Protein AF-0000000077108511 (afdb_homodimer)

Radius of gyration: 30.38 Å; Cα contacts (8 Å, |Δi|>4): 1370; chains: 2; bounding box: 67×82×74 Å

Sequence (784 aa):
MSDKIRVLFVDDDPALLQGLKRKFHKEFDLTVAESALEGVRCLEKKGPFSVVVSDQNMPQVKGTTFLAKIAKHFPLTVRVLFTGNNDQETAVSAVNDGAVFKFLNKPCTSDEILEVVKQAHAHHLMLKNERLILEETLTGSINLLTDMLSMTHPKAFQRANLVHEWSVKAAKLLDIDDVWELEVASKLWPLSYLLLPDDLIAKRNAGEDLNAEDHKLLAASYLSISQLLNNIPRVSEISRILLLSCDGACQAVEPEARPKSALLLQLLINASFYADLRTGSVELKYLDKLSEGLAPVSQSLFALICGIFSDQTKASNTVLKEVEAVYLLEDDVLVEDLHDSNGRLLLAAGQNVTKSVISKLGQINRHQKITNKVKIVRGMGNNVSREPATAAMSDKIRVLFVDDDPALLQGLKRKFHKEFDLTVAESALEGVRCLEKKGPFSVVVSDQNMPQVKGTTFLAKIAKHFPLTVRVLFTGNNDQETAVSAVNDGAVFKFLNKPCTSDEILEVVKQAHAHHLMLKNERLILEETLTGSINLLTDMLSMTHPKAFQRANLVHEWSVKAAKLLDIDDVWELEVASKLWPLSYLLLPDDLIAKRNAGEDLNAEDHKLLAASYLSISQLLNNIPRVSEISRILLLSCDGACQAVEPEARPKSALLLQLLINASFYADLRTGSVELKYLDKLSEGLAPVSQSLFALICGIFSDQTKASNTVLKEVEAVYLLEDDVLVEDLHDSNGRLLLAAGQNVTKSVISKLGQINRHQKITNKVKIVRGMGNNVSREPATAA

Organism: Hirschia baltica (strain ATCC 49814 / DSM 5838 / IFAM 1418) (NCBI:txid582402)

Foldseek 3Di:
DPDAQEEEEEALDVVVLVVLCVVCVPRHPYHYHNHLVRSVVCVVPVDDGLEYEYEQDDPPDGLLQSLLVCCVPPVLYAYEYEYQDPDPVSVCSNVVRNVHPYYHHPPDDPVSVSVVSVVSSVVSVVVVVVVVVVLVVVLVVLVLVLVVVCQVPVLLCLLLVLLLVLLQVLCVLVVDDPSSLLNSLSSCLSQLVVQDDPVLSVCLLQVHDDDPVSLVSSLVSLLVVLVVQCVDPPNNSSSQLSNLLRPSNNPPPDPVRGDPSSLSSNLSVNQSSQADLAQQAHDPVVLVVSLPPDDPVSNVSSVSSVCVRHDRVSVVQKDKDKDFPQQDDFQKFFQAFDAAPVRHTRHHHSDTDHPSSLLVLLVVCVVPNRGDITIIIGGNPPPPPDDGSPPD/DPDAQEEEEEALDVVVLVVLCVVCVPRHPYHYHNHLVRSVVCVVPVDDGQEYEYEQDHPPDGLLRSLLVCCVPPVLYAYEYEYQDPDPVSVVSNVPRNVHPYYHHPPDDPVSVSVVSVVSSVVSVVVVVVVVVVLVVVLVVLVLVLVVVCQVPVLLCLLLVLLLVLLQVLCVLVVDDPSSLLNSLSSCLSQLVVQDDPVLSVCLLQVHDDDPVSLVSSLVSLLVVLVVQCVDPPNNSSSQLSNCLRPSSNPVPDPVRGDPSSLSSNLSVNQSSQADLAQQAHDPVVLVVSLPPDDPVSNVSSVSSVCVRHDRVSVVQKDKDKDFPQPDDFQKFFQAFDAAPVRHTRHGHSDTDHPSSLLVLLVVCVVPNRGDITIIIGGNPPPPPDDGSPPD

Secondary structure (DSSP, 8-state):
----EEEEEE-S-HHHHHHHHHHTTTTEEEEEESSHHHHHHHHHHH---SEEEEES--SSS-HHHHHHHHHHH-TTSEEEEEES---HHHHHHHHHTT--SEEEESS--HHHHHHHHHHHHHHHHHHHHHHHHHHHHHHHHHHHHHHHHHHH-TTTTTTHHHHHHHHHHHHHHHT-TTHHHHHHHHHHGGGGGGGS-HHHHHHHHTTPPP-HHHHHHHHHHHHHHHHHHHTSTT-HHHHHHHHHTSTTTTTTS-GGGS-HHHHHHHHHHHHHTTEETTTTEE-HHHHHHHHTT--HHHHHHHHHHHHHHT--HHHHTEEEEEEEGGG--TT-EESS-EE-TTS-EEE-TTPBP-HHHHHHHHHHHHHS----EEEEEEETT-------TT--/----EEEEEE-S-HHHHHHHHHHTTTTEEEEEESSHHHHHHHHHHHPPPSEEEEES--SSS-HHHHHHHHHHH-TTSEEEEEES---HHHHHHHHHTT--SEEEESS--HHHHHHHHHHHHHHHHHHHHHHHHHHHHHHHHHHHHHHHHHHH-TTTTTTHHHHHHHHHHHHHHHT-S-HHHHHHHHHHGGGGGGGS-HHHHHHHHTTPPP-HHHHHHHHHHHHHHHHHHHTSTT-HHHHHHHHHTSTTGGGGS-GGGS-HHHHHHHHHHHHHTTEETTTTEE-HHHHHHHHTT--HHHHHHHHHHHHHHT--HHHHTEEEEEEEGGG--TT-EESS-EE-TTS-EEE-TTPBP-HHHHHHHHHHHHHS----EEEEEEETT-------TT--

InterPro domains:
  IPR001789 Signal transduction response regulator, receiver domain [PF00072] (7-117)
  IPR001789 Signal transduction response regulator, receiver domain [PS50110] (6-121)
  IPR001789 Signal transduction response regulator, receiver domain [SM00448] (5-117)
  IPR011006 CheY-like superfamily [SSF52172] (3-137)
  IPR037522 HD-GYP domain [PF13487] (144-243)
  IPR050595 Bacterial response regulator [PTHR44591] (1-126)

Solvent-accessible surface area (backbone atoms only — not comparable to full-atom values): 40473 Å² total; per-residue (Å²): 132,82,80,49,50,34,32,36,39,28,40,66,46,64,68,58,51,53,50,49,48,65,72,37,54,83,61,32,48,69,45,76,21,61,36,61,69,50,37,52,49,44,52,73,73,64,44,87,42,33,25,36,37,26,29,37,85,36,86,98,47,41,21,37,59,47,36,26,50,39,46,71,76,38,67,63,35,28,36,30,42,38,32,66,70,61,46,46,67,54,45,42,40,26,24,59,54,12,62,33,49,33,69,42,54,53,88,66,52,72,66,54,54,51,51,52,52,51,51,34,36,49,48,20,48,49,58,49,40,54,53,47,47,49,51,45,26,44,50,37,51,50,50,52,48,46,49,52,41,31,46,70,37,22,78,51,34,30,57,35,61,59,33,30,55,50,43,54,53,44,35,67,72,67,65,55,88,59,45,65,44,42,46,51,30,35,61,50,54,40,61,27,44,68,38,48,56,69,66,57,52,52,38,45,69,69,53,49,86,71,52,75,66,52,40,51,52,52,18,50,25,31,48,50,48,23,54,60,37,49,73,19,61,93,29,48,67,30,20,49,30,46,28,50,26,33,79,62,48,25,73,86,53,55,74,86,75,47,54,68,57,11,54,48,48,25,52,41,54,60,49,53,49,60,31,41,55,70,49,53,28,37,54,70,78,54,51,57,60,66,55,54,89,50,54,68,69,54,39,56,52,44,65,72,44,49,62,64,36,56,40,51,63,55,47,71,41,37,42,82,43,74,40,44,60,45,61,63,47,76,67,27,22,24,64,43,66,39,56,47,98,85,65,46,73,49,39,35,43,26,30,65,33,40,72,66,51,41,48,35,50,15,42,39,33,72,74,45,76,60,77,51,70,42,44,27,35,32,48,70,82,67,66,75,80,61,75,47,39,64,76,116,130,82,82,49,51,34,31,36,39,27,38,65,46,65,68,59,52,52,50,49,48,65,72,38,55,82,60,33,48,69,44,75,23,59,36,60,67,49,35,52,50,42,52,73,73,65,44,88,39,34,27,35,37,25,31,38,85,37,85,100,46,42,21,37,59,48,36,25,51,38,46,71,76,37,65,63,34,28,35,30,40,38,31,66,70,61,46,45,68,53,45,42,38,26,24,58,54,12,61,32,51,34,70,41,56,53,86,67,52,72,66,54,53,50,51,52,51,51,51,33,35,50,48,21,47,48,57,48,40,54,54,48,47,49,50,44,26,46,50,38,52,50,49,52,49,48,50,53,41,31,45,68,39,23,79,52,32,29,56,37,62,60,34,30,54,49,43,53,52,44,33,66,73,66,65,54,88,58,46,68,45,42,45,52,31,34,61,48,54,38,61,27,46,68,38,47,56,69,66,58,53,52,39,46,69,69,53,48,86,71,51,74,67,52,39,51,53,51,20,50,25,30,47,49,48,24,54,61,38,50,73,19,61,93,29,47,66,30,19,49,31,46,29,50,26,34,77,60,49,23,72,84,51,55,74,87,77,46,55,68,58,11,54,49,50,26,52,41,54,60,50,53,50,59,31,41,56,73,48,54,29,37,54,71,79,53,51,57,58,66,55,53,89,48,52,68,70,55,39,54,51,43,67,71,44,48,62,63,36,57,40,52,63,54,47,70,42,36,42,82,43,75,39,45,60,45,62,61,48,75,65,26,24,23,64,44,66,40,56,47,98,84,63,46,74,49,40,35,42,27,29,65,34,41,71,66,51,41,48,35,50,16,43,41,31,72,75,45,76,59,76,52,69,43,43,27,36,34,50,71,81,67,67,76,82,62,75,46,37,65,77,114

Structure (mmCIF, N/CA/C/O backbone):
data_AF-0000000077108511-model_v1
#
loop_
_entity.id
_entity.type
_entity.pdbx_description
1 polymer 'Response regulator receiver protein'
#
loop_
_atom_site.group_PDB
_atom_site.id
_atom_site.type_symbol
_atom_site.label_atom_id
_atom_site.label_alt_id
_atom_site.label_comp_id
_atom_site.label_asym_id
_atom_site.label_entity_id
_atom_site.label_seq_id
_atom_site.pdbx_PDB_ins_code
_atom_site.Cartn_x
_atom_site.Cartn_y
_atom_site.Cartn_z
_atom_site.occupancy
_atom_site.B_iso_or_equiv
_atom_site.auth_seq_id
_atom_site.auth_comp_id
_atom_site.auth_asym_id
_atom_site.auth_atom_id
_atom_site.pdbx_PDB_model_num
ATOM 1 N N . MET A 1 1 ? -4.391 -25.609 19.578 1 32.97 1 MET A N 1
ATOM 2 C CA . MET A 1 1 ? -4.883 -26.688 18.719 1 32.97 1 MET A CA 1
ATOM 3 C C . MET A 1 1 ? -4.332 -26.547 17.297 1 32.97 1 MET A C 1
ATOM 5 O O . MET A 1 1 ? -4.398 -25.469 16.703 1 32.97 1 MET A O 1
ATOM 9 N N . SER A 1 2 ? -3.346 -27.203 16.781 1 48.22 2 SER A N 1
ATOM 10 C CA . SER A 1 2 ? -2.49 -27.141 15.594 1 48.22 2 SER A CA 1
ATOM 11 C C . SER A 1 2 ? -3.314 -27.203 14.312 1 48.22 2 SER A C 1
ATOM 13 O O . SER A 1 2 ? -4.129 -28.109 14.133 1 48.22 2 SER A O 1
ATOM 15 N N . ASP A 1 3 ? -3.727 -26.203 13.633 1 68.94 3 ASP A N 1
ATOM 16 C CA . ASP A 1 3 ? -4.832 -26.062 12.688 1 68.94 3 ASP A CA 1
ATOM 17 C C . ASP A 1 3 ? -4.684 -27.047 11.523 1 68.94 3 ASP A C 1
ATOM 19 O O . ASP A 1 3 ? -3.619 -27.125 10.906 1 68.94 3 ASP A O 1
ATOM 23 N N . LYS A 1 4 ? -5.383 -28.25 11.625 1 87.44 4 LYS A N 1
ATOM 24 C CA . LYS A 1 4 ? -5.445 -29.281 10.586 1 87.44 4 LYS A CA 1
ATOM 25 C C . LYS A 1 4 ? -5.59 -28.656 9.203 1 87.44 4 LYS A C 1
ATOM 27 O O . LYS A 1 4 ? -6.199 -27.594 9.062 1 87.44 4 LYS A O 1
ATOM 32 N N . ILE A 1 5 ? -4.867 -29.297 8.297 1 92.56 5 ILE A N 1
ATOM 33 C CA . ILE A 1 5 ? -4.98 -28.844 6.918 1 92.56 5 ILE A CA 1
ATOM 34 C C . ILE A 1 5 ? -6.379 -29.141 6.387 1 92.56 5 ILE A C 1
ATOM 36 O O . ILE A 1 5 ? -6.848 -30.281 6.465 1 92.56 5 ILE A O 1
ATOM 40 N N . ARG A 1 6 ? -7.031 -28.203 5.984 1 93.31 6 ARG A N 1
ATOM 41 C CA . ARG A 1 6 ? -8.359 -28.422 5.418 1 93.31 6 ARG A CA 1
ATOM 42 C C . ARG A 1 6 ? -8.273 -28.891 3.975 1 93.31 6 ARG A C 1
ATOM 44 O O . ARG A 1 6 ? -7.844 -28.141 3.092 1 93.31 6 ARG A O 1
ATOM 51 N N . VAL A 1 7 ? -8.68 -30.141 3.787 1 96.44 7 VAL A N 1
ATOM 52 C CA . VAL A 1 7 ? -8.516 -30.797 2.492 1 96.44 7 VAL A CA 1
ATOM 53 C C . VAL A 1 7 ? -9.875 -31.266 1.979 1 96.44 7 VAL A C 1
ATOM 55 O O . VAL A 1 7 ? -10.695 -31.781 2.75 1 96.44 7 VAL A O 1
ATOM 58 N N . LEU A 1 8 ? -10.125 -31.016 0.759 1 97.12 8 LEU A N 1
ATOM 59 C CA . LEU A 1 8 ? -11.266 -31.609 0.065 1 97.12 8 LEU A CA 1
ATOM 60 C C . LEU A 1 8 ? -10.812 -32.75 -0.854 1 97.12 8 LEU A C 1
ATOM 62 O O . LEU A 1 8 ? -9.977 -32.531 -1.736 1 97.12 8 LEU A O 1
ATOM 66 N N . PHE A 1 9 ? -11.266 -33.906 -0.596 1 97.25 9 PHE A N 1
ATOM 67 C CA . PHE A 1 9 ? -10.969 -35.062 -1.446 1 97.25 9 PHE A CA 1
ATOM 68 C C . PHE A 1 9 ? -12.18 -35.438 -2.287 1 97.25 9 PHE A C 1
ATOM 70 O O . PHE A 1 9 ? -13.258 -35.688 -1.749 1 97.25 9 PHE A O 1
ATOM 77 N N . VAL A 1 10 ? -12.016 -35.5 -3.578 1 96.25 10 VAL A N 1
ATOM 78 C CA . VAL A 1 10 ? -13.102 -35.812 -4.504 1 96.25 10 VAL A CA 1
ATOM 79 C C . VAL A 1 10 ? -12.797 -37.125 -5.234 1 96.25 10 VAL A C 1
ATOM 81 O O . VAL A 1 10 ? -11.797 -37.219 -5.953 1 96.25 10 VAL A O 1
ATOM 84 N N . ASP A 1 11 ? -13.578 -38.094 -5.008 1 95.31 11 ASP A N 1
ATOM 85 C CA . ASP A 1 11 ? -13.43 -39.438 -5.59 1 95.31 11 ASP A CA 1
ATOM 86 C C . ASP A 1 11 ? -14.766 -40.156 -5.625 1 95.31 11 ASP A C 1
ATOM 88 O O . ASP A 1 11 ? -15.562 -40.062 -4.691 1 95.31 11 ASP A O 1
ATOM 92 N N . ASP A 1 12 ? -14.945 -40.938 -6.676 1 93.94 12 ASP A N 1
ATOM 9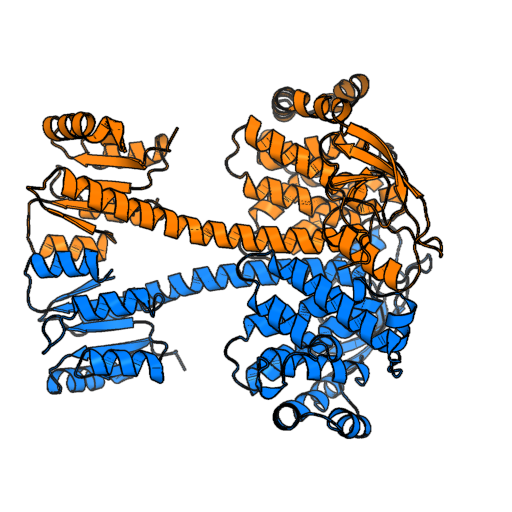3 C CA . ASP A 1 12 ? -16.25 -41.594 -6.789 1 93.94 12 ASP A CA 1
ATOM 94 C C . ASP A 1 12 ? -16.266 -42.906 -6.047 1 93.94 12 ASP A C 1
ATOM 96 O O . ASP A 1 12 ? -17.219 -43.688 -6.141 1 93.94 12 ASP A O 1
ATOM 100 N N . ASP A 1 13 ? -15.234 -43.281 -5.301 1 93.75 13 ASP A N 1
ATOM 101 C CA . ASP A 1 13 ? -15.156 -44.5 -4.496 1 93.75 13 ASP A CA 1
ATOM 102 C C . ASP A 1 13 ? -15.375 -44.219 -3.018 1 93.75 13 ASP A C 1
ATOM 104 O O . ASP A 1 13 ? -14.43 -43.875 -2.297 1 93.75 13 ASP A O 1
ATOM 108 N N . PRO A 1 14 ? -16.594 -44.438 -2.549 1 93.81 14 PRO A N 1
ATOM 109 C CA . PRO A 1 14 ? -16.891 -44.094 -1.153 1 93.81 14 PRO A CA 1
ATOM 110 C C . PRO A 1 14 ? -16.016 -44.875 -0.163 1 93.81 14 PRO A C 1
ATOM 112 O O . PRO A 1 14 ? -15.695 -44.344 0.907 1 93.81 14 PRO A O 1
ATOM 115 N N . ALA A 1 15 ? -15.727 -46.094 -0.53 1 93.5 15 ALA A N 1
ATOM 116 C CA . ALA A 1 15 ? -14.891 -46.906 0.365 1 93.5 15 ALA A CA 1
ATOM 117 C C . ALA A 1 15 ? -13.516 -46.281 0.539 1 93.5 15 ALA A C 1
ATOM 119 O O . ALA A 1 15 ? -13 -46.188 1.656 1 93.5 15 ALA A O 1
ATOM 120 N N . LEU A 1 16 ? -13 -45.844 -0.58 1 93 16 LEU A N 1
ATOM 121 C CA . LEU A 1 16 ? -11.703 -45.156 -0.538 1 93 16 LEU A CA 1
ATOM 122 C C . LEU A 1 16 ? -11.789 -43.906 0.295 1 93 16 LEU A C 1
ATOM 124 O O . LEU A 1 16 ? -10.914 -43.625 1.126 1 93 16 LEU A O 1
ATOM 128 N N . LEU A 1 17 ? -12.797 -43.156 0.115 1 94.94 17 LEU A N 1
ATOM 129 C CA . LEU A 1 17 ? -12.984 -41.875 0.795 1 94.94 17 LEU A CA 1
ATOM 130 C C . LEU A 1 17 ? -13.109 -42.062 2.303 1 94.94 17 LEU A C 1
ATOM 132 O O . LEU A 1 17 ? -12.5 -41.344 3.082 1 94.94 17 LEU A O 1
ATOM 136 N N . GLN A 1 18 ? -13.82 -43.062 2.695 1 93.44 18 GLN A N 1
ATOM 137 C CA . GLN A 1 18 ? -13.969 -43.344 4.117 1 93.44 18 GLN A CA 1
ATOM 138 C C . GLN A 1 18 ? -12.656 -43.812 4.719 1 93.44 18 GLN A C 1
ATOM 140 O O . GLN A 1 18 ? -12.328 -43.5 5.859 1 93.44 18 GLN A O 1
ATOM 145 N N . GLY A 1 19 ? -12.016 -44.656 3.926 1 93.81 19 GLY A N 1
ATOM 146 C CA . GLY A 1 19 ? -10.703 -45.094 4.367 1 93.81 19 GLY A CA 1
ATOM 147 C C . GLY A 1 19 ? -9.734 -43.938 4.602 1 93.81 19 GLY A C 1
ATOM 148 O O . GLY A 1 19 ? -9 -43.938 5.59 1 93.81 19 GLY A O 1
ATOM 149 N N . LEU A 1 20 ? -9.742 -43 3.713 1 94.19 20 LEU A N 1
ATOM 150 C CA . LEU A 1 20 ? -8.867 -41.844 3.828 1 94.19 20 LEU A CA 1
ATOM 151 C C . LEU A 1 20 ? -9.234 -41.031 5.055 1 94.19 20 LEU A C 1
ATOM 153 O O . LEU A 1 20 ? -8.352 -40.531 5.762 1 94.19 20 LEU A O 1
ATOM 157 N N . LYS A 1 21 ? -10.492 -40.812 5.336 1 93.69 21 LYS A N 1
ATOM 158 C CA . LYS A 1 21 ? -10.961 -40.062 6.496 1 93.69 21 LYS A CA 1
ATOM 159 C C . LYS A 1 21 ? -10.453 -40.688 7.793 1 93.69 21 LYS A C 1
ATOM 161 O O . LYS A 1 21 ? -10.008 -39.969 8.695 1 93.69 21 LYS A O 1
ATOM 166 N N . ARG A 1 22 ? -10.539 -41.938 7.832 1 92.81 22 ARG A N 1
ATOM 167 C CA . ARG A 1 22 ? -10.078 -42.656 9.023 1 92.81 22 ARG A CA 1
ATOM 168 C C . ARG A 1 22 ? -8.562 -42.562 9.172 1 92.81 22 ARG A C 1
ATOM 170 O O . ARG A 1 22 ? -8.047 -42.312 10.266 1 92.81 22 ARG A O 1
ATOM 177 N N . LYS A 1 23 ? -7.957 -42.719 8.125 1 93.44 23 LYS A N 1
ATOM 178 C CA . LYS A 1 23 ? -6.5 -42.781 8.125 1 93.44 23 LYS A CA 1
ATOM 179 C C . LYS A 1 23 ? -5.883 -41.438 8.484 1 93.44 23 LYS A C 1
ATOM 181 O O . LYS A 1 23 ? -4.867 -41.375 9.18 1 93.44 23 LYS A O 1
ATOM 186 N N . PHE A 1 24 ? -6.465 -40.406 7.98 1 94.81 24 PHE A N 1
ATOM 187 C CA . PHE A 1 24 ? -5.805 -39.125 8.102 1 94.81 24 PHE A CA 1
ATOM 188 C C . PHE A 1 24 ? -6.566 -38.219 9.062 1 94.81 24 PHE A C 1
ATOM 190 O O . PHE A 1 24 ? -6.414 -37 9.016 1 94.81 24 PHE A O 1
ATOM 197 N N . HIS A 1 25 ? -7.352 -38.688 9.984 1 91.81 25 HIS A N 1
ATOM 198 C CA . HIS A 1 25 ? -8.211 -37.938 10.883 1 91.81 25 HIS A CA 1
ATOM 199 C C . HIS A 1 25 ? -7.383 -37.062 11.828 1 91.81 25 HIS A C 1
ATOM 201 O O . HIS A 1 25 ? -7.863 -36.031 12.312 1 91.81 25 HIS A O 1
ATOM 207 N N . LYS A 1 26 ? -6.168 -37.375 11.992 1 90.38 26 LYS A N 1
ATOM 208 C CA . LYS A 1 26 ? -5.328 -36.594 12.898 1 90.38 26 LYS A CA 1
ATOM 209 C C . LYS A 1 26 ? -4.641 -35.438 12.164 1 90.38 26 LYS A C 1
ATOM 211 O O . LYS A 1 26 ? -4.414 -34.375 12.734 1 90.38 26 LYS A O 1
ATOM 216 N N . GLU A 1 27 ? -4.34 -35.688 10.945 1 91.38 27 GLU A N 1
ATOM 217 C CA . GLU A 1 27 ? -3.529 -34.719 10.203 1 91.38 27 GLU A CA 1
ATOM 218 C C . GLU A 1 27 ? -4.406 -33.719 9.445 1 91.38 27 GLU A C 1
ATOM 220 O O . GLU A 1 27 ? -4.039 -32.562 9.289 1 91.38 27 GLU A O 1
ATOM 225 N N . PHE A 1 28 ? -5.562 -34.219 9.008 1 93.56 28 PHE A N 1
ATOM 226 C CA . PHE A 1 28 ? -6.379 -33.406 8.109 1 93.56 28 PHE A CA 1
ATOM 227 C C . PHE A 1 28 ? -7.754 -33.125 8.711 1 93.56 28 PHE A C 1
ATOM 229 O O . PHE A 1 28 ? -8.266 -33.969 9.477 1 93.56 28 PHE A O 1
ATOM 236 N N . ASP A 1 29 ? -8.289 -31.938 8.492 1 94.81 29 ASP A N 1
ATOM 237 C CA . ASP A 1 29 ? -9.727 -31.719 8.453 1 94.81 29 ASP A CA 1
ATOM 238 C C . ASP A 1 29 ? -10.297 -32.031 7.074 1 94.81 29 ASP A C 1
ATOM 240 O O . ASP A 1 29 ? -10.398 -31.156 6.223 1 94.81 29 ASP A O 1
ATOM 244 N N . LEU A 1 30 ? -10.633 -33.281 6.891 1 95.31 30 LEU A N 1
ATOM 245 C CA . LEU A 1 30 ? -10.883 -33.844 5.566 1 95.31 30 LEU A CA 1
ATOM 246 C C . LEU A 1 30 ? -12.367 -33.812 5.242 1 95.31 30 LEU A C 1
ATOM 248 O O . LEU A 1 30 ? -13.18 -34.375 5.992 1 95.31 30 LEU A O 1
ATOM 252 N N . THR A 1 31 ? -12.742 -33.094 4.27 1 96 31 THR A N 1
ATOM 253 C CA . THR A 1 31 ? -14.062 -33.188 3.648 1 96 31 THR A CA 1
ATOM 254 C C . THR A 1 31 ? -14.008 -34.031 2.373 1 96 31 THR A C 1
ATOM 256 O O . THR A 1 31 ? -13.031 -33.969 1.626 1 96 31 THR A O 1
ATOM 259 N N . VAL A 1 32 ? -15 -34.844 2.184 1 96.62 32 VAL A N 1
ATOM 260 C CA . VAL A 1 32 ? -14.977 -35.75 1.023 1 96.62 32 VAL A CA 1
ATOM 261 C C . VAL A 1 32 ? -16.188 -35.469 0.143 1 96.62 32 VAL A C 1
ATOM 263 O O . VAL A 1 32 ? -17.234 -35.031 0.634 1 96.62 32 VAL A O 1
ATOM 266 N N . ALA A 1 33 ? -16.062 -35.625 -1.123 1 96.25 33 ALA A N 1
ATOM 267 C CA . ALA A 1 33 ? -17.125 -35.531 -2.123 1 96.25 33 ALA A CA 1
ATOM 268 C C . ALA A 1 33 ? -17.062 -36.688 -3.107 1 96.25 33 ALA A C 1
ATOM 270 O O . ALA A 1 33 ? -15.977 -37.062 -3.547 1 96.25 33 ALA A O 1
ATOM 271 N N . GLU A 1 34 ? -18.156 -37.188 -3.463 1 95.81 34 GLU A N 1
ATOM 272 C CA . GLU A 1 34 ? -18.203 -38.375 -4.281 1 95.81 34 GLU A CA 1
ATOM 273 C C . GLU A 1 34 ? -18.344 -38.031 -5.762 1 95.81 34 GLU A C 1
ATOM 275 O O . GLU A 1 34 ? -18.453 -38.938 -6.602 1 95.81 34 GLU A O 1
ATOM 280 N N . SER A 1 35 ? -18.422 -36.781 -6.066 1 93.94 35 SER A N 1
ATOM 281 C CA . SER A 1 35 ? -18.5 -36.312 -7.445 1 93.94 35 SER A CA 1
ATOM 282 C C . SER A 1 35 ? -17.953 -34.906 -7.57 1 93.94 35 SER A C 1
ATOM 284 O O . SER A 1 35 ? -17.812 -34.188 -6.574 1 93.94 35 SER A O 1
ATOM 286 N N . ALA A 1 36 ? -17.625 -34.531 -8.836 1 93.12 36 ALA A N 1
ATOM 287 C CA . ALA A 1 36 ? -17.141 -33.188 -9.102 1 93.12 36 ALA A CA 1
ATOM 288 C C . ALA A 1 36 ? -18.172 -32.156 -8.68 1 93.12 36 ALA A C 1
ATOM 290 O O . ALA A 1 36 ? -17.812 -31.109 -8.117 1 93.12 36 ALA A O 1
ATOM 291 N N . LEU A 1 37 ? -19.391 -32.406 -8.977 1 90.56 37 LEU A N 1
ATOM 292 C CA . LEU A 1 37 ? -20.469 -31.484 -8.617 1 90.56 37 LEU A CA 1
ATOM 293 C C . LEU A 1 37 ? -20.547 -31.297 -7.105 1 90.56 37 LEU A C 1
ATOM 295 O O . LEU A 1 37 ? -20.688 -30.172 -6.613 1 90.56 37 LEU A O 1
ATOM 299 N N . GLU A 1 38 ? -20.484 -32.406 -6.445 1 93.06 38 GLU A N 1
ATOM 300 C CA . GLU A 1 38 ? -20.469 -32.312 -4.988 1 93.06 38 GLU A CA 1
ATOM 301 C C . GLU A 1 38 ? -19.234 -31.562 -4.488 1 93.06 38 GLU A C 1
ATOM 303 O O . GLU A 1 38 ? -19.297 -30.844 -3.492 1 93.06 38 GLU A O 1
ATOM 308 N N . GLY A 1 39 ? -18.156 -31.781 -5.203 1 94.88 39 GLY A N 1
ATOM 309 C CA . GLY A 1 39 ? -16.938 -31.062 -4.867 1 94.88 39 GLY A CA 1
ATOM 310 C C . GLY A 1 39 ? -17.094 -29.562 -4.941 1 94.88 39 GLY A C 1
ATOM 311 O O . GLY A 1 39 ? -16.688 -28.844 -4.023 1 94.88 39 GLY A O 1
ATOM 312 N N . VAL A 1 40 ? -17.75 -29.078 -5.992 1 91.06 40 VAL A N 1
ATOM 313 C CA . VAL A 1 40 ? -17.984 -27.656 -6.18 1 91.06 40 VAL A CA 1
ATOM 314 C C . VAL A 1 40 ? -18.875 -27.125 -5.07 1 91.06 40 VAL A C 1
ATOM 316 O O . VAL A 1 40 ? -18.625 -26.047 -4.512 1 91.06 40 VAL A O 1
ATOM 319 N N . ARG A 1 41 ? -19.844 -27.859 -4.73 1 88.38 41 ARG A N 1
ATOM 320 C CA . ARG A 1 41 ? -20.766 -27.469 -3.672 1 88.38 41 ARG A CA 1
ATOM 321 C C . ARG A 1 41 ? -20.047 -27.328 -2.336 1 88.38 41 ARG A C 1
ATOM 323 O O . ARG A 1 41 ? -20.297 -26.406 -1.574 1 88.38 41 ARG A O 1
ATOM 330 N N . CYS A 1 42 ? -19.188 -28.297 -2.119 1 93 42 CYS A N 1
ATOM 331 C CA . CYS A 1 42 ? -18.406 -28.25 -0.882 1 93 42 CYS A CA 1
ATOM 332 C C . CYS A 1 42 ? -17.531 -27.016 -0.826 1 93 42 CYS A C 1
ATOM 334 O O . CYS A 1 42 ? -17.438 -26.359 0.215 1 93 42 CYS A O 1
ATOM 336 N N . LEU A 1 43 ? -16.938 -26.672 -1.918 1 91.56 43 LEU A N 1
ATOM 337 C CA . LEU A 1 43 ? -16.062 -25.516 -1.982 1 91.56 43 LEU A CA 1
ATOM 338 C C . LEU A 1 43 ? -16.844 -24.219 -1.736 1 91.56 43 LEU A C 1
ATOM 340 O O . LEU A 1 43 ? -16.359 -23.328 -1.049 1 91.56 43 LEU A O 1
ATOM 344 N N . GLU A 1 44 ? -18.031 -24.156 -2.262 1 82.5 44 GLU A N 1
ATOM 345 C CA . GLU A 1 44 ? -18.875 -22.969 -2.139 1 82.5 44 GLU A CA 1
ATOM 346 C C . GLU A 1 44 ? -19.438 -22.828 -0.728 1 82.5 44 GLU A C 1
ATOM 348 O O . GLU A 1 44 ? -19.5 -21.734 -0.183 1 82.5 44 GLU A O 1
ATOM 353 N N . LYS A 1 45 ? -19.75 -23.922 -0.141 1 82.75 45 LYS A N 1
ATOM 354 C CA . LYS A 1 45 ? -20.516 -23.875 1.099 1 82.75 45 LYS A CA 1
ATOM 355 C C . LYS A 1 45 ? -19.609 -24.062 2.314 1 82.75 45 LYS A C 1
ATOM 357 O O . LYS A 1 45 ? -19.875 -23.5 3.381 1 82.75 45 LYS A O 1
ATOM 362 N N . LYS A 1 46 ? -18.594 -24.875 2.129 1 85.81 46 LYS A N 1
ATOM 363 C CA . LYS A 1 46 ? -17.812 -25.281 3.293 1 85.81 46 LYS A CA 1
ATOM 364 C C . LYS A 1 46 ? -16.391 -24.734 3.215 1 85.81 46 LYS A C 1
ATOM 366 O O . LYS A 1 46 ? -15.609 -24.891 4.156 1 85.81 46 LYS A O 1
ATOM 371 N N . GLY A 1 47 ? -16.062 -24.094 2.201 1 84.75 47 GLY A N 1
ATOM 372 C CA . GLY A 1 47 ? -14.719 -23.562 2.082 1 84.75 47 GLY A CA 1
ATOM 373 C C . GLY A 1 47 ? -14.422 -22.469 3.082 1 84.75 47 GLY A C 1
ATOM 374 O O . GLY A 1 47 ? -15.258 -22.141 3.93 1 84.75 47 GLY A O 1
ATOM 375 N N . PRO A 1 48 ? -13.148 -22.047 3.057 1 84.38 48 PRO A N 1
ATOM 376 C CA . PRO A 1 48 ? -12.086 -22.328 2.084 1 84.38 48 PRO A CA 1
ATOM 377 C C . PRO A 1 48 ? -11.305 -23.609 2.414 1 84.38 48 PRO A C 1
ATOM 379 O O . PRO A 1 48 ? -11.156 -23.953 3.588 1 84.38 48 PRO A O 1
ATOM 382 N N . PHE A 1 49 ? -10.875 -24.406 1.397 1 93.25 49 PHE A N 1
ATOM 383 C CA . PHE A 1 49 ? -9.93 -25.516 1.512 1 93.25 49 PHE A CA 1
ATOM 384 C C . PHE A 1 49 ? -8.555 -25.109 1 1 93.25 49 PHE A C 1
ATOM 386 O O . PHE A 1 49 ? -8.445 -24.406 -0.007 1 93.25 49 PHE A O 1
ATOM 393 N N . SER A 1 50 ? -7.551 -25.484 1.707 1 92.25 50 SER A N 1
ATOM 394 C CA . SER A 1 50 ? -6.203 -25.203 1.229 1 92.25 50 SER A CA 1
ATOM 395 C C . SER A 1 50 ? -5.836 -26.078 0.044 1 92.25 50 SER A C 1
ATOM 397 O O . SER A 1 50 ? -5.133 -25.656 -0.869 1 92.25 50 SER A O 1
ATOM 399 N N . VAL A 1 51 ? -6.379 -27.312 0.136 1 95.44 51 VAL A N 1
ATOM 400 C CA . VAL A 1 51 ? -6 -28.281 -0.877 1 95.44 51 VAL A CA 1
ATOM 401 C C . VAL A 1 51 ? -7.238 -29.031 -1.359 1 95.44 51 VAL A C 1
ATOM 403 O O . VAL A 1 51 ? -8.109 -29.391 -0.56 1 95.44 51 VAL A O 1
ATOM 406 N N . VAL A 1 52 ? -7.281 -29.25 -2.623 1 96.56 52 VAL A N 1
ATOM 407 C CA . VAL A 1 52 ? -8.258 -30.156 -3.205 1 96.56 52 VAL A CA 1
ATOM 408 C C . VAL A 1 52 ? -7.547 -31.281 -3.947 1 96.56 52 VAL A C 1
ATOM 410 O O . VAL A 1 52 ? -6.609 -31.031 -4.715 1 96.56 52 VAL A O 1
ATOM 413 N N . VAL A 1 53 ? -7.848 -32.5 -3.602 1 96.06 53 VAL A N 1
ATOM 414 C CA . VAL A 1 53 ? -7.344 -33.688 -4.297 1 96.06 53 VAL A CA 1
ATOM 415 C C . VAL A 1 53 ? -8.477 -34.344 -5.078 1 96.06 53 VAL A C 1
ATOM 417 O O . VAL A 1 53 ? -9.516 -34.688 -4.508 1 96.06 53 VAL A O 1
ATOM 420 N N . SER A 1 54 ? -8.25 -34.5 -6.312 1 94.94 54 SER A N 1
ATOM 421 C CA . SER A 1 54 ? -9.328 -35.031 -7.133 1 94.94 54 SER A CA 1
ATOM 422 C C . SER A 1 54 ? -8.867 -36.281 -7.898 1 94.94 54 SER A C 1
ATOM 424 O O . SER A 1 54 ? -7.758 -36.312 -8.43 1 94.94 54 SER A O 1
ATOM 426 N N . ASP A 1 55 ? -9.734 -37.25 -7.902 1 92.81 55 ASP A N 1
ATOM 427 C CA . ASP A 1 55 ? -9.547 -38.375 -8.812 1 92.81 55 ASP A CA 1
ATOM 428 C C . ASP A 1 55 ? -9.719 -37.938 -10.266 1 92.81 55 ASP A C 1
ATOM 430 O O . ASP A 1 55 ? -10.469 -37 -10.555 1 92.81 55 ASP A O 1
ATOM 434 N N . GLN A 1 56 ? -9.023 -38.594 -11.148 1 88.56 56 GLN A N 1
ATOM 435 C CA . GLN A 1 56 ? -9.078 -38.281 -12.57 1 88.56 56 GLN A CA 1
ATOM 436 C C . GLN A 1 56 ? -10.336 -38.875 -13.219 1 88.56 56 GLN A C 1
ATOM 438 O O . GLN A 1 56 ? -11 -38.188 -14.016 1 88.56 56 GLN A O 1
ATOM 443 N N . ASN A 1 57 ? -10.492 -40.094 -12.875 1 88.19 57 ASN A N 1
ATOM 444 C CA . ASN A 1 57 ? -11.578 -40.781 -13.555 1 88.19 57 ASN A CA 1
ATOM 445 C C . ASN A 1 57 ? -12.82 -40.875 -12.688 1 88.19 57 ASN A C 1
ATOM 447 O O . ASN A 1 57 ? -12.891 -41.719 -11.773 1 88.19 57 ASN A O 1
ATOM 451 N N . MET A 1 58 ? -13.734 -39.969 -12.82 1 88.44 58 MET A N 1
ATOM 452 C CA . MET A 1 58 ? -15.047 -39.938 -12.195 1 88.44 58 MET A CA 1
ATOM 453 C C . MET A 1 58 ? -16.156 -39.906 -13.242 1 88.44 58 MET A C 1
ATOM 455 O O . MET A 1 58 ? -15.922 -39.469 -14.375 1 88.44 58 MET A O 1
ATOM 459 N N . PRO A 1 59 ? -17.281 -40.406 -12.781 1 85.19 59 PRO A N 1
ATOM 460 C CA . PRO A 1 59 ? -18.391 -40.344 -13.734 1 85.19 59 PRO A CA 1
ATOM 461 C C . PRO A 1 59 ? -18.734 -38.906 -14.148 1 85.19 59 PRO A C 1
ATOM 463 O O . PRO A 1 59 ? -18.672 -38 -13.328 1 85.19 59 PRO A O 1
ATOM 466 N N . GLN A 1 60 ? -18.969 -38.625 -15.391 1 84.25 60 GLN A N 1
ATOM 467 C CA . GLN A 1 60 ? -19.531 -37.406 -15.953 1 84.25 60 GLN A CA 1
ATOM 468 C C . GLN A 1 60 ? -18.438 -36.375 -16.188 1 84.25 60 GLN A C 1
ATOM 470 O O . GLN A 1 60 ? -18.375 -35.75 -17.25 1 84.25 60 GLN A O 1
ATOM 475 N N . VAL A 1 61 ? -17.609 -36.094 -15.086 1 88.31 61 VAL A N 1
ATOM 476 C CA . VAL A 1 61 ? -16.625 -35.031 -15.195 1 88.31 61 VAL A CA 1
ATOM 477 C C . VAL A 1 61 ? -15.25 -35.562 -14.828 1 88.31 61 VAL A C 1
ATOM 479 O O . VAL A 1 61 ? -15.062 -36.156 -13.766 1 88.31 61 VAL A O 1
ATOM 482 N N . LYS A 1 62 ? -14.266 -35.312 -15.664 1 88.06 62 LYS A N 1
ATOM 483 C CA . LYS A 1 62 ? -12.891 -35.719 -15.391 1 88.06 62 LYS A CA 1
ATOM 484 C C . LYS A 1 62 ? -12.258 -34.844 -14.32 1 88.06 62 LYS A C 1
ATOM 486 O O . LYS A 1 62 ? -12.602 -33.656 -14.195 1 88.06 62 LYS A O 1
ATOM 491 N N . GLY A 1 63 ? -11.406 -35.438 -13.57 1 89.5 63 GLY A N 1
ATOM 492 C CA . GLY A 1 63 ? -10.719 -34.719 -12.523 1 89.5 63 GLY A CA 1
ATOM 493 C C . GLY A 1 63 ? -10.039 -33.469 -13.016 1 89.5 63 GLY A C 1
ATOM 494 O O . GLY A 1 63 ? -10.102 -32.406 -12.375 1 89.5 63 GLY A O 1
ATOM 495 N N . THR A 1 64 ? -9.43 -33.562 -14.172 1 86.12 64 THR A N 1
ATOM 496 C CA . THR A 1 64 ? -8.734 -32.406 -14.742 1 86.12 64 THR A CA 1
ATOM 497 C C . THR A 1 64 ? -9.711 -31.281 -15.055 1 86.12 64 THR A C 1
ATOM 499 O O . THR A 1 64 ? -9.398 -30.094 -14.859 1 86.12 64 THR A O 1
ATOM 502 N N . THR A 1 65 ? -10.836 -31.562 -15.547 1 85.06 65 THR A N 1
ATOM 503 C CA . THR A 1 65 ? -11.867 -30.578 -15.844 1 85.06 65 THR A CA 1
ATOM 504 C C . THR A 1 65 ? -12.359 -29.922 -14.562 1 85.06 65 THR A C 1
ATOM 506 O O . THR A 1 65 ? -12.523 -28.703 -14.508 1 85.06 65 THR A O 1
ATOM 509 N N . PHE A 1 66 ? -12.625 -30.75 -13.594 1 91.56 66 PHE A N 1
ATOM 510 C CA . PHE A 1 66 ? -13.023 -30.25 -12.289 1 91.56 66 PHE A CA 1
ATOM 511 C C . PHE A 1 66 ? -11.984 -29.297 -11.719 1 91.56 66 PHE A C 1
ATOM 513 O O . PHE A 1 66 ? -12.305 -28.188 -11.312 1 91.56 66 PHE A O 1
ATOM 520 N N . LEU A 1 67 ? -10.695 -29.672 -11.781 1 90 67 LEU A N 1
ATOM 521 C CA . LEU A 1 67 ? -9.609 -28.891 -11.203 1 90 67 LEU A CA 1
ATOM 522 C C . LEU A 1 67 ? -9.406 -27.594 -11.984 1 90 67 LEU A C 1
ATOM 524 O O . LEU A 1 67 ? -9.023 -26.578 -11.406 1 90 67 LEU A O 1
ATOM 528 N N . ALA A 1 68 ? -9.641 -27.641 -13.234 1 81.31 68 ALA A N 1
ATOM 529 C CA . ALA A 1 68 ? -9.57 -26.422 -14.039 1 81.31 68 ALA A CA 1
ATOM 530 C C . ALA A 1 68 ? -10.594 -25.375 -13.555 1 81.31 68 ALA A C 1
ATOM 532 O O . ALA A 1 68 ? -10.289 -24.188 -13.492 1 81.31 68 ALA A O 1
ATOM 533 N N . LYS A 1 69 ? -11.734 -25.844 -13.25 1 80.94 69 LYS A N 1
ATOM 534 C CA . LYS A 1 69 ? -12.758 -24.969 -12.711 1 80.94 69 LYS A CA 1
ATOM 535 C C . LYS A 1 69 ? -12.336 -24.391 -11.367 1 80.94 69 LYS A C 1
ATOM 537 O O . LYS A 1 69 ? -12.57 -23.203 -11.086 1 80.94 69 LYS A O 1
ATOM 542 N N . ILE A 1 70 ? -11.75 -25.156 -10.578 1 87.38 70 ILE A N 1
ATOM 543 C CA . ILE A 1 70 ? -11.305 -24.719 -9.258 1 87.38 70 ILE A CA 1
ATOM 544 C C . ILE A 1 70 ? -10.211 -23.656 -9.406 1 87.38 70 ILE A C 1
ATOM 546 O O . ILE A 1 70 ? -10.188 -22.672 -8.664 1 87.38 70 ILE A O 1
ATOM 550 N N . ALA A 1 71 ? -9.367 -23.844 -10.383 1 80.06 71 ALA A N 1
ATOM 551 C CA . ALA A 1 71 ? -8.289 -22.891 -10.633 1 80.06 71 ALA A CA 1
ATOM 552 C C . ALA A 1 71 ? -8.836 -21.5 -10.922 1 80.06 71 ALA A C 1
ATOM 554 O O . ALA A 1 71 ? -8.273 -20.5 -10.484 1 80.06 71 ALA A O 1
ATOM 555 N N . LYS A 1 72 ? -9.922 -21.5 -11.523 1 70.25 72 LYS A N 1
ATOM 556 C CA . LYS A 1 72 ? -10.523 -20.234 -11.953 1 70.25 72 LYS A CA 1
ATOM 557 C C . LYS A 1 72 ? -11.305 -19.594 -10.812 1 70.25 72 LYS A C 1
ATOM 559 O O . LYS A 1 72 ? -11.227 -18.375 -10.609 1 70.25 72 LYS A O 1
ATOM 564 N N . HIS A 1 73 ? -11.984 -20.375 -10.078 1 73.81 73 HIS A N 1
ATOM 565 C CA . HIS A 1 73 ? -12.953 -19.812 -9.148 1 73.81 73 HIS A CA 1
ATOM 566 C C . HIS A 1 73 ? -12.406 -19.812 -7.719 1 73.81 73 HIS A C 1
ATOM 568 O O . HIS A 1 73 ? -12.875 -19.047 -6.875 1 73.81 73 HIS A O 1
ATOM 574 N N . PHE A 1 74 ? -11.492 -20.688 -7.461 1 80.44 74 PHE A N 1
ATOM 575 C CA . PHE A 1 74 ? -10.875 -20.797 -6.145 1 80.44 74 PHE A CA 1
ATOM 576 C C . PHE A 1 74 ? -9.359 -20.844 -6.266 1 80.44 74 PHE A C 1
ATOM 578 O O . PHE A 1 74 ? -8.727 -21.828 -5.875 1 80.44 74 PHE A O 1
ATOM 585 N N . PRO A 1 75 ? -8.781 -19.719 -6.668 1 73.31 75 PRO A N 1
ATOM 586 C CA . PRO A 1 75 ? -7.375 -19.719 -7.07 1 73.31 75 PRO A CA 1
ATOM 587 C C . PRO A 1 75 ? -6.43 -19.984 -5.898 1 73.31 75 PRO A C 1
ATOM 589 O O . PRO A 1 75 ? -5.281 -20.391 -6.102 1 73.31 75 PRO A O 1
ATOM 592 N N . LEU A 1 76 ? -6.918 -19.812 -4.711 1 77.88 76 LEU A N 1
ATOM 593 C CA . LEU A 1 76 ? -6.031 -20.016 -3.568 1 77.88 76 LEU A CA 1
ATOM 594 C C . LEU A 1 76 ? -6.059 -21.469 -3.107 1 77.88 76 LEU A C 1
ATOM 596 O O . LEU A 1 76 ? -5.227 -21.875 -2.297 1 77.88 76 LEU A O 1
ATOM 600 N N . THR A 1 77 ? -7.004 -22.203 -3.643 1 89.56 77 THR A N 1
ATOM 601 C CA . THR A 1 77 ? -7.043 -23.625 -3.344 1 89.56 77 THR A CA 1
ATOM 602 C C . THR A 1 77 ? -6.078 -24.391 -4.246 1 89.56 77 THR A C 1
ATOM 604 O O . THR A 1 77 ? -6.199 -24.359 -5.469 1 89.56 77 THR A O 1
ATOM 607 N N . VAL A 1 78 ? -5.109 -25 -3.584 1 89.94 78 VAL A N 1
ATOM 608 C CA . VAL A 1 78 ? -4.098 -25.719 -4.355 1 89.94 78 VAL A CA 1
ATOM 609 C C . VAL A 1 78 ? -4.66 -27.047 -4.836 1 89.94 78 VAL A C 1
ATOM 611 O O . VAL A 1 78 ? -5.34 -27.75 -4.082 1 89.94 78 VAL A O 1
ATOM 614 N N . ARG A 1 79 ? -4.359 -27.438 -6.047 1 92.75 79 ARG A N 1
ATOM 615 C CA . ARG A 1 79 ? -5.016 -28.547 -6.742 1 92.75 79 ARG A CA 1
ATOM 616 C C . ARG A 1 79 ? -4.059 -29.719 -6.934 1 92.75 79 ARG A C 1
ATOM 618 O O . ARG A 1 79 ? -2.955 -29.547 -7.457 1 92.75 79 ARG A O 1
ATOM 625 N N . VAL A 1 80 ? -4.488 -30.891 -6.512 1 92.12 80 VAL A N 1
ATOM 626 C CA . VAL A 1 80 ? -3.73 -32.125 -6.66 1 92.12 80 VAL A CA 1
ATOM 627 C C . VAL A 1 80 ? -4.559 -33.156 -7.426 1 92.12 80 VAL A C 1
ATOM 629 O O . VAL A 1 80 ? -5.746 -33.344 -7.145 1 92.12 80 VAL A O 1
ATOM 632 N N . LEU A 1 81 ? -3.969 -33.812 -8.375 1 90.5 81 LEU A N 1
ATOM 633 C CA . LEU A 1 81 ? -4.652 -34.844 -9.141 1 90.5 81 LEU A CA 1
ATOM 634 C C . LEU A 1 81 ? -4.246 -36.219 -8.648 1 90.5 81 LEU A C 1
ATOM 636 O O . LEU A 1 81 ? -3.053 -36.531 -8.57 1 90.5 81 LEU A O 1
ATOM 640 N N . PHE A 1 82 ? -5.191 -37.031 -8.219 1 89.56 82 PHE A N 1
ATOM 641 C CA . PHE A 1 82 ? -5.023 -38.375 -7.75 1 89.56 82 PHE A CA 1
ATOM 642 C C . PHE A 1 82 ? -5.402 -39.375 -8.844 1 89.56 82 PHE A C 1
ATOM 644 O O . PHE A 1 82 ? -6.582 -39.562 -9.156 1 89.56 82 PHE A O 1
ATOM 651 N N . THR A 1 83 ? -4.473 -40.031 -9.469 1 82.44 83 THR A N 1
ATOM 652 C CA . THR A 1 83 ? -4.824 -40.781 -10.664 1 82.44 83 THR A CA 1
ATOM 653 C C . THR A 1 83 ? -4.039 -42.094 -10.734 1 82.44 83 THR A C 1
ATOM 655 O O . THR A 1 83 ? -2.92 -42.156 -10.219 1 82.44 83 THR A O 1
ATOM 658 N N . GLY A 1 84 ? -4.73 -43.125 -11.125 1 76.12 84 GLY A N 1
ATOM 659 C CA . GLY A 1 84 ? -4.094 -44.406 -11.445 1 76.12 84 GLY A CA 1
ATOM 660 C C . GLY A 1 84 ? -3.604 -44.469 -12.883 1 76.12 84 GLY A C 1
ATOM 661 O O . GLY A 1 84 ? -2.818 -45.375 -13.227 1 76.12 84 GLY A O 1
ATOM 662 N N . ASN A 1 85 ? -4.273 -43.719 -13.664 1 63.94 85 ASN A N 1
ATOM 663 C CA . ASN A 1 85 ? -4.016 -43.781 -15.102 1 63.94 85 ASN A CA 1
ATOM 664 C C . ASN A 1 85 ? -2.865 -42.875 -15.508 1 63.94 85 ASN A C 1
ATOM 666 O O . ASN A 1 85 ? -2.822 -41.688 -15.109 1 63.94 85 ASN A O 1
ATOM 670 N N . ASN A 1 86 ? -1.919 -43.438 -15.938 1 59.84 86 ASN A N 1
ATOM 671 C CA . ASN A 1 86 ? -0.644 -42.812 -16.266 1 59.84 86 ASN A CA 1
ATOM 672 C C . ASN A 1 86 ? -0.582 -42.406 -17.719 1 59.84 86 ASN A C 1
ATOM 674 O O . ASN A 1 86 ? 0.479 -42.469 -18.344 1 59.84 86 ASN A O 1
ATOM 678 N N . ASP A 1 87 ? -1.803 -42.031 -18.25 1 66.94 87 ASP A N 1
ATOM 679 C CA . ASP A 1 87 ? -1.6 -41.75 -19.672 1 66.94 87 ASP A CA 1
ATOM 680 C C . ASP A 1 87 ? -1.186 -40.281 -19.891 1 66.94 87 ASP A C 1
ATOM 682 O O . ASP A 1 87 ? -1.399 -39.438 -19.031 1 66.94 87 ASP A O 1
ATOM 686 N N . GLN A 1 88 ? -0.451 -40.156 -20.844 1 63.47 88 GLN A N 1
ATOM 687 C CA . GLN A 1 88 ? 0.115 -38.875 -21.25 1 63.47 88 GLN A CA 1
ATOM 688 C C . GLN A 1 88 ? -0.967 -37.812 -21.359 1 63.47 88 GLN A C 1
ATOM 690 O O . GLN A 1 88 ? -0.742 -36.656 -20.984 1 63.47 88 GLN A O 1
ATOM 695 N N . GLU A 1 89 ? -2.041 -38.25 -21.891 1 68.06 89 GLU A N 1
ATOM 696 C CA . GLU A 1 89 ? -3.131 -37.312 -22.094 1 68.06 89 GLU A CA 1
ATOM 697 C C . GLU A 1 89 ? -3.588 -36.688 -20.781 1 68.06 89 GLU A C 1
ATOM 699 O O . GLU A 1 89 ? -3.854 -35.5 -20.703 1 68.06 89 GLU A O 1
ATOM 704 N N . THR A 1 90 ? -3.564 -37.531 -19.797 1 70.94 90 THR A N 1
ATOM 705 C CA . THR A 1 90 ? -3.986 -37.062 -18.484 1 70.94 90 THR A CA 1
ATOM 706 C C . THR A 1 90 ? -2.973 -36.062 -17.906 1 70.94 90 THR A C 1
ATOM 708 O O . THR A 1 90 ? -3.354 -35.062 -17.344 1 70.94 90 THR A O 1
ATOM 711 N N . ALA A 1 91 ? -1.806 -36.406 -18.094 1 70.25 91 ALA A N 1
ATOM 712 C CA . ALA A 1 91 ? -0.738 -35.562 -17.562 1 70.25 91 ALA A CA 1
ATOM 713 C C . ALA A 1 91 ? -0.758 -34.188 -18.203 1 70.25 91 ALA A C 1
ATOM 715 O O . ALA A 1 91 ? -0.649 -33.156 -17.516 1 70.25 91 ALA A O 1
ATOM 716 N N . VAL A 1 92 ? -0.867 -34.188 -19.5 1 68.94 92 VAL A N 1
ATOM 717 C CA . VAL A 1 92 ? -0.89 -32.938 -20.25 1 68.94 92 VAL A CA 1
ATOM 718 C C . VAL A 1 92 ? -2.1 -32.125 -19.844 1 68.94 92 VAL A C 1
ATOM 720 O O . VAL A 1 92 ? -1.982 -30.906 -19.609 1 68.94 92 VAL A O 1
ATOM 723 N N . SER A 1 93 ? -3.205 -32.75 -19.734 1 71.44 93 SER A N 1
ATOM 724 C CA . SER A 1 93 ? -4.426 -32.031 -19.344 1 71.44 93 SER A CA 1
ATOM 725 C C . SER A 1 93 ? -4.32 -31.5 -17.922 1 71.44 93 SER A C 1
ATOM 727 O O . SER A 1 93 ? -4.82 -30.406 -17.641 1 71.44 93 SER A O 1
ATOM 729 N N . ALA A 1 94 ? -3.674 -32.25 -17.125 1 74.94 94 ALA A N 1
ATOM 730 C CA . ALA A 1 94 ? -3.537 -31.859 -15.727 1 74.94 94 ALA A CA 1
ATOM 731 C C . ALA A 1 94 ? -2.732 -30.562 -15.586 1 74.94 94 ALA A C 1
ATOM 733 O O . ALA A 1 94 ? -3.059 -29.703 -14.766 1 74.94 94 ALA A O 1
ATOM 734 N N . VAL A 1 95 ? -1.784 -30.5 -16.359 1 72.06 95 VAL A N 1
ATOM 735 C CA . VAL A 1 95 ? -0.906 -29.328 -16.297 1 72.06 95 VAL A CA 1
ATOM 736 C C . VAL A 1 95 ? -1.539 -28.172 -17.047 1 72.06 95 VAL A C 1
ATOM 738 O O . VAL A 1 95 ? -1.694 -27.078 -16.5 1 72.06 95 VAL A O 1
ATOM 741 N N . ASN A 1 96 ? -1.972 -28.391 -18.297 1 65.94 96 ASN A N 1
ATOM 742 C CA . ASN A 1 96 ? -2.412 -27.312 -19.188 1 65.94 96 ASN A CA 1
ATOM 743 C C . ASN A 1 96 ? -3.775 -26.766 -18.781 1 65.94 96 ASN A C 1
ATOM 745 O O . ASN A 1 96 ? -4.02 -25.562 -18.859 1 65.94 96 ASN A O 1
ATOM 749 N N . ASP A 1 97 ? -4.582 -27.672 -18.375 1 63.25 97 ASP A N 1
ATOM 750 C CA . ASP A 1 97 ? -5.953 -27.266 -18.078 1 63.25 97 ASP A CA 1
ATOM 751 C C . ASP A 1 97 ? -6.164 -27.094 -16.578 1 63.25 97 ASP A C 1
ATOM 753 O O . ASP A 1 97 ? -6.766 -26.109 -16.125 1 63.25 97 ASP A O 1
ATOM 757 N N . GLY A 1 98 ? -5.68 -27.953 -15.852 1 66.75 98 GLY A N 1
ATOM 758 C CA . GLY A 1 98 ? -6.02 -28.047 -14.445 1 66.75 98 GLY A CA 1
ATOM 759 C C . GLY A 1 98 ? -5.125 -27.188 -13.562 1 66.75 98 GLY A C 1
ATOM 760 O O . GLY A 1 98 ? -5.477 -26.891 -12.422 1 66.75 98 GLY A O 1
ATOM 761 N N . ALA A 1 99 ? -4.016 -26.688 -14.164 1 65.5 99 ALA A N 1
ATOM 762 C CA . ALA A 1 99 ? -3.008 -26 -13.359 1 65.5 99 ALA A CA 1
ATOM 763 C C . ALA A 1 99 ? -2.705 -26.766 -12.078 1 65.5 99 ALA A C 1
ATOM 765 O O . ALA A 1 99 ? -2.715 -26.188 -10.984 1 65.5 99 ALA A O 1
ATOM 766 N N . VAL A 1 100 ? -2.514 -27.969 -12.242 1 80.69 100 VAL A N 1
ATOM 767 C CA . VAL A 1 100 ? -2.336 -28.891 -11.133 1 80.69 100 VAL A CA 1
ATOM 768 C C . VAL A 1 100 ? -0.969 -28.672 -10.492 1 80.69 100 VAL A C 1
ATOM 770 O O . VAL A 1 100 ? 0.032 -28.5 -11.188 1 80.69 100 VAL A O 1
ATOM 773 N N . PHE A 1 101 ? -1.04 -28.688 -9.18 1 81.94 101 PHE A N 1
ATOM 774 C CA . PHE A 1 101 ? 0.175 -28.453 -8.406 1 81.94 101 PHE A CA 1
ATOM 775 C C . PHE A 1 101 ? 1.023 -29.719 -8.352 1 81.94 101 PHE A C 1
ATOM 777 O O . PHE A 1 101 ? 2.238 -29.672 -8.547 1 81.94 101 PHE A O 1
ATOM 784 N N . LYS A 1 102 ? 0.367 -30.781 -8.109 1 82.06 102 LYS A N 1
ATOM 785 C CA . LYS A 1 102 ? 1.086 -32.062 -8.047 1 82.06 102 LYS A CA 1
ATOM 786 C C . LYS A 1 102 ? 0.186 -33.219 -8.461 1 82.06 102 LYS A C 1
ATOM 788 O O . LYS A 1 102 ? -1.038 -33.125 -8.336 1 82.06 102 LYS A O 1
ATOM 793 N N . PHE A 1 103 ? 0.909 -34.344 -8.867 1 82.31 103 PHE A N 1
ATOM 794 C CA . PHE A 1 103 ? 0.269 -35.625 -9.133 1 82.31 103 PHE A CA 1
ATOM 795 C C . PHE A 1 103 ? 0.485 -36.594 -7.973 1 82.31 103 PHE A C 1
ATOM 797 O O . PHE A 1 103 ? 1.578 -36.656 -7.406 1 82.31 103 PHE A O 1
ATOM 804 N N . LEU A 1 104 ? -0.594 -37.219 -7.641 1 84.06 104 LEU A N 1
ATOM 805 C CA . LEU A 1 104 ? -0.53 -38.344 -6.742 1 84.06 104 LEU A CA 1
ATOM 806 C C . LEU A 1 104 ? -0.938 -39.625 -7.469 1 84.06 104 LEU A C 1
ATOM 808 O O . LEU A 1 104 ? -2.09 -39.781 -7.883 1 84.06 104 LEU A O 1
ATOM 812 N N . ASN A 1 105 ? -0.07 -40.562 -7.594 1 82.56 105 ASN A N 1
ATOM 813 C CA . ASN A 1 105 ? -0.32 -41.75 -8.406 1 82.56 105 ASN A CA 1
ATOM 814 C C . ASN A 1 105 ? -0.885 -42.906 -7.566 1 82.56 105 ASN A C 1
ATOM 816 O O . ASN A 1 105 ? -0.44 -43.125 -6.438 1 82.56 105 ASN A O 1
ATOM 820 N N . LYS A 1 106 ? -1.897 -43.531 -8.156 1 84.19 106 LYS A N 1
ATOM 821 C CA . LYS A 1 106 ? -2.416 -44.75 -7.559 1 84.19 106 LYS A CA 1
ATOM 822 C C . LYS A 1 106 ? -1.63 -45.969 -8.031 1 84.19 106 LYS A C 1
ATOM 824 O O . LYS A 1 106 ? -1.291 -46.094 -9.211 1 84.19 106 LYS A O 1
ATOM 829 N N . PRO A 1 107 ? -1.237 -46.938 -7.148 1 83.56 107 PRO A N 1
ATOM 830 C CA . PRO A 1 107 ? -1.412 -46.969 -5.691 1 83.56 107 PRO A CA 1
ATOM 831 C C . PRO A 1 107 ? -0.396 -46.062 -4.973 1 83.56 107 PRO A C 1
ATOM 833 O O . PRO A 1 107 ? 0.667 -45.781 -5.52 1 83.56 107 PRO A O 1
ATOM 836 N N . CYS A 1 108 ? -0.737 -45.438 -3.939 1 86.62 108 CYS A N 1
ATOM 837 C CA . CYS A 1 108 ? 0.177 -44.625 -3.146 1 86.62 108 CYS A CA 1
ATOM 838 C C . CYS A 1 108 ? 0.049 -44.969 -1.663 1 86.62 108 CYS A C 1
ATOM 840 O O . CYS A 1 108 ? -0.97 -45.5 -1.226 1 86.62 108 CYS A O 1
ATOM 842 N N . THR A 1 109 ? 1.197 -44.781 -1.027 1 89.56 109 THR A N 1
ATOM 843 C CA . THR A 1 109 ? 1.212 -45 0.414 1 89.56 109 THR A CA 1
ATOM 844 C C . THR A 1 109 ? 0.594 -43.812 1.152 1 89.56 109 THR A C 1
ATOM 846 O O . THR A 1 109 ? 0.458 -42.719 0.589 1 89.56 109 THR A O 1
ATOM 849 N N . SER A 1 110 ? 0.231 -44.062 2.371 1 91.62 110 SER A N 1
ATOM 850 C CA . SER A 1 110 ? -0.283 -43 3.223 1 91.62 110 SER A CA 1
ATOM 851 C C . SER A 1 110 ? 0.746 -41.906 3.398 1 91.62 110 SER A C 1
ATOM 853 O O . SER A 1 110 ? 0.392 -40.719 3.443 1 91.62 110 SER A O 1
ATOM 855 N N . ASP A 1 111 ? 1.959 -42.281 3.438 1 91.12 111 ASP A N 1
ATOM 856 C CA . ASP A 1 111 ? 3.031 -41.281 3.607 1 91.12 111 ASP A CA 1
ATOM 857 C C . ASP A 1 111 ? 3.15 -40.375 2.383 1 91.12 111 ASP A C 1
ATOM 859 O O . ASP A 1 111 ? 3.404 -39.188 2.512 1 91.12 111 ASP A O 1
ATOM 863 N N . GLU A 1 112 ? 2.934 -40.969 1.237 1 90.12 112 GLU A N 1
ATOM 864 C CA . GLU A 1 112 ? 2.986 -40.188 0.004 1 90.12 112 GLU A CA 1
ATOM 865 C C . GLU A 1 112 ? 1.851 -39.156 -0.057 1 90.12 112 GLU A C 1
ATOM 867 O O . GLU A 1 112 ? 2.061 -38 -0.439 1 90.12 112 GLU A O 1
ATOM 872 N N . ILE A 1 113 ? 0.711 -39.625 0.315 1 92.62 113 ILE A N 1
ATOM 873 C CA . ILE A 1 113 ? -0.446 -38.75 0.326 1 92.62 113 ILE A CA 1
ATOM 874 C C . ILE A 1 113 ? -0.206 -37.594 1.302 1 92.62 113 ILE A C 1
ATOM 876 O O . ILE A 1 113 ? -0.418 -36.438 0.961 1 92.62 113 ILE A O 1
ATOM 880 N N . LEU A 1 114 ? 0.286 -37.906 2.428 1 92.31 114 LEU A N 1
ATOM 881 C CA . LEU A 1 114 ? 0.555 -36.906 3.457 1 92.31 114 LEU A CA 1
ATOM 882 C C . LEU A 1 114 ? 1.575 -35.875 2.969 1 92.31 114 LEU A C 1
ATOM 884 O O . LEU A 1 114 ? 1.381 -34.688 3.137 1 92.31 114 LEU A O 1
ATOM 888 N N . GLU A 1 115 ? 2.562 -36.375 2.361 1 88.75 115 GLU A N 1
ATOM 889 C CA . GLU A 1 115 ? 3.629 -35.469 1.893 1 88.75 115 GLU A CA 1
ATOM 890 C C . GLU A 1 115 ? 3.121 -34.531 0.821 1 88.75 115 GLU A C 1
ATOM 892 O O . GLU A 1 115 ? 3.4 -33.312 0.873 1 88.75 115 GLU A O 1
ATOM 897 N N . VAL A 1 116 ? 2.391 -35 -0.117 1 89.38 116 VAL A N 1
ATOM 898 C CA . VAL A 1 116 ? 1.897 -34.188 -1.22 1 89.38 116 VAL A CA 1
ATOM 899 C C . VAL A 1 116 ? 0.913 -33.125 -0.689 1 89.38 116 VAL A C 1
ATOM 901 O O . VAL A 1 116 ? 0.956 -31.969 -1.091 1 89.38 116 VAL A O 1
ATOM 904 N N . VAL A 1 117 ? 0.087 -33.531 0.221 1 93 117 VAL A N 1
ATOM 905 C CA . VAL A 1 117 ? -0.894 -32.594 0.785 1 93 117 VAL A CA 1
ATOM 906 C C . VAL A 1 117 ? -0.183 -31.531 1.603 1 93 117 VAL A C 1
ATOM 908 O O . VAL A 1 117 ? -0.547 -30.359 1.542 1 93 117 VAL A O 1
ATOM 911 N N . LYS A 1 118 ? 0.812 -31.891 2.273 1 89.12 118 LYS A N 1
ATOM 912 C CA . LYS A 1 118 ? 1.58 -30.922 3.043 1 89.12 118 LYS A CA 1
ATOM 913 C C . LYS A 1 118 ? 2.266 -29.922 2.127 1 89.12 118 LYS A C 1
ATOM 915 O O . LYS A 1 118 ? 2.277 -28.719 2.414 1 89.12 118 LYS A O 1
ATOM 920 N N . GLN A 1 119 ? 2.814 -30.422 1.05 1 84 119 GLN A N 1
ATOM 921 C CA . GLN A 1 119 ? 3.441 -29.516 0.079 1 84 119 GLN A CA 1
ATOM 922 C C . GLN A 1 119 ? 2.414 -28.578 -0.544 1 84 119 GLN A C 1
ATOM 924 O O . GLN A 1 119 ? 2.684 -27.391 -0.721 1 84 119 GLN A O 1
ATOM 929 N N . ALA A 1 120 ? 1.314 -29.141 -0.871 1 88.56 120 ALA A N 1
ATOM 930 C CA . ALA A 1 120 ? 0.24 -28.344 -1.442 1 88.56 120 ALA A CA 1
ATOM 931 C C . ALA A 1 120 ? -0.235 -27.281 -0.453 1 88.56 120 ALA A C 1
ATOM 933 O O . ALA A 1 120 ? -0.49 -26.125 -0.835 1 88.56 120 ALA A O 1
ATOM 934 N N . HIS A 1 121 ? -0.315 -27.703 0.745 1 89.5 121 HIS A N 1
ATOM 935 C CA . HIS A 1 121 ? -0.703 -26.75 1.786 1 89.5 121 HIS A CA 1
ATOM 936 C C . HIS A 1 121 ? 0.335 -25.641 1.939 1 89.5 121 HIS A C 1
ATOM 938 O O . HIS A 1 121 ? -0.019 -24.469 2.098 1 89.5 121 HIS A O 1
ATOM 944 N N . ALA A 1 122 ? 1.535 -26 1.835 1 79.5 122 ALA A N 1
ATOM 945 C CA . ALA A 1 122 ? 2.6 -25 1.898 1 79.5 122 ALA A CA 1
ATOM 946 C C . ALA A 1 122 ? 2.484 -24 0.75 1 79.5 122 ALA A C 1
ATOM 948 O O . ALA A 1 122 ? 2.693 -22.797 0.938 1 79.5 122 ALA A O 1
ATOM 949 N N . HIS A 1 123 ? 2.197 -24.547 -0.342 1 77.5 123 HIS A N 1
ATOM 950 C CA . HIS A 1 123 ? 1.997 -23.672 -1.498 1 77.5 123 HIS A CA 1
ATOM 951 C C . HIS A 1 123 ? 0.81 -22.75 -1.287 1 77.5 123 HIS A C 1
ATOM 953 O O . HIS A 1 123 ? 0.874 -21.562 -1.639 1 77.5 123 HIS A O 1
ATOM 959 N N . HIS A 1 124 ? -0.243 -23.266 -0.759 1 82.56 124 HIS A N 1
ATOM 960 C CA . HIS A 1 124 ? -1.405 -22.469 -0.397 1 82.56 124 HIS A CA 1
ATOM 961 C C . HIS A 1 124 ? -1.016 -21.328 0.53 1 82.56 124 HIS A C 1
ATOM 963 O O . HIS A 1 124 ? -1.43 -20.188 0.32 1 82.56 124 HIS A O 1
ATOM 969 N N . LEU A 1 125 ? -0.26 -21.656 1.438 1 74.94 125 LEU A N 1
ATOM 970 C CA . LEU A 1 125 ? 0.178 -20.641 2.4 1 74.94 125 LEU A CA 1
ATOM 971 C C . LEU A 1 125 ? 1.038 -19.578 1.722 1 74.94 125 LEU A C 1
ATOM 973 O O . LEU A 1 125 ? 0.938 -18.391 2.047 1 74.94 125 LEU A O 1
ATOM 977 N N . MET A 1 126 ? 1.811 -20.062 0.788 1 69.31 126 MET A N 1
ATOM 978 C CA . MET A 1 126 ? 2.635 -19.125 0.033 1 69.31 126 MET A CA 1
ATOM 979 C C . MET A 1 126 ? 1.765 -18.156 -0.755 1 69.31 126 MET A C 1
ATOM 981 O O . MET A 1 126 ? 2.02 -16.953 -0.757 1 69.31 126 MET A O 1
ATOM 985 N N . LEU A 1 127 ? 0.819 -18.688 -1.423 1 68.94 127 LEU A N 1
ATOM 986 C CA . LEU A 1 127 ? -0.107 -17.844 -2.166 1 68.94 127 LEU A CA 1
ATOM 987 C C . LEU A 1 127 ? -0.81 -16.859 -1.237 1 68.94 127 LEU A C 1
ATOM 989 O O . LEU A 1 127 ? -0.944 -15.672 -1.563 1 68.94 127 LEU A O 1
ATOM 993 N N . LYS A 1 128 ? -1.191 -17.375 -0.166 1 70.56 128 LYS A N 1
ATOM 994 C CA . LYS A 1 128 ? -1.859 -16.562 0.844 1 70.56 128 LYS A CA 1
ATOM 995 C C . LYS A 1 128 ? -0.904 -15.523 1.436 1 70.56 128 LYS A C 1
ATOM 997 O O . LYS A 1 128 ? -1.298 -14.391 1.697 1 70.56 128 LYS A O 1
ATOM 1002 N N . ASN A 1 129 ? 0.304 -15.977 1.562 1 67.88 129 ASN A N 1
ATOM 1003 C CA . ASN A 1 129 ? 1.3 -15.102 2.176 1 67.88 129 ASN A CA 1
ATOM 1004 C C . ASN A 1 129 ? 1.583 -13.875 1.309 1 67.88 129 ASN A C 1
ATOM 1006 O O . ASN A 1 129 ? 1.73 -12.766 1.822 1 67.88 129 ASN A O 1
ATOM 1010 N N . GLU A 1 130 ? 1.62 -14.172 0.006 1 64.5 130 GLU A N 1
ATOM 1011 C CA . GLU A 1 130 ? 1.857 -13.016 -0.85 1 64.5 130 GLU A CA 1
ATOM 1012 C C . GLU A 1 130 ? 0.756 -11.969 -0.684 1 64.5 130 GLU A C 1
ATOM 1014 O O . GLU A 1 130 ? 1.036 -10.773 -0.607 1 64.5 130 GLU A O 1
ATOM 1019 N N . ARG A 1 131 ? -0.412 -12.469 -0.656 1 65 131 ARG A N 1
ATOM 1020 C CA . ARG A 1 131 ? -1.542 -11.57 -0.417 1 65 131 ARG A CA 1
ATOM 1021 C C . ARG A 1 131 ? -1.429 -10.898 0.947 1 65 131 ARG A C 1
ATOM 1023 O O . ARG A 1 131 ? -1.679 -9.703 1.075 1 65 131 ARG A O 1
ATOM 1030 N N . LEU A 1 132 ? -1.089 -11.688 1.863 1 70.06 132 LEU A N 1
ATOM 1031 C CA . LEU A 1 132 ? -0.956 -11.188 3.227 1 70.06 132 LEU A CA 1
ATOM 1032 C C . LEU A 1 132 ? 0.147 -10.133 3.312 1 70.06 132 LEU A C 1
ATOM 1034 O O . LEU A 1 132 ? -0.015 -9.109 3.98 1 70.06 132 LEU A O 1
ATOM 1038 N N . ILE A 1 133 ? 1.173 -10.438 2.568 1 71.06 133 ILE A N 1
ATOM 1039 C CA . ILE A 1 133 ? 2.287 -9.5 2.594 1 71.06 133 ILE A CA 1
ATOM 1040 C C . ILE A 1 133 ? 1.855 -8.172 1.972 1 71.06 133 ILE A C 1
ATOM 1042 O O . ILE A 1 133 ? 2.182 -7.102 2.488 1 71.06 133 ILE A O 1
ATOM 1046 N N . LEU A 1 134 ? 1.092 -8.266 0.972 1 70.5 134 LEU A N 1
ATOM 1047 C CA . LEU A 1 134 ? 0.605 -7.047 0.335 1 70.5 134 LEU A CA 1
ATOM 1048 C C . LEU A 1 134 ? -0.31 -6.27 1.275 1 70.5 134 LEU A C 1
ATOM 1050 O O . LEU A 1 134 ? -0.207 -5.043 1.378 1 70.5 134 LEU A O 1
ATOM 1054 N N . GLU A 1 135 ? -1.142 -6.941 1.877 1 75.38 135 GLU A N 1
ATOM 1055 C CA . GLU A 1 135 ? -2.055 -6.316 2.828 1 75.38 135 GLU A CA 1
ATOM 1056 C C . GLU A 1 135 ? -1.292 -5.688 3.992 1 75.38 135 GLU A C 1
ATOM 1058 O O . GLU A 1 135 ? -1.63 -4.594 4.445 1 75.38 135 GLU A O 1
ATOM 1063 N N . GLU A 1 136 ? -0.302 -6.359 4.355 1 80.94 136 GLU A N 1
ATOM 1064 C CA . GLU A 1 136 ? 0.497 -5.848 5.465 1 80.94 136 GLU A CA 1
ATOM 1065 C C . GLU A 1 136 ? 1.288 -4.613 5.051 1 80.94 136 GLU A C 1
ATOM 1067 O O . GLU A 1 136 ? 1.433 -3.67 5.832 1 80.94 136 GLU A O 1
ATOM 1072 N N . THR A 1 137 ? 1.804 -4.699 3.859 1 80.19 137 THR A N 1
ATOM 1073 C CA . THR A 1 137 ? 2.543 -3.553 3.342 1 80.19 137 THR A CA 1
ATOM 1074 C C . THR A 1 137 ? 1.631 -2.336 3.213 1 80.19 137 THR A C 1
ATOM 1076 O O . THR A 1 137 ? 1.998 -1.232 3.623 1 80.19 137 THR A O 1
ATOM 1079 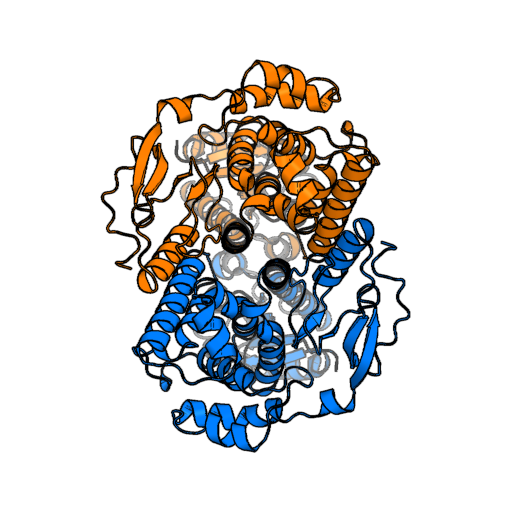N N . LEU A 1 138 ? 0.521 -2.576 2.668 1 82.69 138 LEU A N 1
ATOM 1080 C CA . LEU A 1 138 ? -0.448 -1.5 2.5 1 82.69 138 LEU A CA 1
ATOM 1081 C C . LEU A 1 138 ? -0.883 -0.943 3.852 1 82.69 138 LEU A C 1
ATOM 1083 O O . LEU A 1 138 ? -0.868 0.272 4.062 1 82.69 138 LEU A O 1
ATOM 1087 N N . THR A 1 139 ? -1.242 -1.8 4.738 1 85.69 139 THR A N 1
ATOM 1088 C CA . THR A 1 139 ? -1.689 -1.4 6.07 1 85.69 139 THR A CA 1
ATOM 1089 C C . THR A 1 139 ? -0.59 -0.64 6.805 1 85.69 139 THR A C 1
ATOM 1091 O O . THR A 1 139 ? -0.857 0.374 7.453 1 85.69 139 THR A O 1
ATOM 1094 N N . GLY A 1 140 ? 0.584 -1.142 6.68 1 85.75 140 GLY A N 1
ATOM 1095 C CA . GLY A 1 140 ? 1.704 -0.467 7.316 1 85.75 140 GLY A CA 1
ATOM 1096 C C . GLY A 1 140 ? 1.929 0.939 6.793 1 85.75 140 GLY A C 1
ATOM 1097 O O . GLY A 1 140 ? 2.188 1.861 7.57 1 85.75 140 GLY A O 1
ATOM 1098 N N . SER A 1 141 ? 1.866 1.137 5.539 1 86.5 141 SER A N 1
ATOM 1099 C CA . SER A 1 141 ? 2.045 2.445 4.918 1 86.5 141 SER A CA 1
ATOM 1100 C C . SER A 1 141 ? 0.926 3.402 5.316 1 86.5 141 SER A C 1
ATOM 1102 O O . SER A 1 141 ? 1.182 4.566 5.637 1 86.5 141 SER A O 1
ATOM 1104 N N . ILE A 1 142 ? -0.229 2.885 5.309 1 88.12 142 ILE A N 1
ATOM 1105 C CA . ILE A 1 142 ? -1.388 3.684 5.695 1 88.12 142 ILE A CA 1
ATOM 1106 C C . ILE A 1 142 ? -1.259 4.109 7.156 1 88.12 142 ILE A C 1
ATOM 1108 O O . ILE A 1 142 ? -1.469 5.277 7.488 1 88.12 142 ILE A O 1
ATOM 1112 N N . ASN A 1 143 ? -0.829 3.186 7.977 1 88.06 143 ASN A N 1
ATOM 1113 C CA . ASN A 1 143 ? -0.654 3.488 9.391 1 88.06 143 ASN A CA 1
ATOM 1114 C C . ASN A 1 143 ? 0.369 4.602 9.602 1 88.06 143 ASN A C 1
ATOM 1116 O O . ASN A 1 143 ? 0.127 5.535 10.375 1 88.06 143 ASN A O 1
ATOM 1120 N N . LEU A 1 144 ? 1.407 4.477 8.969 1 86.06 144 LEU A N 1
ATOM 1121 C CA . LEU A 1 144 ? 2.469 5.465 9.117 1 86.06 144 LEU A CA 1
ATOM 1122 C C . LEU A 1 144 ? 1.994 6.84 8.656 1 86.06 144 LEU A C 1
ATOM 1124 O O . LEU A 1 144 ? 2.156 7.828 9.375 1 86.06 144 LEU A O 1
ATOM 1128 N N . LEU A 1 145 ? 1.429 6.887 7.531 1 88.06 145 LEU A N 1
ATOM 1129 C CA . LEU A 1 145 ? 1.059 8.172 6.941 1 88.06 145 LEU A CA 1
ATOM 1130 C C . LEU A 1 145 ? -0.125 8.789 7.676 1 88.06 145 LEU A C 1
ATOM 1132 O O . LEU A 1 145 ? -0.196 10.008 7.832 1 88.06 145 LEU A O 1
ATOM 1136 N N . THR A 1 146 ? -1.002 7.953 8.133 1 89.75 146 THR A N 1
ATOM 1137 C CA . THR A 1 146 ? -2.092 8.484 8.945 1 89.75 146 THR A CA 1
ATOM 1138 C C . THR A 1 146 ? -1.576 8.961 10.297 1 89.75 146 THR A C 1
ATOM 1140 O O . THR A 1 146 ? -2.098 9.922 10.859 1 89.75 146 THR A O 1
ATOM 1143 N N . ASP A 1 147 ? -0.57 8.312 10.805 1 86.25 147 ASP A N 1
ATOM 1144 C CA . ASP A 1 147 ? 0.078 8.789 12.023 1 86.25 147 ASP A CA 1
ATOM 1145 C C . ASP A 1 147 ? 0.683 10.18 11.812 1 86.25 147 ASP A C 1
ATOM 1147 O O . ASP A 1 147 ? 0.576 11.047 12.68 1 86.25 147 ASP A O 1
ATOM 1151 N N . MET A 1 148 ? 1.275 10.305 10.734 1 86.94 148 MET A N 1
ATOM 1152 C CA . MET A 1 148 ? 1.859 11.602 10.406 1 86.94 148 MET A CA 1
ATOM 1153 C C . MET A 1 148 ? 0.777 12.664 10.281 1 86.94 148 MET A C 1
ATOM 1155 O O . MET A 1 148 ? 0.949 13.789 10.75 1 86.94 148 MET A O 1
ATOM 1159 N N . LEU A 1 149 ? -0.27 12.312 9.648 1 88.44 149 LEU A N 1
ATOM 1160 C CA . LEU A 1 149 ? -1.389 13.234 9.5 1 88.44 149 LEU A CA 1
ATOM 1161 C C . LEU A 1 149 ? -1.98 13.602 10.859 1 88.44 149 LEU A C 1
ATOM 1163 O O . LEU A 1 149 ? -2.369 14.75 11.086 1 88.44 149 LEU A O 1
ATOM 1167 N N . SER A 1 150 ? -2.062 12.609 11.75 1 86.94 150 SER A N 1
ATOM 1168 C CA . SER A 1 150 ? -2.611 12.852 13.078 1 86.94 150 SER A CA 1
ATOM 1169 C C . SER A 1 150 ? -1.768 13.852 13.852 1 86.94 150 SER A C 1
ATOM 1171 O O . SER A 1 150 ? -2.289 14.602 14.688 1 86.94 150 SER A O 1
ATOM 1173 N N . MET A 1 151 ? -0.554 13.891 13.57 1 80.25 151 MET A N 1
ATOM 1174 C CA . MET A 1 151 ? 0.345 14.82 14.242 1 80.25 151 MET A CA 1
ATOM 1175 C C . MET A 1 151 ? 0.224 16.219 13.656 1 80.25 151 MET A C 1
ATOM 1177 O O . MET A 1 151 ? 0.443 17.219 14.352 1 80.25 151 MET A O 1
ATOM 1181 N N . THR A 1 152 ? -0.103 16.266 12.406 1 82.12 152 THR A N 1
ATOM 1182 C CA . THR A 1 152 ? -0.192 17.562 11.734 1 82.12 152 THR A CA 1
ATOM 1183 C C . THR A 1 152 ? -1.593 18.156 11.875 1 82.12 152 THR A C 1
ATOM 1185 O O . THR A 1 152 ? -1.768 19.375 11.836 1 82.12 152 THR A O 1
ATOM 1188 N N . HIS A 1 153 ? -2.535 17.266 11.992 1 84.62 153 HIS A N 1
ATOM 1189 C CA . HIS A 1 153 ? -3.914 17.703 12.188 1 84.62 153 HIS A CA 1
ATOM 1190 C C . HIS A 1 153 ? -4.578 16.922 13.328 1 84.62 153 HIS A C 1
ATOM 1192 O O . HIS A 1 153 ? -5.531 16.172 13.102 1 84.62 153 HIS A O 1
ATOM 1198 N N . PRO A 1 154 ? -4.172 17.25 14.516 1 84.62 154 PRO A N 1
ATOM 1199 C CA . PRO A 1 154 ? -4.609 16.453 15.664 1 84.62 154 PRO A CA 1
ATOM 1200 C C . PRO A 1 154 ? -6.125 16.484 15.852 1 84.62 154 PRO A C 1
ATOM 1202 O O . PRO A 1 154 ? -6.719 15.461 16.234 1 84.62 154 PRO A O 1
ATOM 1205 N N . LYS A 1 155 ? -6.793 17.578 15.586 1 85.94 155 LYS A N 1
ATOM 1206 C CA . LYS A 1 155 ? -8.234 17.688 15.828 1 85.94 155 LYS A CA 1
ATOM 1207 C C . LYS A 1 155 ? -9.016 16.797 14.875 1 85.94 155 LYS A C 1
ATOM 1209 O O . LYS A 1 155 ? -10.008 16.188 15.266 1 85.94 155 LYS A O 1
ATOM 1214 N N . ALA A 1 156 ? -8.594 16.703 13.625 1 88.25 156 ALA A N 1
ATOM 1215 C CA . ALA A 1 156 ? -9.266 15.867 12.633 1 88.25 156 ALA A CA 1
ATOM 1216 C C . ALA A 1 156 ? -9.109 14.383 12.969 1 88.25 156 ALA A C 1
ATOM 1218 O O . ALA A 1 156 ? -9.977 13.578 12.625 1 88.25 156 ALA A O 1
ATOM 1219 N N . PHE A 1 157 ? -8.047 14.055 13.664 1 89.44 157 PHE A N 1
ATOM 1220 C CA . PHE A 1 157 ? -7.734 12.648 13.898 1 89.44 157 PHE A CA 1
ATOM 1221 C C . PHE A 1 157 ? -7.941 12.281 15.359 1 89.44 157 PHE A C 1
ATOM 1223 O O . PHE A 1 157 ? -7.488 11.227 15.812 1 89.44 157 PHE A O 1
ATOM 1230 N N . GLN A 1 158 ? -8.586 13.125 16.047 1 86.06 158 GLN A N 1
ATOM 1231 C CA . GLN A 1 158 ? -8.727 12.992 17.5 1 86.06 158 GLN A CA 1
ATOM 1232 C C . GLN A 1 158 ? -9.336 11.641 17.875 1 86.06 158 GLN A C 1
ATOM 1234 O O . GLN A 1 158 ? -8.969 11.055 18.891 1 86.06 158 GLN A O 1
ATOM 1239 N N . ARG A 1 159 ? -10.203 11.125 17.078 1 90.69 159 ARG A N 1
ATOM 1240 C CA . ARG A 1 159 ? -10.969 9.938 17.438 1 90.69 159 ARG A CA 1
ATOM 1241 C C . ARG A 1 159 ? -10.578 8.75 16.562 1 90.69 159 ARG A C 1
ATOM 1243 O O . ARG A 1 159 ? -11.203 7.688 16.625 1 90.69 159 ARG A O 1
ATOM 1250 N N . ALA A 1 160 ? -9.633 8.945 15.75 1 90.06 160 ALA A N 1
ATOM 1251 C CA . ALA A 1 160 ? -9.25 7.938 14.766 1 90.06 160 ALA A CA 1
ATOM 1252 C C . ALA A 1 160 ? -8.844 6.633 15.445 1 90.06 160 ALA A C 1
ATOM 1254 O O . ALA A 1 160 ? -9.305 5.555 15.055 1 90.06 160 ALA A O 1
ATOM 1255 N N . ASN A 1 161 ? -8.078 6.68 16.453 1 87.88 161 ASN A N 1
ATOM 1256 C CA . ASN A 1 161 ? -7.578 5.488 17.125 1 87.88 161 ASN A CA 1
ATOM 1257 C C . ASN A 1 161 ? -8.703 4.723 17.812 1 87.88 161 ASN A C 1
ATOM 1259 O O . ASN A 1 161 ? -8.727 3.492 17.797 1 87.88 161 ASN A O 1
ATOM 1263 N N . LEU A 1 162 ? -9.555 5.465 18.469 1 90.5 162 LEU A N 1
ATOM 1264 C CA . LEU A 1 162 ? -10.672 4.84 19.156 1 90.5 162 LEU A CA 1
ATOM 1265 C C . LEU A 1 162 ? -11.555 4.066 18.172 1 90.5 162 LEU A C 1
ATOM 1267 O O . LEU A 1 162 ? -11.898 2.912 18.438 1 90.5 162 LEU A O 1
ATOM 1271 N N . VAL A 1 163 ? -11.906 4.66 17.062 1 94.38 163 VAL A N 1
ATOM 1272 C CA . VAL A 1 163 ? -12.75 4.027 16.047 1 94.38 163 VAL A CA 1
ATOM 1273 C C . VAL A 1 163 ? -12.047 2.789 15.5 1 94.38 163 VAL A C 1
ATOM 1275 O O . VAL A 1 163 ? -12.68 1.754 15.281 1 94.38 163 VAL A O 1
ATOM 1278 N N . HIS A 1 164 ? -10.781 2.898 15.289 1 92.38 164 HIS A N 1
ATOM 1279 C CA . HIS A 1 164 ? -10.023 1.752 14.805 1 92.38 164 HIS A CA 1
ATOM 1280 C C . HIS A 1 164 ? -10.047 0.608 15.812 1 92.38 164 HIS A C 1
ATOM 1282 O O . HIS A 1 164 ? -10.273 -0.547 15.438 1 92.38 164 HIS A O 1
ATOM 1288 N N . GLU A 1 165 ? -9.789 0.886 17.031 1 89.62 165 GLU A N 1
ATOM 1289 C CA . GLU A 1 165 ? -9.82 -0.132 18.078 1 89.62 165 GLU A CA 1
ATOM 1290 C C . GLU A 1 165 ? -11.172 -0.835 18.125 1 89.62 165 GLU A C 1
ATOM 1292 O O . GLU A 1 165 ? -11.234 -2.062 18.234 1 89.62 165 GLU A O 1
ATOM 1297 N N . TRP A 1 166 ? -12.203 -0.031 18.125 1 94.06 166 TRP A N 1
ATOM 1298 C CA . TRP A 1 166 ? -13.547 -0.583 18.141 1 94.06 166 TRP A CA 1
ATOM 1299 C C . TRP A 1 166 ? -13.797 -1.459 16.922 1 94.06 166 TRP A C 1
ATOM 1301 O O . TRP A 1 166 ? -14.461 -2.492 17.016 1 94.06 166 TRP A O 1
ATOM 1311 N N . SER A 1 167 ? -13.32 -1.034 15.75 1 94.94 167 SER A N 1
ATOM 1312 C CA . SER A 1 167 ? -13.531 -1.772 14.508 1 94.94 167 SER A CA 1
ATOM 1313 C C . SER A 1 167 ? -12.906 -3.16 14.578 1 94.94 167 SER A C 1
ATOM 1315 O O . SER A 1 167 ? -13.484 -4.137 14.109 1 94.94 167 SER A O 1
ATOM 1317 N N . VAL A 1 168 ? -11.719 -3.256 15.164 1 90.25 168 VAL A N 1
ATOM 1318 C CA . VAL A 1 168 ? -11.031 -4.535 15.312 1 90.25 168 VAL A CA 1
ATOM 1319 C C . VAL A 1 168 ? -11.844 -5.457 16.219 1 90.25 168 VAL A C 1
ATOM 1321 O O . VAL A 1 168 ? -12.047 -6.633 15.898 1 90.25 168 VAL A O 1
ATOM 1324 N N . LYS A 1 169 ? -12.305 -4.922 17.312 1 90.75 169 LYS A N 1
ATOM 1325 C CA . LYS A 1 169 ? -13.117 -5.699 18.25 1 90.75 169 LYS A CA 1
ATOM 1326 C C . LYS A 1 169 ? -14.422 -6.141 17.594 1 90.75 169 LYS A C 1
ATOM 1328 O O . LYS A 1 169 ? -14.836 -7.293 17.75 1 90.75 169 LYS A O 1
ATOM 1333 N N . ALA A 1 170 ? -15.062 -5.223 16.922 1 93.5 170 ALA A N 1
ATOM 1334 C CA . ALA A 1 170 ? -16.344 -5.5 16.281 1 93.5 170 ALA A CA 1
ATOM 1335 C C . ALA A 1 170 ? -16.188 -6.566 15.203 1 93.5 170 ALA A C 1
ATOM 1337 O O . ALA A 1 170 ? -17.047 -7.438 15.055 1 93.5 170 ALA A O 1
ATOM 1338 N N . ALA A 1 171 ? -15.125 -6.445 14.391 1 88.81 171 ALA A N 1
ATOM 1339 C CA . ALA A 1 171 ? -14.875 -7.422 13.328 1 88.81 171 ALA A CA 1
ATOM 1340 C C . ALA A 1 171 ? -14.727 -8.828 13.898 1 88.81 171 ALA A C 1
ATOM 1342 O O . ALA A 1 171 ? -15.227 -9.797 13.32 1 88.81 171 ALA A O 1
ATOM 1343 N N . LYS A 1 172 ? -14 -8.953 14.945 1 85.19 172 LYS A N 1
ATOM 1344 C CA . LYS A 1 172 ? -13.805 -10.242 15.602 1 85.19 172 LYS A CA 1
ATOM 1345 C C . LYS A 1 172 ? -15.125 -10.805 16.125 1 85.19 172 LYS A C 1
ATOM 1347 O O . LYS A 1 172 ? -15.391 -12 16.016 1 85.19 172 LYS A O 1
ATOM 1352 N N . LEU A 1 173 ? -15.891 -9.906 16.703 1 87.94 173 LEU A N 1
ATOM 1353 C CA . LEU A 1 173 ? -17.172 -10.297 17.312 1 87.94 173 LEU A CA 1
ATOM 1354 C C . LEU A 1 173 ? -18.141 -10.773 16.234 1 87.94 173 LEU A C 1
ATOM 1356 O O . LEU A 1 173 ? -18.891 -11.727 16.453 1 87.94 173 LEU A O 1
ATOM 1360 N N . LEU A 1 174 ? -18.266 -10.102 15.094 1 88.88 174 LEU A N 1
ATOM 1361 C CA . LEU A 1 174 ? -19.297 -10.344 14.086 1 88.88 174 LEU A CA 1
ATOM 1362 C C . LEU A 1 174 ? -18.781 -11.266 12.992 1 88.88 174 LEU A C 1
ATOM 1364 O O . LEU A 1 174 ? -19.562 -11.742 12.156 1 88.88 174 LEU A O 1
ATOM 1368 N N . ASP A 1 175 ? -17.578 -11.727 13.023 1 76.31 175 ASP A N 1
ATOM 1369 C CA . ASP A 1 175 ? -16.969 -12.594 12.023 1 76.31 175 ASP A CA 1
ATOM 1370 C C . ASP A 1 175 ? -17.219 -12.078 10.609 1 76.31 175 ASP A C 1
ATOM 1372 O O . ASP A 1 175 ? -17.734 -12.797 9.758 1 76.31 175 ASP A O 1
ATOM 1376 N N . ILE A 1 176 ? -16.922 -10.906 10.273 1 76.88 176 ILE A N 1
ATOM 1377 C CA . ILE A 1 176 ? -17.172 -10.289 8.977 1 76.88 176 ILE A CA 1
ATOM 1378 C C . ILE A 1 176 ? -16.109 -10.758 7.977 1 76.88 176 ILE A C 1
ATOM 1380 O O . ILE A 1 176 ? -14.992 -11.094 8.359 1 76.88 176 ILE A O 1
ATOM 1384 N N . ASP A 1 177 ? -16.438 -10.766 6.672 1 69.06 177 ASP A N 1
ATOM 1385 C CA . ASP A 1 177 ? -15.586 -11.281 5.609 1 69.06 177 ASP A CA 1
ATOM 1386 C C . ASP A 1 177 ? -14.516 -10.258 5.219 1 69.06 177 ASP A C 1
ATOM 1388 O O . ASP A 1 177 ? -13.391 -10.633 4.887 1 69.06 177 ASP A O 1
ATOM 1392 N N . ASP A 1 178 ? -14.898 -9.055 5.277 1 81 178 ASP A N 1
ATOM 1393 C CA . ASP A 1 178 ? -13.992 -8.008 4.797 1 81 178 ASP A CA 1
ATOM 1394 C C . ASP A 1 178 ? -13.344 -7.27 5.965 1 81 178 ASP A C 1
ATOM 1396 O O . ASP A 1 178 ? -13.367 -6.039 6.016 1 81 178 ASP A O 1
ATOM 1400 N N . VAL A 1 179 ? -12.695 -8.062 6.828 1 84.44 179 VAL A N 1
ATOM 1401 C CA . VAL A 1 179 ? -12.102 -7.543 8.055 1 84.44 179 VAL A CA 1
ATOM 1402 C C . VAL A 1 179 ? -11.023 -6.52 7.719 1 84.44 179 VAL A C 1
ATOM 1404 O O . VAL A 1 179 ? -10.992 -5.426 8.289 1 84.44 179 VAL A O 1
ATOM 1407 N N . TRP A 1 180 ? -10.242 -6.828 6.762 1 86.06 180 TRP A N 1
ATOM 1408 C CA . TRP A 1 180 ? -9.141 -5.945 6.41 1 86.06 180 TRP A CA 1
ATOM 1409 C C . TRP A 1 180 ? -9.656 -4.613 5.867 1 86.06 180 TRP A C 1
ATOM 1411 O O . TRP A 1 180 ? -9.156 -3.551 6.242 1 86.06 180 TRP A O 1
ATOM 1421 N N . GLU A 1 181 ? -10.641 -4.676 5.008 1 88.5 181 GLU A N 1
ATOM 1422 C CA . GLU A 1 181 ? -11.195 -3.461 4.41 1 88.5 181 GLU A CA 1
ATOM 1423 C C . GLU A 1 181 ? -11.805 -2.551 5.473 1 88.5 181 GLU A C 1
ATOM 1425 O O . GLU A 1 181 ? -11.633 -1.331 5.426 1 88.5 181 GLU A O 1
ATOM 1430 N N . LEU A 1 182 ? -12.477 -3.15 6.445 1 93.06 182 LEU A N 1
ATOM 1431 C CA . LEU A 1 182 ? -13.07 -2.385 7.539 1 93.06 182 LEU A CA 1
ATOM 1432 C C . LEU A 1 182 ? -11.984 -1.729 8.391 1 93.06 182 LEU A C 1
ATOM 1434 O O . LEU A 1 182 ? -12.102 -0.556 8.75 1 93.06 182 LEU A O 1
ATOM 1438 N N . GLU A 1 183 ? -10.992 -2.453 8.648 1 91.31 183 GLU A N 1
ATOM 1439 C CA . GLU A 1 183 ? -9.914 -1.939 9.484 1 91.31 183 GLU A CA 1
ATOM 1440 C C . GLU A 1 183 ? -9.195 -0.772 8.812 1 91.31 183 GLU A C 1
ATOM 1442 O O . GLU A 1 183 ? -8.883 0.229 9.461 1 91.31 183 GLU A O 1
ATOM 1447 N N . VAL A 1 184 ? -8.945 -0.918 7.543 1 92.25 184 VAL A N 1
ATOM 1448 C CA . VAL A 1 184 ? -8.273 0.152 6.809 1 92.25 184 VAL A CA 1
ATOM 1449 C C . VAL A 1 184 ? -9.188 1.371 6.727 1 92.25 184 VAL A C 1
ATOM 1451 O O . VAL A 1 184 ? -8.75 2.502 6.941 1 92.25 184 VAL A O 1
ATOM 1454 N N . ALA A 1 185 ? -10.445 1.144 6.445 1 94.56 185 ALA A N 1
ATOM 1455 C CA . ALA A 1 185 ? -11.414 2.238 6.371 1 94.56 185 ALA A CA 1
ATOM 1456 C C . ALA A 1 185 ? -11.492 2.988 7.695 1 94.56 185 ALA A C 1
ATOM 1458 O O . ALA A 1 185 ? -11.648 4.211 7.715 1 94.56 185 ALA A O 1
ATOM 1459 N N . SER A 1 186 ? -11.367 2.266 8.797 1 95.56 186 SER A N 1
ATOM 1460 C CA . SER A 1 186 ? -11.453 2.859 10.125 1 95.56 186 SER A CA 1
ATOM 1461 C C . SER A 1 186 ? -10.25 3.758 10.406 1 95.56 186 SER A C 1
ATOM 1463 O O . SER A 1 186 ? -10.312 4.629 11.281 1 95.56 186 SER A O 1
ATOM 1465 N N . LYS A 1 187 ? -9.211 3.602 9.688 1 92 187 LYS A N 1
ATOM 1466 C CA . LYS A 1 187 ? -8.031 4.457 9.82 1 92 187 LYS A CA 1
ATOM 1467 C C . LYS A 1 187 ? -8.117 5.656 8.883 1 92 187 LYS A C 1
ATOM 1469 O O . LYS A 1 187 ? -7.562 6.719 9.172 1 92 187 LYS A O 1
ATOM 1474 N N . LEU A 1 188 ? -8.844 5.508 7.793 1 94.5 188 LEU A N 1
ATOM 1475 C CA . LEU A 1 188 ? -8.789 6.496 6.719 1 94.5 188 LEU A CA 1
ATOM 1476 C C . LEU A 1 188 ? -9.961 7.473 6.828 1 94.5 188 LEU A C 1
ATOM 1478 O O . LEU A 1 188 ? -9.938 8.539 6.199 1 94.5 188 LEU A O 1
ATOM 1482 N N . TRP A 1 189 ? -10.945 7.207 7.66 1 94.12 189 TRP A N 1
ATOM 1483 C CA . TRP A 1 189 ? -12.156 8.023 7.652 1 94.12 189 TRP A CA 1
ATOM 1484 C C . TRP A 1 189 ? -11.844 9.469 8.023 1 94.12 189 TRP A C 1
ATOM 1486 O O . TRP A 1 189 ? -12.469 10.398 7.508 1 94.12 189 TRP A O 1
ATOM 1496 N N . PRO A 1 190 ? -10.789 9.727 8.836 1 93.88 190 PRO A N 1
ATOM 1497 C CA . PRO A 1 190 ? -10.523 11.125 9.188 1 93.88 190 PRO A CA 1
ATOM 1498 C C . PRO A 1 190 ? -10.047 11.953 7.996 1 93.88 190 PRO A C 1
ATOM 1500 O O . PRO A 1 190 ? -10.008 13.18 8.07 1 93.88 190 PRO A O 1
ATOM 1503 N N . LEU A 1 191 ? -9.617 11.297 6.938 1 92.12 191 LEU A N 1
ATOM 1504 C CA . LEU A 1 191 ? -9.227 12.039 5.746 1 92.12 191 LEU A CA 1
ATOM 1505 C C . LEU A 1 191 ? -10.367 12.945 5.277 1 92.12 191 LEU A C 1
ATOM 1507 O O . LEU A 1 191 ? -10.125 14.039 4.762 1 92.12 191 LEU A O 1
ATOM 1511 N N . SER A 1 192 ? -11.578 12.516 5.453 1 91.12 192 SER A N 1
ATOM 1512 C CA . SER A 1 192 ? -12.742 13.328 5.094 1 91.12 192 SER A CA 1
ATOM 1513 C C . SER A 1 192 ? -12.805 14.594 5.934 1 91.12 192 SER A C 1
ATOM 1515 O O . SER A 1 192 ? -13.266 15.641 5.461 1 91.12 192 SER A O 1
ATOM 1517 N N . TYR A 1 193 ? -12.32 14.531 7.141 1 89.69 193 TYR A N 1
ATOM 1518 C CA . TYR A 1 193 ? -12.359 15.672 8.055 1 89.69 193 TYR A CA 1
ATOM 1519 C C . TYR A 1 193 ? -11.297 16.703 7.688 1 89.69 193 TYR A C 1
ATOM 1521 O O . TYR A 1 193 ? -11.43 17.875 8.008 1 89.69 193 TYR A O 1
ATOM 1529 N N . LEU A 1 194 ? -10.273 16.234 7.016 1 87.06 194 LEU A N 1
ATOM 1530 C CA . LEU A 1 194 ? -9.219 17.141 6.59 1 87.06 194 LEU A CA 1
ATOM 1531 C C . LEU A 1 194 ? -9.75 18.156 5.574 1 87.06 194 LEU A C 1
ATOM 1533 O O . LEU A 1 194 ? -9.164 19.219 5.391 1 87.06 194 LEU A O 1
ATOM 1537 N N . LEU A 1 195 ? -10.812 17.812 4.973 1 84.62 195 LEU A N 1
ATOM 1538 C CA . LEU A 1 195 ? -11.367 18.672 3.936 1 84.62 195 LEU A CA 1
ATOM 1539 C C . LEU A 1 195 ? -12.438 19.594 4.508 1 84.62 195 LEU A C 1
ATOM 1541 O O . LEU A 1 195 ? -12.969 20.453 3.801 1 84.62 195 LEU A O 1
ATOM 1545 N N . LEU A 1 196 ? -12.695 19.484 5.801 1 86.88 196 LEU A N 1
ATOM 1546 C CA . LEU A 1 196 ? -13.75 20.266 6.438 1 86.88 196 LEU A CA 1
ATOM 1547 C C . LEU A 1 196 ? -13.18 21.547 7.043 1 86.88 196 LEU A C 1
ATOM 1549 O O . LEU A 1 196 ? -12 21.594 7.41 1 86.88 196 LEU A O 1
ATOM 1553 N N . PRO A 1 197 ? -14.039 22.562 7.109 1 83.44 197 PRO A N 1
ATOM 1554 C CA . PRO A 1 197 ? -13.625 23.75 7.863 1 83.44 197 PRO A CA 1
ATOM 1555 C C . PRO A 1 197 ? -13.391 23.453 9.344 1 83.44 197 PRO A C 1
ATOM 1557 O O . PRO A 1 197 ? -14.102 22.641 9.938 1 83.44 197 PRO A O 1
ATOM 1560 N N . ASP A 1 198 ? -12.469 24.219 9.93 1 83.81 198 ASP A N 1
ATOM 1561 C CA . ASP A 1 198 ? -12.078 24 11.32 1 83.81 198 ASP A CA 1
ATOM 1562 C C . ASP A 1 198 ? -13.273 24.125 12.258 1 83.81 198 ASP A C 1
ATOM 1564 O O . ASP A 1 198 ? -13.367 23.406 13.25 1 83.81 198 ASP A O 1
ATOM 1568 N N . ASP A 1 199 ? -14.109 24.984 11.922 1 86.5 199 ASP A N 1
ATOM 1569 C CA . ASP A 1 199 ? -15.266 25.219 12.781 1 86.5 199 ASP A CA 1
ATOM 1570 C C . ASP A 1 199 ? -16.188 24 12.797 1 86.5 199 ASP A C 1
ATOM 1572 O O . ASP A 1 199 ? -16.766 23.672 13.836 1 86.5 199 ASP A O 1
ATOM 1576 N N . LEU A 1 200 ? -16.344 23.422 11.641 1 89.38 200 LEU A N 1
ATOM 1577 C CA . LEU A 1 200 ? -17.188 22.234 11.57 1 89.38 200 LEU A CA 1
ATOM 1578 C C . LEU A 1 200 ? -16.562 21.062 12.312 1 89.38 200 LEU A C 1
ATOM 1580 O O . LEU A 1 200 ? -17.25 20.297 12.977 1 89.38 200 LEU A O 1
ATOM 1584 N N . ILE A 1 201 ? -15.281 20.922 12.242 1 89.62 201 ILE A N 1
ATOM 1585 C CA . ILE A 1 201 ? -14.57 19.891 12.977 1 89.62 201 ILE A CA 1
ATOM 1586 C C . ILE A 1 201 ? -14.766 20.094 14.484 1 89.62 201 ILE A C 1
ATOM 1588 O O . ILE A 1 201 ? -15.047 19.141 15.211 1 89.62 201 ILE A O 1
ATOM 1592 N N . ALA A 1 202 ? -14.625 21.328 14.859 1 89.5 202 ALA A N 1
ATOM 1593 C CA . ALA A 1 202 ? -14.781 21.672 16.266 1 89.5 202 ALA A CA 1
ATOM 1594 C C . ALA A 1 202 ? -16.203 21.359 16.75 1 89.5 202 ALA A C 1
ATOM 1596 O O . ALA A 1 202 ? -16.391 20.828 17.844 1 89.5 202 ALA A O 1
ATOM 1597 N N . LYS A 1 203 ? -17.109 21.703 15.945 1 90.5 203 LYS A N 1
ATOM 1598 C CA . LYS A 1 203 ? -18.516 21.438 16.266 1 90.5 203 LYS A CA 1
ATOM 1599 C C . LYS A 1 203 ? -18.766 19.953 16.438 1 90.5 203 LYS A C 1
ATOM 1601 O O . LYS A 1 203 ? -19.438 19.531 17.391 1 90.5 203 LYS A O 1
ATOM 1606 N N . ARG A 1 204 ? -18.281 19.188 15.57 1 88.88 204 ARG A N 1
ATOM 1607 C CA . ARG A 1 204 ? -18.438 17.734 15.625 1 88.88 204 ARG A CA 1
ATOM 1608 C C . ARG A 1 204 ? -17.75 17.156 16.859 1 88.88 204 ARG A C 1
ATOM 1610 O O . ARG A 1 204 ? -18.312 16.297 17.531 1 88.88 204 ARG A O 1
ATOM 1617 N N . ASN A 1 205 ? -16.562 17.578 17.109 1 88.31 205 ASN A N 1
ATOM 1618 C CA . ASN A 1 205 ? -15.797 17.078 18.25 1 88.31 205 ASN A CA 1
ATOM 1619 C C . ASN A 1 205 ? -16.469 17.406 19.578 1 88.31 205 ASN A C 1
ATOM 1621 O O . ASN A 1 205 ? -16.297 16.688 20.562 1 88.31 205 ASN A O 1
ATOM 1625 N N . ALA A 1 206 ? -17.188 18.469 19.547 1 87.56 206 ALA A N 1
ATOM 1626 C CA . ALA A 1 206 ? -17.891 18.891 20.75 1 87.56 206 ALA A CA 1
ATOM 1627 C C . ALA A 1 206 ? -19.203 18.125 20.906 1 87.56 206 ALA A C 1
ATOM 1629 O O . ALA A 1 206 ? -19.875 18.266 21.922 1 87.56 206 ALA A O 1
ATOM 1630 N N . GLY A 1 207 ? -19.5 17.297 19.938 1 82.06 207 GLY A N 1
ATOM 1631 C CA . GLY A 1 207 ? -20.734 16.516 20 1 82.06 207 GLY A CA 1
ATOM 1632 C C . GLY A 1 207 ? -21.984 17.328 19.734 1 82.06 207 GLY A C 1
ATOM 1633 O O . GLY A 1 207 ? -23.078 16.969 20.172 1 82.06 207 GLY A O 1
ATOM 1634 N N . GLU A 1 208 ? -21.75 18.406 19.016 1 86.38 208 GLU A N 1
ATOM 1635 C CA . GLU A 1 208 ? -22.8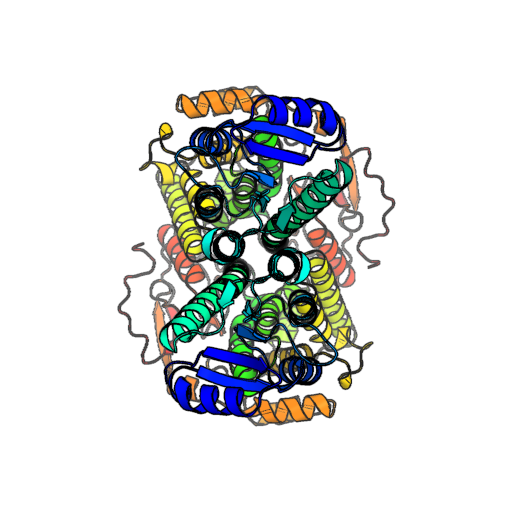75 19.281 18.719 1 86.38 208 GLU A CA 1
ATOM 1636 C C . GLU A 1 208 ? -23.672 18.766 17.516 1 86.38 208 GLU A C 1
ATOM 1638 O O . GLU A 1 208 ? -23.109 18.078 16.641 1 86.38 208 GLU A O 1
ATOM 1643 N N . ASP A 1 209 ? -24.969 19.078 17.531 1 85.94 209 ASP A N 1
ATOM 1644 C CA . ASP A 1 209 ? -25.797 18.703 16.391 1 85.94 209 ASP A CA 1
ATOM 1645 C C . ASP A 1 209 ? -25.438 19.5 15.148 1 85.94 209 ASP A C 1
ATOM 1647 O O . ASP A 1 209 ? -25.156 20.703 15.234 1 85.94 209 ASP A O 1
ATOM 1651 N N . LEU A 1 210 ? -25.406 18.781 14.078 1 87.5 210 LEU A N 1
ATOM 1652 C CA . LEU A 1 210 ? -25.094 19.422 12.805 1 87.5 210 LEU A CA 1
ATOM 1653 C C . LEU A 1 210 ? -26.359 19.891 12.102 1 87.5 210 LEU A C 1
ATOM 1655 O O . LEU A 1 210 ? -27.391 19.234 12.156 1 87.5 210 LEU A O 1
ATOM 1659 N N . ASN A 1 211 ? -26.281 21.109 11.57 1 89 211 ASN A N 1
ATOM 1660 C CA . ASN A 1 211 ? -27.391 21.578 10.75 1 89 211 ASN A CA 1
ATOM 1661 C C . ASN A 1 211 ? -27.359 20.984 9.352 1 89 211 ASN A C 1
ATOM 1663 O O . ASN A 1 211 ? -26.484 20.172 9.039 1 89 211 ASN A O 1
ATOM 1667 N N . ALA A 1 212 ? -28.359 21.297 8.57 1 88.44 212 ALA A N 1
ATOM 1668 C CA . ALA A 1 212 ? -28.5 20.719 7.238 1 88.44 212 ALA A CA 1
ATOM 1669 C C . ALA A 1 212 ? -27.281 21.047 6.371 1 88.44 212 ALA A C 1
ATOM 1671 O O . ALA A 1 212 ? -26.812 20.203 5.609 1 88.44 212 ALA A O 1
ATOM 1672 N N . GLU A 1 213 ? -26.844 22.219 6.5 1 87.62 213 GLU A N 1
ATOM 1673 C CA . GLU A 1 213 ? -25.672 22.641 5.727 1 87.62 213 GLU A CA 1
ATOM 1674 C C . GLU A 1 213 ? -24.422 21.891 6.164 1 87.62 213 GLU A C 1
ATOM 1676 O O . GLU A 1 213 ? -23.594 21.516 5.332 1 87.62 213 GLU A O 1
ATOM 1681 N N . ASP A 1 214 ? -24.266 21.688 7.449 1 89.19 214 ASP A N 1
ATOM 1682 C CA . ASP A 1 214 ? -23.141 20.922 7.992 1 89.19 214 ASP A CA 1
ATOM 1683 C C . ASP A 1 214 ? -23.125 19.5 7.445 1 89.19 214 ASP A C 1
ATOM 1685 O O . ASP A 1 214 ? -22.062 18.984 7.062 1 89.19 214 ASP A O 1
ATOM 1689 N N . HIS A 1 215 ? -24.297 18.938 7.355 1 89.56 215 HIS A N 1
ATOM 1690 C CA . HIS A 1 215 ? -24.406 17.578 6.859 1 89.56 215 HIS A CA 1
ATOM 1691 C C . HIS A 1 215 ? -24.031 17.5 5.383 1 89.56 215 HIS A C 1
ATOM 1693 O O . HIS A 1 215 ? -23.422 16.516 4.953 1 89.56 215 HIS A O 1
ATOM 1699 N N . LYS A 1 216 ? -24.406 18.438 4.688 1 88.31 216 LYS A N 1
ATOM 1700 C CA . LYS A 1 216 ? -24.078 18.469 3.268 1 88.31 216 LYS A CA 1
ATOM 1701 C C . LYS A 1 216 ? -22.562 18.562 3.061 1 88.31 216 LYS A C 1
ATOM 1703 O O . LYS A 1 216 ? -22.016 17.891 2.189 1 88.31 216 LYS A O 1
ATOM 1708 N N . LEU A 1 217 ? -21.938 19.422 3.873 1 87.94 217 LEU A N 1
ATOM 1709 C CA . LEU A 1 217 ? -20.5 19.594 3.777 1 87.94 217 LEU A CA 1
ATOM 1710 C C . LEU A 1 217 ? -19.781 18.297 4.156 1 87.94 217 LEU A C 1
ATOM 1712 O O . LEU A 1 217 ? -18.781 17.922 3.525 1 87.94 217 LEU A O 1
ATOM 1716 N N . LEU A 1 218 ? -20.297 17.703 5.145 1 90.38 218 LEU A N 1
ATOM 1717 C CA . LEU A 1 218 ? -19.734 16.438 5.594 1 90.38 218 LEU A CA 1
ATOM 1718 C C . LEU A 1 218 ? -19.859 15.375 4.508 1 90.38 218 LEU A C 1
ATOM 1720 O O . LEU A 1 218 ? -18.875 14.695 4.191 1 90.38 218 LEU A O 1
ATOM 1724 N N . ALA A 1 219 ? -21.016 15.273 3.943 1 90.19 219 ALA A N 1
ATOM 1725 C CA . ALA A 1 219 ? -21.266 14.297 2.887 1 90.19 219 ALA A CA 1
ATOM 1726 C C . ALA A 1 219 ? -20.359 14.555 1.68 1 90.19 219 ALA A C 1
ATOM 1728 O O . ALA A 1 219 ? -19.844 13.617 1.073 1 90.19 219 ALA A O 1
ATOM 1729 N N . ALA A 1 220 ? -20.234 15.797 1.372 1 88.5 220 ALA A N 1
ATOM 1730 C CA . ALA A 1 220 ? -19.391 16.172 0.232 1 88.5 220 ALA A CA 1
ATOM 1731 C C . ALA A 1 220 ? -17.938 15.789 0.466 1 88.5 220 ALA A C 1
ATOM 1733 O O . ALA A 1 220 ? -17.234 15.406 -0.47 1 88.5 220 ALA A O 1
ATOM 1734 N N . SER A 1 221 ? -17.469 15.977 1.648 1 90.12 221 SER A N 1
ATOM 1735 C CA . SER A 1 221 ? -16.094 15.625 1.97 1 90.12 221 SER A CA 1
ATOM 1736 C C . SER A 1 221 ? -15.852 14.125 1.845 1 90.12 221 SER A C 1
ATOM 1738 O O . SER A 1 221 ? -14.828 13.688 1.313 1 90.12 221 SER A O 1
ATOM 1740 N N . TYR A 1 222 ? -16.828 13.289 2.322 1 91.69 222 TYR A N 1
ATOM 1741 C CA . TYR A 1 222 ? -16.719 11.844 2.189 1 91.69 222 TYR A CA 1
ATOM 1742 C C . TYR A 1 222 ? -16.719 11.43 0.724 1 91.69 222 TYR A C 1
ATOM 1744 O O . TYR A 1 222 ? -15.977 10.523 0.332 1 91.69 222 TYR A O 1
ATOM 1752 N N . LEU A 1 223 ? -17.547 12.07 -0.006 1 88.88 223 LEU A N 1
ATOM 1753 C CA . LEU A 1 223 ? -17.594 11.773 -1.434 1 88.88 223 LEU A CA 1
ATOM 1754 C C . LEU A 1 223 ? -16.266 12.086 -2.105 1 88.88 223 LEU A C 1
ATOM 1756 O O . LEU A 1 223 ? -15.773 11.297 -2.918 1 88.88 223 LEU A O 1
ATOM 1760 N N . SER A 1 224 ? -15.727 13.211 -1.815 1 88.12 224 SER A N 1
ATOM 1761 C CA . SER A 1 224 ? -14.461 13.617 -2.412 1 88.12 224 SER A CA 1
ATOM 1762 C C . SER A 1 224 ? -13.352 12.625 -2.094 1 88.12 224 SER A C 1
ATOM 1764 O O . SER A 1 224 ? -12.594 12.227 -2.98 1 88.12 224 SER A O 1
ATOM 1766 N N . ILE A 1 225 ? -13.219 12.25 -0.821 1 89.88 225 ILE A N 1
ATOM 1767 C CA . ILE A 1 225 ? -12.172 11.32 -0.415 1 89.88 225 ILE A CA 1
ATOM 1768 C C . ILE A 1 225 ? -12.406 9.961 -1.065 1 89.88 225 ILE A C 1
ATOM 1770 O O . ILE A 1 225 ? -11.461 9.297 -1.504 1 89.88 225 ILE A O 1
ATOM 1774 N N . SER A 1 226 ? -13.633 9.539 -1.132 1 89.25 226 SER A N 1
ATOM 1775 C CA . SER A 1 226 ? -13.961 8.266 -1.769 1 89.25 226 SER A CA 1
ATOM 1776 C C . SER A 1 226 ? -13.547 8.266 -3.236 1 89.25 226 SER A C 1
ATOM 1778 O O . SER A 1 226 ? -13.062 7.254 -3.748 1 89.25 226 SER A O 1
ATOM 1780 N N . GLN A 1 227 ? -13.742 9.328 -3.869 1 85.44 227 GLN A N 1
ATOM 1781 C CA . GLN A 1 227 ? -13.367 9.445 -5.273 1 85.44 227 GLN A CA 1
ATOM 1782 C C . GLN A 1 227 ? -11.852 9.359 -5.441 1 85.44 227 GLN A C 1
ATOM 1784 O O . GLN A 1 227 ? -11.359 8.734 -6.383 1 85.44 227 GLN A O 1
ATOM 1789 N N . LEU A 1 228 ? -11.156 10.016 -4.562 1 85.5 228 LEU A N 1
ATOM 1790 C CA . LEU A 1 228 ? -9.695 9.953 -4.598 1 85.5 228 LEU A CA 1
ATOM 1791 C C . LEU A 1 228 ? -9.211 8.531 -4.348 1 85.5 228 LEU A C 1
ATOM 1793 O O . LEU A 1 228 ? -8.281 8.062 -5.012 1 85.5 228 LEU A O 1
ATOM 1797 N N . LEU A 1 229 ? -9.852 7.832 -3.408 1 87.56 229 LEU A N 1
ATOM 1798 C CA . LEU A 1 229 ? -9.492 6.457 -3.08 1 87.56 229 LEU A CA 1
ATOM 1799 C C . LEU A 1 229 ? -9.812 5.52 -4.242 1 87.56 229 LEU A C 1
ATOM 1801 O O . LEU A 1 229 ? -9.062 4.574 -4.504 1 87.56 229 LEU A O 1
ATOM 1805 N N . ASN A 1 230 ? -10.875 5.785 -4.91 1 82.62 230 ASN A N 1
ATOM 1806 C CA . ASN A 1 230 ? -11.336 4.922 -5.992 1 82.62 230 ASN A CA 1
ATOM 1807 C C . ASN A 1 230 ? -10.344 4.898 -7.152 1 82.62 230 ASN A C 1
ATOM 1809 O O . ASN A 1 230 ? -10.391 3.998 -7.992 1 82.62 230 ASN A O 1
ATOM 1813 N N . ASN A 1 231 ? -9.477 5.844 -7.195 1 78.69 231 ASN A N 1
ATOM 1814 C CA . ASN A 1 231 ? -8.469 5.887 -8.242 1 78.69 231 ASN A CA 1
ATOM 1815 C C . ASN A 1 231 ? -7.297 4.957 -7.93 1 78.69 231 ASN A C 1
ATOM 1817 O O . ASN A 1 231 ? -6.422 4.75 -8.773 1 78.69 231 ASN A O 1
ATOM 1821 N N . ILE A 1 232 ? -7.305 4.34 -6.762 1 82 232 ILE A N 1
ATOM 1822 C CA . ILE A 1 232 ? -6.25 3.412 -6.359 1 82 232 ILE A CA 1
ATOM 1823 C C . ILE A 1 232 ? -6.703 1.976 -6.609 1 82 232 ILE A C 1
ATOM 1825 O O . ILE A 1 232 ? -7.758 1.558 -6.121 1 82 232 ILE A O 1
ATOM 1829 N N . PRO A 1 233 ? -5.992 1.264 -7.344 1 76.81 233 PRO A N 1
ATOM 1830 C CA . PRO A 1 233 ? -6.391 -0.118 -7.625 1 76.81 233 PRO A CA 1
ATOM 1831 C C . PRO A 1 233 ? -6.621 -0.936 -6.355 1 76.81 233 PRO A C 1
ATOM 1833 O O . PRO A 1 233 ? -5.887 -0.782 -5.375 1 76.81 233 PRO A O 1
ATOM 1836 N N . ARG A 1 234 ? -7.633 -1.772 -6.324 1 74.38 234 ARG A N 1
ATOM 1837 C CA . ARG A 1 234 ? -7.957 -2.756 -5.297 1 74.38 234 ARG A CA 1
ATOM 1838 C C . ARG A 1 234 ? -8.438 -2.076 -4.02 1 74.38 234 ARG A C 1
ATOM 1840 O O . ARG A 1 234 ? -8.469 -2.693 -2.953 1 74.38 234 ARG A O 1
ATOM 1847 N N . VAL A 1 235 ? -8.711 -0.765 -4.105 1 83.5 235 VAL A N 1
ATOM 1848 C CA . VAL A 1 235 ? -9.148 -0.068 -2.9 1 83.5 235 VAL A CA 1
ATOM 1849 C C . VAL A 1 235 ? -10.625 0.301 -3.018 1 83.5 235 VAL A C 1
ATOM 1851 O O . VAL A 1 235 ? -11.148 1.048 -2.189 1 83.5 235 VAL A O 1
ATOM 1854 N N . SER A 1 236 ? -11.219 -0.188 -3.977 1 84.25 236 SER A N 1
ATOM 1855 C CA . SER A 1 236 ? -12.602 0.177 -4.277 1 84.25 236 SER A CA 1
ATOM 1856 C C . SER A 1 236 ? -13.531 -0.178 -3.119 1 84.25 236 SER A C 1
ATOM 1858 O O . SER A 1 236 ? -14.445 0.578 -2.801 1 84.25 236 SER A O 1
ATOM 1860 N N . GLU A 1 237 ? -13.273 -1.354 -2.561 1 85.69 237 GLU A N 1
ATOM 1861 C CA . GLU A 1 237 ? -14.133 -1.765 -1.453 1 85.69 237 GLU A CA 1
ATOM 1862 C C . GLU A 1 237 ? -13.961 -0.845 -0.248 1 85.69 237 GLU A C 1
ATOM 1864 O O . GLU A 1 237 ? -14.922 -0.547 0.459 1 85.69 237 GLU A O 1
ATOM 1869 N N . ILE A 1 238 ? -12.797 -0.398 0.047 1 91 238 ILE A N 1
ATOM 1870 C CA . ILE A 1 238 ? -12.523 0.541 1.13 1 91 238 ILE A CA 1
ATOM 1871 C C . ILE A 1 238 ? -13.227 1.867 0.854 1 91 238 ILE A C 1
ATOM 1873 O O . ILE A 1 238 ? -13.844 2.445 1.75 1 91 238 ILE A O 1
ATOM 1877 N N . SER A 1 239 ? -13.086 2.281 -0.445 1 91.25 239 SER A N 1
ATOM 1878 C CA . SER A 1 239 ? -13.75 3.504 -0.886 1 91.25 239 SER A CA 1
ATOM 1879 C C . SER A 1 239 ? -15.258 3.428 -0.669 1 91.25 239 SER A C 1
ATOM 1881 O O . SER A 1 239 ? -15.867 4.383 -0.187 1 91.25 239 SER A O 1
ATOM 1883 N N . ARG A 1 240 ? -15.781 2.301 -0.97 1 90.19 240 ARG A N 1
ATOM 1884 C CA . ARG A 1 240 ? -17.219 2.084 -0.829 1 90.19 240 ARG A CA 1
ATOM 1885 C C . ARG A 1 240 ? -17.625 2.104 0.639 1 90.19 240 ARG A C 1
ATOM 1887 O O . ARG A 1 240 ? -18.625 2.725 0.998 1 90.19 240 ARG A O 1
ATOM 1894 N N . ILE A 1 241 ? -16.953 1.436 1.48 1 93.5 241 ILE A N 1
ATOM 1895 C CA . ILE A 1 241 ? -17.219 1.396 2.914 1 93.5 241 ILE A CA 1
ATOM 1896 C C . ILE A 1 241 ? -17.188 2.812 3.482 1 93.5 241 ILE A C 1
ATOM 1898 O O . ILE A 1 241 ? -18.094 3.215 4.215 1 93.5 241 ILE A O 1
ATOM 1902 N N . LEU A 1 242 ? -16.172 3.605 3.135 1 93.44 242 LEU A N 1
ATOM 1903 C CA . LEU A 1 242 ? -16.016 4.961 3.648 1 93.44 242 LEU A CA 1
ATOM 1904 C C . LEU A 1 242 ? -17.172 5.852 3.213 1 93.44 242 LEU A C 1
ATOM 1906 O O . LEU A 1 242 ? -17.766 6.555 4.035 1 93.44 242 LEU A O 1
ATOM 1910 N N . LEU A 1 243 ? -17.484 5.754 1.948 1 92 243 LEU A N 1
ATOM 1911 C CA . LEU A 1 243 ? -18.547 6.594 1.402 1 92 243 LEU A CA 1
ATOM 1912 C C . LEU A 1 243 ? -19.875 6.316 2.098 1 92 243 LEU A C 1
ATOM 1914 O O . LEU A 1 243 ? -20.609 7.246 2.459 1 92 243 LEU A O 1
ATOM 1918 N N . LEU A 1 244 ? -20.141 5.102 2.352 1 92 244 LEU A N 1
ATOM 1919 C CA . LEU A 1 244 ? -21.453 4.695 2.846 1 92 244 LEU A CA 1
ATOM 1920 C C . LEU A 1 244 ? -21.484 4.73 4.367 1 92 244 LEU A C 1
ATOM 1922 O O . LEU A 1 244 ? -22.531 4.457 4.973 1 92 244 LEU A O 1
ATOM 1926 N N . SER A 1 245 ? -20.375 5.09 4.988 1 92 245 SER A N 1
ATOM 1927 C CA . SER A 1 245 ? -20.344 5.219 6.441 1 92 245 SER A CA 1
ATOM 1928 C C . SER A 1 245 ? -20.797 6.605 6.883 1 92 245 SER A C 1
ATOM 1930 O O . SER A 1 245 ? -21.016 6.844 8.07 1 92 245 SER A O 1
ATOM 1932 N N . CYS A 1 246 ? -20.891 7.48 5.945 1 86.69 246 CYS A N 1
ATOM 1933 C CA . CYS A 1 246 ? -21.344 8.828 6.266 1 86.69 246 CYS A CA 1
ATOM 1934 C C . CYS A 1 246 ? -22.844 8.969 6.098 1 86.69 246 CYS A C 1
ATOM 1936 O O . CYS A 1 246 ? -23.391 8.617 5.051 1 86.69 246 CYS A O 1
ATOM 1938 N N . ASP A 1 247 ? -23.5 9.344 7.109 1 72.88 247 ASP A N 1
ATOM 1939 C CA . ASP A 1 247 ? -24.953 9.469 7.113 1 72.88 247 ASP A CA 1
ATOM 1940 C C . ASP A 1 247 ? -25.438 10.312 5.934 1 72.88 247 ASP A C 1
ATOM 1942 O O . ASP A 1 247 ? -26.391 9.938 5.238 1 72.88 247 ASP A O 1
ATOM 1946 N N . GLY A 1 248 ? -24.969 11.344 5.625 1 63.56 248 GLY A N 1
ATOM 1947 C CA . GLY A 1 248 ? -25.469 12.227 4.582 1 63.56 248 GLY A CA 1
ATOM 1948 C C . GLY A 1 248 ? -25.016 11.82 3.191 1 63.56 248 GLY A C 1
ATOM 1949 O O . GLY A 1 248 ? -25.688 12.141 2.201 1 63.56 248 GLY A O 1
ATOM 1950 N N . ALA A 1 249 ? -24 11.094 3.07 1 59.84 249 ALA A N 1
ATOM 1951 C CA . ALA A 1 249 ? -23.453 10.75 1.762 1 59.84 249 ALA A CA 1
ATOM 1952 C C . ALA A 1 249 ? -24.219 9.586 1.136 1 59.84 249 ALA A C 1
ATOM 1954 O O . ALA A 1 249 ? -24.203 9.414 -0.085 1 59.84 249 ALA A O 1
ATOM 1955 N N . CYS A 1 250 ? -24.938 8.852 1.982 1 62.78 250 CYS A N 1
ATOM 1956 C CA . CYS A 1 250 ? -25.469 7.562 1.559 1 62.78 250 CYS A CA 1
ATOM 1957 C C . CYS A 1 250 ? -26.984 7.633 1.354 1 62.78 250 CYS A C 1
ATOM 1959 O O . CYS A 1 250 ? -27.672 6.621 1.468 1 62.78 250 CYS A O 1
ATOM 1961 N N . GLN A 1 251 ? -27.375 8.805 1.171 1 65.5 251 GLN A N 1
ATOM 1962 C CA . GLN A 1 251 ? -28.828 8.859 1.172 1 65.5 251 GLN A CA 1
ATOM 1963 C C . GLN A 1 251 ? -29.422 8.062 0.008 1 65.5 251 GLN A C 1
ATOM 1965 O O . GLN A 1 251 ? -30.547 7.59 0.078 1 65.5 251 GLN A O 1
ATOM 1970 N N . ALA A 1 252 ? -28.516 7.812 -0.864 1 68 252 ALA A N 1
ATOM 1971 C CA . ALA A 1 252 ? -29.016 7.16 -2.07 1 68 252 ALA A CA 1
ATOM 1972 C C . ALA A 1 252 ? -29.062 5.645 -1.9 1 68 252 ALA A C 1
ATOM 1974 O O . ALA A 1 252 ? -29.734 4.945 -2.66 1 68 252 ALA A O 1
ATOM 1975 N N . VAL A 1 253 ? -28.453 5.117 -0.923 1 78.44 253 VAL A N 1
ATOM 1976 C CA . VAL A 1 253 ? -28.391 3.668 -0.763 1 78.44 253 VAL A CA 1
ATOM 1977 C C . VAL A 1 253 ? -29.078 3.262 0.542 1 78.44 253 VAL A C 1
ATOM 1979 O O . VAL A 1 253 ? -28.672 3.697 1.623 1 78.44 253 VAL A O 1
ATOM 1982 N N . GLU A 1 254 ? -30.078 2.457 0.393 1 81.81 254 GLU A N 1
ATOM 1983 C CA . GLU A 1 254 ? -30.797 1.982 1.57 1 81.81 254 GLU A CA 1
ATOM 1984 C C . GLU A 1 254 ? -29.875 1.213 2.51 1 81.81 254 GLU A C 1
ATOM 1986 O O . GLU A 1 254 ? -29 0.485 2.057 1 81.81 254 GLU A O 1
ATOM 1991 N N . PRO A 1 255 ? -30.078 1.369 3.764 1 82.5 255 PRO A N 1
ATOM 1992 C CA . PRO A 1 255 ? -29.219 0.722 4.754 1 82.5 255 PRO A CA 1
ATOM 1993 C C . PRO A 1 255 ? -29.094 -0.785 4.539 1 82.5 255 PRO A C 1
ATOM 1995 O O . PRO A 1 255 ? -28.016 -1.355 4.734 1 82.5 255 PRO A O 1
ATOM 1998 N N . GLU A 1 256 ? -30.141 -1.408 4.059 1 83.25 256 GLU A N 1
ATOM 1999 C CA . GLU A 1 256 ? -30.125 -2.857 3.883 1 83.25 256 GLU A CA 1
ATOM 2000 C C . GLU A 1 256 ? -29.219 -3.271 2.727 1 83.25 256 GLU A C 1
ATOM 2002 O O . GLU A 1 256 ? -28.734 -4.402 2.686 1 83.25 256 GLU A O 1
ATOM 2007 N N . ALA A 1 257 ? -29.016 -2.275 1.912 1 83.81 257 ALA A N 1
ATOM 2008 C CA . ALA A 1 257 ? -28.219 -2.564 0.72 1 83.81 257 ALA A CA 1
ATOM 2009 C C . ALA A 1 257 ? -26.75 -2.207 0.938 1 83.81 257 ALA A C 1
ATOM 2011 O O . ALA A 1 257 ? -25.891 -2.539 0.114 1 83.81 257 ALA A O 1
ATOM 2012 N N . ARG A 1 258 ? -26.453 -1.617 2.039 1 87.38 258 ARG A N 1
ATOM 2013 C CA . ARG A 1 258 ? -25.094 -1.219 2.344 1 87.38 258 ARG A CA 1
ATOM 2014 C C . ARG A 1 258 ? -24.281 -2.393 2.896 1 87.38 258 ARG A C 1
ATOM 2016 O O . ARG A 1 258 ? -24.844 -3.264 3.572 1 87.38 258 ARG A O 1
ATOM 2023 N N . PRO A 1 259 ? -23 -2.445 2.559 1 86.81 259 PRO A N 1
ATOM 2024 C CA . PRO A 1 259 ? -22.172 -3.467 3.193 1 86.81 259 PRO A CA 1
ATOM 2025 C C . PRO A 1 259 ? -22.188 -3.383 4.719 1 86.81 259 PRO A C 1
ATOM 2027 O O . PRO A 1 259 ? -22.203 -2.283 5.277 1 86.81 259 PRO A O 1
ATOM 2030 N N . LYS A 1 260 ? -22.203 -4.527 5.344 1 89.88 260 LYS A N 1
ATOM 2031 C CA . LYS A 1 260 ? -22.219 -4.594 6.801 1 89.88 260 LYS A CA 1
ATOM 2032 C C . LYS A 1 260 ? -21.078 -3.77 7.395 1 89.88 260 LYS A C 1
ATOM 2034 O O . LYS A 1 260 ? -21.25 -3.115 8.43 1 89.88 260 LYS A O 1
ATOM 2039 N N . SER A 1 261 ? -19.953 -3.812 6.727 1 93.44 261 SER A N 1
ATOM 2040 C CA . SER A 1 261 ? -18.781 -3.08 7.203 1 93.44 261 SER A CA 1
ATOM 2041 C C . SER A 1 261 ? -19.016 -1.574 7.172 1 93.44 261 SER A C 1
ATOM 2043 O O . SER A 1 261 ? -18.531 -0.845 8.039 1 93.44 261 SER A O 1
ATOM 2045 N N . ALA A 1 262 ? -19.75 -1.07 6.199 1 93.5 262 ALA A N 1
ATOM 2046 C CA . ALA A 1 262 ? -20.062 0.353 6.113 1 93.5 262 ALA A CA 1
ATOM 2047 C C . ALA A 1 262 ? -21 0.776 7.238 1 93.5 262 ALA A C 1
ATOM 2049 O O . ALA A 1 262 ? -20.828 1.837 7.84 1 93.5 262 ALA A O 1
ATOM 2050 N N . LEU A 1 263 ? -21.969 -0.053 7.457 1 92.44 263 LEU A N 1
ATOM 2051 C CA . LEU A 1 263 ? -22.906 0.21 8.547 1 92.44 263 LEU A CA 1
ATOM 2052 C C . LEU A 1 263 ? -22.188 0.207 9.891 1 92.44 263 LEU A C 1
ATOM 2054 O O . LEU A 1 263 ? -22.453 1.069 10.734 1 92.44 263 LEU A O 1
ATOM 2058 N N . LEU A 1 264 ? -21.375 -0.757 10.039 1 94.25 264 LEU A N 1
ATOM 2059 C CA . LEU A 1 264 ? -20.594 -0.869 11.273 1 94.25 264 LEU A CA 1
ATOM 2060 C C . LEU A 1 264 ? -19.734 0.364 11.477 1 94.25 264 LEU A C 1
ATOM 2062 O O . LEU A 1 264 ? -19.703 0.94 12.57 1 94.25 264 LEU A O 1
ATOM 2066 N N . LEU A 1 265 ? -18.969 0.774 10.445 1 95.88 265 LEU A N 1
ATOM 2067 C CA . LEU A 1 265 ? -18.094 1.935 10.547 1 95.88 265 LEU A CA 1
ATOM 2068 C C . LEU A 1 265 ? -18.891 3.189 10.891 1 95.88 265 LEU A C 1
ATOM 2070 O O . LEU A 1 265 ? -18.438 4.02 11.68 1 95.88 265 LEU A O 1
ATOM 2074 N N . GLN A 1 266 ? -20.047 3.307 10.32 1 93.94 266 GLN A N 1
ATOM 2075 C CA . GLN A 1 266 ? -20.922 4.438 10.625 1 93.94 266 GLN A CA 1
ATOM 2076 C C . GLN A 1 266 ? -21.266 4.48 12.102 1 93.94 266 GLN A C 1
ATOM 2078 O O . GLN A 1 266 ? -21.203 5.539 12.734 1 93.94 266 GLN A O 1
ATOM 2083 N N . LEU A 1 267 ? -21.672 3.369 12.617 1 93.69 267 LEU A N 1
ATOM 2084 C CA . LEU A 1 267 ? -22.047 3.264 14.023 1 93.69 267 LEU A CA 1
ATOM 2085 C C . LEU A 1 267 ? -20.875 3.6 14.93 1 93.69 267 LEU A C 1
ATOM 2087 O O . LEU A 1 267 ? -21.031 4.309 15.93 1 93.69 267 LEU A O 1
ATOM 2091 N N . LEU A 1 268 ? -19.734 3.098 14.594 1 95.62 268 LEU A N 1
ATOM 2092 C CA . LEU A 1 268 ? -18.531 3.314 15.391 1 95.62 268 LEU A CA 1
ATOM 2093 C C . LEU A 1 268 ? -18.125 4.785 15.391 1 95.62 268 LEU A C 1
ATOM 2095 O O . LEU A 1 268 ? -17.797 5.348 16.438 1 95.62 268 LEU A O 1
ATOM 2099 N N . ILE A 1 269 ? -18.156 5.41 14.219 1 94.25 269 ILE A N 1
ATOM 2100 C CA . ILE A 1 269 ? -17.812 6.824 14.102 1 94.25 269 ILE A CA 1
ATOM 2101 C C . ILE A 1 269 ? -18.797 7.664 14.922 1 94.25 269 ILE A C 1
ATOM 2103 O O . ILE A 1 269 ? -18.375 8.5 15.727 1 94.25 269 ILE A O 1
ATOM 2107 N N . ASN A 1 270 ? -20.047 7.383 14.805 1 91.44 270 ASN A N 1
ATOM 2108 C CA . ASN A 1 270 ? -21.047 8.141 15.531 1 91.44 270 ASN A CA 1
ATOM 2109 C C . ASN A 1 270 ? -20.906 7.965 17.047 1 91.44 270 ASN A C 1
ATOM 2111 O O . ASN A 1 270 ? -21.016 8.93 17.797 1 91.44 270 ASN A O 1
ATOM 2115 N N . ALA A 1 271 ? -20.672 6.773 17.453 1 93 271 ALA A N 1
ATOM 2116 C CA . ALA A 1 271 ? -20.516 6.484 18.875 1 93 271 ALA A CA 1
ATOM 2117 C C . ALA A 1 271 ? -19.297 7.195 19.453 1 93 271 ALA A C 1
ATOM 2119 O O . ALA A 1 271 ? -19.297 7.598 20.625 1 93 271 ALA A O 1
ATOM 2120 N N . SER A 1 272 ? -18.281 7.375 18.656 1 93 272 SER A N 1
ATOM 2121 C CA . SER A 1 272 ? -17.016 7.938 19.125 1 93 272 SER A CA 1
ATOM 2122 C C . SER A 1 272 ? -17.203 9.375 19.609 1 93 272 SER A C 1
ATOM 2124 O O . SER A 1 272 ? -16.469 9.844 20.469 1 93 272 SER A O 1
ATOM 2126 N N . PHE A 1 273 ? -18.188 10.031 19.109 1 91.12 273 PHE A N 1
ATOM 2127 C CA . PHE A 1 273 ? -18.406 11.422 19.484 1 91.12 273 PHE A CA 1
ATOM 2128 C C . PHE A 1 273 ? -19.062 11.523 20.844 1 91.12 273 PHE A C 1
ATOM 2130 O O . PHE A 1 273 ? -19.109 12.602 21.438 1 91.12 273 PHE A O 1
ATOM 2137 N N . TYR A 1 274 ? -19.484 10.398 21.344 1 89.81 274 TYR A N 1
ATOM 2138 C CA . TYR A 1 274 ? -20.078 10.359 22.672 1 89.81 274 TYR A CA 1
ATOM 2139 C C . TYR A 1 274 ? -19.156 9.648 23.656 1 89.81 274 TYR A C 1
ATOM 2141 O O . TYR A 1 274 ? -19.484 9.523 24.844 1 89.81 274 TYR A O 1
ATOM 2149 N N . ALA A 1 275 ? -18.031 9.258 23.188 1 90.69 275 ALA A N 1
ATOM 2150 C CA . ALA A 1 275 ? -17.125 8.461 24.016 1 90.69 275 ALA A CA 1
ATOM 2151 C C . ALA A 1 275 ? -16.203 9.352 24.828 1 90.69 275 ALA A C 1
ATOM 2153 O O . ALA A 1 275 ? -15.828 10.445 24.391 1 90.69 275 ALA A O 1
ATOM 2154 N N . ASP A 1 276 ? -15.961 8.867 26.016 1 87.06 276 ASP A N 1
ATOM 2155 C CA . ASP A 1 276 ? -14.844 9.43 26.766 1 87.06 276 ASP A CA 1
ATOM 2156 C C . ASP A 1 276 ? -13.508 9.008 26.156 1 87.06 276 ASP A C 1
ATOM 2158 O O . ASP A 1 276 ? -13.156 7.828 26.156 1 87.06 276 ASP A O 1
ATOM 2162 N N . LEU A 1 277 ? -12.82 9.945 25.625 1 84 277 LEU A N 1
ATOM 2163 C CA . LEU A 1 277 ? -11.617 9.664 24.844 1 84 277 LEU A CA 1
ATOM 2164 C C . LEU A 1 277 ? -10.531 9.062 25.734 1 84 277 LEU A C 1
ATOM 2166 O O . LEU A 1 277 ? -9.578 8.461 25.234 1 84 277 LEU A O 1
ATOM 2170 N N . ARG A 1 278 ? -10.648 9.172 27.031 1 78.5 278 ARG A N 1
ATOM 2171 C CA . ARG A 1 278 ? -9.648 8.648 27.953 1 78.5 278 ARG A CA 1
ATOM 2172 C C . ARG A 1 278 ? -9.836 7.148 28.172 1 78.5 278 ARG A C 1
ATOM 2174 O O . ARG A 1 278 ? -8.867 6.391 28.188 1 78.5 278 ARG A O 1
ATOM 2181 N N . THR A 1 279 ? -11.023 6.777 28.25 1 80.62 279 THR A N 1
ATOM 2182 C CA . THR A 1 279 ? -11.32 5.391 28.594 1 80.62 279 THR A CA 1
ATOM 2183 C C . THR A 1 279 ? -11.836 4.637 27.375 1 80.62 279 THR A C 1
ATOM 2185 O O . THR A 1 279 ? -11.781 3.404 27.328 1 80.62 279 THR A O 1
ATOM 2188 N N . GLY A 1 280 ? -12.352 5.391 26.453 1 85.12 280 GLY A N 1
ATOM 2189 C CA . GLY A 1 280 ? -12.953 4.77 25.297 1 85.12 280 GLY A CA 1
ATOM 2190 C C . GLY A 1 280 ? -14.344 4.219 25.562 1 85.12 280 GLY A C 1
ATOM 2191 O O . GLY A 1 280 ? -14.852 3.387 24.812 1 85.12 280 GLY A O 1
ATOM 2192 N N . SER A 1 281 ? -14.914 4.656 26.625 1 87.38 281 SER A N 1
ATOM 2193 C CA . SER A 1 281 ? -16.234 4.156 27 1 87.38 281 SER A CA 1
ATOM 2194 C C . SER A 1 281 ? -17.328 5.188 26.719 1 87.38 281 SER A C 1
ATOM 2196 O O . SER A 1 281 ? -17.047 6.391 26.703 1 87.38 281 SER A O 1
ATOM 2198 N N . VAL A 1 282 ? -18.469 4.641 26.422 1 90.56 282 VAL A N 1
ATOM 2199 C CA . VAL A 1 282 ? -19.641 5.477 26.203 1 90.56 282 VAL A CA 1
ATOM 2200 C C . VAL A 1 282 ? -20.625 5.289 27.359 1 90.56 282 VAL A C 1
ATOM 2202 O O . VAL A 1 282 ? -20.922 4.16 27.75 1 90.56 282 VAL A O 1
ATOM 2205 N N . GLU A 1 283 ? -21.047 6.43 27.844 1 86.38 283 GLU A N 1
ATOM 2206 C CA . GLU A 1 283 ? -22.016 6.367 28.922 1 86.38 283 GLU A CA 1
ATOM 2207 C C . GLU A 1 283 ? -23.344 5.789 28.453 1 86.38 283 GLU A C 1
ATOM 2209 O O . GLU A 1 283 ? -23.75 6.008 27.297 1 86.38 283 GLU A O 1
ATOM 2214 N N . LEU A 1 284 ? -24.016 5.121 29.344 1 85 284 LEU A N 1
ATOM 2215 C CA . LEU A 1 284 ? -25.266 4.41 29.031 1 85 284 LEU A CA 1
ATOM 2216 C C . LEU A 1 284 ? -26.312 5.367 28.469 1 85 284 LEU A C 1
ATOM 2218 O O . LEU A 1 284 ? -27.094 4.996 27.594 1 85 284 LEU A O 1
ATOM 2222 N N . LYS A 1 285 ? -26.375 6.559 28.984 1 86.19 285 LYS A N 1
ATOM 2223 C CA . LYS A 1 285 ? -27.359 7.531 28.562 1 86.19 285 LYS A CA 1
ATOM 2224 C C . LYS A 1 285 ? -27.219 7.84 27.062 1 86.19 285 LYS A C 1
ATOM 2226 O O . LYS A 1 285 ? -28.219 8.109 26.391 1 86.19 285 LYS A O 1
ATOM 2231 N N . TYR A 1 286 ? -26.047 7.762 26.562 1 87.88 286 TYR A N 1
ATOM 2232 C CA . TYR A 1 286 ? -25.797 8.102 25.172 1 87.88 286 TYR A CA 1
ATOM 2233 C C . TYR A 1 286 ? -26.031 6.895 24.266 1 87.88 286 TYR A C 1
ATOM 2235 O O . TYR A 1 286 ? -26.266 7.047 23.062 1 87.88 286 TYR A O 1
ATOM 2243 N N . LEU A 1 287 ? -25.969 5.719 24.797 1 88.56 287 LEU A N 1
ATOM 2244 C CA . LEU A 1 287 ? -26.203 4.52 24 1 88.56 287 LEU A CA 1
ATOM 2245 C C . LEU A 1 287 ? -27.625 4.477 23.484 1 88.56 287 LEU A C 1
ATOM 2247 O O . LEU A 1 287 ? -27.875 4.051 22.359 1 88.56 287 LEU A O 1
ATOM 2251 N N . ASP A 1 288 ? -28.484 4.918 24.297 1 86.44 288 ASP A N 1
ATOM 2252 C CA . ASP A 1 288 ? -29.875 4.988 23.891 1 86.44 288 ASP A CA 1
ATOM 2253 C C . ASP A 1 288 ? -30.078 5.984 22.75 1 86.44 288 ASP A C 1
ATOM 2255 O O . ASP A 1 288 ? -30.812 5.711 21.812 1 86.44 288 ASP A O 1
ATOM 2259 N N . LYS A 1 289 ? -29.422 7.07 22.875 1 85.5 289 LYS A N 1
ATOM 2260 C CA . LYS A 1 289 ? -29.5 8.102 21.844 1 85.5 289 LYS A CA 1
ATOM 2261 C C . LYS A 1 289 ? -28.938 7.59 20.516 1 85.5 289 LYS A C 1
ATOM 2263 O O . LYS A 1 289 ? -29.484 7.914 19.453 1 85.5 289 LYS A O 1
ATOM 2268 N N . LEU A 1 290 ? -27.906 6.801 20.547 1 87.19 290 LEU A N 1
ATOM 2269 C CA . LEU A 1 290 ? -27.234 6.277 19.359 1 87.19 290 LEU A CA 1
ATOM 2270 C C . LEU A 1 290 ? -28.109 5.262 18.641 1 87.19 290 LEU A C 1
ATOM 2272 O O . LEU A 1 290 ? -28.047 5.133 17.422 1 87.19 290 LEU A O 1
ATOM 2276 N N . SER A 1 291 ? -28.875 4.586 19.391 1 86.62 291 SER A N 1
ATOM 2277 C CA . SER A 1 291 ? -29.703 3.539 18.812 1 86.62 291 SER A CA 1
ATOM 2278 C C . SER A 1 291 ? -31.016 4.109 18.266 1 86.62 291 SER A C 1
ATOM 2280 O O . SER A 1 291 ? -31.688 3.475 17.453 1 86.62 291 SER A O 1
ATOM 2282 N N . GLU A 1 292 ? -31.219 5.348 18.719 1 84.56 292 GLU A N 1
ATOM 2283 C CA . GLU A 1 292 ? -32.5 5.953 18.328 1 84.56 292 GLU A CA 1
ATOM 2284 C C . GLU A 1 292 ? -32.469 6.332 16.844 1 84.56 292 GLU A C 1
ATOM 2286 O O . GLU A 1 292 ? -31.516 6.906 16.359 1 84.56 292 GLU A O 1
ATOM 2291 N N . GLY A 1 293 ? -33.438 5.984 16.062 1 80.88 293 GLY A N 1
ATOM 2292 C CA . GLY A 1 293 ? -33.625 6.406 14.68 1 80.88 293 GLY A CA 1
ATOM 2293 C C . GLY A 1 293 ? -32.875 5.555 13.688 1 80.88 293 GLY A C 1
ATOM 2294 O O . GLY A 1 293 ? -32.906 5.812 12.484 1 80.88 293 GLY A O 1
ATOM 2295 N N . LEU A 1 294 ? -32.156 4.566 14.172 1 87.12 294 LEU A N 1
ATOM 2296 C CA . LEU A 1 294 ? -31.422 3.688 13.273 1 87.12 294 LEU A CA 1
ATOM 2297 C C . LEU A 1 294 ? -32.375 2.771 12.5 1 87.12 294 LEU A C 1
ATOM 2299 O O . LEU A 1 294 ? -33.438 2.402 13.008 1 87.12 294 LEU A O 1
ATOM 2303 N N . ALA A 1 295 ? -32 2.502 11.328 1 87 295 ALA A N 1
ATOM 2304 C CA . ALA A 1 295 ? -32.719 1.477 10.57 1 87 295 ALA A CA 1
ATOM 2305 C C . ALA A 1 295 ? -32.625 0.118 11.258 1 87 295 ALA A C 1
ATOM 2307 O O . ALA A 1 295 ? -31.719 -0.112 12.062 1 87 295 ALA A O 1
ATOM 2308 N N . PRO A 1 296 ? -33.562 -0.756 11 1 89.5 296 PRO A N 1
ATOM 2309 C CA . PRO A 1 296 ? -33.594 -2.055 11.68 1 89.5 296 PRO A CA 1
ATOM 2310 C C . PRO A 1 296 ? -32.281 -2.818 11.555 1 89.5 296 PRO A C 1
ATOM 2312 O O . PRO A 1 296 ? -31.781 -3.391 12.539 1 89.5 296 PRO A O 1
ATOM 2315 N N . VAL A 1 297 ? -31.734 -2.82 10.391 1 89.75 297 VAL A N 1
ATOM 2316 C CA . VAL A 1 297 ? -30.5 -3.557 10.172 1 89.75 297 VAL A CA 1
ATOM 2317 C C . VAL A 1 297 ? -29.391 -2.965 11.047 1 89.75 297 VAL A C 1
ATOM 2319 O O . VAL A 1 297 ? -28.578 -3.699 11.625 1 89.75 297 VAL A O 1
ATOM 2322 N N . SER A 1 298 ? -29.344 -1.69 11.125 1 90.75 298 SER A N 1
ATOM 2323 C CA . SER A 1 298 ? -28.359 -1.005 11.945 1 90.75 298 SER A CA 1
ATOM 2324 C C . SER A 1 298 ? -28.625 -1.221 13.43 1 90.75 298 SER A C 1
ATOM 2326 O O . SER A 1 298 ? -27.688 -1.294 14.227 1 90.75 298 SER A O 1
ATOM 2328 N N . GLN A 1 299 ? -29.891 -1.36 13.758 1 91.38 299 GLN A N 1
ATOM 2329 C CA . GLN A 1 299 ? -30.266 -1.617 15.148 1 91.38 299 GLN A CA 1
ATOM 2330 C C . GLN A 1 299 ? -29.766 -2.99 15.602 1 91.38 299 GLN A C 1
ATOM 2332 O O . GLN A 1 299 ? -29.281 -3.141 16.719 1 91.38 299 GLN A O 1
ATOM 2337 N N . SER A 1 300 ? -29.953 -3.895 14.727 1 91.25 300 SER A N 1
ATOM 2338 C CA . SER A 1 300 ? -29.484 -5.246 15.016 1 91.25 300 SER A CA 1
ATOM 2339 C C . SER A 1 300 ? -27.969 -5.289 15.195 1 91.25 300 SER A C 1
ATOM 2341 O O . SER A 1 300 ? -27.469 -5.941 16.109 1 91.25 300 SER A O 1
ATOM 2343 N N . LEU A 1 301 ? -27.328 -4.629 14.305 1 91.94 301 LEU A N 1
ATOM 2344 C CA . LEU A 1 301 ? -25.875 -4.57 14.383 1 91.94 301 LEU A CA 1
ATOM 2345 C C . LEU A 1 301 ? -25.438 -3.871 15.664 1 91.94 301 LEU A C 1
ATOM 2347 O O . LEU A 1 301 ? -24.484 -4.305 16.312 1 91.94 301 LEU A O 1
ATOM 2351 N N . PHE A 1 302 ? -26.141 -2.781 16 1 93.81 302 PHE A N 1
ATOM 2352 C CA . PHE A 1 302 ? -25.828 -2.016 17.203 1 93.81 302 PHE A CA 1
ATOM 2353 C C . PHE A 1 302 ? -25.984 -2.879 18.453 1 93.81 302 PHE A C 1
ATOM 2355 O O . PHE A 1 302 ? -25.141 -2.816 19.359 1 93.81 302 PHE A O 1
ATOM 2362 N N . ALA A 1 303 ? -26.953 -3.619 18.469 1 91.5 303 ALA A N 1
ATOM 2363 C CA . ALA A 1 303 ? -27.203 -4.484 19.609 1 91.5 303 ALA A CA 1
ATOM 2364 C C . ALA A 1 303 ? -26.078 -5.496 19.797 1 91.5 303 ALA A C 1
ATOM 2366 O O . ALA A 1 303 ? -25.734 -5.848 20.938 1 91.5 303 ALA A O 1
ATOM 2367 N N . LEU A 1 304 ? -25.516 -5.879 18.766 1 91.25 304 LEU A N 1
ATOM 2368 C CA . LEU A 1 304 ? -24.469 -6.891 18.812 1 91.25 304 LEU A CA 1
ATOM 2369 C C . LEU A 1 304 ? -23.141 -6.289 19.281 1 91.25 304 LEU A C 1
ATOM 2371 O O . LEU A 1 304 ? -22.328 -6.973 19.906 1 91.25 304 LEU A O 1
ATOM 2375 N N . ILE A 1 305 ? -22.953 -4.977 19.016 1 91.5 305 ILE A N 1
ATOM 2376 C CA . ILE A 1 305 ? -21.625 -4.434 19.266 1 91.5 305 ILE A CA 1
ATOM 2377 C C . ILE A 1 305 ? -21.672 -3.479 20.453 1 91.5 305 ILE A C 1
ATOM 2379 O O . ILE A 1 305 ? -20.641 -2.941 20.875 1 91.5 305 ILE A O 1
ATOM 2383 N N . CYS A 1 306 ? -22.812 -3.242 21.047 1 91.31 306 CYS A N 1
ATOM 2384 C CA . CYS A 1 306 ? -23 -2.26 22.109 1 91.31 306 CYS A CA 1
ATOM 2385 C C . CYS A 1 306 ? -22.094 -2.559 23.297 1 91.31 306 CYS A C 1
ATOM 2387 O O . CYS A 1 306 ? -21.625 -1.642 23.984 1 91.31 306 CYS A O 1
ATOM 2389 N N . GLY A 1 307 ? -21.75 -3.805 23.453 1 89.88 307 GLY A N 1
ATOM 2390 C CA . GLY A 1 307 ? -20.859 -4.199 24.531 1 89.88 307 GLY A CA 1
ATOM 2391 C C . GLY A 1 307 ? -19.453 -3.629 24.391 1 89.88 307 GLY A C 1
ATOM 2392 O O . GLY A 1 307 ? -18.766 -3.426 25.391 1 89.88 307 GLY A O 1
ATOM 2393 N N . ILE A 1 308 ? -19.078 -3.297 23.234 1 91.19 308 ILE A N 1
ATOM 2394 C CA . ILE A 1 308 ? -17.766 -2.75 22.953 1 91.19 308 ILE A CA 1
ATOM 2395 C C . ILE A 1 308 ? -17.656 -1.343 23.547 1 91.19 308 ILE A C 1
ATOM 2397 O O . ILE A 1 308 ? -16.594 -0.957 24.062 1 91.19 308 ILE A O 1
ATOM 2401 N N . PHE A 1 309 ? -18.766 -0.613 23.531 1 91.25 309 PHE A N 1
ATOM 2402 C CA . PHE A 1 309 ? -18.781 0.779 23.953 1 91.25 309 PHE A CA 1
ATOM 2403 C C . PHE A 1 309 ? -18.797 0.875 25.484 1 91.25 309 PHE A C 1
ATOM 2405 O O . PHE A 1 309 ? -18.375 1.89 26.047 1 91.25 309 PHE A O 1
ATOM 2412 N N . SER A 1 310 ? -19.281 -0.167 26.078 1 83.25 310 SER A N 1
ATOM 2413 C CA . SER A 1 310 ? -19.438 -0.129 27.531 1 83.25 310 SER A CA 1
ATOM 2414 C C . SER A 1 310 ? -18.312 -0.892 28.219 1 83.25 310 SER A C 1
ATOM 2416 O O . SER A 1 310 ? -18.328 -1.037 29.453 1 83.25 310 SER A O 1
ATOM 2418 N N . ASP A 1 311 ? -17.438 -1.361 27.422 1 76.75 311 ASP A N 1
ATOM 2419 C CA . ASP A 1 311 ? -16.344 -2.145 27.984 1 76.75 311 ASP A CA 1
ATOM 2420 C C . ASP A 1 311 ? -15.453 -1.283 28.875 1 76.75 311 ASP A C 1
ATOM 2422 O O . ASP A 1 311 ? -14.773 -0.37 28.391 1 76.75 311 ASP A O 1
ATOM 2426 N N . GLN A 1 312 ? -15.539 -1.557 30.156 1 69.44 312 GLN A N 1
ATOM 2427 C CA . GLN A 1 312 ? -14.789 -0.752 31.109 1 69.44 312 GLN A CA 1
ATOM 2428 C C . GLN A 1 312 ? -13.461 -1.416 31.469 1 69.44 312 GLN A C 1
ATOM 2430 O O . GLN A 1 312 ? -12.789 -1.004 32.406 1 69.44 312 GLN A O 1
ATOM 2435 N N . THR A 1 313 ? -13.211 -2.471 30.719 1 70.81 313 THR A N 1
ATOM 2436 C CA . THR A 1 313 ? -11.977 -3.191 31.016 1 70.81 313 THR A CA 1
ATOM 2437 C C . THR A 1 313 ? -10.766 -2.277 30.875 1 70.81 313 THR A C 1
ATOM 2439 O O . THR A 1 313 ? -9.859 -2.301 31.719 1 70.81 313 THR A O 1
ATOM 2442 N N . LYS A 1 314 ? -10.828 -1.506 29.953 1 71.81 314 LYS A N 1
ATOM 2443 C CA . LYS A 1 314 ? -9.711 -0.594 29.734 1 71.81 314 LYS A CA 1
ATOM 2444 C C . LYS A 1 314 ? -9.617 0.441 30.859 1 71.81 314 LYS A C 1
ATOM 2446 O O . LYS A 1 314 ? -8.531 0.733 31.344 1 71.81 314 LYS A O 1
ATOM 2451 N N . ALA A 1 315 ? -10.766 0.912 31.234 1 71.25 315 ALA A N 1
ATOM 2452 C CA . ALA A 1 315 ? -10.797 1.925 32.281 1 71.25 315 ALA A CA 1
ATOM 2453 C C . ALA A 1 315 ? -10.273 1.361 33.594 1 71.25 315 ALA A C 1
ATOM 2455 O O . ALA A 1 315 ? -9.594 2.061 34.344 1 71.25 315 ALA A O 1
ATOM 2456 N N . SER A 1 316 ? -10.57 0.135 33.719 1 74.44 316 SER A N 1
ATOM 2457 C CA . SER A 1 316 ? -10.172 -0.497 34.969 1 74.44 316 SER A CA 1
ATOM 2458 C C . SER A 1 316 ? -8.688 -0.843 34.969 1 74.44 316 SER A C 1
ATOM 2460 O O . SER A 1 316 ? -8.07 -0.974 36.031 1 74.44 316 SER A O 1
ATOM 2462 N N . ASN A 1 317 ? -8.156 -0.949 33.844 1 79 317 ASN A N 1
ATOM 2463 C CA . ASN A 1 317 ? -6.77 -1.393 33.75 1 79 317 ASN A CA 1
ATOM 2464 C C . ASN A 1 317 ? -5.832 -0.235 33.406 1 79 317 ASN A C 1
ATOM 2466 O O . ASN A 1 317 ? -4.703 -0.453 32.969 1 79 317 ASN A O 1
ATOM 2470 N N . THR A 1 318 ? -6.406 0.901 33.562 1 81 318 THR A N 1
ATOM 2471 C CA . THR A 1 318 ? -5.586 2.061 33.25 1 81 318 THR A CA 1
ATOM 2472 C C . THR A 1 318 ? -5.449 2.986 34.438 1 81 318 THR A C 1
ATOM 2474 O O . THR A 1 318 ? -6.273 2.945 35.375 1 81 318 THR A O 1
ATOM 2477 N N . VAL A 1 319 ? -4.344 3.68 34.531 1 83.62 319 VAL A N 1
ATOM 2478 C CA . VAL A 1 319 ? -4.074 4.613 35.625 1 83.62 319 VAL A CA 1
ATOM 2479 C C . VAL A 1 319 ? -3.799 6.004 35.062 1 83.62 319 VAL A C 1
ATOM 2481 O O . VAL A 1 319 ? -3.166 6.137 34 1 83.62 319 VAL A O 1
ATOM 2484 N N . LEU A 1 320 ? -4.402 6.969 35.688 1 88.31 320 LEU A N 1
ATOM 2485 C CA . LEU A 1 320 ? -4.098 8.359 35.344 1 88.31 320 LEU A CA 1
ATOM 2486 C C . LEU A 1 320 ? -2.732 8.758 35.906 1 88.31 320 LEU A C 1
ATOM 2488 O O . LEU A 1 320 ? -2.436 8.531 37.062 1 88.31 320 LEU A O 1
ATOM 2492 N N . LYS A 1 321 ? -1.906 9.258 35.031 1 89.56 321 LYS A N 1
ATOM 2493 C CA . LYS A 1 321 ? -0.557 9.672 35.375 1 89.56 321 LYS A CA 1
ATOM 2494 C C . LYS A 1 321 ? -0.193 11.008 34.75 1 89.56 321 LYS A C 1
ATOM 2496 O O . LYS A 1 321 ? -0.748 11.367 33.688 1 89.56 321 LYS A O 1
ATOM 2501 N N . GLU A 1 322 ? 0.559 11.719 35.406 1 92.19 322 GLU A N 1
ATOM 2502 C CA . GLU A 1 322 ? 1.184 12.898 34.844 1 92.19 322 GLU A CA 1
ATOM 2503 C C . GLU A 1 322 ? 2.652 12.648 34.5 1 92.19 322 GLU A C 1
ATOM 2505 O O . GLU A 1 322 ? 3.434 12.273 35.375 1 92.19 322 GLU A O 1
ATOM 2510 N N . VAL A 1 323 ? 2.963 12.758 33.312 1 90.38 323 VAL A N 1
ATOM 2511 C CA . VAL A 1 323 ? 4.32 12.453 32.875 1 90.38 323 VAL A CA 1
ATOM 2512 C C . VAL A 1 323 ? 4.859 13.578 32 1 90.38 323 VAL A C 1
ATOM 2514 O O . VAL A 1 323 ? 4.082 14.344 31.406 1 90.38 323 VAL A O 1
ATOM 2517 N N . GLU A 1 324 ? 6.184 13.703 32 1 88.19 324 GLU A N 1
ATOM 2518 C CA . GLU A 1 324 ? 6.801 14.578 31.031 1 88.19 324 GLU A CA 1
ATOM 2519 C C . GLU A 1 324 ? 6.625 14.031 29.609 1 88.19 324 GLU A C 1
ATOM 2521 O O . GLU A 1 324 ? 6.695 12.82 29.391 1 88.19 324 GLU A O 1
ATOM 2526 N N . ALA A 1 325 ? 6.43 14.961 28.656 1 86.25 325 ALA A N 1
ATOM 2527 C CA . ALA A 1 325 ? 6.141 14.578 27.281 1 86.25 325 ALA A CA 1
ATOM 2528 C C . ALA A 1 325 ? 7.191 13.617 26.734 1 86.25 325 ALA A C 1
ATOM 2530 O O . ALA A 1 325 ? 6.875 12.719 25.953 1 86.25 325 ALA A O 1
ATOM 2531 N N . VAL A 1 326 ? 8.391 13.68 27.203 1 83.88 326 VAL A N 1
ATOM 2532 C CA . VAL A 1 326 ? 9.508 12.891 26.688 1 83.88 326 VAL A CA 1
ATOM 2533 C C . VAL A 1 326 ? 9.414 11.461 27.219 1 83.88 326 VAL A C 1
ATOM 2535 O O . VAL A 1 326 ? 10.047 10.547 26.672 1 83.88 326 VAL A O 1
ATOM 2538 N N . TYR A 1 327 ? 8.539 11.219 28.188 1 84.88 327 TYR A N 1
ATOM 2539 C CA . TYR A 1 327 ? 8.43 9.906 28.812 1 84.88 327 TYR A CA 1
ATOM 2540 C C . TYR A 1 327 ? 7.137 9.211 28.391 1 84.88 327 TYR A C 1
ATOM 2542 O O . TYR A 1 327 ? 6.734 8.219 29 1 84.88 327 TYR A O 1
ATOM 2550 N N . LEU A 1 328 ? 6.566 9.789 27.422 1 88.62 328 LEU A N 1
ATOM 2551 C CA . LEU A 1 328 ? 5.379 9.133 26.875 1 88.62 328 LEU A CA 1
ATOM 2552 C C . LEU A 1 328 ? 5.73 7.773 26.281 1 88.62 328 LEU A C 1
ATOM 2554 O O . LEU A 1 328 ? 6.801 7.613 25.688 1 88.62 328 LEU A O 1
ATOM 2558 N N . LEU A 1 329 ? 4.879 6.777 26.469 1 87.75 329 LEU A N 1
ATOM 2559 C CA . LEU A 1 329 ? 5.062 5.426 25.953 1 87.75 329 LEU A CA 1
ATOM 2560 C C . LEU A 1 329 ? 3.979 5.078 24.938 1 87.75 329 LEU A C 1
ATOM 2562 O O . LEU A 1 329 ? 2.918 5.707 24.922 1 87.75 329 LEU A O 1
ATOM 2566 N N . GLU A 1 330 ? 4.348 4.105 24.109 1 87.12 330 GLU A N 1
ATOM 2567 C CA . GLU A 1 330 ? 3.35 3.607 23.172 1 87.12 330 GLU A CA 1
ATOM 2568 C C . GLU A 1 330 ? 2.072 3.182 23.891 1 87.12 330 GLU A C 1
ATOM 2570 O O . GLU A 1 330 ? 2.131 2.553 24.938 1 87.12 330 GLU A O 1
ATOM 2575 N N . ASP A 1 331 ? 0.949 3.625 23.391 1 85.06 331 ASP A N 1
ATOM 2576 C CA . ASP A 1 331 ? -0.389 3.25 23.844 1 85.06 331 ASP A CA 1
ATOM 2577 C C . ASP A 1 331 ? -0.871 4.168 24.953 1 85.06 331 ASP A C 1
ATOM 2579 O O . ASP A 1 331 ? -1.997 4.031 25.438 1 85.06 331 ASP A O 1
ATOM 2583 N N . ASP A 1 332 ? 0.016 5.09 25.422 1 88.56 332 ASP A N 1
ATOM 2584 C CA . ASP A 1 332 ? -0.492 6.152 26.297 1 88.56 332 ASP A CA 1
ATOM 2585 C C . ASP A 1 332 ? -1.61 6.93 25.609 1 88.56 332 ASP A C 1
ATOM 2587 O O . ASP A 1 332 ? -1.623 7.059 24.375 1 88.56 332 ASP A O 1
ATOM 2591 N N . VAL A 1 333 ? -2.568 7.348 26.375 1 87.69 333 VAL A N 1
ATOM 2592 C CA . VAL A 1 333 ? -3.625 8.203 25.844 1 87.69 333 VAL A CA 1
ATOM 2593 C C . VAL A 1 333 ? -3.602 9.555 26.562 1 87.69 333 VAL A C 1
ATOM 2595 O O . VAL A 1 333 ? -3.625 9.617 27.797 1 87.69 333 VAL A O 1
ATOM 2598 N N . LEU A 1 334 ? -3.592 10.609 25.797 1 88.25 334 LEU A N 1
ATOM 2599 C CA . LEU A 1 334 ? -3.527 11.945 26.391 1 88.25 334 LEU A CA 1
ATOM 2600 C C . LEU A 1 334 ? -4.883 12.352 26.953 1 88.25 334 LEU A C 1
ATOM 2602 O O . LEU A 1 334 ? -5.918 12.141 26.312 1 88.25 334 LEU A O 1
ATOM 2606 N N . VAL A 1 335 ? -4.805 12.922 28.156 1 87.44 335 VAL A N 1
ATOM 2607 C CA . VAL A 1 335 ? -6.016 13.422 28.797 1 87.44 335 VAL A CA 1
ATOM 2608 C C . VAL A 1 335 ? -6.219 14.891 28.438 1 87.44 335 VAL A C 1
ATOM 2610 O O . VAL A 1 335 ? -7.34 15.406 28.5 1 87.44 335 VAL A O 1
ATOM 2613 N N . GLU A 1 336 ? -5.133 15.578 28.094 1 87.94 336 GLU A N 1
ATOM 2614 C CA . GLU A 1 336 ? -5.164 16.984 27.734 1 87.94 336 GLU A CA 1
ATOM 2615 C C . GLU A 1 336 ? -4.285 17.266 26.516 1 87.94 336 GLU A C 1
ATOM 2617 O O . GLU A 1 336 ? -3.496 16.406 26.109 1 87.94 336 GLU A O 1
ATOM 2622 N N . ASP A 1 337 ? -4.562 18.406 25.906 1 86.94 337 ASP A N 1
ATOM 2623 C CA . ASP A 1 337 ? -3.77 18.812 24.766 1 86.94 337 ASP A CA 1
ATOM 2624 C C . ASP A 1 337 ? -2.307 19.031 25.141 1 86.94 337 ASP A C 1
ATOM 2626 O O . ASP A 1 337 ? -2.014 19.5 26.25 1 86.94 337 ASP A O 1
ATOM 2630 N N . LEU A 1 338 ? -1.476 18.578 24.297 1 87.69 338 LEU A N 1
ATOM 2631 C CA . LEU A 1 338 ? -0.046 18.828 24.453 1 87.69 338 LEU A CA 1
ATOM 2632 C C . LEU A 1 338 ? 0.427 19.891 23.453 1 87.69 338 LEU A C 1
ATOM 2634 O O . LEU A 1 338 ? 0.213 19.766 22.25 1 87.69 338 LEU A O 1
ATOM 2638 N N . HIS A 1 339 ? 0.972 20.938 23.938 1 84.38 339 HIS A N 1
ATOM 2639 C CA . HIS A 1 339 ? 1.472 22.031 23.109 1 84.38 339 HIS A CA 1
ATOM 2640 C C . HIS A 1 339 ? 2.99 22.141 23.203 1 84.38 339 HIS A C 1
ATOM 2642 O O . HIS A 1 339 ? 3.588 21.703 24.188 1 84.38 339 HIS A O 1
ATOM 2648 N N . ASP A 1 340 ? 3.533 22.656 22.172 1 76.75 340 ASP A N 1
ATOM 2649 C CA . ASP A 1 340 ? 4.957 22.953 22.25 1 76.75 340 ASP A CA 1
ATOM 2650 C C . ASP A 1 340 ? 5.195 24.297 22.953 1 76.75 340 ASP A C 1
ATOM 2652 O O . ASP A 1 340 ? 4.258 24.906 23.469 1 76.75 340 ASP A O 1
ATOM 2656 N N . SER A 1 341 ? 6.52 24.656 23.078 1 72.56 341 SER A N 1
ATOM 2657 C CA . SER A 1 341 ? 6.891 25.891 23.781 1 72.56 341 SER A CA 1
ATOM 2658 C C . SER A 1 341 ? 6.332 27.109 23.078 1 72.56 341 SER A C 1
ATOM 2660 O O . SER A 1 341 ? 6.137 28.156 23.703 1 72.56 341 SER A O 1
ATOM 2662 N N . ASN A 1 342 ? 5.945 27 21.844 1 72 342 ASN A N 1
ATOM 2663 C CA . ASN A 1 342 ? 5.422 28.125 21.062 1 72 342 ASN A CA 1
ATOM 2664 C C . ASN A 1 342 ? 3.896 28.109 21.031 1 72 342 ASN A C 1
ATOM 2666 O O . ASN A 1 342 ? 3.281 28.938 20.344 1 72 342 ASN A O 1
ATOM 2670 N N . GLY A 1 343 ? 3.316 27.172 21.719 1 74.31 343 GLY A N 1
ATOM 2671 C CA . GLY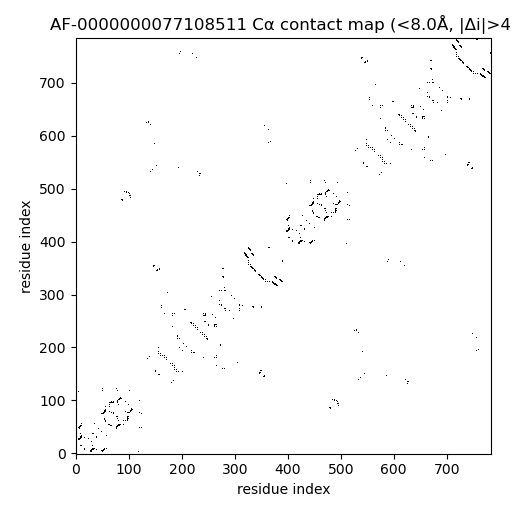 A 1 343 ? 1.866 27.125 21.797 1 74.31 343 GLY A CA 1
ATOM 2672 C C . GLY A 1 343 ? 1.243 26.281 20.703 1 74.31 343 GLY A C 1
ATOM 2673 O O . GLY A 1 343 ? 0.018 26.203 20.594 1 74.31 343 GLY A O 1
ATOM 2674 N N . ARG A 1 344 ? 2.029 25.797 19.891 1 74.44 344 ARG A N 1
ATOM 2675 C CA . ARG A 1 344 ? 1.514 24.953 18.828 1 74.44 344 ARG A CA 1
ATOM 2676 C C . ARG A 1 344 ? 1.041 23.609 19.391 1 74.44 344 ARG A C 1
ATOM 2678 O O . ARG A 1 344 ? 1.715 23 20.219 1 74.44 344 ARG A O 1
ATOM 2685 N N . LEU A 1 345 ? -0.162 23.25 18.938 1 79.31 345 LEU A N 1
ATOM 2686 C CA . LEU A 1 345 ? -0.725 21.969 19.359 1 79.31 345 LEU A CA 1
ATOM 2687 C C . LEU A 1 345 ? 0.053 20.812 18.75 1 79.31 345 LEU A C 1
ATOM 2689 O O . LEU A 1 345 ? 0.171 20.703 17.531 1 79.31 345 LEU A O 1
ATOM 2693 N N . LEU A 1 346 ? 0.676 20 19.578 1 78.94 346 LEU A N 1
ATOM 2694 C CA . LEU A 1 346 ? 1.441 18.844 19.125 1 78.94 346 LEU A CA 1
ATOM 2695 C C . LEU A 1 346 ? 0.559 17.594 19.062 1 78.94 346 LEU A C 1
ATOM 2697 O O . LEU A 1 346 ? 0.605 16.844 18.094 1 78.94 346 LEU A O 1
ATOM 2701 N N . LEU A 1 347 ? -0.152 17.406 20.141 1 84.25 347 LEU A N 1
ATOM 2702 C CA . LEU A 1 347 ? -1.083 16.281 20.281 1 84.25 347 LEU A CA 1
ATOM 2703 C C . LEU A 1 347 ? -2.379 16.734 20.938 1 84.25 347 LEU A C 1
ATOM 2705 O O . LEU A 1 347 ? -2.357 17.547 21.875 1 84.25 347 LEU A O 1
ATOM 2709 N N . ALA A 1 348 ? -3.48 16.219 20.453 1 83.88 348 ALA A N 1
ATOM 2710 C CA . ALA A 1 348 ? -4.777 16.562 21.031 1 83.88 348 ALA A CA 1
ATOM 2711 C C . ALA A 1 348 ? -5.18 15.562 22.125 1 83.88 348 ALA A C 1
ATOM 2713 O O . ALA A 1 348 ? -4.711 14.43 22.125 1 83.88 348 ALA A O 1
ATOM 2714 N N . ALA A 1 349 ? -5.988 16.062 22.984 1 85.19 349 ALA A N 1
ATOM 2715 C CA . ALA A 1 349 ? -6.57 15.18 24 1 85.19 349 ALA A CA 1
ATOM 2716 C C . ALA A 1 349 ? -7.281 14 23.328 1 85.19 349 ALA A C 1
ATOM 2718 O O . ALA A 1 349 ? -7.973 14.172 22.328 1 85.19 349 ALA A O 1
ATOM 2719 N N . GLY A 1 350 ? -6.984 12.789 23.938 1 80.12 350 GLY A N 1
ATOM 2720 C CA . GLY A 1 350 ? -7.645 11.602 23.406 1 80.12 350 GLY A CA 1
ATOM 2721 C C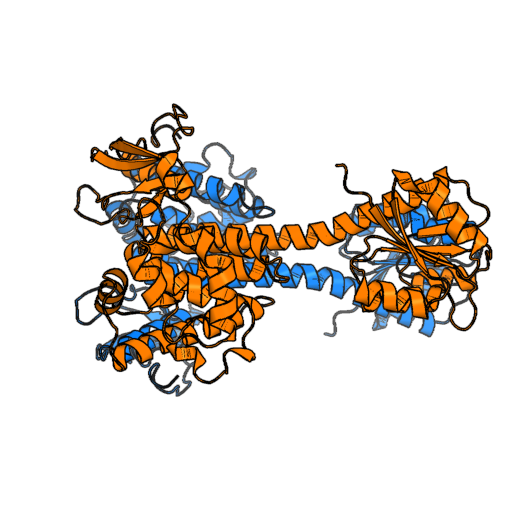 . GLY A 1 350 ? -6.781 10.82 22.438 1 80.12 350 GLY A C 1
ATOM 2722 O O . GLY A 1 350 ? -7.043 9.648 22.172 1 80.12 350 GLY A O 1
ATOM 2723 N N . GLN A 1 351 ? -5.789 11.438 21.906 1 82.56 351 GLN A N 1
ATOM 2724 C CA . GLN A 1 351 ? -4.934 10.766 20.938 1 82.56 351 GLN A CA 1
ATOM 2725 C C . GLN A 1 351 ? -4.043 9.727 21.609 1 82.56 351 GLN A C 1
ATOM 2727 O O . GLN A 1 351 ? -3.574 9.938 22.734 1 82.56 351 GLN A O 1
ATOM 2732 N N . ASN A 1 352 ? -3.854 8.672 20.859 1 85.31 352 ASN A N 1
ATOM 2733 C CA . ASN A 1 352 ? -2.932 7.625 21.281 1 85.31 352 ASN A CA 1
ATOM 2734 C C . ASN A 1 352 ? -1.5 7.926 20.859 1 85.31 352 ASN A C 1
ATOM 2736 O O . ASN A 1 352 ? -1.272 8.422 19.75 1 85.31 352 ASN A O 1
ATOM 2740 N N . VAL A 1 353 ? -0.65 7.59 21.812 1 85.5 353 VAL A N 1
ATOM 2741 C CA . VAL A 1 353 ? 0.762 7.781 21.5 1 85.5 353 VAL A CA 1
ATOM 2742 C C . VAL A 1 353 ? 1.282 6.586 20.703 1 85.5 353 VAL A C 1
ATOM 2744 O O . VAL A 1 353 ? 1.22 5.445 21.172 1 85.5 353 VAL A O 1
ATOM 2747 N N . THR A 1 354 ? 1.698 6.887 19.469 1 84.88 354 THR A N 1
ATOM 2748 C CA . THR A 1 354 ? 2.279 5.859 18.609 1 84.88 354 THR A CA 1
ATOM 2749 C C . THR A 1 354 ? 3.797 6.008 18.547 1 84.88 354 THR A C 1
ATOM 2751 O O . THR A 1 354 ? 4.363 6.938 19.125 1 84.88 354 THR A O 1
ATOM 2754 N N . LYS A 1 355 ? 4.441 5.055 17.828 1 82 355 LYS A N 1
ATOM 2755 C CA . LYS A 1 355 ? 5.887 5.133 17.641 1 82 355 LYS A CA 1
ATOM 2756 C C . LYS A 1 355 ? 6.27 6.395 16.875 1 82 355 LYS A C 1
ATOM 2758 O O . LYS A 1 355 ? 7.309 7 17.141 1 82 355 LYS A O 1
ATOM 2763 N N . SER A 1 356 ? 5.445 6.766 15.977 1 80.88 356 SER A N 1
ATOM 2764 C CA . SER A 1 356 ? 5.688 7.973 15.195 1 80.88 356 SER A CA 1
ATOM 2765 C C . SER A 1 356 ? 5.645 9.219 16.078 1 80.88 356 SER A C 1
ATOM 2767 O O . SER A 1 356 ? 6.469 10.125 15.922 1 80.88 356 SER A O 1
ATOM 2769 N N . VAL A 1 357 ? 4.723 9.219 16.922 1 82 357 VAL A N 1
ATOM 2770 C CA . VAL A 1 357 ? 4.57 10.352 17.828 1 82 357 VAL A CA 1
ATOM 2771 C C . VAL A 1 357 ? 5.793 10.445 18.75 1 82 357 VAL A C 1
ATOM 2773 O O . VAL A 1 357 ? 6.324 11.531 18.969 1 82 357 VAL A O 1
ATOM 2776 N N . ILE A 1 358 ? 6.152 9.297 19.25 1 85.44 358 ILE A N 1
ATOM 2777 C CA . ILE A 1 358 ? 7.312 9.242 20.125 1 85.44 358 ILE A CA 1
ATOM 2778 C C . ILE A 1 358 ? 8.547 9.758 19.391 1 85.44 358 ILE A C 1
ATOM 2780 O O . ILE A 1 358 ? 9.328 10.523 19.953 1 85.44 358 ILE A O 1
ATOM 2784 N N . SER A 1 359 ? 8.703 9.359 18.203 1 82.62 359 SER A N 1
ATOM 2785 C CA . SER A 1 359 ? 9.836 9.797 17.391 1 82.62 359 SER A CA 1
ATOM 2786 C C . SER A 1 359 ? 9.797 11.312 17.172 1 82.62 359 SER A C 1
ATOM 2788 O O . SER A 1 359 ? 10.836 11.977 17.25 1 82.62 359 SER A O 1
ATOM 2790 N N . LYS A 1 360 ? 8.703 11.805 16.891 1 81.5 360 LYS A N 1
ATOM 2791 C CA . LYS A 1 360 ? 8.555 13.242 16.688 1 81.5 360 LYS A CA 1
ATOM 2792 C C . LYS A 1 360 ? 8.883 14.023 17.953 1 81.5 360 LYS A C 1
ATOM 2794 O O . LYS A 1 360 ? 9.609 15.023 17.906 1 81.5 360 LYS A O 1
ATOM 2799 N N . LEU A 1 361 ? 8.328 13.57 19.016 1 82.31 361 LEU A N 1
ATOM 2800 C CA . LEU A 1 361 ? 8.586 14.234 20.297 1 82.31 361 LEU A CA 1
ATOM 2801 C C . LEU A 1 361 ? 10.07 14.195 20.641 1 82.31 361 LEU A C 1
ATOM 2803 O O . LEU A 1 361 ? 10.609 15.156 21.188 1 82.31 361 LEU A O 1
ATOM 2807 N N . GLY A 1 362 ? 10.578 13.047 20.328 1 81.38 362 GLY A N 1
ATOM 2808 C CA . GLY A 1 362 ? 12.016 12.93 20.531 1 81.38 362 GLY A CA 1
ATOM 2809 C C . GLY A 1 362 ? 12.82 13.953 19.75 1 81.38 362 GLY A C 1
ATOM 2810 O O . GLY A 1 362 ? 13.766 14.547 20.266 1 81.38 362 GLY A O 1
ATOM 2811 N N . GLN A 1 363 ? 12.445 14.172 18.625 1 78.69 363 GLN A N 1
ATOM 2812 C CA . GLN A 1 363 ? 13.133 15.125 17.75 1 78.69 363 GLN A CA 1
ATOM 2813 C C . GLN A 1 363 ? 12.922 16.562 18.234 1 78.69 363 GLN A C 1
ATOM 2815 O O . GLN A 1 363 ? 13.852 17.359 18.25 1 78.69 363 GLN A O 1
ATOM 2820 N N . ILE A 1 364 ? 11.695 16.844 18.531 1 78.25 364 ILE A N 1
ATOM 2821 C CA . ILE A 1 364 ? 11.391 18.172 19.031 1 78.25 364 ILE A CA 1
ATOM 2822 C C . ILE A 1 364 ? 12.195 18.453 20.297 1 78.25 364 ILE A C 1
ATOM 2824 O O . ILE A 1 364 ? 12.758 19.547 20.453 1 78.25 364 ILE A O 1
ATOM 2828 N N . ASN A 1 365 ? 12.258 17.406 21.062 1 80.44 365 ASN A N 1
ATOM 2829 C CA . ASN A 1 365 ? 12.969 17.547 22.328 1 80.44 365 ASN A CA 1
ATOM 2830 C C . ASN A 1 365 ? 14.453 17.797 22.109 1 80.44 365 ASN A C 1
ATOM 2832 O O . ASN A 1 365 ? 15.102 18.484 22.906 1 80.44 365 ASN A O 1
ATOM 2836 N N . ARG A 1 366 ? 14.977 17.219 21.125 1 78.56 366 ARG A N 1
ATOM 2837 C CA . ARG A 1 366 ? 16.375 17.422 20.781 1 78.56 366 ARG A CA 1
ATOM 2838 C C . ARG A 1 366 ? 16.641 18.875 20.406 1 78.56 366 ARG A C 1
ATOM 2840 O O . ARG A 1 366 ? 17.719 19.406 20.672 1 78.56 366 ARG A O 1
ATOM 2847 N N . HIS A 1 367 ? 15.672 19.453 19.859 1 77.44 367 HIS A N 1
ATOM 2848 C CA . HIS A 1 367 ? 15.812 20.828 19.406 1 77.44 367 HIS A CA 1
ATOM 2849 C C . HIS A 1 367 ? 15.438 21.812 20.516 1 77.44 367 HIS A C 1
ATOM 2851 O O . HIS A 1 367 ? 16.078 22.859 20.672 1 77.44 367 HIS A O 1
ATOM 2857 N N . GLN A 1 368 ? 14.32 21.531 21 1 75.19 368 GLN A N 1
ATOM 2858 C CA . GLN A 1 368 ? 13.797 22.344 22.109 1 75.19 368 GLN A CA 1
ATOM 2859 C C . GLN A 1 368 ? 13.25 21.453 23.219 1 75.19 368 GLN A C 1
ATOM 2861 O O . GLN A 1 368 ? 12.25 20.75 23.031 1 75.19 368 GLN A O 1
ATOM 2866 N N . LYS A 1 369 ? 13.922 21.547 24.234 1 73.75 369 LYS A N 1
ATOM 2867 C CA . LYS A 1 369 ? 13.523 20.688 25.359 1 73.75 369 LYS A CA 1
ATOM 2868 C C . LYS A 1 369 ? 12.047 20.859 25.672 1 73.75 369 LYS A C 1
ATOM 2870 O O . LYS A 1 369 ? 11.562 21.969 25.859 1 73.75 369 LYS A O 1
ATOM 2875 N N . ILE A 1 370 ? 11.359 19.797 25.594 1 76.06 370 ILE A N 1
ATOM 2876 C CA . ILE A 1 370 ? 9.945 19.781 25.969 1 76.06 370 ILE A CA 1
ATOM 2877 C C . ILE A 1 370 ? 9.812 19.438 27.453 1 76.06 370 ILE A C 1
ATOM 2879 O O . ILE A 1 370 ? 10.133 18.312 27.875 1 76.06 370 ILE A O 1
ATOM 2883 N N . THR A 1 371 ? 9.492 20.406 28.203 1 74.81 371 THR A N 1
ATOM 2884 C CA . THR A 1 371 ? 9.43 20.188 29.656 1 74.81 371 THR A CA 1
ATOM 2885 C C . THR A 1 371 ? 7.977 20.141 30.125 1 74.81 371 THR A C 1
ATOM 2887 O O . THR A 1 371 ? 7.715 19.938 31.312 1 74.81 371 THR A O 1
ATOM 2890 N N . ASN A 1 372 ? 7.133 20.125 29.25 1 82.5 372 ASN A N 1
ATOM 2891 C CA . ASN A 1 372 ? 5.723 20.156 29.625 1 82.5 372 ASN A CA 1
ATOM 2892 C C . ASN A 1 372 ? 5.258 18.781 30.125 1 82.5 372 ASN A C 1
ATOM 2894 O O . ASN A 1 372 ? 5.668 17.75 29.609 1 82.5 372 ASN A O 1
ATOM 2898 N N . LYS A 1 373 ? 4.613 18.906 31.219 1 88.06 373 LYS A N 1
ATOM 2899 C CA . LYS A 1 373 ? 3.947 17.703 31.719 1 88.06 373 LYS A CA 1
ATOM 2900 C C . LYS A 1 373 ? 2.541 17.578 31.156 1 88.06 373 LYS A C 1
ATOM 2902 O O . LYS A 1 373 ? 1.907 18.578 30.812 1 88.06 373 LYS A O 1
ATOM 2907 N N . VAL A 1 374 ? 2.213 16.312 30.906 1 90.44 374 VAL A N 1
ATOM 2908 C CA . VAL A 1 374 ? 0.888 16.062 30.344 1 90.44 374 VAL A CA 1
ATOM 2909 C C . VAL A 1 374 ? 0.222 14.906 31.094 1 90.44 374 VAL A C 1
ATOM 2911 O O . VAL A 1 374 ? 0.892 13.961 31.516 1 90.44 374 VAL A O 1
ATOM 2914 N N . LYS A 1 375 ? -1.015 15.086 31.359 1 91.44 375 LYS A N 1
ATOM 2915 C CA . LYS A 1 375 ? -1.792 14.016 31.984 1 91.44 375 LYS A CA 1
ATOM 2916 C C . LYS A 1 375 ? -2.174 12.945 30.969 1 91.44 375 LYS A C 1
ATOM 2918 O O . LYS A 1 375 ? -2.645 13.266 29.875 1 91.44 375 LYS A O 1
ATOM 2923 N N . ILE A 1 376 ? -1.879 11.68 31.312 1 90.69 376 ILE A N 1
ATOM 2924 C CA . ILE A 1 376 ? -2.156 10.586 30.391 1 90.69 376 ILE A CA 1
ATOM 2925 C C . ILE A 1 376 ? -2.822 9.438 31.141 1 90.69 376 ILE A C 1
ATOM 2927 O O . ILE A 1 376 ? -2.816 9.406 32.375 1 90.69 376 ILE A O 1
ATOM 2931 N N . VAL A 1 377 ? -3.467 8.656 30.391 1 89.88 377 VAL A N 1
ATOM 2932 C CA . VAL A 1 377 ? -3.928 7.363 30.875 1 89.88 377 VAL A CA 1
ATOM 2933 C C . VAL A 1 377 ? -3.029 6.258 30.328 1 89.88 377 VAL A C 1
ATOM 2935 O O . VAL A 1 377 ? -2.779 6.191 29.125 1 89.88 377 VAL A O 1
ATOM 2938 N N . ARG A 1 378 ? -2.482 5.375 31.25 1 89.06 378 ARG A N 1
ATOM 2939 C CA . ARG A 1 378 ? -1.556 4.312 30.875 1 89.06 378 ARG A CA 1
ATOM 2940 C C . ARG A 1 378 ? -2.021 2.965 31.422 1 89.06 378 ARG A C 1
ATOM 2942 O O . ARG A 1 378 ? -2.553 2.887 32.531 1 89.06 378 ARG A O 1
ATOM 2949 N N . GLY A 1 379 ? -1.855 1.966 30.484 1 82.12 379 GLY A N 1
ATOM 2950 C CA . GLY A 1 379 ? -2.16 0.625 30.953 1 82.12 379 GLY A CA 1
ATOM 2951 C C . GLY A 1 379 ? -1.31 0.203 32.156 1 82.12 379 GLY A C 1
ATOM 2952 O O . GLY A 1 379 ? -0.117 0.511 32.188 1 82.12 379 GLY A O 1
ATOM 2953 N N . MET A 1 380 ? -1.915 -0.412 33.094 1 74.94 380 MET A N 1
ATOM 2954 C CA . MET A 1 380 ? -1.239 -0.815 34.344 1 74.94 380 MET A CA 1
ATOM 2955 C C . MET A 1 380 ? -0.069 -1.744 34.031 1 74.94 380 MET A C 1
ATOM 2957 O O . MET A 1 380 ? 0.916 -1.77 34.781 1 74.94 380 MET A O 1
ATOM 2961 N N . GLY A 1 381 ? -0.104 -2.377 32.875 1 71.38 381 GLY A N 1
ATOM 2962 C CA . GLY A 1 381 ? 0.969 -3.295 32.531 1 71.38 381 GLY A CA 1
ATOM 2963 C C . GLY A 1 381 ? 2.072 -2.639 31.719 1 71.38 381 GLY A C 1
ATOM 2964 O O . GLY A 1 381 ? 3.119 -3.246 31.484 1 71.38 381 GLY A O 1
ATOM 2965 N N . ASN A 1 382 ? 1.814 -1.51 31.312 1 66.88 382 ASN A N 1
ATOM 2966 C CA . ASN A 1 382 ? 2.771 -0.83 30.453 1 66.88 382 ASN A CA 1
ATOM 2967 C C . ASN A 1 382 ? 3.775 -0.013 31.266 1 66.88 382 ASN A C 1
ATOM 2969 O O . ASN A 1 382 ? 3.674 1.214 31.328 1 66.88 382 ASN A O 1
ATOM 2973 N N . ASN A 1 383 ? 4.594 -0.58 32.094 1 62.97 383 ASN A N 1
ATOM 2974 C CA . ASN A 1 383 ? 5.57 0.127 32.938 1 62.97 383 ASN A CA 1
ATOM 2975 C C . ASN A 1 383 ? 6.969 0.052 32.312 1 62.97 383 ASN A C 1
ATOM 2977 O O . ASN A 1 383 ? 7.969 0.149 33.031 1 62.97 383 ASN A O 1
ATOM 2981 N N . VAL A 1 384 ? 6.977 -0.097 31.016 1 58.47 384 VAL A N 1
ATOM 2982 C CA . VAL A 1 384 ? 8.336 -0.24 30.5 1 58.47 384 VAL A CA 1
ATOM 2983 C C . VAL A 1 384 ? 9.141 1.015 30.812 1 58.47 384 VAL A C 1
ATOM 2985 O O . VAL A 1 384 ? 8.656 2.135 30.641 1 58.47 384 VAL A O 1
ATOM 2988 N N . SER A 1 385 ? 10.086 0.949 31.734 1 52.66 385 SER A N 1
ATOM 2989 C CA . SER A 1 385 ? 11.062 1.985 32.031 1 52.66 385 SER A CA 1
ATOM 2990 C C . SER A 1 385 ? 11.727 2.52 30.781 1 52.66 385 SER A C 1
ATOM 2992 O O . SER A 1 385 ? 12.617 1.872 30.219 1 52.66 385 SER A O 1
ATOM 2994 N N . ARG A 1 386 ? 11.062 2.863 29.828 1 54.41 386 ARG A N 1
ATOM 2995 C CA . ARG A 1 386 ? 11.844 3.25 28.656 1 54.41 386 ARG A CA 1
ATOM 2996 C C . ARG A 1 386 ? 12.578 4.562 28.891 1 54.41 386 ARG A C 1
ATOM 2998 O O . ARG A 1 386 ? 12.117 5.406 29.656 1 54.41 386 ARG A O 1
ATOM 3005 N N . GLU A 1 387 ? 13.781 4.543 28.5 1 55 387 GLU A N 1
ATOM 3006 C CA . GLU A 1 387 ? 14.609 5.73 28.328 1 55 387 GLU A CA 1
ATOM 3007 C C . GLU A 1 387 ? 13.859 6.82 27.578 1 55 387 GLU A C 1
ATOM 3009 O O . GLU A 1 387 ? 13.023 6.527 26.719 1 55 387 GLU A O 1
ATOM 3014 N N . PRO A 1 388 ? 13.953 7.961 28.031 1 51.69 388 PRO A N 1
ATOM 3015 C CA . PRO A 1 388 ? 13.344 9.141 27.406 1 51.69 388 PRO A CA 1
ATOM 3016 C C . PRO A 1 388 ? 13.461 9.133 25.891 1 51.69 388 PRO A C 1
ATOM 3018 O O . PRO A 1 388 ? 14.391 8.539 25.344 1 51.69 388 PRO A O 1
ATOM 3021 N N . ALA A 1 389 ? 12.398 9.523 25.125 1 53.69 389 ALA A N 1
ATOM 3022 C CA . ALA A 1 389 ? 12.359 9.68 23.672 1 53.69 389 ALA A CA 1
ATOM 3023 C C . ALA A 1 389 ? 13.641 10.32 23.156 1 53.69 389 ALA A C 1
ATOM 3025 O O . ALA A 1 389 ? 13.852 10.422 21.938 1 53.69 389 ALA A O 1
ATOM 3026 N N . THR A 1 390 ? 14.508 10.922 23.922 1 49.06 390 THR A N 1
ATOM 3027 C CA . THR A 1 390 ? 15.75 11.578 23.531 1 49.06 390 THR A CA 1
ATOM 3028 C C . THR A 1 390 ? 16.766 10.57 23.016 1 49.06 390 THR A C 1
ATOM 3030 O O . THR A 1 390 ? 17.766 10.945 22.406 1 49.06 390 THR A O 1
ATOM 3033 N N . ALA A 1 391 ? 16.875 9.438 23.672 1 40.81 391 ALA A N 1
ATOM 3034 C CA . ALA A 1 391 ? 18.094 8.625 23.547 1 40.81 391 ALA A CA 1
ATOM 3035 C C . ALA A 1 391 ? 18.156 7.945 22.188 1 40.81 391 ALA A C 1
ATOM 3037 O O . ALA A 1 391 ? 19.062 7.164 21.906 1 40.81 391 ALA A O 1
ATOM 3038 N N . ALA A 1 392 ? 17.109 7.719 21.406 1 36.53 392 ALA A N 1
ATOM 3039 C CA . ALA A 1 392 ? 17.422 7.066 20.141 1 36.53 392 ALA A CA 1
ATOM 3040 C C . ALA A 1 392 ? 18 8.062 19.125 1 36.53 392 ALA A C 1
ATOM 3042 O O . ALA A 1 392 ? 17.578 9.227 19.094 1 36.53 392 ALA A O 1
ATOM 3043 N N . MET B 1 1 ? 6.332 -0.446 -31.812 1 33.34 1 MET B N 1
ATOM 3044 C CA . MET B 1 1 ? 6.957 -1.739 -32.062 1 33.34 1 MET B CA 1
ATOM 3045 C C . MET B 1 1 ? 6.457 -2.797 -31.094 1 33.34 1 MET B C 1
ATOM 3047 O O . MET B 1 1 ? 6.461 -2.578 -29.891 1 33.34 1 MET B O 1
ATOM 3051 N N . SER B 1 2 ? 5.559 -3.697 -31.312 1 47.88 2 SER B N 1
ATOM 3052 C CA . SER B 1 2 ? 4.746 -4.645 -30.562 1 47.88 2 SER B CA 1
ATOM 3053 C C . SER B 1 2 ? 5.613 -5.605 -29.766 1 47.88 2 SER B C 1
ATOM 3055 O O . SER B 1 2 ? 6.516 -6.242 -30.312 1 47.88 2 SER B O 1
ATOM 3057 N N . ASP B 1 3 ? 5.957 -5.461 -28.531 1 68.69 3 ASP B N 1
ATOM 3058 C CA . ASP B 1 3 ? 7.074 -6.02 -27.781 1 68.69 3 ASP B CA 1
ATOM 3059 C C . ASP B 1 3 ? 7.051 -7.547 -27.812 1 68.69 3 ASP B C 1
ATOM 3061 O O . ASP B 1 3 ? 6.016 -8.164 -27.562 1 68.69 3 ASP B O 1
ATOM 3065 N N . LYS B 1 4 ? 7.863 -8.172 -28.781 1 87.12 4 LYS B N 1
ATOM 3066 C CA . LYS B 1 4 ? 8.047 -9.609 -28.922 1 87.12 4 LYS B CA 1
ATOM 3067 C C . LYS B 1 4 ? 8.18 -10.289 -27.562 1 87.12 4 LYS B C 1
ATOM 3069 O O . LYS B 1 4 ? 8.711 -9.695 -26.625 1 87.12 4 LYS B O 1
ATOM 3074 N N . ILE B 1 5 ? 7.543 -11.461 -27.531 1 92.44 5 ILE B N 1
ATOM 3075 C CA . ILE B 1 5 ? 7.668 -12.242 -26.312 1 92.44 5 ILE B CA 1
ATOM 3076 C C . ILE B 1 5 ? 9.102 -12.734 -26.156 1 92.44 5 ILE B C 1
ATOM 3078 O O . ILE B 1 5 ? 9.664 -13.344 -27.062 1 92.44 5 ILE B O 1
ATOM 3082 N N . ARG B 1 6 ? 9.695 -12.422 -25.156 1 93.25 6 ARG B N 1
ATOM 3083 C CA . ARG B 1 6 ? 11.055 -12.883 -24.906 1 93.25 6 ARG B CA 1
ATOM 3084 C C . ARG B 1 6 ? 11.062 -14.32 -24.375 1 93.25 6 ARG B C 1
ATOM 3086 O O . ARG B 1 6 ? 10.602 -14.578 -23.266 1 93.25 6 ARG B O 1
ATOM 3093 N N . VAL B 1 7 ? 11.578 -15.203 -25.219 1 96.38 7 VAL B N 1
ATOM 3094 C CA . VAL B 1 7 ? 11.516 -16.625 -24.922 1 96.38 7 VAL B CA 1
ATOM 3095 C C . VAL B 1 7 ? 12.922 -17.219 -24.922 1 96.38 7 VAL B C 1
ATOM 3097 O O . VAL B 1 7 ? 13.75 -16.875 -25.766 1 96.38 7 VAL B O 1
ATOM 3100 N N . LEU B 1 8 ? 13.195 -18 -23.938 1 97.12 8 LEU B N 1
ATOM 3101 C CA . LEU B 1 8 ? 14.398 -18.828 -23.938 1 97.12 8 LEU B CA 1
ATOM 3102 C C . LEU B 1 8 ? 14.07 -20.266 -24.266 1 97.12 8 LEU B C 1
ATOM 3104 O O . LEU B 1 8 ? 13.25 -20.891 -23.578 1 97.12 8 LEU B O 1
ATOM 3108 N N . PHE B 1 9 ? 14.609 -20.766 -25.328 1 97.25 9 PHE B N 1
ATOM 3109 C CA . PHE B 1 9 ? 14.438 -22.172 -25.703 1 97.25 9 PHE B CA 1
ATOM 3110 C C . PHE B 1 9 ? 15.711 -22.969 -25.422 1 97.25 9 PHE B C 1
ATOM 3112 O O . PHE B 1 9 ? 16.781 -22.609 -25.906 1 97.25 9 PHE B O 1
ATOM 3119 N N . VAL B 1 10 ? 15.594 -24.016 -24.688 1 96.25 10 VAL B N 1
ATOM 3120 C CA . VAL B 1 10 ? 16.734 -24.844 -24.297 1 96.25 10 VAL B CA 1
ATOM 3121 C C . VAL B 1 10 ? 16.562 -26.25 -24.875 1 96.25 10 VAL B C 1
ATOM 3123 O O . VAL B 1 10 ? 15.609 -26.953 -24.547 1 96.25 10 VAL B O 1
ATOM 3126 N N . ASP B 1 11 ? 17.422 -26.625 -25.75 1 95.31 11 ASP B N 1
ATOM 3127 C CA . ASP B 1 11 ? 17.406 -27.906 -26.438 1 95.31 11 ASP B CA 1
ATOM 3128 C C . ASP B 1 11 ? 18.797 -28.281 -26.938 1 95.31 11 ASP B C 1
ATOM 3130 O O . ASP B 1 11 ? 19.547 -27.422 -27.406 1 95.31 11 ASP B O 1
ATOM 3134 N N . ASP B 1 12 ? 19.078 -29.562 -26.875 1 93.94 12 ASP B N 1
ATOM 3135 C CA . ASP B 1 12 ? 20.438 -29.953 -27.25 1 93.94 12 ASP B CA 1
ATOM 3136 C C . ASP B 1 12 ? 20.531 -30.203 -28.766 1 93.94 12 ASP B C 1
ATOM 3138 O O . ASP B 1 12 ? 21.547 -30.672 -29.25 1 93.94 12 ASP B O 1
ATOM 3142 N N . ASP B 1 13 ? 19.516 -29.938 -29.562 1 93.69 13 ASP B N 1
ATOM 3143 C CA . ASP B 1 13 ? 19.5 -30.062 -31.016 1 93.69 13 ASP B CA 1
ATOM 3144 C C . ASP B 1 13 ? 19.641 -28.703 -31.703 1 93.69 13 ASP B C 1
ATOM 3146 O O . ASP B 1 13 ? 18.641 -28.016 -31.922 1 93.69 13 ASP B O 1
ATOM 3150 N N . PRO B 1 14 ? 20.859 -28.375 -32.125 1 93.81 14 PRO B N 1
ATOM 3151 C CA . PRO B 1 14 ? 21.078 -27.062 -32.719 1 93.81 14 PRO B CA 1
ATOM 3152 C C . PRO B 1 14 ? 20.234 -26.828 -33.969 1 93.81 14 PRO B C 1
ATOM 3154 O O . PRO B 1 14 ? 19.828 -25.703 -34.25 1 93.81 14 PRO B O 1
ATOM 3157 N N . ALA B 1 15 ? 20.047 -27.906 -34.719 1 93.44 15 ALA B N 1
ATOM 3158 C CA . ALA B 1 15 ? 19.25 -27.766 -35.938 1 93.44 15 ALA B CA 1
ATOM 3159 C C . ALA B 1 15 ? 17.828 -27.344 -35.594 1 93.44 15 ALA B C 1
ATOM 3161 O O . ALA B 1 15 ? 17.266 -26.469 -36.25 1 93.44 15 ALA B O 1
ATOM 3162 N N . LEU B 1 16 ? 17.312 -28 -34.594 1 92.94 16 LEU B N 1
ATOM 3163 C CA . LEU B 1 16 ? 15.961 -27.656 -34.156 1 92.94 16 LEU B CA 1
ATOM 3164 C C . LEU B 1 16 ? 15.906 -26.203 -33.656 1 92.94 16 LEU B C 1
ATOM 3166 O O . LEU B 1 16 ? 14.984 -25.469 -34 1 92.94 16 LEU B O 1
ATOM 3170 N N . LEU B 1 17 ? 16.859 -25.812 -32.938 1 95 17 LEU B N 1
ATOM 3171 C CA . LEU B 1 17 ? 16.922 -24.469 -32.344 1 95 17 LEU B CA 1
ATOM 3172 C C . LEU B 1 17 ? 17 -23.406 -33.438 1 95 17 LEU B C 1
ATOM 3174 O O . LEU B 1 17 ? 16.312 -22.391 -33.375 1 95 17 LEU B O 1
ATOM 3178 N N . GLN B 1 18 ? 17.797 -23.641 -34.406 1 93.44 18 GLN B N 1
ATOM 3179 C CA . GLN B 1 18 ? 17.906 -22.703 -35.531 1 93.44 18 GLN B CA 1
ATOM 3180 C C . GLN B 1 18 ? 16.609 -22.625 -36.312 1 93.44 18 GLN B C 1
ATOM 3182 O O . GLN B 1 18 ? 16.219 -21.562 -36.781 1 93.44 18 GLN B O 1
ATOM 3187 N N . GLY B 1 19 ? 16.078 -23.812 -36.5 1 93.75 19 GLY B N 1
ATOM 3188 C CA . GLY B 1 19 ? 14.781 -23.844 -37.188 1 93.75 19 GLY B CA 1
ATOM 3189 C C . GLY B 1 19 ? 13.719 -23.031 -36.469 1 93.75 19 GLY B C 1
ATOM 3190 O O . GLY B 1 19 ? 12.945 -22.312 -37.125 1 93.75 19 GLY B O 1
ATOM 3191 N N . LEU B 1 20 ? 13.695 -23.156 -35.188 1 94.19 20 LEU B N 1
ATOM 3192 C CA . LEU B 1 20 ? 12.727 -22.406 -34.375 1 94.19 20 LEU B CA 1
ATOM 3193 C C . LEU B 1 20 ? 12.977 -20.906 -34.5 1 94.19 20 LEU B C 1
ATOM 3195 O O . LEU B 1 20 ? 12.031 -20.125 -34.594 1 94.19 20 LEU B O 1
ATOM 3199 N N . LYS B 1 21 ? 14.203 -20.469 -34.438 1 93.69 21 LYS B N 1
ATOM 3200 C CA . LYS B 1 21 ? 14.578 -19.062 -34.562 1 93.69 21 LYS B CA 1
ATOM 3201 C C . LYS B 1 21 ? 14.062 -18.469 -35.875 1 93.69 21 LYS B C 1
ATOM 3203 O O . LYS B 1 21 ? 13.531 -17.344 -35.906 1 93.69 21 LYS B O 1
ATOM 3208 N N . ARG B 1 22 ? 14.25 -19.219 -36.875 1 92.81 22 ARG B N 1
ATOM 3209 C CA . ARG B 1 22 ? 13.805 -18.75 -38.188 1 92.81 22 ARG B CA 1
ATOM 3210 C C . ARG B 1 22 ? 12.281 -18.703 -38.281 1 92.81 22 ARG B C 1
ATOM 3212 O O . ARG B 1 22 ? 11.711 -17.734 -38.781 1 92.81 22 ARG B O 1
ATOM 3219 N N . LYS B 1 23 ? 11.727 -19.656 -37.781 1 93.38 23 LYS B N 1
ATOM 3220 C CA . LYS B 1 23 ? 10.281 -19.828 -37.906 1 93.38 23 LYS B CA 1
ATOM 3221 C C . LYS B 1 23 ? 9.539 -18.766 -37.094 1 93.38 23 LYS B C 1
ATOM 3223 O O . LYS B 1 23 ? 8.5 -18.266 -37.531 1 93.38 23 LYS B O 1
ATOM 3228 N N . PHE B 1 24 ? 10.062 -18.469 -35.938 1 94.75 24 PHE B N 1
ATOM 3229 C CA . PHE B 1 24 ? 9.297 -17.625 -35.031 1 94.75 24 PHE B CA 1
ATOM 3230 C C . PHE B 1 24 ? 9.945 -16.25 -34.875 1 94.75 24 PHE B C 1
ATOM 3232 O O . PHE B 1 24 ? 9.688 -15.539 -33.906 1 94.75 24 PHE B O 1
ATOM 3239 N N . HIS B 1 25 ? 10.734 -15.773 -35.812 1 91.75 25 HIS B N 1
ATOM 3240 C CA . HIS B 1 25 ? 11.492 -14.531 -35.75 1 91.75 25 HIS B CA 1
ATOM 3241 C C . HIS B 1 25 ? 10.562 -13.32 -35.688 1 91.75 25 HIS B C 1
ATOM 3243 O O . HIS B 1 25 ? 10.938 -12.273 -35.156 1 91.75 25 HIS B O 1
ATOM 3249 N N . LYS B 1 26 ? 9.375 -13.477 -36.062 1 90.25 26 LYS B N 1
ATOM 3250 C CA . LYS B 1 26 ? 8.438 -12.352 -36.062 1 90.25 26 LYS B CA 1
ATOM 3251 C C . LYS B 1 26 ? 7.688 -12.266 -34.75 1 90.25 26 LYS B C 1
ATOM 3253 O O . LYS B 1 26 ? 7.348 -11.18 -34.281 1 90.25 26 LYS B O 1
ATOM 3258 N N . GLU B 1 27 ? 7.449 -13.391 -34.188 1 91.31 27 GLU B N 1
ATOM 3259 C CA . GLU B 1 27 ? 6.59 -13.438 -33 1 91.31 27 GLU B CA 1
ATOM 3260 C C . GLU B 1 27 ? 7.406 -13.352 -31.719 1 91.31 27 GLU B C 1
ATOM 3262 O O . GLU B 1 27 ? 6.949 -12.781 -30.719 1 91.31 27 GLU B O 1
ATOM 3267 N N . PHE B 1 28 ? 8.625 -13.898 -31.766 1 93.56 28 PHE B N 1
ATOM 3268 C CA . PHE B 1 28 ? 9.398 -14.031 -30.547 1 93.56 28 PHE B CA 1
ATOM 3269 C C . PHE B 1 28 ? 10.727 -13.297 -30.656 1 93.56 28 PHE B C 1
ATOM 3271 O O . PHE B 1 28 ? 11.281 -13.172 -31.75 1 93.56 28 PHE B O 1
ATOM 3278 N N . ASP B 1 29 ? 11.156 -12.68 -29.547 1 94.75 29 ASP B N 1
ATOM 3279 C CA . ASP B 1 29 ? 12.578 -12.461 -29.297 1 94.75 29 ASP B CA 1
ATOM 3280 C C . ASP B 1 29 ? 13.219 -13.695 -28.672 1 94.75 29 ASP B C 1
ATOM 3282 O O . ASP B 1 29 ? 13.281 -13.805 -27.438 1 94.75 29 ASP B O 1
ATOM 3286 N N . LEU B 1 30 ? 13.664 -14.57 -29.516 1 95.25 30 LEU B N 1
ATOM 3287 C CA . LEU B 1 30 ? 14 -15.93 -29.109 1 95.25 30 LEU B CA 1
ATOM 3288 C C . LEU B 1 30 ? 15.5 -16.062 -28.844 1 95.25 30 LEU B C 1
ATOM 3290 O O . LEU B 1 30 ? 16.328 -15.758 -29.703 1 95.25 30 LEU B O 1
ATOM 3294 N N . THR B 1 31 ? 15.844 -16.344 -27.656 1 95.94 31 THR B N 1
ATOM 3295 C CA . THR B 1 31 ? 17.188 -16.781 -27.281 1 95.94 31 THR B CA 1
ATOM 3296 C C . THR B 1 31 ? 17.25 -18.297 -27.141 1 95.94 31 THR B C 1
ATOM 3298 O O . THR B 1 31 ? 16.297 -18.922 -26.672 1 95.94 31 THR B O 1
ATOM 3301 N N . VAL B 1 32 ? 18.312 -18.875 -27.625 1 96.62 32 VAL B N 1
ATOM 3302 C CA . VAL B 1 32 ? 18.406 -20.328 -27.594 1 96.62 32 VAL B CA 1
ATOM 3303 C C . VAL B 1 32 ? 19.625 -20.75 -26.781 1 96.62 32 VAL B C 1
ATOM 3305 O O . VAL B 1 32 ? 20.609 -20.016 -26.703 1 96.62 32 VAL B O 1
ATOM 3308 N N . ALA B 1 33 ? 19.531 -21.844 -26.125 1 96.31 33 ALA B N 1
ATOM 3309 C CA . ALA B 1 33 ? 20.625 -22.484 -25.391 1 96.31 33 ALA B CA 1
ATOM 3310 C C . ALA B 1 33 ? 20.688 -23.984 -25.688 1 96.31 33 ALA B C 1
ATOM 3312 O O . ALA B 1 33 ? 19.656 -24.641 -25.766 1 96.31 33 ALA B O 1
ATOM 3313 N N . GLU B 1 34 ? 21.859 -24.469 -25.797 1 95.88 34 GLU B N 1
ATOM 3314 C CA . GLU B 1 34 ? 22.031 -25.859 -26.234 1 95.88 34 GLU B CA 1
ATOM 3315 C C . GLU B 1 34 ? 22.188 -26.797 -25.047 1 95.88 34 GLU B C 1
ATOM 3317 O O . GLU B 1 34 ? 22.391 -28 -25.219 1 95.88 34 GLU B O 1
ATOM 3322 N N . SER B 1 35 ? 22.172 -26.25 -23.875 1 94 35 SER B N 1
ATOM 3323 C CA . SER B 1 35 ? 22.25 -27.031 -22.641 1 94 35 SER B CA 1
ATOM 3324 C C . SER B 1 35 ? 21.594 -26.297 -21.484 1 94 35 SER B C 1
ATOM 3326 O O . SER B 1 35 ? 21.359 -25.078 -21.547 1 94 35 SER B O 1
ATOM 3328 N N . ALA B 1 36 ? 21.281 -27.078 -20.422 1 93.19 36 ALA B N 1
ATOM 3329 C CA . ALA B 1 36 ? 20.688 -26.5 -19.219 1 93.19 36 ALA B CA 1
ATOM 3330 C C . ALA B 1 36 ? 21.609 -25.438 -18.625 1 93.19 36 ALA B C 1
ATOM 3332 O O . ALA B 1 36 ? 21.156 -24.391 -18.188 1 93.19 36 ALA B O 1
ATOM 3333 N N . LEU B 1 37 ? 22.875 -25.734 -18.609 1 90.69 37 LEU B N 1
ATOM 3334 C CA . LEU B 1 37 ? 23.859 -24.797 -18.062 1 90.69 37 LEU B CA 1
ATOM 3335 C C . LEU B 1 37 ? 23.875 -23.5 -18.859 1 90.69 37 LEU B C 1
ATOM 3337 O O . LEU B 1 37 ? 23.891 -22.422 -18.281 1 90.69 37 LEU B O 1
ATOM 3341 N N . GLU B 1 38 ? 23.859 -23.672 -20.125 1 93.19 38 GLU B N 1
ATOM 3342 C CA . GLU B 1 38 ? 23.797 -22.484 -20.953 1 93.19 38 GLU B CA 1
ATOM 3343 C C . GLU B 1 38 ? 22.484 -21.734 -20.734 1 93.19 38 GLU B C 1
ATOM 3345 O O . GLU B 1 38 ? 22.453 -20.5 -20.797 1 93.19 38 GLU B O 1
ATOM 3350 N N . GLY B 1 39 ? 21.453 -22.5 -20.516 1 94.88 39 GLY B N 1
ATOM 3351 C CA . GLY B 1 39 ? 20.172 -21.891 -20.219 1 94.88 39 GLY B CA 1
ATOM 3352 C C . GLY B 1 39 ? 20.203 -21 -18.984 1 94.88 39 GLY B C 1
ATOM 3353 O O . GLY B 1 39 ? 19.719 -19.875 -19.016 1 94.88 39 GLY B O 1
ATOM 3354 N N . VAL B 1 40 ? 20.859 -21.484 -17.922 1 91.19 40 VAL B N 1
ATOM 3355 C CA . VAL B 1 40 ? 20.969 -20.734 -16.688 1 91.19 40 VAL B CA 1
ATOM 3356 C C . VAL B 1 40 ? 21.781 -19.469 -16.922 1 91.19 40 VAL B C 1
ATOM 3358 O O . VAL B 1 40 ? 21.422 -18.391 -16.438 1 91.19 40 VAL B O 1
ATOM 3361 N N . ARG B 1 41 ? 22.812 -19.578 -17.672 1 88.44 41 ARG B N 1
ATOM 3362 C CA . ARG B 1 41 ? 23.656 -18.438 -17.969 1 88.44 41 ARG B CA 1
ATOM 3363 C C . ARG B 1 41 ? 22.875 -17.375 -18.734 1 88.44 41 ARG B C 1
ATOM 3365 O O . ARG B 1 41 ? 23.016 -16.172 -18.469 1 88.44 41 ARG B O 1
ATOM 3372 N N . CYS B 1 42 ? 22.078 -17.859 -19.656 1 93 42 CYS B N 1
ATOM 3373 C CA . CYS B 1 42 ? 21.266 -16.922 -20.422 1 93 42 CYS B CA 1
ATOM 3374 C C . CYS B 1 42 ? 20.281 -16.188 -19.531 1 93 42 CYS B C 1
ATOM 3376 O O . CYS B 1 42 ? 20.109 -14.977 -19.672 1 93 42 CYS B O 1
ATOM 3378 N N . LEU B 1 43 ? 19.719 -16.875 -18.609 1 91.5 43 LEU B N 1
ATOM 3379 C CA . LEU B 1 43 ? 18.75 -16.266 -17.703 1 91.5 43 LEU B CA 1
ATOM 3380 C C . LEU B 1 43 ? 19.406 -15.227 -16.812 1 91.5 43 LEU B C 1
ATOM 3382 O O . LEU B 1 43 ? 18.828 -14.164 -16.562 1 91.5 43 LEU B O 1
ATOM 3386 N N . GLU B 1 44 ? 20.609 -15.5 -16.391 1 82.81 44 GLU B N 1
ATOM 3387 C CA . GLU B 1 44 ? 21.344 -14.609 -15.5 1 82.81 44 GLU B CA 1
ATOM 3388 C C . GLU B 1 44 ? 21.844 -13.375 -16.234 1 82.81 44 GLU B C 1
ATOM 3390 O O . GLU B 1 44 ? 21.797 -12.258 -15.719 1 82.81 44 GLU B O 1
ATOM 3395 N N . LYS B 1 45 ? 22.234 -13.57 -17.438 1 83 45 LYS B N 1
ATOM 3396 C CA . LYS B 1 45 ? 22.938 -12.508 -18.141 1 83 45 LYS B CA 1
ATOM 3397 C C . LYS B 1 45 ? 22.016 -11.742 -19.078 1 83 45 LYS B C 1
ATOM 3399 O O . LYS B 1 45 ? 22.203 -10.539 -19.297 1 83 45 LYS B O 1
ATOM 3404 N N . LYS B 1 46 ? 21.078 -12.477 -19.641 1 85.69 46 LYS B N 1
ATOM 3405 C CA . LYS B 1 46 ? 20.297 -11.875 -20.703 1 85.69 46 LYS B CA 1
ATOM 3406 C C . LYS B 1 46 ? 18.828 -11.711 -20.297 1 85.69 46 LYS B C 1
ATOM 3408 O O . LYS B 1 46 ? 18.031 -11.125 -21.031 1 85.69 46 LYS B O 1
ATOM 3413 N N . GLY B 1 47 ? 18.484 -12.141 -19.188 1 84.69 47 GLY B N 1
ATOM 3414 C CA . GLY B 1 47 ? 17.109 -12.008 -18.75 1 84.69 47 GLY B CA 1
ATOM 3415 C C . GLY B 1 47 ? 16.688 -10.57 -18.531 1 84.69 47 GLY B C 1
ATOM 3416 O O . GLY B 1 47 ? 17.469 -9.641 -18.766 1 84.69 47 GLY B O 1
ATOM 3417 N N . PRO B 1 48 ? 15.375 -10.43 -18.25 1 84.44 48 PRO B N 1
ATOM 3418 C CA . PRO B 1 48 ? 14.375 -11.445 -17.906 1 84.44 48 PRO B CA 1
ATOM 3419 C C . PRO B 1 48 ? 13.695 -12.031 -19.141 1 84.44 48 PRO B C 1
ATOM 3421 O O . PRO B 1 48 ? 13.539 -11.344 -20.156 1 84.44 48 PRO B O 1
ATOM 3424 N N . PHE B 1 49 ? 13.375 -13.352 -19.156 1 93.12 49 PHE B N 1
ATOM 3425 C CA . PHE B 1 49 ? 12.523 -14.023 -20.125 1 93.12 49 PHE B CA 1
ATOM 3426 C C . PHE B 1 49 ? 11.141 -14.281 -19.547 1 93.12 49 PHE B C 1
ATOM 3428 O O . PHE B 1 49 ? 11 -14.641 -18.375 1 93.12 49 PHE B O 1
ATOM 3435 N N . SER B 1 50 ? 10.148 -14.039 -20.328 1 91.88 50 SER B N 1
ATOM 3436 C CA . SER B 1 50 ? 8.797 -14.344 -19.859 1 91.88 50 SER B CA 1
ATOM 3437 C C . SER B 1 50 ? 8.547 -15.852 -19.828 1 91.88 50 SER B C 1
ATOM 3439 O O . SER B 1 50 ? 7.84 -16.344 -18.953 1 91.88 50 SER B O 1
ATOM 3441 N N . VAL B 1 51 ? 9.188 -16.484 -20.828 1 95.44 51 VAL B N 1
ATOM 3442 C CA . VAL B 1 51 ? 8.922 -17.906 -20.984 1 95.44 51 VAL B CA 1
ATOM 3443 C C . VAL B 1 51 ? 10.234 -18.656 -21.219 1 95.44 51 VAL B C 1
ATOM 3445 O O . VAL B 1 51 ? 11.102 -18.172 -21.953 1 95.44 51 VAL B O 1
ATOM 3448 N N . VAL B 1 52 ? 10.336 -19.766 -20.594 1 96.5 52 VAL B N 1
ATOM 3449 C CA . VAL B 1 52 ? 11.414 -20.719 -20.891 1 96.5 52 VAL B CA 1
ATOM 3450 C C . VAL B 1 52 ? 10.812 -22.047 -21.344 1 96.5 52 VAL B C 1
ATOM 3452 O O . VAL B 1 52 ? 9.891 -22.562 -20.703 1 96.5 52 VAL B O 1
ATOM 3455 N N . VAL B 1 53 ? 11.211 -22.516 -22.516 1 96.06 53 VAL B N 1
ATOM 3456 C CA . VAL B 1 53 ? 10.836 -23.828 -23.016 1 96.06 53 VAL B CA 1
ATOM 3457 C C . VAL B 1 53 ? 12.047 -24.75 -23 1 96.06 53 VAL B C 1
ATOM 3459 O O . VAL B 1 53 ? 13.086 -24.438 -23.594 1 96.06 53 VAL B O 1
ATOM 3462 N N . SER B 1 54 ? 11.859 -25.812 -22.328 1 94.88 54 SER B N 1
ATOM 3463 C CA . SER B 1 54 ? 13.008 -26.703 -22.203 1 94.88 54 SER B CA 1
ATOM 3464 C C . SER B 1 54 ? 12.68 -28.109 -22.719 1 94.88 54 SER B C 1
ATOM 3466 O O . SER B 1 54 ? 11.594 -28.625 -22.469 1 94.88 54 SER B O 1
ATOM 3468 N N . ASP B 1 55 ? 13.625 -28.641 -23.453 1 92.75 55 ASP B N 1
ATOM 3469 C CA . ASP B 1 55 ? 13.562 -30.062 -23.766 1 92.75 55 ASP B CA 1
ATOM 3470 C C . ASP B 1 55 ? 13.75 -30.922 -22.516 1 92.75 55 ASP B C 1
ATOM 3472 O O . ASP B 1 55 ? 14.43 -30.516 -21.562 1 92.75 55 ASP B O 1
ATOM 3476 N N . GLN B 1 56 ? 13.141 -32.094 -22.531 1 88.62 56 GLN B N 1
ATOM 3477 C CA . GLN B 1 56 ? 13.219 -33 -21.391 1 88.62 56 GLN B CA 1
ATOM 3478 C C . GLN B 1 56 ? 14.539 -33.75 -21.391 1 88.62 56 GLN B C 1
ATOM 3480 O O . GLN B 1 56 ? 15.172 -33.938 -20.344 1 88.62 56 GLN B O 1
ATOM 3485 N N . ASN B 1 57 ? 14.789 -34.25 -22.562 1 88.19 57 ASN B N 1
ATOM 3486 C CA . ASN B 1 57 ? 15.945 -35.125 -22.641 1 88.19 57 ASN B CA 1
ATOM 3487 C C . ASN B 1 57 ? 17.172 -34.406 -23.203 1 88.19 57 ASN B C 1
ATOM 3489 O O . ASN B 1 57 ? 17.281 -34.188 -24.422 1 88.19 57 ASN B O 1
ATOM 3493 N N . MET B 1 58 ? 18 -33.875 -22.359 1 88.38 58 MET B N 1
ATOM 3494 C CA . MET B 1 58 ? 19.281 -33.25 -22.672 1 88.38 58 MET B CA 1
ATOM 3495 C C . MET B 1 58 ? 20.422 -33.938 -21.938 1 88.38 58 MET B C 1
ATOM 3497 O O . MET B 1 58 ? 20.203 -34.562 -20.891 1 88.38 58 MET B O 1
ATOM 3501 N N . PRO B 1 59 ? 21.562 -33.812 -22.562 1 85.38 59 PRO B N 1
ATOM 3502 C CA . PRO B 1 59 ? 22.688 -34.438 -21.875 1 85.38 59 PRO B CA 1
ATOM 3503 C C . PRO B 1 59 ? 22.922 -33.844 -20.484 1 85.38 59 PRO B C 1
ATOM 3505 O O . PRO B 1 59 ? 22.766 -32.656 -20.281 1 85.38 59 PRO B O 1
ATOM 3508 N N . GLN B 1 60 ? 23.188 -34.62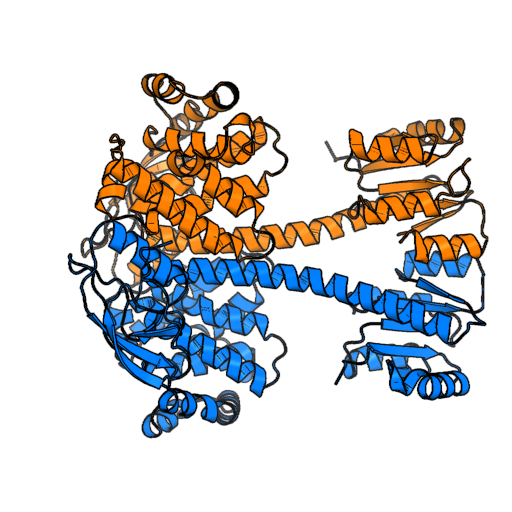5 -19.484 1 84.5 60 GLN B N 1
ATOM 3509 C CA . GLN B 1 60 ? 23.672 -34.25 -18.156 1 84.5 60 GLN B CA 1
ATOM 3510 C C . GLN B 1 60 ? 22.5 -33.875 -17.25 1 84.5 60 GLN B C 1
ATOM 3512 O O . GLN B 1 60 ? 22.438 -34.312 -16.094 1 84.5 60 GLN B O 1
ATOM 3517 N N . VAL B 1 61 ? 21.625 -32.938 -17.766 1 88.25 61 VAL B N 1
ATOM 3518 C CA . VAL B 1 61 ? 20.562 -32.438 -16.891 1 88.25 61 VAL B CA 1
ATOM 3519 C C . VAL B 1 61 ? 19.203 -32.594 -17.594 1 88.25 61 VAL B C 1
ATOM 3521 O O . VAL B 1 61 ? 19.031 -32.156 -18.734 1 88.25 61 VAL B O 1
ATOM 3524 N N . LYS B 1 62 ? 18.25 -33.188 -16.922 1 88 62 LYS B N 1
ATOM 3525 C CA . LYS B 1 62 ? 16.891 -33.312 -17.469 1 88 62 LYS B CA 1
ATOM 3526 C C . LYS B 1 62 ? 16.156 -31.984 -17.469 1 88 62 LYS B C 1
ATOM 3528 O O . LYS B 1 62 ? 16.406 -31.125 -16.625 1 88 62 LYS B O 1
ATOM 3533 N N . GLY B 1 63 ? 15.328 -31.844 -18.453 1 89.44 63 GLY B N 1
ATOM 3534 C CA . GLY B 1 63 ? 14.555 -30.609 -18.562 1 89.44 63 GLY B CA 1
ATOM 3535 C C . GLY B 1 63 ? 13.789 -30.281 -17.297 1 89.44 63 GLY B C 1
ATOM 3536 O O . GLY B 1 63 ? 13.75 -29.125 -16.875 1 89.44 63 GLY B O 1
ATOM 3537 N N . THR B 1 64 ? 13.242 -31.281 -16.672 1 86.12 64 THR B N 1
ATOM 3538 C CA . THR B 1 64 ? 12.469 -31.062 -15.453 1 86.12 64 THR B CA 1
ATOM 3539 C C . THR B 1 64 ? 13.367 -30.531 -14.336 1 86.12 64 THR B C 1
ATOM 3541 O O . THR B 1 64 ? 12.945 -29.688 -13.547 1 86.12 64 THR B O 1
ATOM 3544 N N . THR B 1 65 ? 14.523 -31.016 -14.227 1 85.12 65 THR B N 1
ATOM 3545 C CA . THR B 1 65 ? 15.477 -30.562 -13.227 1 85.12 65 THR B CA 1
ATOM 3546 C C . THR B 1 65 ? 15.875 -29.109 -13.492 1 85.12 65 THR B C 1
ATOM 3548 O O . THR B 1 65 ? 15.938 -28.297 -12.562 1 85.12 65 THR B O 1
ATOM 3551 N N . PHE B 1 66 ? 16.156 -28.844 -14.719 1 91.62 66 PHE B N 1
ATOM 3552 C CA . PHE B 1 66 ? 16.469 -27.484 -15.133 1 91.62 66 PHE B CA 1
ATOM 3553 C C . PHE B 1 66 ? 15.336 -26.531 -14.781 1 91.62 66 PHE B C 1
ATOM 3555 O O . PHE B 1 66 ? 15.555 -25.5 -14.148 1 91.62 66 PHE B O 1
ATOM 3562 N N . LEU B 1 67 ? 14.086 -26.922 -15.094 1 90 67 LEU B N 1
ATOM 3563 C CA . LEU B 1 67 ? 12.922 -26.062 -14.883 1 90 67 LEU B CA 1
ATOM 3564 C C . LEU B 1 67 ? 12.641 -25.891 -13.391 1 90 67 LEU B C 1
ATOM 3566 O O . LEU B 1 67 ? 12.156 -24.844 -12.969 1 90 67 LEU B O 1
ATOM 3570 N N . ALA B 1 68 ? 12.93 -26.875 -12.633 1 81.31 68 ALA B N 1
ATOM 3571 C CA . ALA B 1 68 ? 12.789 -26.75 -11.188 1 81.31 68 ALA B CA 1
ATOM 3572 C C . ALA B 1 68 ? 13.703 -25.656 -10.633 1 81.31 68 ALA B C 1
ATOM 3574 O O . ALA B 1 68 ? 13.305 -24.891 -9.758 1 81.31 68 ALA B O 1
ATOM 3575 N N . LYS B 1 69 ? 14.867 -25.609 -11.148 1 81.06 69 LYS B N 1
ATOM 3576 C CA . LYS B 1 69 ? 15.797 -24.562 -10.742 1 81.06 69 LYS B CA 1
ATOM 3577 C C . LYS B 1 69 ? 15.281 -23.188 -11.148 1 81.06 69 LYS B C 1
ATOM 3579 O O . LYS B 1 69 ? 15.406 -22.234 -10.391 1 81.06 69 LYS B O 1
ATOM 3584 N N . ILE B 1 70 ? 14.734 -23.094 -12.266 1 87.31 70 ILE B N 1
ATOM 3585 C CA . ILE B 1 70 ? 14.203 -21.828 -12.766 1 87.31 70 ILE B CA 1
ATOM 3586 C C . ILE B 1 70 ? 13.031 -21.391 -11.898 1 87.31 70 ILE B C 1
ATOM 3588 O O . ILE B 1 70 ? 12.906 -20.203 -11.586 1 87.31 70 ILE B O 1
ATOM 3592 N N . ALA B 1 71 ? 12.242 -22.328 -11.469 1 80.06 71 ALA B N 1
ATOM 3593 C CA . ALA B 1 71 ? 11.094 -22.016 -10.617 1 80.06 71 ALA B CA 1
ATOM 3594 C C . ALA B 1 71 ? 11.547 -21.344 -9.328 1 80.06 71 ALA B C 1
ATOM 3596 O O . ALA B 1 71 ? 10.883 -20.422 -8.836 1 80.06 71 ALA B O 1
ATOM 3597 N N . LYS B 1 72 ? 12.641 -21.719 -8.906 1 70.44 72 LYS B N 1
ATOM 3598 C CA . LYS B 1 72 ? 13.148 -21.234 -7.629 1 70.44 72 LYS B CA 1
ATOM 3599 C C . LYS B 1 72 ? 13.836 -19.891 -7.793 1 70.44 72 LYS B C 1
ATOM 3601 O O . LYS B 1 72 ? 13.648 -18.984 -6.98 1 70.44 72 LYS B O 1
ATOM 3606 N N . HIS B 1 73 ? 14.555 -19.75 -8.828 1 74 73 HIS B N 1
ATOM 3607 C CA . HIS B 1 73 ? 15.438 -18.594 -8.93 1 74 73 HIS B CA 1
ATOM 3608 C C . HIS B 1 73 ? 14.844 -17.516 -9.844 1 74 73 HIS B C 1
ATOM 3610 O O . HIS B 1 73 ? 15.219 -16.344 -9.75 1 74 73 HIS B O 1
ATOM 3616 N N . PHE B 1 74 ? 14 -17.922 -10.719 1 80.44 74 PHE B N 1
ATOM 3617 C CA . PHE B 1 74 ? 13.344 -17.016 -11.648 1 80.44 74 PHE B CA 1
ATOM 3618 C C . PHE B 1 74 ? 11.844 -17.25 -11.664 1 80.44 74 PHE B C 1
ATOM 3620 O O . PHE B 1 74 ? 11.273 -17.609 -12.703 1 80.44 74 PHE B O 1
ATOM 3627 N N . PRO B 1 75 ? 11.188 -16.922 -10.562 1 73.38 75 PRO B N 1
ATOM 3628 C CA . PRO B 1 75 ? 9.805 -17.344 -10.375 1 73.38 75 PRO B CA 1
ATOM 3629 C C . PRO B 1 75 ? 8.844 -16.672 -11.352 1 73.38 75 PRO B C 1
ATOM 3631 O O . PRO B 1 75 ? 7.738 -17.172 -11.586 1 73.38 75 PRO B O 1
ATOM 3634 N N . LEU B 1 76 ? 9.273 -15.594 -11.938 1 77.81 76 LEU B N 1
ATOM 3635 C CA . LEU B 1 76 ? 8.367 -14.891 -12.844 1 77.81 76 LEU B CA 1
ATOM 3636 C C . LEU B 1 76 ? 8.5 -15.43 -14.266 1 77.81 76 LEU B C 1
ATOM 3638 O O . LEU B 1 76 ? 7.676 -15.117 -15.133 1 77.81 76 LEU B O 1
ATOM 3642 N N . THR B 1 77 ? 9.523 -16.234 -14.461 1 89.44 77 THR B N 1
ATOM 3643 C CA . THR B 1 77 ? 9.664 -16.875 -15.758 1 89.44 77 THR B CA 1
ATOM 3644 C C . THR B 1 77 ? 8.797 -18.141 -15.836 1 89.44 77 THR B C 1
ATOM 3646 O O . THR B 1 77 ? 8.953 -19.062 -15.039 1 89.44 77 THR B O 1
ATOM 3649 N N . VAL B 1 78 ? 7.859 -18.078 -16.766 1 89.88 78 VAL B N 1
ATOM 3650 C CA . VAL B 1 78 ? 6.938 -19.203 -16.891 1 89.88 78 VAL B CA 1
ATOM 3651 C C . VAL B 1 78 ? 7.629 -20.359 -17.609 1 89.88 78 VAL B C 1
ATOM 3653 O O . VAL B 1 78 ? 8.344 -20.141 -18.594 1 89.88 78 VAL B O 1
ATOM 3656 N N . ARG B 1 79 ? 7.402 -21.562 -17.172 1 92.69 79 ARG B N 1
ATOM 3657 C CA . ARG B 1 79 ? 8.172 -22.734 -17.578 1 92.69 79 ARG B CA 1
ATOM 3658 C C . ARG B 1 79 ? 7.328 -23.688 -18.406 1 92.69 79 ARG B C 1
ATOM 3660 O O . ARG B 1 79 ? 6.234 -24.078 -18 1 92.69 79 ARG B O 1
ATOM 3667 N N . VAL B 1 80 ? 7.832 -24.047 -19.578 1 92.06 80 VAL B N 1
ATOM 3668 C CA . VAL B 1 80 ? 7.18 -24.984 -20.484 1 92.06 80 VAL B CA 1
ATOM 3669 C C . VAL B 1 80 ? 8.117 -26.156 -20.766 1 92.06 80 VAL B C 1
ATOM 3671 O O . VAL B 1 80 ? 9.305 -25.953 -21.031 1 92.06 80 VAL B O 1
ATOM 3674 N N . LEU B 1 81 ? 7.617 -27.344 -20.703 1 90.38 81 LEU B N 1
ATOM 3675 C CA . LEU B 1 81 ? 8.406 -28.531 -21.016 1 90.38 81 LEU B CA 1
ATOM 3676 C C . LEU B 1 81 ? 8.094 -29.047 -22.422 1 90.38 81 LEU B C 1
ATOM 3678 O O . LEU B 1 81 ? 6.93 -29.266 -22.766 1 90.38 81 LEU B O 1
ATOM 3682 N N . PHE B 1 82 ? 9.086 -29.109 -23.266 1 89.38 82 PHE B N 1
ATOM 3683 C CA . PHE B 1 82 ? 9.016 -29.609 -24.641 1 89.38 82 PHE B CA 1
ATOM 3684 C C . PHE B 1 82 ? 9.516 -31.047 -24.719 1 89.38 82 PHE B C 1
ATOM 3686 O O . PHE B 1 82 ? 10.711 -31.312 -24.609 1 89.38 82 PHE B O 1
ATOM 3693 N N . THR B 1 83 ? 8.656 -32.031 -24.859 1 82.19 83 THR B N 1
ATOM 3694 C CA . THR B 1 83 ? 9.109 -33.406 -24.672 1 82.19 83 THR B CA 1
ATOM 3695 C C . THR B 1 83 ? 8.445 -34.312 -25.688 1 82.19 83 THR B C 1
ATOM 3697 O O . THR B 1 83 ? 7.324 -34.062 -26.141 1 82.19 83 THR B O 1
ATOM 3700 N N . GLY B 1 84 ? 9.234 -35.219 -26.234 1 76 84 GLY B N 1
ATOM 3701 C CA . GLY B 1 84 ? 8.719 -36.281 -27.062 1 76 84 GLY B CA 1
ATOM 3702 C C . GLY B 1 84 ? 8.281 -37.5 -26.25 1 76 84 GLY B C 1
ATOM 3703 O O . GLY B 1 84 ? 7.586 -38.375 -26.766 1 76 84 GLY B O 1
ATOM 3704 N N . ASN B 1 85 ? 8.898 -37.594 -25.125 1 63.84 85 ASN B N 1
ATOM 3705 C CA . ASN B 1 85 ? 8.703 -38.781 -24.297 1 63.84 85 ASN B CA 1
ATOM 3706 C C . ASN B 1 85 ? 7.488 -38.625 -23.391 1 63.84 85 ASN B C 1
ATOM 3708 O O . ASN B 1 85 ? 7.324 -37.594 -22.734 1 63.84 85 ASN B O 1
ATOM 3712 N N . ASN B 1 86 ? 6.625 -39.406 -23.625 1 59.75 86 ASN B N 1
ATOM 3713 C CA . ASN B 1 86 ? 5.309 -39.406 -23 1 59.75 86 ASN B CA 1
ATOM 3714 C C . ASN B 1 86 ? 5.277 -40.281 -21.734 1 59.75 86 ASN B C 1
ATOM 3716 O O . ASN B 1 86 ? 4.262 -40.906 -21.438 1 59.75 86 ASN B O 1
ATOM 3720 N N . ASP B 1 87 ? 6.496 -40.312 -21.062 1 67 87 ASP B N 1
ATOM 3721 C CA . ASP B 1 87 ? 6.332 -41.281 -19.969 1 67 87 ASP B CA 1
ATOM 3722 C C . ASP B 1 87 ? 5.805 -40.562 -18.719 1 67 87 ASP B C 1
ATOM 3724 O O . ASP B 1 87 ? 5.914 -39.344 -18.578 1 67 87 ASP B O 1
ATOM 3728 N N . GLN B 1 88 ? 5.113 -41.281 -18.062 1 63.56 88 GLN B N 1
ATOM 3729 C CA . GLN B 1 88 ? 4.453 -40.875 -16.828 1 63.56 88 GLN B CA 1
ATOM 3730 C C . GLN B 1 88 ? 5.441 -40.188 -15.875 1 63.56 88 GLN B C 1
ATOM 3732 O O . GLN B 1 88 ? 5.102 -39.188 -15.219 1 63.56 88 GLN B O 1
ATOM 3737 N N . GLU B 1 89 ? 6.566 -40.781 -15.852 1 68 89 GLU B N 1
ATOM 3738 C CA . GLU B 1 89 ? 7.574 -40.281 -14.93 1 68 89 GLU B CA 1
ATOM 3739 C C . GLU B 1 89 ? 7.926 -38.812 -15.258 1 68 89 GLU B C 1
ATOM 3741 O O . GLU B 1 89 ? 8.086 -38 -14.352 1 68 89 GLU B O 1
ATOM 3746 N N . THR B 1 90 ? 7.938 -38.594 -16.516 1 70.94 90 THR B N 1
ATOM 3747 C CA . THR B 1 90 ? 8.266 -37.25 -16.953 1 70.94 90 THR B CA 1
ATOM 3748 C C . THR B 1 90 ? 7.156 -36.281 -16.594 1 70.94 90 THR B C 1
ATOM 3750 O O . THR B 1 90 ? 7.426 -35.156 -16.125 1 70.94 90 THR B O 1
ATOM 3753 N N . ALA B 1 91 ? 6.027 -36.719 -16.766 1 70.38 91 ALA B N 1
ATOM 3754 C CA . ALA B 1 91 ? 4.871 -35.875 -16.5 1 70.38 91 ALA B CA 1
ATOM 3755 C C . ALA B 1 91 ? 4.797 -35.5 -15.016 1 70.38 91 ALA B C 1
ATOM 3757 O O . ALA B 1 91 ? 4.578 -34.344 -14.664 1 70.38 91 ALA B O 1
ATOM 3758 N N . VAL B 1 92 ? 4.953 -36.531 -14.211 1 69 92 VAL B N 1
ATOM 3759 C CA . VAL B 1 92 ? 4.895 -36.312 -12.766 1 69 92 VAL B CA 1
ATOM 3760 C C . VAL B 1 92 ? 6.016 -35.375 -12.328 1 69 92 VAL B C 1
ATOM 3762 O O . VAL B 1 92 ? 5.785 -34.469 -11.539 1 69 92 VAL B O 1
ATOM 3765 N N . SER B 1 93 ? 7.172 -35.594 -12.828 1 71.56 93 SER B N 1
ATOM 3766 C CA . SER B 1 93 ? 8.32 -34.781 -12.477 1 71.56 93 SER B CA 1
ATOM 3767 C C . SER B 1 93 ? 8.117 -33.312 -12.938 1 71.56 93 SER B C 1
ATOM 3769 O O . SER B 1 93 ? 8.516 -32.375 -12.25 1 71.56 93 SER B O 1
ATOM 3771 N N . ALA B 1 94 ? 7.496 -33.219 -14.039 1 74.88 94 ALA B N 1
ATOM 3772 C CA . ALA B 1 94 ? 7.277 -31.891 -14.625 1 74.88 94 ALA B CA 1
ATOM 3773 C C . ALA B 1 94 ? 6.367 -31.047 -13.734 1 74.88 94 ALA B C 1
ATOM 3775 O O . ALA B 1 94 ? 6.586 -29.859 -13.57 1 74.88 94 ALA B O 1
ATOM 3776 N N . VAL B 1 95 ? 5.449 -31.688 -13.227 1 72.12 95 VAL B N 1
ATOM 3777 C CA . VAL B 1 95 ? 4.477 -30.984 -12.398 1 72.12 95 VAL B CA 1
ATOM 3778 C C . VAL B 1 95 ? 5.043 -30.797 -10.992 1 72.12 95 VAL B C 1
ATOM 3780 O O . VAL B 1 95 ? 5.09 -29.672 -10.484 1 72.12 95 VAL B O 1
ATOM 3783 N N . ASN B 1 96 ? 5.535 -31.875 -10.367 1 66.06 96 ASN B N 1
ATOM 3784 C CA . ASN B 1 96 ? 5.918 -31.859 -8.961 1 66.06 96 ASN B CA 1
ATOM 3785 C C . ASN B 1 96 ? 7.219 -31.094 -8.734 1 66.06 96 ASN B C 1
ATOM 3787 O O . ASN B 1 96 ? 7.367 -30.391 -7.734 1 66.06 96 ASN B O 1
ATOM 3791 N N . ASP B 1 97 ? 8.078 -31.297 -9.656 1 63.34 97 ASP B N 1
ATOM 3792 C CA . ASP B 1 97 ? 9.398 -30.703 -9.469 1 63.34 97 ASP B CA 1
ATOM 3793 C C . ASP B 1 97 ? 9.539 -29.406 -10.273 1 63.34 97 ASP B C 1
ATOM 3795 O O . ASP B 1 97 ? 10.055 -28.406 -9.766 1 63.34 97 ASP B O 1
ATOM 3799 N N . GLY B 1 98 ? 9.094 -29.422 -11.414 1 66.44 98 GLY B N 1
ATOM 3800 C CA . GLY B 1 98 ? 9.391 -28.359 -12.352 1 66.44 98 GLY B CA 1
ATOM 3801 C C . GLY B 1 98 ? 8.398 -27.203 -12.273 1 66.44 98 GLY B C 1
ATOM 3802 O O . GLY B 1 98 ? 8.68 -26.109 -12.742 1 66.44 98 GLY B O 1
ATOM 3803 N N . ALA B 1 99 ? 7.281 -27.453 -11.547 1 65.5 99 ALA B N 1
ATOM 3804 C CA . ALA B 1 99 ? 6.191 -26.469 -11.547 1 65.5 99 ALA B CA 1
ATOM 3805 C C . ALA B 1 99 ? 5.906 -25.984 -12.961 1 65.5 99 ALA B C 1
ATOM 3807 O O . ALA B 1 99 ? 5.828 -24.766 -13.195 1 65.5 99 ALA B O 1
ATOM 3808 N N . VAL B 1 100 ? 5.824 -26.875 -13.805 1 80.88 100 VAL B N 1
ATOM 3809 C CA . VAL B 1 100 ? 5.684 -26.594 -15.227 1 80.88 100 VAL B CA 1
ATOM 3810 C C . VAL B 1 100 ? 4.281 -26.062 -15.516 1 80.88 100 VAL B C 1
ATOM 3812 O O . VAL B 1 100 ? 3.295 -26.578 -14.984 1 80.88 100 VAL B O 1
ATOM 3815 N N . PHE B 1 101 ? 4.312 -25.031 -16.328 1 81.88 101 PHE B N 1
ATOM 3816 C CA . PHE B 1 101 ? 3.057 -24.391 -16.688 1 81.88 101 PHE B CA 1
ATOM 3817 C C . PHE B 1 101 ? 2.314 -25.188 -17.75 1 81.88 101 PHE B C 1
ATOM 3819 O O . PHE B 1 101 ? 1.104 -25.406 -17.641 1 81.88 101 PHE B O 1
ATOM 3826 N N . LYS B 1 102 ? 3.045 -25.609 -18.703 1 81.88 102 LYS B N 1
ATOM 3827 C CA . LYS B 1 102 ? 2.432 -26.406 -19.766 1 81.88 102 LYS B CA 1
ATOM 3828 C C . LYS B 1 102 ? 3.438 -27.375 -20.375 1 81.88 102 LYS B C 1
ATOM 3830 O O . LYS B 1 102 ? 4.645 -27.125 -20.344 1 81.88 102 LYS B O 1
ATOM 3835 N N . PHE B 1 103 ? 2.824 -28.453 -21.031 1 82.31 103 PHE B N 1
ATOM 3836 C CA . PHE B 1 103 ? 3.574 -29.406 -21.828 1 82.31 103 PHE B CA 1
ATOM 3837 C C . PHE B 1 103 ? 3.395 -29.125 -23.312 1 82.31 103 PHE B C 1
ATOM 3839 O O . PHE B 1 103 ? 2.289 -28.812 -23.766 1 82.31 103 PHE B O 1
ATOM 3846 N N . LEU B 1 104 ? 4.504 -29.156 -23.969 1 83.81 104 LEU B N 1
ATOM 3847 C CA . LEU B 1 104 ? 4.5 -29.172 -25.422 1 83.81 104 LEU B CA 1
ATOM 3848 C C . LEU B 1 104 ? 5.035 -30.5 -25.953 1 83.81 104 LEU B C 1
ATOM 3850 O O . LEU B 1 104 ? 6.207 -30.812 -25.75 1 83.81 104 LEU B O 1
ATOM 3854 N N . ASN B 1 105 ? 4.25 -31.25 -26.641 1 82.5 105 ASN B N 1
ATOM 3855 C CA . ASN B 1 105 ? 4.625 -32.594 -27.062 1 82.5 105 ASN B CA 1
ATOM 3856 C C . ASN B 1 105 ? 5.254 -32.594 -28.453 1 82.5 105 ASN B C 1
ATOM 3858 O O . ASN B 1 105 ? 4.797 -31.875 -29.344 1 82.5 105 ASN B O 1
ATOM 3862 N N . LYS B 1 106 ? 6.336 -33.375 -28.531 1 84 106 LYS B N 1
ATOM 3863 C CA . LYS B 1 106 ? 6.93 -33.625 -29.844 1 84 106 LYS B CA 1
ATOM 3864 C C . LYS B 1 106 ? 6.266 -34.812 -30.531 1 84 106 LYS B C 1
ATOM 3866 O O . LYS B 1 106 ? 5.98 -35.812 -29.891 1 84 106 LYS B O 1
ATOM 3871 N N . PRO B 1 107 ? 5.922 -34.75 -31.844 1 83.38 107 PRO B N 1
ATOM 3872 C CA . PRO B 1 107 ? 6.043 -33.625 -32.75 1 83.38 107 PRO B CA 1
ATOM 3873 C C . PRO B 1 107 ? 4.93 -32.594 -32.562 1 83.38 107 PRO B C 1
ATOM 3875 O O . PRO B 1 107 ? 3.867 -32.906 -32.031 1 83.38 107 PRO B O 1
ATOM 3878 N N . CYS B 1 108 ? 5.176 -31.359 -32.688 1 86.44 108 CYS B N 1
ATOM 3879 C CA . CYS B 1 108 ? 4.168 -30.297 -32.594 1 86.44 108 CYS B CA 1
ATOM 3880 C C . CYS B 1 108 ? 4.273 -29.328 -33.75 1 86.44 108 CYS B C 1
ATOM 3882 O O . CYS B 1 108 ? 5.316 -29.234 -34.406 1 86.44 108 CYS B O 1
ATOM 3884 N N . THR B 1 109 ? 3.111 -28.812 -34.062 1 89.5 109 THR B N 1
ATOM 3885 C CA . THR B 1 109 ? 3.066 -27.812 -35.156 1 89.5 109 THR B CA 1
ATOM 3886 C C . THR B 1 109 ? 3.557 -26.453 -34.656 1 89.5 109 THR B C 1
ATOM 3888 O O . THR B 1 109 ? 3.625 -26.219 -33.438 1 89.5 109 THR B O 1
ATOM 3891 N N . SER B 1 110 ? 3.895 -25.641 -35.594 1 91.56 110 SER B N 1
ATOM 3892 C CA . SER B 1 110 ? 4.289 -24.281 -35.281 1 91.56 110 SER B CA 1
ATOM 3893 C C . SER B 1 110 ? 3.166 -23.531 -34.562 1 91.56 110 SER B C 1
ATOM 3895 O O . SER B 1 110 ? 3.42 -22.75 -33.656 1 91.56 110 SER B O 1
ATOM 3897 N N . ASP B 1 111 ? 1.989 -23.828 -34.938 1 91 111 ASP B N 1
ATOM 3898 C CA . ASP B 1 111 ? 0.835 -23.172 -34.312 1 91 111 ASP B CA 1
ATOM 3899 C C . ASP B 1 111 ? 0.687 -23.578 -32.844 1 91 111 ASP B C 1
ATOM 3901 O O . ASP B 1 111 ? 0.332 -22.766 -32 1 91 111 ASP B O 1
ATOM 3905 N N . GLU B 1 112 ? 0.99 -24.812 -32.562 1 90.12 112 GLU B N 1
ATOM 3906 C CA . GLU B 1 112 ? 0.917 -25.297 -31.188 1 90.12 112 GLU B CA 1
ATOM 3907 C C . GLU B 1 112 ? 1.968 -24.625 -30.312 1 90.12 112 GLU B C 1
ATOM 3909 O O . GLU B 1 112 ? 1.677 -24.234 -29.188 1 90.12 112 GLU B O 1
ATOM 3914 N N . ILE B 1 113 ? 3.127 -24.531 -30.859 1 92.56 113 ILE B N 1
ATOM 3915 C CA . ILE B 1 113 ? 4.207 -23.891 -30.125 1 92.56 113 ILE B CA 1
ATOM 3916 C C . ILE B 1 113 ? 3.838 -22.438 -29.844 1 92.56 113 ILE B C 1
ATOM 3918 O O . ILE B 1 113 ? 3.965 -21.953 -28.719 1 92.56 113 ILE B O 1
ATOM 3922 N N . LEU B 1 114 ? 3.34 -21.781 -30.812 1 92.25 114 LEU B N 1
ATOM 3923 C CA . LEU B 1 114 ? 2.953 -20.391 -30.688 1 92.25 114 LEU B CA 1
ATOM 3924 C C . LEU B 1 114 ? 1.872 -20.219 -29.625 1 92.25 114 LEU B C 1
ATOM 3926 O O . LEU B 1 114 ? 1.962 -19.312 -28.781 1 92.25 114 LEU B O 1
ATOM 3930 N N . GLU B 1 115 ? 0.948 -21.062 -29.672 1 88.62 115 GLU B N 1
ATOM 3931 C CA . GLU B 1 115 ? -0.171 -20.969 -28.734 1 88.62 115 GLU B CA 1
ATOM 3932 C C . GLU B 1 115 ? 0.293 -21.172 -27.297 1 88.62 115 GLU B C 1
ATOM 3934 O O . GLU B 1 115 ? -0.085 -20.406 -26.406 1 88.62 115 GLU B O 1
ATOM 3939 N N . VAL B 1 116 ? 1.098 -22.141 -27.047 1 89.31 116 VAL B N 1
ATOM 3940 C CA . VAL B 1 116 ? 1.562 -22.453 -25.703 1 89.31 116 VAL B CA 1
ATOM 3941 C C . VAL B 1 116 ? 2.436 -21.312 -25.172 1 89.31 116 VAL B C 1
ATOM 3943 O O . VAL B 1 116 ? 2.309 -20.906 -24.016 1 89.31 116 VAL B O 1
ATOM 3946 N N . VAL B 1 117 ? 3.271 -20.797 -26.016 1 92.94 117 VAL B N 1
ATOM 3947 C CA . VAL B 1 117 ? 4.152 -19.703 -25.609 1 92.94 117 VAL B CA 1
ATOM 3948 C C . VAL B 1 117 ? 3.324 -18.453 -25.312 1 92.94 117 VAL B C 1
ATOM 3950 O O . VAL B 1 117 ? 3.59 -17.734 -24.328 1 92.94 117 VAL B O 1
ATOM 3953 N N . LYS B 1 118 ? 2.336 -18.234 -26.062 1 88.88 118 LYS B N 1
ATOM 3954 C CA . LYS B 1 118 ? 1.464 -17.078 -25.812 1 88.88 118 LYS B CA 1
ATOM 3955 C C . LYS B 1 118 ? 0.73 -17.234 -24.484 1 88.88 118 LYS B C 1
ATOM 3957 O O . LYS B 1 118 ? 0.609 -16.266 -23.719 1 88.88 118 LYS B O 1
ATOM 3962 N N . GLN B 1 119 ? 0.26 -18.422 -24.219 1 83.69 119 GLN B N 1
ATOM 3963 C CA . GLN B 1 119 ? -0.404 -18.672 -22.953 1 83.69 119 GLN B CA 1
ATOM 3964 C C . GLN B 1 119 ? 0.562 -18.5 -21.781 1 83.69 119 GLN B C 1
ATOM 3966 O O . GLN B 1 119 ? 0.202 -17.922 -20.75 1 83.69 119 GLN B O 1
ATOM 3971 N N . ALA B 1 120 ? 1.717 -19.016 -21.953 1 88.38 120 ALA B N 1
ATOM 3972 C CA . ALA B 1 120 ? 2.74 -18.875 -20.922 1 88.38 120 ALA B CA 1
ATOM 3973 C C . ALA B 1 120 ? 3.092 -17.406 -20.688 1 88.38 120 ALA B C 1
ATOM 3975 O O . ALA B 1 120 ? 3.268 -16.984 -19.547 1 88.38 120 ALA B O 1
ATOM 3976 N N . HIS B 1 121 ? 3.154 -16.734 -21.766 1 89.12 121 HIS B N 1
ATOM 3977 C CA . HIS B 1 121 ? 3.428 -15.312 -21.656 1 89.12 121 HIS B CA 1
ATOM 3978 C C . HIS B 1 121 ? 2.297 -14.586 -20.938 1 89.12 121 HIS B C 1
ATOM 3980 O O . HIS B 1 121 ? 2.547 -13.711 -20.094 1 89.12 121 HIS B O 1
ATOM 3986 N N . ALA B 1 122 ? 1.141 -14.984 -21.203 1 78.81 122 ALA B N 1
ATOM 3987 C CA . ALA B 1 122 ? -0.004 -14.398 -20.516 1 78.81 122 ALA B CA 1
ATOM 3988 C C . ALA B 1 122 ? 0.068 -14.672 -19.016 1 78.81 122 ALA B C 1
ATOM 3990 O O . ALA B 1 122 ? -0.245 -13.797 -18.203 1 78.81 122 ALA B O 1
ATOM 3991 N N . HIS B 1 123 ? 0.441 -15.844 -18.734 1 76.88 123 HIS B N 1
ATOM 3992 C CA . HIS B 1 123 ? 0.607 -16.203 -17.328 1 76.88 123 HIS B CA 1
ATOM 3993 C C . HIS B 1 123 ? 1.704 -15.359 -16.688 1 76.88 123 HIS B C 1
ATOM 3995 O O . HIS B 1 123 ? 1.556 -14.914 -15.547 1 76.88 123 HIS B O 1
ATOM 4001 N N . HIS B 1 124 ? 2.777 -15.195 -17.375 1 82.12 124 HIS B N 1
ATOM 4002 C CA . HIS B 1 124 ? 3.855 -14.328 -16.922 1 82.12 124 HIS B CA 1
ATOM 4003 C C . HIS B 1 124 ? 3.342 -12.922 -16.625 1 82.12 124 HIS B C 1
ATOM 4005 O O . HIS B 1 124 ? 3.664 -12.352 -15.578 1 82.12 124 HIS B O 1
ATOM 4011 N N . LEU B 1 125 ? 2.586 -12.484 -17.469 1 74 125 LEU B N 1
ATOM 4012 C CA . LEU B 1 125 ? 2.031 -11.141 -17.297 1 74 125 LEU B CA 1
ATOM 4013 C C . LEU B 1 125 ? 1.11 -11.086 -16.094 1 74 125 LEU B C 1
ATOM 4015 O O . LEU B 1 125 ? 1.101 -10.094 -15.359 1 74 125 LEU B O 1
ATOM 4019 N N . MET B 1 126 ? 0.409 -12.188 -15.93 1 68.56 126 MET B N 1
ATOM 4020 C CA . MET B 1 126 ? -0.463 -12.258 -14.758 1 68.56 126 MET B CA 1
ATOM 4021 C C . MET B 1 126 ? 0.348 -12.203 -13.469 1 68.56 126 MET B C 1
ATOM 4023 O O . MET B 1 126 ? -0.01 -11.484 -12.531 1 68.56 126 MET B O 1
ATOM 4027 N N . LEU B 1 127 ? 1.363 -12.984 -13.422 1 68.56 127 LEU B N 1
ATOM 4028 C CA . LEU B 1 127 ? 2.24 -12.969 -12.25 1 68.56 127 LEU B CA 1
ATOM 4029 C C . LEU B 1 127 ? 2.822 -11.578 -12.031 1 68.56 127 LEU B C 1
ATOM 4031 O O . LEU B 1 127 ? 2.869 -11.094 -10.898 1 68.56 127 LEU B O 1
ATOM 4035 N N . LYS B 1 128 ? 3.213 -11.039 -13.086 1 69.75 128 LYS B N 1
ATOM 4036 C CA . LYS B 1 128 ? 3.768 -9.688 -13.047 1 69.75 128 LYS B CA 1
ATOM 4037 C C . LYS B 1 128 ? 2.701 -8.672 -12.656 1 69.75 128 LYS B C 1
ATOM 4039 O O . LYS B 1 128 ? 2.982 -7.727 -11.914 1 69.75 128 LYS B O 1
ATOM 4044 N N . ASN B 1 129 ? 1.533 -8.969 -13.141 1 66.94 129 ASN B N 1
ATOM 4045 C CA . ASN B 1 129 ? 0.439 -8.031 -12.898 1 66.94 129 ASN B CA 1
ATOM 4046 C C . ASN B 1 129 ? 0.085 -7.961 -11.414 1 66.94 129 ASN B C 1
ATOM 4048 O O . ASN B 1 129 ? -0.181 -6.879 -10.883 1 66.94 129 ASN B O 1
ATOM 4052 N N . GLU B 1 130 ? 0.135 -9.18 -10.812 1 63.81 130 GLU B N 1
ATOM 4053 C CA . GLU B 1 130 ? -0.172 -9.125 -9.391 1 63.81 130 GLU B CA 1
ATOM 4054 C C . GLU B 1 130 ? 0.818 -8.227 -8.648 1 63.81 130 GLU B C 1
ATOM 4056 O O .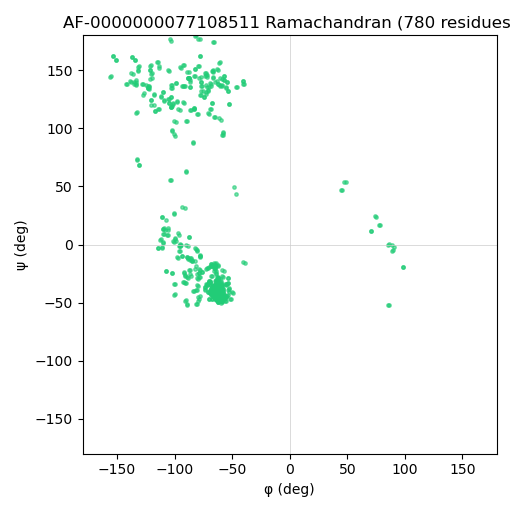 GLU B 1 130 ? 0.424 -7.434 -7.789 1 63.81 130 GLU B O 1
ATOM 4061 N N . ARG B 1 131 ? 2.031 -8.414 -8.984 1 64.62 131 ARG B N 1
ATOM 4062 C CA . ARG B 1 131 ? 3.059 -7.559 -8.406 1 64.62 131 ARG B CA 1
ATOM 4063 C C . ARG B 1 131 ? 2.822 -6.098 -8.773 1 64.62 131 ARG B C 1
ATOM 4065 O O . ARG B 1 131 ? 2.953 -5.211 -7.926 1 64.62 131 ARG B O 1
ATOM 4072 N N . LEU B 1 132 ? 2.518 -5.938 -9.984 1 69.44 132 LEU B N 1
ATOM 4073 C CA . LEU B 1 132 ? 2.277 -4.586 -10.477 1 69.44 132 LEU B CA 1
ATOM 4074 C C . LEU B 1 132 ? 1.075 -3.959 -9.781 1 69.44 132 LEU B C 1
ATOM 4076 O O . LEU B 1 132 ? 1.109 -2.781 -9.422 1 69.44 132 LEU B O 1
ATOM 4080 N N . ILE B 1 133 ? 0.121 -4.824 -9.594 1 70.69 133 ILE B N 1
ATOM 4081 C CA . ILE B 1 133 ? -1.078 -4.309 -8.938 1 70.69 133 ILE B CA 1
ATOM 4082 C C . ILE B 1 133 ? -0.75 -3.896 -7.508 1 70.69 133 ILE B C 1
ATOM 4084 O O . ILE B 1 133 ? -1.196 -2.846 -7.039 1 70.69 133 ILE B O 1
ATOM 4088 N N . LEU B 1 134 ? 0.06 -4.648 -6.902 1 70.5 134 LEU B N 1
ATOM 4089 C CA . LEU B 1 134 ? 0.456 -4.309 -5.539 1 70.5 134 LEU B CA 1
ATOM 4090 C C . LEU B 1 134 ? 1.25 -3.006 -5.516 1 70.5 134 LEU B C 1
ATOM 4092 O O . LEU B 1 134 ? 1.021 -2.15 -4.656 1 70.5 134 LEU B O 1
ATOM 4096 N N . GLU B 1 135 ? 2.125 -2.896 -6.375 1 75.44 135 GLU B N 1
ATOM 4097 C CA . GLU B 1 135 ? 2.93 -1.683 -6.469 1 75.44 135 GLU B CA 1
ATOM 4098 C C . GLU B 1 135 ? 2.061 -0.467 -6.777 1 75.44 135 GLU B C 1
ATOM 4100 O O . GLU B 1 135 ? 2.271 0.611 -6.219 1 75.44 135 GLU B O 1
ATOM 4105 N N . GLU B 1 136 ? 1.122 -0.728 -7.57 1 80.75 136 GLU B N 1
ATOM 4106 C CA . GLU B 1 136 ? 0.228 0.368 -7.93 1 80.75 136 GLU B CA 1
ATOM 4107 C C . GLU B 1 136 ? -0.656 0.77 -6.754 1 80.75 136 GLU B C 1
ATOM 4109 O O . GLU B 1 136 ? -0.92 1.956 -6.547 1 80.75 136 GLU B O 1
ATOM 4114 N N . THR B 1 137 ? -1.113 -0.244 -6.078 1 80.19 137 THR B N 1
ATOM 4115 C CA . THR B 1 137 ? -1.933 0.027 -4.902 1 80.19 137 THR B CA 1
ATOM 4116 C C . THR B 1 137 ? -1.134 0.793 -3.854 1 80.19 137 THR B C 1
ATOM 4118 O O . THR B 1 137 ? -1.618 1.779 -3.293 1 80.19 137 THR B O 1
ATOM 4121 N N . LEU B 1 138 ? 0.015 0.324 -3.637 1 82.75 138 LEU B N 1
ATOM 4122 C CA . LEU B 1 138 ? 0.886 0.977 -2.664 1 82.75 138 LEU B CA 1
ATOM 4123 C C . LEU B 1 138 ? 1.206 2.404 -3.094 1 82.75 138 LEU B C 1
ATOM 4125 O O . LEU B 1 138 ? 1.068 3.34 -2.303 1 82.75 138 LEU B O 1
ATOM 4129 N N . THR B 1 139 ? 1.61 2.572 -4.301 1 85.81 139 THR B N 1
ATOM 4130 C CA . THR B 1 139 ? 1.959 3.885 -4.836 1 85.81 139 THR B CA 1
ATOM 4131 C C . THR B 1 139 ? 0.762 4.828 -4.773 1 85.81 139 THR B C 1
ATOM 4133 O O . THR B 1 139 ? 0.904 5.996 -4.406 1 85.81 139 THR B O 1
ATOM 4136 N N . GLY B 1 140 ? -0.362 4.305 -5.125 1 85.69 140 GLY B N 1
ATOM 4137 C CA . GLY B 1 140 ? -1.567 5.117 -5.066 1 85.69 140 GLY B CA 1
ATOM 4138 C C . GLY B 1 140 ? -1.896 5.594 -3.664 1 85.69 140 GLY B C 1
ATOM 4139 O O . GLY B 1 140 ? -2.273 6.754 -3.471 1 85.69 140 GLY B O 1
ATOM 4140 N N . SER B 1 141 ? -1.794 4.77 -2.707 1 86.5 141 SER B N 1
ATOM 4141 C CA . SER B 1 141 ? -2.064 5.113 -1.314 1 86.5 141 SER B CA 1
ATOM 4142 C C . SER B 1 141 ? -1.06 6.133 -0.791 1 86.5 141 SER B C 1
ATOM 4144 O O . SER B 1 141 ? -1.436 7.098 -0.122 1 86.5 141 SER B O 1
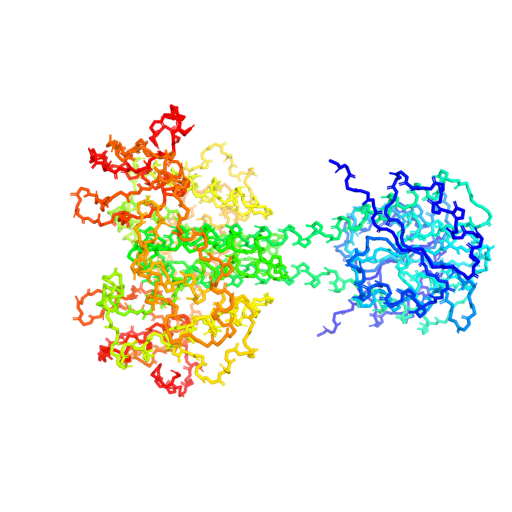ATOM 4146 N N . ILE B 1 142 ? 0.137 5.895 -1.135 1 88.12 142 ILE B N 1
ATOM 4147 C CA . ILE B 1 142 ? 1.199 6.809 -0.725 1 88.12 142 ILE B CA 1
ATOM 4148 C C . ILE B 1 142 ? 0.966 8.188 -1.347 1 88.12 142 ILE B C 1
ATOM 4150 O O . ILE B 1 142 ? 1.054 9.203 -0.661 1 88.12 142 ILE B O 1
ATOM 4154 N N . ASN B 1 143 ? 0.591 8.18 -2.6 1 88 143 ASN B N 1
ATOM 4155 C CA . ASN B 1 143 ? 0.325 9.438 -3.287 1 88 143 ASN B CA 1
ATOM 4156 C C . ASN B 1 143 ? -0.805 10.219 -2.619 1 88 143 ASN B C 1
ATOM 4158 O O . ASN B 1 143 ? -0.686 11.422 -2.389 1 88 143 ASN B O 1
ATOM 4162 N N . LEU B 1 144 ? -1.807 9.555 -2.346 1 85.94 144 LEU B N 1
ATOM 4163 C CA . LEU B 1 144 ? -2.961 10.203 -1.729 1 85.94 144 LEU B CA 1
ATOM 4164 C C . LEU B 1 144 ? -2.598 10.773 -0.362 1 85.94 144 LEU B C 1
ATOM 4166 O O . LEU B 1 144 ? -2.883 11.938 -0.075 1 85.94 144 LEU B O 1
ATOM 4170 N N . LEU B 1 145 ? -1.983 10 0.422 1 88.06 145 LEU B N 1
ATOM 4171 C CA . LEU B 1 145 ? -1.708 10.406 1.798 1 88.06 145 LEU B CA 1
ATOM 4172 C C . LEU B 1 145 ? -0.621 11.477 1.845 1 88.06 145 LEU B C 1
ATOM 4174 O O . LEU B 1 145 ? -0.672 12.383 2.678 1 88.06 145 LEU B O 1
ATOM 4178 N N . THR B 1 146 ? 0.311 11.359 0.958 1 89.88 146 THR B N 1
ATOM 4179 C CA . THR B 1 146 ? 1.312 12.422 0.885 1 89.88 146 THR B CA 1
ATOM 4180 C C . THR B 1 146 ? 0.697 13.711 0.354 1 89.88 146 THR B C 1
ATOM 4182 O O . THR B 1 146 ? 1.103 14.805 0.748 1 89.88 146 THR B O 1
ATOM 4185 N N . ASP B 1 147 ? -0.266 13.602 -0.513 1 86.12 147 ASP B N 1
ATOM 4186 C CA . ASP B 1 147 ? -1.007 14.781 -0.958 1 86.12 147 ASP B CA 1
ATOM 4187 C C . ASP B 1 147 ? -1.729 15.445 0.21 1 86.12 147 ASP B C 1
ATOM 4189 O O . ASP B 1 147 ? -1.74 16.672 0.32 1 86.12 147 ASP B O 1
ATOM 4193 N N . MET B 1 148 ? -2.283 14.641 0.977 1 86.69 148 MET B N 1
ATOM 4194 C CA . MET B 1 148 ? -2.969 15.164 2.154 1 86.69 148 MET B CA 1
ATOM 4195 C C . MET B 1 148 ? -1.986 15.852 3.096 1 86.69 148 MET B C 1
ATOM 4197 O O . MET B 1 148 ? -2.283 16.922 3.639 1 86.69 148 MET B O 1
ATOM 4201 N N . LEU B 1 149 ? -0.886 15.25 3.281 1 88.44 149 LEU B N 1
ATOM 4202 C CA . LEU B 1 149 ? 0.148 15.828 4.133 1 88.44 149 LEU B CA 1
ATOM 4203 C C . LEU B 1 149 ? 0.644 17.156 3.559 1 88.44 149 LEU B C 1
ATOM 4205 O O . LEU B 1 149 ? 0.915 18.094 4.305 1 88.44 149 LEU B O 1
ATOM 4209 N N . SER B 1 150 ? 0.783 17.203 2.234 1 86.81 150 SER B N 1
ATOM 4210 C CA . SER B 1 150 ? 1.252 18.422 1.583 1 86.81 150 SER B CA 1
ATOM 4211 C C . SER B 1 150 ? 0.287 19.578 1.815 1 86.81 150 SER B C 1
ATOM 4213 O O . SER B 1 150 ? 0.703 20.734 1.871 1 86.81 150 SER B O 1
ATOM 4215 N N . MET B 1 151 ? -0.911 19.281 1.971 1 80.25 151 MET B N 1
ATOM 4216 C CA . MET B 1 151 ? -1.919 20.312 2.203 1 80.25 151 MET B CA 1
ATOM 4217 C C . MET B 1 151 ? -1.914 20.75 3.66 1 80.25 151 MET B C 1
ATOM 4219 O O . MET B 1 151 ? -2.266 21.891 3.963 1 80.25 151 MET B O 1
ATOM 4223 N N . THR B 1 152 ? -1.54 19.859 4.508 1 81.94 152 THR B N 1
ATOM 4224 C CA . THR B 1 152 ? -1.545 20.188 5.934 1 81.94 152 THR B CA 1
ATOM 4225 C C . THR B 1 152 ? -0.211 20.797 6.355 1 81.94 152 THR B C 1
ATOM 4227 O O . THR B 1 152 ? -0.149 21.547 7.324 1 81.94 152 THR B O 1
ATOM 4230 N N . HIS B 1 153 ? 0.803 20.406 5.637 1 84.62 153 HIS B N 1
ATOM 4231 C CA . HIS B 1 153 ? 2.127 20.953 5.906 1 84.62 153 HIS B CA 1
ATOM 4232 C C . HIS B 1 153 ? 2.812 21.391 4.617 1 84.62 153 HIS B C 1
ATOM 4234 O O . HIS B 1 153 ? 3.84 20.828 4.234 1 84.62 153 HIS B O 1
ATOM 4240 N N . PRO B 1 154 ? 2.334 22.469 4.09 1 84.56 154 PRO B N 1
ATOM 4241 C CA . PRO B 1 154 ? 2.795 22.875 2.76 1 84.56 154 PRO B CA 1
ATOM 4242 C C . PRO B 1 154 ? 4.293 23.172 2.721 1 84.56 154 PRO B C 1
ATOM 4244 O O . PRO B 1 154 ? 4.965 22.859 1.734 1 84.56 154 PRO B O 1
ATOM 4247 N N . LYS B 1 155 ? 4.863 23.75 3.754 1 85.88 155 LYS B N 1
ATOM 4248 C CA . LYS B 1 155 ? 6.273 24.125 3.754 1 85.88 155 LYS B CA 1
ATOM 4249 C C . LYS B 1 155 ? 7.18 22.906 3.713 1 85.88 155 LYS B C 1
ATOM 4251 O O . LYS B 1 155 ? 8.203 22.906 3.033 1 85.88 155 LYS B O 1
ATOM 4256 N N . ALA B 1 156 ? 6.816 21.844 4.426 1 88.25 156 ALA B N 1
ATOM 4257 C CA . ALA B 1 156 ? 7.602 20.625 4.457 1 88.25 156 ALA B CA 1
ATOM 4258 C C . ALA B 1 156 ? 7.574 19.922 3.105 1 88.25 156 ALA B C 1
ATOM 4260 O O . ALA B 1 156 ? 8.523 19.219 2.742 1 88.25 156 ALA B O 1
ATOM 4261 N N . PHE B 1 157 ? 6.52 20.141 2.365 1 89.38 157 PHE B N 1
ATOM 4262 C CA . PHE B 1 157 ? 6.328 19.391 1.13 1 89.38 157 PHE B CA 1
ATOM 4263 C C . PHE B 1 157 ? 6.508 20.281 -0.085 1 89.38 157 PHE B C 1
ATOM 4265 O O . PHE B 1 157 ? 6.141 19.922 -1.201 1 89.38 157 PHE B O 1
ATOM 4272 N N . GLN B 1 158 ? 7.039 21.422 0.135 1 85.88 158 GLN B N 1
ATOM 4273 C CA . GLN B 1 158 ? 7.129 22.453 -0.893 1 85.88 158 GLN B CA 1
ATOM 4274 C C . GLN B 1 158 ? 7.844 21.922 -2.135 1 85.88 158 GLN B C 1
ATOM 4276 O O . GLN B 1 158 ? 7.492 22.281 -3.26 1 85.88 158 GLN B O 1
ATOM 4281 N N . ARG B 1 159 ? 8.797 21.078 -1.98 1 90.5 159 ARG B N 1
ATOM 4282 C CA . ARG B 1 159 ? 9.664 20.656 -3.08 1 90.5 159 ARG B CA 1
ATOM 4283 C C . ARG B 1 159 ? 9.43 19.203 -3.441 1 90.5 159 ARG B C 1
ATOM 4285 O O . ARG B 1 159 ? 10.148 18.641 -4.27 1 90.5 159 ARG B O 1
ATOM 4292 N N . ALA B 1 160 ? 8.484 18.625 -2.812 1 90.06 160 ALA B N 1
ATOM 4293 C CA . ALA B 1 160 ? 8.242 17.188 -2.967 1 90.06 160 ALA B CA 1
ATOM 4294 C C . ALA B 1 160 ? 7.941 16.844 -4.422 1 90.06 160 ALA B C 1
ATOM 4296 O O . ALA B 1 160 ? 8.516 15.891 -4.973 1 90.06 160 ALA B O 1
ATOM 4297 N N . ASN B 1 161 ? 7.137 17.547 -5.062 1 87.88 161 ASN B N 1
ATOM 4298 C CA . ASN B 1 161 ? 6.73 17.266 -6.43 1 87.88 161 ASN B CA 1
ATOM 4299 C C . ASN B 1 161 ? 7.891 17.406 -7.406 1 87.88 161 ASN B C 1
ATOM 4301 O O . ASN B 1 161 ? 8.031 16.625 -8.344 1 87.88 161 ASN B O 1
ATOM 4305 N N . LEU B 1 162 ? 8.633 18.469 -7.215 1 90.5 162 LEU B N 1
ATOM 4306 C CA . LEU B 1 162 ? 9.773 18.703 -8.086 1 90.5 162 LEU B CA 1
ATOM 4307 C C . LEU B 1 162 ? 10.766 17.547 -8.008 1 90.5 162 LEU B C 1
ATOM 4309 O O . LEU B 1 162 ? 11.219 17.031 -9.039 1 90.5 162 LEU B O 1
ATOM 4313 N N . VAL B 1 163 ? 11.109 17.094 -6.82 1 94.31 163 VAL B N 1
ATOM 4314 C CA . VAL B 1 163 ? 12.047 16 -6.613 1 94.31 163 VAL B CA 1
ATOM 4315 C C . VAL B 1 163 ? 11.492 14.719 -7.238 1 94.31 163 VAL B C 1
ATOM 4317 O O . VAL B 1 163 ? 12.227 13.953 -7.859 1 94.31 163 VAL B O 1
ATOM 4320 N N . HIS B 1 164 ? 10.234 14.516 -7.074 1 92.44 164 HIS B N 1
ATOM 4321 C CA . HIS B 1 164 ? 9.609 13.344 -7.672 1 92.44 164 HIS B CA 1
ATOM 4322 C C . HIS B 1 164 ? 9.703 13.383 -9.195 1 92.44 164 HIS B C 1
ATOM 4324 O O . HIS B 1 164 ? 10.055 12.383 -9.82 1 92.44 164 HIS B O 1
ATOM 4330 N N . GLU B 1 165 ? 9.367 14.469 -9.789 1 89.62 165 GLU B N 1
ATOM 4331 C CA . GLU B 1 165 ? 9.453 14.625 -11.234 1 89.62 165 GLU B CA 1
ATOM 4332 C C . GLU B 1 165 ? 10.859 14.336 -11.742 1 89.62 165 GLU B C 1
ATOM 4334 O O . GLU B 1 165 ? 11.039 13.641 -12.75 1 89.62 165 GLU B O 1
ATOM 4339 N N . TRP B 1 166 ? 11.805 14.945 -11.078 1 94 166 TRP B N 1
ATOM 4340 C CA . TRP B 1 166 ? 13.195 14.727 -11.453 1 94 166 TRP B CA 1
ATOM 4341 C C . TRP B 1 166 ? 13.578 13.258 -11.32 1 94 166 TRP B C 1
ATOM 4343 O O . TRP B 1 166 ? 14.336 12.734 -12.133 1 94 166 TRP B O 1
ATOM 4353 N N . SER B 1 167 ? 13.109 12.594 -10.258 1 94.94 167 SER B N 1
ATOM 4354 C CA . SER B 1 167 ? 13.438 11.195 -10.016 1 94.94 167 SER B CA 1
ATOM 4355 C C . SER B 1 167 ? 12.938 10.305 -11.148 1 94.94 167 SER B C 1
ATOM 4357 O O . SER B 1 167 ? 13.633 9.375 -11.562 1 94.94 167 SER B O 1
ATOM 4359 N N . VAL B 1 168 ? 11.75 10.578 -11.648 1 90.12 168 VAL B N 1
ATOM 4360 C CA . VAL B 1 168 ? 11.18 9.812 -12.75 1 90.12 168 VAL B CA 1
ATOM 4361 C C . VAL B 1 168 ? 12.039 9.992 -14 1 90.12 168 VAL B C 1
ATOM 4363 O O . VAL B 1 168 ? 12.359 9.016 -14.688 1 90.12 168 VAL B O 1
ATOM 4366 N N . LYS B 1 169 ? 12.391 11.203 -14.281 1 90.69 169 LYS B N 1
ATOM 4367 C CA . LYS B 1 169 ? 13.234 11.492 -15.438 1 90.69 169 LYS B CA 1
ATOM 4368 C C . LYS B 1 169 ? 14.609 10.836 -15.297 1 90.69 169 LYS B C 1
ATOM 4370 O O . LYS B 1 169 ? 15.117 10.25 -16.25 1 90.69 169 LYS B O 1
ATOM 4375 N N . ALA B 1 170 ? 15.18 10.969 -14.141 1 93.44 170 ALA B N 1
ATOM 4376 C CA . ALA B 1 170 ? 16.516 10.414 -13.883 1 93.44 170 ALA B CA 1
ATOM 4377 C C . ALA B 1 170 ? 16.5 8.898 -14 1 93.44 170 ALA B C 1
ATOM 4379 O O . ALA B 1 170 ? 17.453 8.305 -14.539 1 93.44 170 ALA B O 1
ATOM 4380 N N . ALA B 1 171 ? 15.469 8.258 -13.43 1 88.62 171 ALA B N 1
ATOM 4381 C CA . ALA B 1 171 ? 15.359 6.805 -13.508 1 88.62 171 ALA B CA 1
ATOM 4382 C C . ALA B 1 171 ? 15.32 6.328 -14.953 1 88.62 171 ALA B C 1
ATOM 4384 O O . ALA B 1 171 ? 15.93 5.316 -15.297 1 88.62 171 ALA B O 1
ATOM 4385 N N . LYS B 1 172 ? 14.562 6.973 -15.758 1 84.88 172 LYS B N 1
ATOM 4386 C CA . LYS B 1 172 ? 14.461 6.629 -17.172 1 84.88 172 LYS B CA 1
ATOM 4387 C C . LYS B 1 172 ? 15.805 6.801 -17.875 1 84.88 172 LYS B C 1
ATOM 4389 O O . LYS B 1 172 ? 16.188 5.973 -18.703 1 84.88 172 LYS B O 1
ATOM 4394 N N . LEU B 1 173 ? 16.453 7.887 -17.531 1 87.62 173 LEU B N 1
ATOM 4395 C CA . LEU B 1 173 ? 17.734 8.211 -18.172 1 87.62 173 LEU B CA 1
ATOM 4396 C C . LEU B 1 173 ? 18.797 7.191 -17.797 1 87.62 173 LEU B C 1
ATOM 4398 O O . LEU B 1 173 ? 19.625 6.816 -18.641 1 87.62 173 LEU B O 1
ATOM 4402 N N . LEU B 1 174 ? 18.891 6.77 -16.547 1 88.88 174 LEU B N 1
ATOM 4403 C CA . LEU B 1 174 ? 19.984 5.949 -16.031 1 88.88 174 LEU B CA 1
ATOM 4404 C C . LEU B 1 174 ? 19.609 4.469 -16.062 1 88.88 174 LEU B C 1
ATOM 4406 O O . LEU B 1 174 ? 20.469 3.605 -15.844 1 88.88 174 LEU B O 1
ATOM 4410 N N . ASP B 1 175 ? 18.469 4.102 -16.469 1 76.31 175 ASP B N 1
ATOM 4411 C CA . ASP B 1 175 ? 18 2.725 -16.516 1 76.31 175 ASP B CA 1
ATOM 4412 C C . ASP B 1 175 ? 18.25 2.004 -15.195 1 76.31 175 ASP B C 1
ATOM 4414 O O . ASP B 1 175 ? 18.875 0.941 -15.172 1 76.31 175 ASP B O 1
ATOM 4418 N N . ILE B 1 176 ? 17.844 2.479 -14.102 1 77.12 176 ILE B N 1
ATOM 4419 C CA . ILE B 1 176 ? 18.094 1.904 -12.781 1 77.12 176 ILE B CA 1
ATOM 4420 C C . ILE B 1 176 ? 17.125 0.74 -12.547 1 77.12 176 ILE B C 1
ATOM 4422 O O . ILE B 1 176 ? 16.031 0.706 -13.109 1 77.12 176 ILE B O 1
ATOM 4426 N N . ASP B 1 177 ? 17.516 -0.228 -11.695 1 69.06 177 ASP B N 1
ATOM 4427 C CA . ASP B 1 177 ? 16.766 -1.452 -11.445 1 69.06 177 ASP B CA 1
ATOM 4428 C C . ASP B 1 177 ? 15.617 -1.203 -10.469 1 69.06 177 ASP B C 1
ATOM 4430 O O . ASP B 1 177 ? 14.547 -1.802 -10.586 1 69.06 177 ASP B O 1
ATOM 4434 N N . ASP B 1 178 ? 15.875 -0.368 -9.57 1 80.81 178 ASP B N 1
ATOM 4435 C CA . ASP B 1 178 ? 14.898 -0.155 -8.5 1 80.81 178 ASP B CA 1
ATOM 4436 C C . ASP B 1 178 ? 14.133 1.145 -8.719 1 80.81 178 ASP B C 1
ATOM 4438 O O . ASP B 1 178 ? 14.039 1.976 -7.812 1 80.81 178 ASP B O 1
ATOM 4442 N N . VAL B 1 179 ? 13.516 1.245 -9.898 1 84.19 179 VAL B N 1
ATOM 4443 C CA . VAL B 1 179 ? 12.828 2.461 -10.32 1 84.19 179 VAL B CA 1
ATOM 4444 C C . VAL B 1 179 ? 11.672 2.754 -9.367 1 84.19 179 VAL B C 1
ATOM 4446 O O . VAL B 1 179 ? 11.516 3.883 -8.906 1 84.19 179 VAL B O 1
ATOM 4449 N N . TRP B 1 180 ? 10.969 1.744 -9.031 1 85.94 180 TRP B N 1
ATOM 4450 C CA . TRP B 1 180 ? 9.805 1.943 -8.18 1 85.94 180 TRP B CA 1
ATOM 4451 C C . TRP B 1 180 ? 10.219 2.426 -6.789 1 85.94 180 TRP B C 1
ATOM 4453 O O . TRP B 1 180 ? 9.609 3.346 -6.238 1 85.94 180 TRP B O 1
ATOM 4463 N N . GLU B 1 181 ? 11.242 1.827 -6.242 1 88.56 181 GLU B N 1
ATOM 4464 C CA . GLU B 1 181 ? 11.703 2.197 -4.906 1 88.56 181 GLU B CA 1
ATOM 4465 C C . GLU B 1 181 ? 12.18 3.646 -4.867 1 88.56 181 GLU B C 1
ATOM 4467 O O . GLU B 1 181 ? 11.898 4.375 -3.916 1 88.56 181 GLU B O 1
ATOM 4472 N N . LEU B 1 182 ? 12.867 4.062 -5.918 1 93.06 182 LEU B N 1
ATOM 4473 C CA . LEU B 1 182 ? 13.336 5.441 -6.008 1 93.06 182 LEU B CA 1
ATOM 4474 C C . LEU B 1 182 ? 12.164 6.41 -6.105 1 93.06 182 LEU B C 1
ATOM 4476 O O . LEU B 1 182 ? 12.156 7.449 -5.441 1 93.06 182 LEU B O 1
ATOM 4480 N N . GLU B 1 183 ? 11.234 6.059 -6.883 1 91.25 183 GLU B N 1
ATOM 4481 C CA . GLU B 1 183 ? 10.078 6.926 -7.078 1 91.25 183 GLU B CA 1
ATOM 4482 C C . GLU B 1 183 ? 9.281 7.09 -5.781 1 91.25 183 GLU B C 1
ATOM 4484 O O . GLU B 1 183 ? 8.852 8.195 -5.449 1 91.25 183 GLU B O 1
ATOM 4489 N N . VAL B 1 184 ? 9.094 6.012 -5.086 1 92.25 184 VAL B N 1
ATOM 4490 C CA . VAL B 1 184 ? 8.359 6.074 -3.826 1 92.25 184 VAL B CA 1
ATOM 4491 C C . VAL B 1 184 ? 9.164 6.875 -2.799 1 92.25 184 VAL B C 1
ATOM 4493 O O . VAL B 1 184 ? 8.609 7.719 -2.094 1 92.25 184 VAL B O 1
ATOM 4496 N N . ALA B 1 185 ? 10.438 6.629 -2.73 1 94.62 185 ALA B N 1
ATOM 4497 C CA . ALA B 1 185 ? 11.297 7.359 -1.803 1 94.62 185 ALA B CA 1
ATOM 4498 C C . ALA B 1 185 ? 11.258 8.859 -2.08 1 94.62 185 ALA B C 1
ATOM 4500 O O . ALA B 1 185 ? 11.297 9.672 -1.151 1 94.62 185 ALA B O 1
ATOM 4501 N N . SER B 1 186 ? 11.156 9.234 -3.354 1 95.62 186 SER B N 1
ATOM 4502 C CA . SER B 1 186 ? 11.125 10.633 -3.754 1 95.62 186 SER B CA 1
ATOM 4503 C C . SER B 1 186 ? 9.836 11.312 -3.305 1 95.62 186 SER B C 1
ATOM 4505 O O . SER B 1 186 ? 9.781 12.539 -3.199 1 95.62 186 SER B O 1
ATOM 4507 N N . LYS B 1 187 ? 8.844 10.562 -2.998 1 92 187 LYS B N 1
ATOM 4508 C CA . LYS B 1 187 ? 7.59 11.094 -2.48 1 92 187 LYS B CA 1
ATOM 4509 C C . LYS B 1 187 ? 7.602 11.156 -0.956 1 92 187 LYS B C 1
ATOM 4511 O O . LYS B 1 187 ? 6.934 12 -0.356 1 92 187 LYS B O 1
ATOM 4516 N N . LEU B 1 188 ? 8.375 10.297 -0.341 1 94.5 188 LEU B N 1
ATOM 4517 C CA . LEU B 1 188 ? 8.281 10.094 1.102 1 94.5 188 LEU B CA 1
ATOM 4518 C C . LEU B 1 188 ? 9.344 10.914 1.833 1 94.5 188 LEU B C 1
ATOM 4520 O O . LEU B 1 188 ? 9.25 11.109 3.047 1 94.5 188 LEU B O 1
ATOM 4524 N N . TRP B 1 189 ? 10.312 11.469 1.141 1 94.19 189 TRP B N 1
ATOM 4525 C CA . TRP B 1 189 ? 11.438 12.094 1.822 1 94.19 189 TRP B CA 1
ATOM 4526 C C . TRP B 1 189 ? 10.969 13.273 2.676 1 94.19 189 TRP B C 1
ATOM 4528 O O . TRP B 1 189 ? 11.531 13.531 3.746 1 94.19 189 TRP B O 1
ATOM 4538 N N . PRO B 1 190 ? 9.867 13.961 2.299 1 93.88 190 PRO B N 1
ATOM 4539 C CA . PRO B 1 190 ? 9.453 15.094 3.129 1 93.88 190 PRO B CA 1
ATOM 4540 C C . PRO B 1 190 ? 8.945 14.664 4.504 1 93.88 190 PRO B C 1
ATOM 4542 O O . PRO B 1 190 ? 8.797 15.508 5.398 1 93.88 190 PRO B O 1
ATOM 4545 N N . LEU B 1 191 ? 8.617 13.398 4.664 1 92.25 191 LEU B N 1
ATOM 4546 C CA . LEU B 1 191 ? 8.219 12.93 5.984 1 92.25 191 LEU B CA 1
ATOM 4547 C C . LEU B 1 191 ? 9.281 13.258 7.027 1 92.25 191 LEU B C 1
ATOM 4549 O O . LEU B 1 191 ? 8.953 13.539 8.188 1 92.25 191 LEU B O 1
ATOM 4553 N N . SER B 1 192 ? 10.531 13.227 6.641 1 91.38 192 SER B N 1
ATOM 4554 C CA . SER B 1 192 ? 11.617 13.578 7.547 1 91.38 192 SER B CA 1
ATOM 4555 C C . SER B 1 192 ? 11.531 15.039 7.98 1 91.38 192 SER B C 1
ATOM 4557 O O . SER B 1 192 ? 11.914 15.375 9.102 1 91.38 192 SER B O 1
ATOM 4559 N N . TYR B 1 193 ? 11.008 15.875 7.141 1 89.81 193 TYR B N 1
ATOM 4560 C CA . TYR B 1 193 ? 10.898 17.297 7.43 1 89.81 193 TYR B CA 1
ATOM 4561 C C . TYR B 1 193 ? 9.758 17.578 8.398 1 89.81 193 TYR B C 1
ATOM 4563 O O . TYR B 1 193 ? 9.766 18.594 9.109 1 89.81 193 TYR B O 1
ATOM 4571 N N . LEU B 1 194 ? 8.812 16.672 8.43 1 87.25 194 LEU B N 1
ATOM 4572 C CA . LEU B 1 194 ? 7.699 16.828 9.352 1 87.25 194 LEU B CA 1
ATOM 4573 C C . LEU B 1 194 ? 8.172 16.734 10.805 1 87.25 194 LEU B C 1
ATOM 4575 O O . LEU B 1 194 ? 7.5 17.219 11.711 1 87.25 194 LEU B O 1
ATOM 4579 N N . LEU B 1 195 ? 9.297 16.156 10.969 1 85 195 LEU B N 1
ATOM 4580 C CA . LEU B 1 195 ? 9.805 15.969 12.32 1 85 195 LEU B CA 1
ATOM 4581 C C . LEU B 1 195 ? 10.758 17.094 12.703 1 85 195 LEU B C 1
ATOM 4583 O O . LEU B 1 195 ? 11.242 17.141 13.836 1 85 195 LEU B O 1
ATOM 4587 N N . LEU B 1 196 ? 10.977 18.047 11.812 1 87.06 196 LEU B N 1
ATOM 4588 C CA . LEU B 1 196 ? 11.914 19.125 12.055 1 87.06 196 LEU B CA 1
ATOM 4589 C C . LEU B 1 196 ? 11.203 20.359 12.609 1 87.06 196 LEU B C 1
ATOM 4591 O O . LEU B 1 196 ? 10.008 20.562 12.352 1 87.06 196 LEU B O 1
ATOM 4595 N N . PRO B 1 197 ? 11.961 21.141 13.375 1 83.56 197 PRO B N 1
ATOM 4596 C CA . PRO B 1 197 ? 11.398 22.422 13.773 1 83.56 197 PRO B CA 1
ATOM 4597 C C . PRO B 1 197 ? 11.133 23.344 12.586 1 83.56 197 PRO B C 1
ATOM 4599 O O . PRO B 1 197 ? 11.891 23.344 11.617 1 83.56 197 PRO B O 1
ATOM 4602 N N . ASP B 1 198 ? 10.125 24.203 12.75 1 83.75 198 ASP B N 1
ATOM 4603 C CA . ASP B 1 198 ? 9.695 25.078 11.664 1 83.75 198 ASP B CA 1
ATOM 4604 C C . ASP B 1 198 ? 10.836 25.984 11.211 1 83.75 198 ASP B C 1
ATOM 4606 O O . ASP B 1 198 ? 10.945 26.297 10.023 1 83.75 198 ASP B O 1
ATOM 4610 N N . ASP B 1 199 ? 11.594 26.375 12.117 1 86.44 199 ASP B N 1
ATOM 4611 C CA . ASP B 1 199 ? 12.68 27.281 11.789 1 86.44 199 ASP B CA 1
ATOM 4612 C C . ASP B 1 199 ? 13.719 26.609 10.898 1 86.44 199 ASP B C 1
ATOM 4614 O O . ASP B 1 199 ? 14.281 27.234 10 1 86.44 199 ASP B O 1
ATOM 4618 N N . LEU B 1 200 ? 13.977 25.375 11.211 1 89.44 200 LEU B N 1
ATOM 4619 C CA . LEU B 1 200 ? 14.93 24.641 10.391 1 89.44 200 LEU B CA 1
ATOM 4620 C C . LEU B 1 200 ? 14.383 24.391 8.984 1 89.44 200 LEU B C 1
ATOM 4622 O O . LEU B 1 200 ? 15.125 24.469 8.008 1 89.44 200 LEU B O 1
ATOM 4626 N N . ILE B 1 201 ? 13.133 24.125 8.867 1 89.5 201 ILE B N 1
ATOM 4627 C CA . ILE B 1 201 ? 12.492 23.953 7.57 1 89.5 201 ILE B CA 1
ATOM 4628 C C . ILE B 1 201 ? 12.602 25.25 6.766 1 89.5 201 ILE B C 1
ATOM 4630 O O . ILE B 1 201 ? 12.945 25.234 5.582 1 89.5 201 ILE B O 1
ATOM 4634 N N . ALA B 1 202 ? 12.328 26.328 7.453 1 89.38 202 ALA B N 1
ATOM 4635 C CA . ALA B 1 202 ? 12.391 27.625 6.809 1 89.38 202 ALA B CA 1
ATOM 4636 C C . ALA B 1 202 ? 13.812 27.938 6.328 1 89.38 202 ALA B C 1
ATOM 4638 O O . ALA B 1 202 ? 14 28.453 5.227 1 89.38 202 ALA B O 1
ATOM 4639 N N . LYS B 1 203 ? 14.711 27.641 7.152 1 90.31 203 LYS B N 1
ATOM 4640 C CA . LYS B 1 203 ? 16.109 27.844 6.809 1 90.31 203 LYS B CA 1
ATOM 4641 C C . LYS B 1 203 ? 16.5 27.047 5.562 1 90.31 203 LYS B C 1
ATOM 4643 O O . LYS B 1 203 ? 17.156 27.562 4.668 1 90.31 203 LYS B O 1
ATOM 4648 N N . ARG B 1 204 ? 16.125 25.844 5.523 1 88.75 204 ARG B N 1
ATOM 4649 C CA . ARG B 1 204 ? 16.422 24.969 4.395 1 88.75 204 ARG B CA 1
ATOM 4650 C C . ARG B 1 204 ? 15.742 25.469 3.123 1 88.75 204 ARG B C 1
ATOM 4652 O O . ARG B 1 204 ? 16.344 25.484 2.053 1 88.75 204 ARG B O 1
ATOM 4659 N N . ASN B 1 205 ? 14.508 25.828 3.232 1 88.19 205 ASN B N 1
ATOM 4660 C CA . ASN B 1 205 ? 13.75 26.297 2.08 1 88.19 205 ASN B CA 1
ATOM 4661 C C . ASN B 1 205 ? 14.328 27.578 1.512 1 88.19 205 ASN B C 1
ATOM 4663 O O . ASN B 1 205 ? 14.18 27.859 0.32 1 88.19 205 ASN B O 1
ATOM 4667 N N . ALA B 1 206 ? 14.938 28.312 2.379 1 87.44 206 ALA B N 1
ATOM 4668 C CA . ALA B 1 206 ? 15.547 29.578 1.955 1 87.44 206 ALA B CA 1
ATOM 4669 C C . ALA B 1 206 ? 16.922 29.328 1.32 1 87.44 206 ALA B C 1
ATOM 4671 O O . ALA B 1 206 ? 17.547 30.25 0.799 1 87.44 206 ALA B O 1
ATOM 4672 N N . GLY B 1 207 ? 17.344 28.094 1.326 1 81.94 207 GLY B N 1
ATOM 4673 C CA . GLY B 1 207 ? 18.625 27.766 0.742 1 81.94 207 GLY B CA 1
ATOM 4674 C C . GLY B 1 207 ? 19.797 28.188 1.596 1 81.94 207 GLY B C 1
ATOM 4675 O O . GLY B 1 207 ? 20.906 28.391 1.084 1 81.94 207 GLY B O 1
ATOM 4676 N N . GLU B 1 208 ? 19.516 28.312 2.865 1 86.31 208 GLU B N 1
ATOM 4677 C CA . GLU B 1 208 ? 20.562 28.75 3.779 1 86.31 208 GLU B CA 1
ATOM 4678 C C . GLU B 1 208 ? 21.453 27.578 4.195 1 86.31 208 GLU B C 1
ATOM 4680 O O . GLU B 1 208 ? 21 26.422 4.203 1 86.31 208 GLU B O 1
ATOM 4685 N N . ASP B 1 209 ? 22.719 27.922 4.492 1 85.62 209 ASP B N 1
ATOM 4686 C CA . ASP B 1 209 ? 23.625 26.875 4.973 1 85.62 209 ASP B CA 1
ATOM 4687 C C . ASP B 1 209 ? 23.234 26.406 6.367 1 85.62 209 ASP B C 1
ATOM 4689 O O . ASP B 1 209 ? 22.844 27.203 7.215 1 85.62 209 ASP B O 1
ATOM 4693 N N . LEU B 1 210 ? 23.328 25.141 6.5 1 87.38 210 LEU B N 1
ATOM 4694 C CA . LEU B 1 210 ? 23 24.531 7.789 1 87.38 210 LEU B CA 1
ATOM 4695 C C . LEU B 1 210 ? 24.25 24.406 8.664 1 87.38 210 LEU B C 1
ATOM 4697 O O . LEU B 1 210 ? 25.344 24.125 8.156 1 87.38 210 LEU B O 1
ATOM 4701 N N . ASN B 1 211 ? 24.078 24.75 9.914 1 88.88 211 ASN B N 1
ATOM 4702 C CA . ASN B 1 211 ? 25.188 24.531 10.852 1 88.88 211 ASN B CA 1
ATOM 4703 C C . ASN B 1 211 ? 25.266 23.078 11.297 1 88.88 211 ASN B C 1
ATOM 4705 O O . ASN B 1 211 ? 24.484 22.234 10.828 1 88.88 211 ASN B O 1
ATOM 4709 N N . ALA B 1 212 ? 26.266 22.781 12.086 1 88.38 212 ALA B N 1
ATOM 4710 C CA . ALA B 1 212 ? 26.516 21.406 12.508 1 88.38 212 ALA B CA 1
ATOM 4711 C C . ALA B 1 212 ? 25.328 20.844 13.266 1 88.38 212 ALA B C 1
ATOM 4713 O O . ALA B 1 212 ? 24.969 19.672 13.086 1 88.38 212 ALA B O 1
ATOM 4714 N N . GLU B 1 213 ? 24.75 21.641 14.055 1 87.69 213 GLU B N 1
ATOM 4715 C CA . GLU B 1 213 ? 23.594 21.203 14.82 1 87.69 213 GLU B CA 1
ATOM 4716 C C . GLU B 1 213 ? 22.391 20.953 13.914 1 87.69 213 GLU B C 1
ATOM 4718 O O . GLU B 1 213 ? 21.641 20 14.125 1 87.69 213 GLU B O 1
ATOM 4723 N N . ASP B 1 214 ? 22.203 21.781 12.922 1 89.25 214 ASP B N 1
ATOM 4724 C CA . ASP B 1 214 ? 21.125 21.609 11.945 1 89.25 214 ASP B CA 1
ATOM 4725 C C . ASP B 1 214 ? 21.266 20.281 11.203 1 89.25 214 ASP B C 1
ATOM 4727 O O . ASP B 1 214 ? 20.281 19.562 11.016 1 89.25 214 ASP B O 1
ATOM 4731 N N . HIS B 1 215 ? 22.5 19.969 10.898 1 89.44 215 HIS B N 1
ATOM 4732 C CA . HIS B 1 215 ? 22.75 18.734 10.18 1 89.44 215 HIS B CA 1
ATOM 4733 C C . HIS B 1 215 ? 22.453 17.516 11.047 1 89.44 215 HIS B C 1
ATOM 4735 O O . HIS B 1 215 ? 21.953 16.5 10.547 1 89.44 215 HIS B O 1
ATOM 4741 N N . LYS B 1 216 ? 22.766 17.609 12.219 1 88.31 216 LYS B N 1
ATOM 4742 C CA . LYS B 1 216 ? 22.484 16.516 13.148 1 88.31 216 LYS B CA 1
ATOM 4743 C C . LYS B 1 216 ? 20.984 16.281 13.289 1 88.31 216 LYS B C 1
ATOM 4745 O O . LYS B 1 216 ? 20.531 15.141 13.312 1 88.31 216 LYS B O 1
ATOM 4750 N N . LEU B 1 217 ? 20.266 17.391 13.398 1 88.06 217 LEU B N 1
ATOM 4751 C CA . LEU B 1 217 ? 18.812 17.297 13.516 1 88.06 217 LEU B CA 1
ATOM 4752 C C . LEU B 1 217 ? 18.203 16.688 12.258 1 88.06 217 LEU B C 1
ATOM 4754 O O . LEU B 1 217 ? 17.281 15.875 12.336 1 88.06 217 LEU B O 1
ATOM 4758 N N . LEU B 1 218 ? 18.734 17.109 11.195 1 90.31 218 LEU B N 1
ATOM 4759 C CA . LEU B 1 218 ? 18.266 16.594 9.914 1 90.31 218 LEU B CA 1
ATOM 4760 C C . LEU B 1 218 ? 18.531 15.102 9.805 1 90.31 218 LEU B C 1
ATOM 4762 O O . LEU B 1 218 ? 17.641 14.328 9.445 1 90.31 218 LEU B O 1
ATOM 4766 N N . ALA B 1 219 ? 19.719 14.711 10.141 1 90.19 219 ALA B N 1
ATOM 4767 C CA . ALA B 1 219 ? 20.094 13.297 10.086 1 90.19 219 ALA B CA 1
ATOM 4768 C C . ALA B 1 219 ? 19.234 12.461 11.023 1 90.19 219 ALA B C 1
ATOM 4770 O O . ALA B 1 219 ? 18.812 11.352 10.672 1 90.19 219 ALA B O 1
ATOM 4771 N N . ALA B 1 220 ? 19 13.008 12.164 1 88.62 220 ALA B N 1
ATOM 4772 C CA . ALA B 1 220 ? 18.188 12.297 13.148 1 88.62 220 ALA B CA 1
ATOM 4773 C C . ALA B 1 220 ? 16.766 12.102 12.641 1 88.62 220 ALA B C 1
ATOM 4775 O O . ALA B 1 220 ? 16.141 11.07 12.922 1 88.62 220 ALA B O 1
ATOM 4776 N N . SER B 1 221 ? 16.219 13.07 12 1 90.25 221 SER B N 1
ATOM 4777 C CA . SER B 1 221 ? 14.867 12.969 11.469 1 90.25 221 SER B CA 1
ATOM 4778 C C . SER B 1 221 ? 14.781 11.891 10.391 1 90.25 221 SER B C 1
ATOM 4780 O O . SER B 1 221 ? 13.828 11.117 10.352 1 90.25 221 SER B O 1
ATOM 4782 N N . TYR B 1 222 ? 15.797 11.82 9.492 1 91.75 222 TYR B N 1
ATOM 4783 C CA . TYR B 1 222 ? 15.836 10.781 8.469 1 91.75 222 TYR B CA 1
ATOM 4784 C C . TYR B 1 222 ? 15.93 9.398 9.086 1 91.75 222 TYR B C 1
ATOM 4786 O O . TYR B 1 222 ? 15.297 8.453 8.609 1 91.75 222 TYR B O 1
ATOM 4794 N N . LEU B 1 223 ? 16.734 9.32 10.086 1 89 223 LEU B N 1
ATOM 4795 C CA . LEU B 1 223 ? 16.875 8.047 10.781 1 89 223 LEU B CA 1
ATOM 4796 C C . LEU B 1 223 ? 15.539 7.609 11.391 1 89 223 LEU B C 1
ATOM 4798 O O . LEU B 1 223 ? 15.164 6.441 11.281 1 89 223 LEU B O 1
ATOM 4802 N N . SER B 1 224 ? 14.891 8.508 12.047 1 88.38 224 SER B N 1
ATOM 4803 C CA . SER B 1 224 ? 13.609 8.195 12.688 1 88.38 224 SER B CA 1
ATOM 4804 C C . SER B 1 224 ? 12.594 7.699 11.664 1 88.38 224 SER B C 1
ATOM 4806 O O . SER B 1 224 ? 11.914 6.695 11.898 1 88.38 224 SER B O 1
ATOM 4808 N N . ILE B 1 225 ? 12.438 8.422 10.555 1 90.19 225 ILE B N 1
ATOM 4809 C CA . ILE B 1 225 ? 11.469 8.047 9.531 1 90.19 225 ILE B CA 1
ATOM 4810 C C . ILE B 1 225 ? 11.859 6.703 8.922 1 90.19 225 ILE B C 1
ATOM 4812 O O . ILE B 1 225 ? 11 5.859 8.664 1 90.19 225 ILE B O 1
ATOM 4816 N N . SER B 1 226 ? 13.125 6.492 8.703 1 89.5 226 SER B N 1
ATOM 4817 C CA . SER B 1 226 ? 13.594 5.227 8.156 1 89.5 226 SER B CA 1
ATOM 4818 C C . SER B 1 226 ? 13.25 4.062 9.078 1 89.5 226 SER B C 1
ATOM 4820 O O . SER B 1 226 ? 12.883 2.98 8.609 1 89.5 226 SER B O 1
ATOM 4822 N N . GLN B 1 227 ? 13.375 4.281 10.305 1 85.69 227 GLN B N 1
ATOM 4823 C CA . GLN B 1 227 ? 13.047 3.246 11.273 1 85.69 227 GLN B CA 1
ATOM 4824 C C . GLN B 1 227 ? 11.555 2.92 11.242 1 85.69 227 GLN B C 1
ATOM 4826 O O . GLN B 1 227 ? 11.164 1.755 11.352 1 85.69 227 GLN B O 1
ATOM 4831 N N . LEU B 1 228 ? 10.758 3.941 11.148 1 85.75 228 LEU B N 1
ATOM 4832 C CA . LEU B 1 228 ? 9.32 3.74 11.062 1 85.75 228 LEU B CA 1
ATOM 4833 C C . LEU B 1 228 ? 8.953 2.979 9.789 1 85.75 228 LEU B C 1
ATOM 4835 O O . LEU B 1 228 ? 8.102 2.09 9.82 1 85.75 228 LEU B O 1
ATOM 4839 N N . LEU B 1 229 ? 9.617 3.312 8.68 1 87.81 229 LEU B N 1
ATOM 4840 C CA . LEU B 1 229 ? 9.375 2.654 7.402 1 87.81 229 LEU B CA 1
ATOM 4841 C C . LEU B 1 229 ? 9.828 1.198 7.445 1 87.81 229 LEU B C 1
ATOM 4843 O O . LEU B 1 229 ? 9.188 0.325 6.859 1 87.81 229 LEU B O 1
ATOM 4847 N N . ASN B 1 230 ? 10.898 0.96 8.117 1 83.5 230 ASN B N 1
ATOM 4848 C CA . ASN B 1 230 ? 11.484 -0.373 8.18 1 83.5 230 ASN B CA 1
ATOM 4849 C C . ASN B 1 230 ? 10.555 -1.369 8.859 1 83.5 230 ASN B C 1
ATOM 4851 O O . ASN B 1 230 ? 10.719 -2.582 8.711 1 83.5 230 ASN B O 1
ATOM 4855 N N . ASN B 1 231 ? 9.609 -0.888 9.578 1 79 231 ASN B N 1
ATOM 4856 C CA . ASN B 1 231 ? 8.641 -1.756 10.234 1 79 231 ASN B CA 1
ATOM 4857 C C . ASN B 1 231 ? 7.555 -2.221 9.273 1 79 231 ASN B C 1
ATOM 4859 O O . ASN B 1 231 ? 6.734 -3.074 9.617 1 79 231 ASN B O 1
ATOM 4863 N N . ILE B 1 232 ? 7.559 -1.719 8.055 1 82.31 232 ILE B N 1
ATOM 4864 C CA . ILE B 1 232 ? 6.582 -2.1 7.039 1 82.31 232 ILE B CA 1
ATOM 4865 C C . ILE B 1 232 ? 7.18 -3.162 6.121 1 82.31 232 ILE B C 1
ATOM 4867 O O . ILE B 1 232 ? 8.242 -2.953 5.531 1 82.31 232 ILE B O 1
ATOM 4871 N N . PRO B 1 233 ? 6.582 -4.25 6.016 1 77.12 233 PRO B N 1
ATOM 4872 C CA . PRO B 1 233 ? 7.121 -5.305 5.16 1 77.12 233 PRO B CA 1
ATOM 4873 C C . PRO B 1 233 ? 7.375 -4.836 3.729 1 77.12 233 PRO B C 1
ATOM 4875 O O . PRO B 1 233 ? 6.586 -4.059 3.184 1 77.12 233 PRO B O 1
ATOM 4878 N N . ARG B 1 234 ? 8.438 -5.242 3.117 1 74.62 234 ARG B N 1
ATOM 4879 C CA . ARG B 1 234 ? 8.812 -5.047 1.72 1 74.62 234 ARG B CA 1
ATOM 4880 C C . ARG B 1 234 ? 9.172 -3.592 1.447 1 74.62 234 ARG B C 1
ATOM 4882 O O . ARG B 1 234 ? 9.219 -3.164 0.292 1 74.62 234 ARG B O 1
ATOM 4889 N N . VAL B 1 235 ? 9.336 -2.809 2.521 1 83.94 235 VAL B N 1
ATOM 4890 C CA . VAL B 1 235 ? 9.648 -1.4 2.307 1 83.94 235 VAL B CA 1
ATOM 4891 C C . VAL B 1 235 ? 11.094 -1.121 2.729 1 83.94 235 VAL B C 1
ATOM 4893 O O . VAL B 1 235 ? 11.516 0.035 2.791 1 83.94 235 VAL B O 1
ATOM 4896 N N . SER B 1 236 ? 11.773 -2.104 2.994 1 84.69 236 SER B N 1
ATOM 4897 C CA . SER B 1 236 ? 13.125 -1.975 3.529 1 84.69 236 SER B CA 1
ATOM 4898 C C . SER B 1 236 ? 14.039 -1.232 2.555 1 84.69 236 SER B C 1
ATOM 4900 O O . SER B 1 236 ? 14.867 -0.42 2.969 1 84.69 236 SER B O 1
ATOM 4902 N N . GLU B 1 237 ? 13.875 -1.576 1.288 1 85.94 237 GLU B N 1
ATOM 4903 C CA . GLU B 1 237 ? 14.727 -0.913 0.302 1 85.94 237 GLU B CA 1
ATOM 4904 C C . GLU B 1 237 ? 14.414 0.578 0.217 1 85.94 237 GLU B C 1
ATOM 4906 O O . GLU B 1 237 ? 15.312 1.397 0.027 1 85.94 237 GLU B O 1
ATOM 4911 N N . ILE B 1 238 ? 13.203 0.973 0.323 1 91.06 238 ILE B N 1
ATOM 4912 C CA . ILE B 1 238 ? 12.797 2.373 0.328 1 91.06 238 ILE B CA 1
ATOM 4913 C C . ILE B 1 238 ? 13.375 3.076 1.551 1 91.06 238 ILE B C 1
ATOM 4915 O O . ILE B 1 238 ? 13.906 4.188 1.443 1 91.06 238 ILE B O 1
ATOM 4919 N N . SER B 1 239 ? 13.258 2.336 2.693 1 91.38 239 SER B N 1
ATOM 4920 C CA . SER B 1 239 ? 13.812 2.844 3.943 1 91.38 239 SER B CA 1
ATOM 4921 C C . SER B 1 239 ? 15.312 3.1 3.812 1 91.38 239 SER B C 1
ATOM 4923 O O . SER B 1 239 ? 15.812 4.137 4.258 1 91.38 239 SER B O 1
ATOM 4925 N N . ARG B 1 240 ? 15.945 2.205 3.164 1 90.25 240 ARG B N 1
ATOM 4926 C CA . ARG B 1 240 ? 17.391 2.309 2.975 1 90.25 240 ARG B CA 1
ATOM 4927 C C . ARG B 1 240 ? 17.734 3.48 2.062 1 90.25 240 ARG B C 1
ATOM 4929 O O . ARG B 1 240 ? 18.656 4.246 2.352 1 90.25 240 ARG B O 1
ATOM 4936 N N . ILE B 1 241 ? 17.094 3.633 0.979 1 93.44 241 ILE B N 1
ATOM 4937 C CA . ILE B 1 241 ? 17.297 4.727 0.037 1 93.44 241 ILE B CA 1
ATOM 4938 C C . ILE B 1 241 ? 17.109 6.062 0.749 1 93.44 241 ILE B C 1
ATOM 4940 O O . ILE B 1 241 ? 17.938 6.961 0.624 1 93.44 241 ILE B O 1
ATOM 4944 N N . LEU B 1 242 ? 16.062 6.207 1.534 1 93.44 242 LEU B N 1
ATOM 4945 C CA . LEU B 1 242 ? 15.742 7.449 2.229 1 93.44 242 LEU B CA 1
ATOM 4946 C C . LEU B 1 242 ? 16.828 7.793 3.242 1 93.44 242 LEU B C 1
ATOM 4948 O O . LEU B 1 242 ? 17.312 8.93 3.275 1 93.44 242 LEU B O 1
ATOM 4952 N N . LEU B 1 243 ? 17.203 6.793 3.998 1 92 243 LEU B N 1
ATOM 4953 C CA . LEU B 1 243 ? 18.203 7.016 5.039 1 92 243 LEU B CA 1
ATOM 4954 C C . LEU B 1 243 ? 19.516 7.484 4.438 1 92 243 LEU B C 1
ATOM 4956 O O . LEU B 1 243 ? 20.125 8.438 4.938 1 92 243 LEU B O 1
ATOM 4960 N N . LEU B 1 244 ? 19.891 6.918 3.371 1 92 244 LEU B N 1
ATOM 4961 C CA . LEU B 1 244 ? 21.203 7.156 2.803 1 92 244 LEU B CA 1
ATOM 4962 C C . LEU B 1 244 ? 21.188 8.352 1.852 1 92 244 LEU B C 1
ATOM 4964 O O . LEU B 1 244 ? 22.219 8.742 1.312 1 92 244 LEU B O 1
ATOM 4968 N N . SER B 1 245 ? 20.031 8.945 1.671 1 92.06 245 SER B N 1
ATOM 4969 C CA . SER B 1 245 ? 19.922 10.133 0.831 1 92.06 245 SER B CA 1
ATOM 4970 C C . SER B 1 245 ? 20.219 11.398 1.628 1 92.06 245 SER B C 1
ATOM 4972 O O . SER B 1 245 ? 20.359 12.484 1.056 1 92.06 245 SER B O 1
ATOM 4974 N N . CYS B 1 246 ? 20.281 11.258 2.91 1 86.75 246 CYS B N 1
ATOM 4975 C CA . CYS B 1 246 ? 20.547 12.414 3.76 1 86.75 246 CYS B CA 1
ATOM 4976 C C . CYS B 1 246 ? 22.047 12.562 4.023 1 86.75 246 CYS B C 1
ATOM 4978 O O . CYS B 1 246 ? 22.688 11.617 4.461 1 86.75 246 CYS B O 1
ATOM 4980 N N . ASP B 1 247 ? 22.562 13.656 3.676 1 72.12 247 ASP B N 1
ATOM 4981 C CA . ASP B 1 247 ? 24 13.914 3.828 1 72.12 247 ASP B CA 1
ATOM 4982 C C . ASP B 1 247 ? 24.453 13.602 5.25 1 72.12 247 ASP B C 1
ATOM 4984 O O . ASP B 1 247 ? 25.484 12.945 5.445 1 72.12 247 ASP B O 1
ATOM 4988 N N . GLY B 1 248 ? 23.922 13.938 6.23 1 62.88 248 GLY B N 1
ATOM 4989 C CA . GLY B 1 248 ? 24.391 13.758 7.598 1 62.88 248 GLY B CA 1
ATOM 4990 C C . GLY B 1 248 ? 24.125 12.359 8.133 1 62.88 248 GLY B C 1
ATOM 4991 O O . GLY B 1 248 ? 24.859 11.883 9.008 1 62.88 248 GLY B O 1
ATOM 4992 N N . ALA B 1 249 ? 23.188 11.695 7.645 1 58.16 249 ALA B N 1
ATOM 4993 C CA . ALA B 1 249 ? 22.828 10.367 8.141 1 58.16 249 ALA B CA 1
ATOM 4994 C C . ALA B 1 249 ? 23.734 9.289 7.535 1 58.16 249 ALA B C 1
ATOM 4996 O O . ALA B 1 249 ? 23.844 8.188 8.078 1 58.16 249 ALA B O 1
ATOM 4997 N N . CYS B 1 250 ? 24.453 9.656 6.5 1 62.47 250 CYS B N 1
ATOM 4998 C CA . CYS B 1 250 ? 25.156 8.75 5.605 1 62.47 250 CYS B CA 1
ATOM 4999 C C . CYS B 1 250 ? 26.641 8.688 5.969 1 62.47 250 CYS B C 1
ATOM 5001 O O . CYS B 1 250 ? 27.422 8.047 5.27 1 62.47 250 CYS B O 1
ATOM 5003 N N . GLN B 1 251 ? 26.891 9.336 7.023 1 64.56 251 GLN B N 1
ATOM 5004 C CA . GLN B 1 251 ? 28.344 9.453 7.211 1 64.56 251 GLN B CA 1
ATOM 5005 C C . GLN B 1 251 ? 28.969 8.094 7.461 1 64.56 251 GLN B C 1
ATOM 5007 O O . GLN B 1 251 ? 30.156 7.887 7.172 1 64.56 251 GLN B O 1
ATOM 5012 N N . ALA B 1 252 ? 28.094 7.25 7.824 1 67.19 252 ALA B N 1
ATOM 5013 C CA . ALA B 1 252 ? 28.641 5.949 8.195 1 67.19 252 ALA B CA 1
ATOM 5014 C C . ALA B 1 252 ? 28.828 5.066 6.965 1 67.19 252 ALA B C 1
ATOM 5016 O O . ALA B 1 252 ? 29.578 4.086 7.012 1 67.19 252 ALA B O 1
ATOM 5017 N N . VAL B 1 253 ? 28.266 5.43 5.875 1 78.56 253 VAL B N 1
ATOM 5018 C CA . VAL B 1 253 ? 28.344 4.574 4.695 1 78.56 253 VAL B CA 1
ATOM 5019 C C . VAL B 1 253 ? 29.016 5.34 3.553 1 78.56 253 VAL B C 1
ATOM 5021 O O . VAL B 1 253 ? 28.516 6.391 3.133 1 78.56 253 VAL B O 1
ATOM 5024 N N . GLU B 1 254 ? 30.109 4.805 3.094 1 82.06 254 GLU B N 1
ATOM 5025 C CA . GLU B 1 254 ? 30.828 5.43 1.986 1 82.06 254 GLU B CA 1
ATOM 5026 C C . GLU B 1 254 ? 29.953 5.543 0.75 1 82.06 254 GLU B C 1
ATOM 5028 O O . GLU B 1 254 ? 29.141 4.648 0.468 1 82.06 254 GLU B O 1
ATOM 5033 N N . PRO B 1 255 ? 30.078 6.617 0.036 1 82.25 255 PRO B N 1
ATOM 5034 C CA . PRO B 1 255 ? 29.234 6.859 -1.142 1 82.25 255 PRO B CA 1
ATOM 5035 C C . PRO B 1 255 ? 29.281 5.699 -2.137 1 82.25 255 PRO B C 1
ATOM 5037 O O . PRO B 1 255 ? 28.25 5.375 -2.746 1 82.25 255 PRO B O 1
ATOM 5040 N N . GLU B 1 256 ? 30.391 5.035 -2.26 1 83 256 GLU B N 1
ATOM 5041 C CA . GLU B 1 256 ? 30.531 3.953 -3.23 1 83 256 GLU B CA 1
ATOM 5042 C C . GLU B 1 256 ? 29.719 2.73 -2.822 1 83 256 GLU B C 1
ATOM 5044 O O . GLU B 1 256 ? 29.344 1.915 -3.668 1 83 256 GLU B O 1
ATOM 5049 N N . ALA B 1 257 ? 29.438 2.734 -1.55 1 84 257 ALA B N 1
ATOM 5050 C CA . ALA B 1 257 ? 28.734 1.575 -1.017 1 84 257 ALA B CA 1
ATOM 5051 C C . ALA B 1 257 ? 27.234 1.832 -0.963 1 84 257 ALA B C 1
ATOM 5053 O O . ALA B 1 257 ? 26.438 0.915 -0.704 1 84 257 ALA B O 1
ATOM 5054 N N . ARG B 1 258 ? 26.828 3.027 -1.269 1 87.31 258 ARG B N 1
ATOM 5055 C CA . ARG B 1 258 ? 25.422 3.385 -1.231 1 87.31 258 ARG B CA 1
ATOM 5056 C C . ARG B 1 258 ? 24.719 2.971 -2.52 1 87.31 258 ARG B C 1
ATOM 5058 O O . ARG B 1 258 ? 25.312 2.98 -3.594 1 87.31 258 ARG B O 1
ATOM 5065 N N . PRO B 1 259 ? 23.453 2.561 -2.398 1 86.88 259 PRO B N 1
ATOM 5066 C CA . PRO B 1 259 ? 22.703 2.309 -3.625 1 86.88 259 PRO B CA 1
ATOM 5067 C C . PRO B 1 259 ? 22.641 3.529 -4.543 1 86.88 259 PRO B C 1
ATOM 5069 O O . PRO B 1 259 ? 22.516 4.66 -4.062 1 86.88 259 PRO B O 1
ATOM 5072 N N . LYS B 1 260 ? 22.734 3.27 -5.816 1 89.69 260 LYS B N 1
ATOM 5073 C CA . LYS B 1 260 ? 22.688 4.344 -6.805 1 89.69 260 LYS B CA 1
ATOM 5074 C C . LYS B 1 260 ? 21.453 5.211 -6.609 1 89.69 260 LYS B C 1
ATOM 5076 O O . LYS B 1 260 ? 21.516 6.434 -6.766 1 89.69 260 LYS B O 1
ATOM 5081 N N . SER B 1 261 ? 20.359 4.562 -6.266 1 93.38 261 SER B N 1
ATOM 5082 C CA . SER B 1 261 ? 19.109 5.281 -6.066 1 93.38 261 SER B CA 1
ATOM 5083 C C . SER B 1 261 ? 19.203 6.242 -4.887 1 93.38 261 SER B C 1
ATOM 5085 O O . SER B 1 261 ? 18.609 7.324 -4.91 1 93.38 261 SER B O 1
ATOM 5087 N N . ALA B 1 262 ? 19.922 5.891 -3.834 1 93.44 262 ALA B N 1
ATOM 5088 C CA . ALA B 1 262 ? 20.109 6.762 -2.678 1 93.44 262 ALA B CA 1
ATOM 5089 C C . ALA B 1 262 ? 20.953 7.98 -3.035 1 93.44 262 ALA B C 1
ATOM 5091 O O . ALA B 1 262 ? 20.641 9.102 -2.619 1 93.44 262 ALA B O 1
ATOM 5092 N N . LEU B 1 263 ? 21.984 7.719 -3.773 1 92.25 263 LEU B N 1
ATOM 5093 C CA . LEU B 1 263 ? 22.844 8.805 -4.23 1 92.25 263 LEU B CA 1
ATOM 5094 C C . LEU B 1 263 ? 22.062 9.766 -5.129 1 92.25 263 LEU B C 1
ATOM 5096 O O . LEU B 1 263 ? 22.203 10.984 -5.004 1 92.25 263 LEU B O 1
ATOM 5100 N N . LEU B 1 264 ? 21.344 9.18 -6.008 1 94.06 264 LEU B N 1
ATOM 5101 C CA . LEU B 1 264 ? 20.531 9.977 -6.918 1 94.06 264 LEU B CA 1
ATOM 5102 C C . LEU B 1 264 ? 19.531 10.836 -6.148 1 94.06 264 LEU B C 1
ATOM 5104 O O . LEU B 1 264 ? 19.406 12.031 -6.41 1 94.06 264 LEU B O 1
ATOM 5108 N N . LEU B 1 265 ? 18.797 10.234 -5.203 1 95.81 265 LEU B N 1
ATOM 5109 C CA . LEU B 1 265 ? 17.797 10.969 -4.422 1 95.81 265 LEU B CA 1
ATOM 5110 C C . LEU B 1 265 ? 18.453 12.109 -3.65 1 95.81 265 LEU B C 1
ATOM 5112 O O . LEU B 1 265 ? 17.891 13.195 -3.549 1 95.81 265 LEU B O 1
ATOM 5116 N N . GLN B 1 266 ? 19.625 11.867 -3.146 1 93.81 266 GLN B N 1
ATOM 5117 C CA . GLN B 1 266 ? 20.375 12.898 -2.439 1 93.81 266 GLN B CA 1
ATOM 5118 C C . GLN B 1 266 ? 20.656 14.094 -3.35 1 93.81 266 GLN B C 1
ATOM 5120 O O . GLN B 1 266 ? 20.453 15.242 -2.953 1 93.81 266 GLN B O 1
ATOM 5125 N N . LEU B 1 267 ? 21.141 13.812 -4.512 1 93.56 267 LEU B N 1
ATOM 5126 C CA . LEU B 1 267 ? 21.453 14.852 -5.48 1 93.56 267 LEU B CA 1
ATOM 5127 C C . LEU B 1 267 ? 20.219 15.648 -5.863 1 93.56 267 LEU B C 1
ATOM 5129 O O . LEU B 1 267 ? 20.266 16.875 -5.953 1 93.56 267 LEU B O 1
ATOM 5133 N N . LEU B 1 268 ? 19.141 14.953 -6.074 1 95.56 268 LEU B N 1
ATOM 5134 C CA . LEU B 1 268 ? 17.891 15.594 -6.48 1 95.56 268 LEU B CA 1
ATOM 5135 C C . LEU B 1 268 ? 17.359 16.484 -5.371 1 95.56 268 LEU B C 1
ATOM 5137 O O . LEU B 1 268 ? 16.922 17.609 -5.633 1 95.56 268 LEU B O 1
ATOM 5141 N N . ILE B 1 269 ? 17.375 16 -4.137 1 94.06 269 ILE B N 1
ATOM 5142 C CA . ILE B 1 269 ? 16.906 16.781 -2.996 1 94.06 269 ILE B CA 1
ATOM 5143 C C . ILE B 1 269 ? 17.75 18.047 -2.844 1 94.06 269 ILE B C 1
ATOM 5145 O O . ILE B 1 269 ? 17.219 19.141 -2.736 1 94.06 269 ILE B O 1
ATOM 5149 N N . ASN B 1 270 ? 19.031 17.891 -2.93 1 91.31 270 ASN B N 1
ATOM 5150 C CA . ASN B 1 270 ? 19.938 19.031 -2.777 1 91.31 270 ASN B CA 1
ATOM 5151 C C . ASN B 1 270 ? 19.734 20.047 -3.891 1 91.31 270 ASN B C 1
ATOM 5153 O O . ASN B 1 270 ? 19.734 21.25 -3.635 1 91.31 270 ASN B O 1
ATOM 5157 N N . ALA B 1 271 ? 19.594 19.578 -5.078 1 92.81 271 ALA B N 1
ATOM 5158 C CA . ALA B 1 271 ? 19.422 20.469 -6.223 1 92.81 271 ALA B CA 1
ATOM 5159 C C . ALA B 1 271 ? 18.109 21.25 -6.105 1 92.81 271 ALA B C 1
ATOM 5161 O O . ALA B 1 271 ? 18.016 22.391 -6.555 1 92.81 271 ALA B O 1
ATOM 5162 N N . SER B 1 272 ? 17.109 20.641 -5.492 1 92.88 272 SER B N 1
ATOM 5163 C CA . SER B 1 272 ? 15.789 21.25 -5.422 1 92.88 272 SER B CA 1
ATOM 5164 C C . SER B 1 272 ? 15.812 22.547 -4.629 1 92.88 272 SER B C 1
ATOM 5166 O O . SER B 1 272 ? 15 23.438 -4.871 1 92.88 272 SER B O 1
ATOM 5168 N N . PHE B 1 273 ? 16.734 22.688 -3.768 1 90.94 273 PHE B N 1
ATOM 5169 C CA . PHE B 1 273 ? 16.812 23.875 -2.934 1 90.94 273 PHE B CA 1
ATOM 5170 C C . PHE B 1 273 ? 17.406 25.047 -3.707 1 90.94 273 PHE B C 1
ATOM 5172 O O . PHE B 1 273 ? 17.328 26.203 -3.268 1 90.94 273 PHE B O 1
ATOM 5179 N N . TYR B 1 274 ? 17.906 24.75 -4.867 1 89.69 274 TYR B N 1
ATOM 5180 C CA . TYR B 1 274 ? 18.453 25.797 -5.727 1 89.69 274 TYR B CA 1
ATOM 5181 C C . TYR B 1 274 ? 17.562 26.016 -6.945 1 89.69 274 TYR B C 1
ATOM 5183 O O . TYR B 1 274 ? 17.844 26.875 -7.785 1 89.69 274 TYR B O 1
ATOM 5191 N N . ALA B 1 275 ? 16.5 25.281 -6.988 1 90.69 275 ALA B N 1
ATOM 5192 C CA . ALA B 1 275 ? 15.641 25.328 -8.172 1 90.69 275 ALA B CA 1
ATOM 5193 C C . ALA B 1 275 ? 14.594 26.438 -8.062 1 90.69 275 ALA B C 1
ATOM 5195 O O . ALA B 1 275 ? 14.141 26.75 -6.961 1 90.69 275 ALA B O 1
ATOM 5196 N N . ASP B 1 276 ? 14.359 27.016 -9.211 1 87.12 276 ASP B N 1
ATOM 5197 C CA . ASP B 1 276 ? 13.156 27.828 -9.32 1 87.12 276 ASP B CA 1
ATOM 5198 C C . ASP B 1 276 ? 11.898 26.969 -9.297 1 87.12 276 ASP B C 1
ATOM 5200 O O . ASP B 1 276 ? 11.656 26.188 -10.219 1 87.12 276 ASP B O 1
ATOM 5204 N N . LEU B 1 277 ? 11.156 27.109 -8.266 1 83.81 277 LEU B N 1
ATOM 5205 C CA . LEU B 1 277 ? 10.016 26.234 -8.031 1 83.81 277 LEU B CA 1
ATOM 5206 C C . LEU B 1 277 ? 8.953 26.422 -9.117 1 83.81 277 LEU B C 1
ATOM 5208 O O . LEU B 1 277 ? 8.086 25.562 -9.297 1 83.81 277 LEU B O 1
ATOM 5212 N N . ARG B 1 278 ? 8.992 27.484 -9.867 1 78.75 278 ARG B N 1
ATOM 5213 C CA . ARG B 1 278 ? 8.016 27.766 -10.906 1 78.75 278 ARG B CA 1
ATOM 5214 C C . ARG B 1 278 ? 8.336 26.984 -12.188 1 78.75 278 ARG B C 1
ATOM 5216 O O . ARG B 1 278 ? 7.438 26.422 -12.82 1 78.75 278 ARG B O 1
ATOM 5223 N N . THR B 1 279 ? 9.539 26.922 -12.453 1 80.75 279 THR B N 1
ATOM 5224 C CA . THR B 1 279 ? 9.953 26.328 -13.719 1 80.75 279 THR B CA 1
ATOM 5225 C C . THR B 1 279 ? 10.594 24.953 -13.484 1 80.75 279 THR B C 1
ATOM 5227 O O . THR B 1 279 ? 10.664 24.125 -14.398 1 80.75 279 THR B O 1
ATOM 5230 N N . GLY B 1 280 ? 11.055 24.797 -12.305 1 85.06 280 GLY B N 1
ATOM 5231 C CA . GLY B 1 280 ? 11.773 23.562 -12 1 85.06 280 GLY B CA 1
ATOM 5232 C C . GLY B 1 280 ? 13.195 23.547 -12.531 1 85.06 280 GLY B C 1
ATOM 5233 O O . GLY B 1 280 ? 13.805 22.484 -12.648 1 85.06 280 GLY B O 1
ATOM 5234 N N . SER B 1 281 ? 13.68 24.688 -12.852 1 87.38 281 SER B N 1
ATOM 5235 C CA . SER B 1 281 ? 15.023 24.766 -13.414 1 87.38 281 SER B CA 1
ATOM 5236 C C . SER B 1 281 ? 16.016 25.312 -12.391 1 87.38 281 SER B C 1
ATOM 5238 O O . SER B 1 281 ? 15.633 26.047 -11.477 1 87.38 281 SER B O 1
ATOM 5240 N N . VAL B 1 282 ? 17.219 24.859 -12.57 1 90.5 282 VAL B N 1
ATOM 5241 C CA . VAL B 1 282 ? 18.312 25.328 -11.742 1 90.5 282 VAL B CA 1
ATOM 5242 C C . VAL B 1 282 ? 19.266 26.188 -12.578 1 90.5 282 VAL B C 1
ATOM 5244 O O . VAL B 1 282 ? 19.656 25.797 -13.68 1 90.5 282 VAL B O 1
ATOM 5247 N N . GLU B 1 283 ? 19.562 27.328 -12.008 1 86.31 283 GLU B N 1
ATOM 5248 C CA . GLU B 1 283 ? 20.484 28.203 -12.711 1 86.31 283 GLU B CA 1
ATOM 5249 C C . GLU B 1 283 ? 21.875 27.594 -12.789 1 86.31 283 GLU B C 1
ATOM 5251 O O . GLU B 1 283 ? 22.312 26.891 -11.859 1 86.31 283 GLU B O 1
ATOM 5256 N N . LEU B 1 284 ? 22.562 27.906 -13.828 1 84.81 284 LEU B N 1
ATOM 5257 C CA . LEU B 1 284 ? 23.875 27.344 -14.109 1 84.81 284 LEU B CA 1
ATOM 5258 C C . LEU B 1 284 ? 24.859 27.625 -12.977 1 84.81 284 LEU B C 1
ATOM 5260 O O . LEU B 1 284 ? 25.703 26.781 -12.656 1 84.81 284 LEU B O 1
ATOM 5264 N N . LYS B 1 285 ? 24.781 28.797 -12.398 1 86 285 LYS B N 1
ATOM 5265 C CA . LYS B 1 285 ? 25.703 29.172 -11.328 1 86 285 LYS B CA 1
ATOM 5266 C C . LYS B 1 285 ? 25.594 28.234 -10.141 1 86 285 LYS B C 1
ATOM 5268 O O . LYS B 1 285 ? 26.578 27.969 -9.453 1 86 285 LYS B O 1
ATOM 5273 N N . TYR B 1 286 ? 24.453 27.688 -9.945 1 87.75 286 TYR B N 1
ATOM 5274 C CA . TYR B 1 286 ? 24.234 26.812 -8.797 1 87.75 286 TYR B CA 1
ATOM 5275 C C . TYR B 1 286 ? 24.609 25.375 -9.125 1 87.75 286 TYR B C 1
ATOM 5277 O O . TYR B 1 286 ? 24.891 24.562 -8.227 1 87.75 286 TYR B O 1
ATOM 5285 N N . LEU B 1 287 ? 24.641 25.016 -10.367 1 88.38 287 LEU B N 1
ATOM 5286 C CA . LEU B 1 287 ? 25.016 23.656 -10.758 1 88.38 287 LEU B CA 1
ATOM 5287 C C . LEU B 1 287 ? 26.469 23.375 -10.398 1 88.38 287 LEU B C 1
ATOM 5289 O O . LEU B 1 287 ? 26.812 22.266 -9.992 1 88.38 287 LEU B O 1
ATOM 5293 N N . ASP B 1 288 ? 27.234 24.375 -10.555 1 86.25 288 ASP B N 1
ATOM 5294 C CA . ASP B 1 288 ? 28.641 24.25 -10.18 1 86.25 288 ASP B CA 1
ATOM 5295 C C . ASP B 1 288 ? 28.797 24.031 -8.68 1 86.25 288 ASP B C 1
ATOM 5297 O O . ASP B 1 288 ? 29.594 23.203 -8.242 1 86.25 288 ASP B O 1
ATOM 5301 N N . LYS B 1 289 ? 28.031 24.734 -7.941 1 85.25 289 LYS B N 1
ATOM 5302 C CA . LYS B 1 289 ? 28.047 24.609 -6.488 1 85.25 289 LYS B CA 1
ATOM 5303 C C . LYS B 1 289 ? 27.609 23.219 -6.047 1 85.25 289 LYS B C 1
ATOM 5305 O O . LYS B 1 289 ? 28.172 22.656 -5.094 1 85.25 289 LYS B O 1
ATOM 5310 N N . LEU B 1 290 ? 26.656 22.641 -6.719 1 86.88 290 LEU B N 1
ATOM 5311 C CA . LEU B 1 290 ? 26.094 21.344 -6.383 1 86.88 290 LEU B CA 1
ATOM 5312 C C . LEU B 1 290 ? 27.094 20.234 -6.656 1 86.88 290 LEU B C 1
ATOM 5314 O O . LEU B 1 290 ? 27.094 19.203 -5.969 1 86.88 290 LEU B O 1
ATOM 5318 N N . SER B 1 291 ? 27.875 20.438 -7.629 1 86.31 291 SER B N 1
ATOM 5319 C CA . SER B 1 291 ? 28.828 19.406 -8.016 1 86.31 291 SER B CA 1
ATOM 5320 C C . SER B 1 291 ? 30.109 19.484 -7.176 1 86.31 291 SER B C 1
ATOM 5322 O O . SER B 1 291 ? 30.859 18.516 -7.105 1 86.31 291 SER B O 1
ATOM 5324 N N . GLU B 1 292 ? 30.172 20.641 -6.527 1 84.12 292 GLU B N 1
ATOM 5325 C CA . GLU B 1 292 ? 31.391 20.844 -5.758 1 84.12 292 GLU B CA 1
ATOM 5326 C C . GLU B 1 292 ? 31.422 19.969 -4.512 1 84.12 292 GLU B C 1
ATOM 5328 O O . GLU B 1 292 ? 30.422 19.875 -3.797 1 84.12 292 GLU B O 1
ATOM 5333 N N . GLY B 1 293 ? 32.438 19.234 -4.23 1 80.5 293 GLY B N 1
ATOM 5334 C CA . GLY B 1 293 ? 32.625 18.469 -3.012 1 80.5 293 GLY B CA 1
ATOM 5335 C C . GLY B 1 293 ? 32 17.094 -3.053 1 80.5 293 GLY B C 1
ATOM 5336 O O . GLY B 1 293 ? 32.094 16.344 -2.078 1 80.5 293 GLY B O 1
ATOM 5337 N N . LEU B 1 294 ? 31.391 16.766 -4.145 1 86.88 294 LEU B N 1
ATOM 5338 C CA . LEU B 1 294 ? 30.781 15.445 -4.266 1 86.88 294 LEU B CA 1
ATOM 5339 C C . LEU B 1 294 ? 31.844 14.367 -4.426 1 86.88 294 LEU B C 1
ATOM 5341 O O . LEU B 1 294 ? 32.906 14.617 -4.992 1 86.88 294 LEU B O 1
ATOM 5345 N N . ALA B 1 295 ? 31.578 13.273 -3.9 1 86.81 295 ALA B N 1
ATOM 5346 C CA . ALA B 1 295 ? 32.406 12.109 -4.164 1 86.81 295 ALA B CA 1
ATOM 5347 C C . ALA B 1 295 ? 32.406 11.75 -5.648 1 86.81 295 ALA B C 1
ATOM 5349 O O . ALA B 1 295 ? 31.484 12.133 -6.383 1 86.81 295 ALA B O 1
ATOM 5350 N N . PRO B 1 296 ? 33.406 11.07 -6.109 1 89.19 296 PRO B N 1
ATOM 5351 C CA . PRO B 1 296 ? 33.531 10.766 -7.535 1 89.19 296 PRO B CA 1
ATOM 5352 C C . PRO B 1 296 ? 32.312 10.062 -8.094 1 89.19 296 PRO B C 1
ATOM 5354 O O . PRO B 1 296 ? 31.844 10.398 -9.188 1 89.19 296 PRO B O 1
ATOM 5357 N N . VAL B 1 297 ? 31.844 9.117 -7.371 1 89.31 297 VAL B N 1
ATOM 5358 C CA . VAL B 1 297 ? 30.688 8.367 -7.848 1 89.31 297 VAL B CA 1
ATOM 5359 C C . VAL B 1 297 ? 29.484 9.305 -8.008 1 89.31 297 VAL B C 1
ATOM 5361 O O . VAL B 1 297 ? 28.734 9.203 -8.977 1 89.31 297 VAL B O 1
ATOM 5364 N N . SER B 1 298 ? 29.328 10.18 -7.086 1 90.62 298 SER B N 1
ATOM 5365 C CA . SER B 1 298 ? 28.234 11.148 -7.133 1 90.62 298 SER B CA 1
ATOM 5366 C C . SER B 1 298 ? 28.453 12.172 -8.242 1 90.62 298 SER B C 1
ATOM 5368 O O . SER B 1 298 ? 27.5 12.648 -8.852 1 90.62 298 SER B O 1
ATOM 5370 N N . GLN B 1 299 ? 29.719 12.453 -8.508 1 91.25 299 GLN B N 1
ATOM 5371 C CA . GLN B 1 299 ? 30.047 13.383 -9.586 1 91.25 299 GLN B CA 1
ATOM 5372 C C . GLN B 1 299 ? 29.656 12.805 -10.945 1 91.25 299 GLN B C 1
ATOM 5374 O O . GLN B 1 299 ? 29.125 13.516 -11.805 1 91.25 299 GLN B O 1
ATOM 5379 N N . SER B 1 300 ? 29.969 11.562 -11.062 1 91.06 300 SER B N 1
ATOM 5380 C CA . SER B 1 300 ? 29.609 10.875 -12.305 1 91.06 300 SER B CA 1
ATOM 5381 C C . SER B 1 300 ? 28.109 10.836 -12.516 1 91.06 300 SER B C 1
ATOM 5383 O O . SER B 1 300 ? 27.625 11.07 -13.625 1 91.06 300 SER B O 1
ATOM 5385 N N . LEU B 1 301 ? 27.453 10.523 -11.461 1 91.88 301 LEU B N 1
ATOM 5386 C CA . LEU B 1 301 ? 26 10.484 -11.523 1 91.88 301 LEU B CA 1
ATOM 5387 C C . LEU B 1 301 ? 25.422 11.867 -11.836 1 91.88 301 LEU B C 1
ATOM 5389 O O . LEU B 1 301 ? 24.5 11.992 -12.633 1 91.88 301 LEU B O 1
ATOM 5393 N N . PHE B 1 302 ? 26 12.891 -11.188 1 93.62 302 PHE B N 1
ATOM 5394 C CA . PHE B 1 302 ? 25.562 14.266 -11.391 1 93.62 302 PHE B CA 1
ATOM 5395 C C . PHE B 1 302 ? 25.734 14.68 -12.844 1 93.62 302 PHE B C 1
ATOM 5397 O O . PHE B 1 302 ? 24.859 15.328 -13.414 1 93.62 302 PHE B O 1
ATOM 5404 N N . ALA B 1 303 ? 26.797 14.305 -13.383 1 91.62 303 ALA B N 1
ATOM 5405 C CA . ALA B 1 303 ? 27.078 14.656 -14.773 1 91.62 303 ALA B CA 1
ATOM 5406 C C . ALA B 1 303 ? 26.047 14.047 -15.719 1 91.62 303 ALA B C 1
ATOM 5408 O O . ALA B 1 303 ? 25.688 14.648 -16.734 1 91.62 303 ALA B O 1
ATOM 5409 N N . LEU B 1 304 ? 25.547 12.953 -15.359 1 91.12 304 LEU B N 1
ATOM 5410 C CA . LEU B 1 304 ? 24.609 12.242 -16.203 1 91.12 304 LEU B CA 1
ATOM 5411 C C . LEU B 1 304 ? 23.219 12.859 -16.109 1 91.12 304 LEU B C 1
ATOM 5413 O O . LEU B 1 304 ? 22.438 12.828 -17.062 1 91.12 304 LEU B O 1
ATOM 5417 N N . ILE B 1 305 ? 22.922 13.477 -14.953 1 91.5 305 ILE B N 1
ATOM 5418 C CA . ILE B 1 305 ? 21.531 13.891 -14.75 1 91.5 305 ILE B CA 1
ATOM 5419 C C . ILE B 1 305 ? 21.438 15.414 -14.789 1 91.5 305 ILE B C 1
ATOM 5421 O O . ILE B 1 305 ? 20.344 15.977 -14.695 1 91.5 305 ILE B O 1
ATOM 5425 N N . CYS B 1 306 ? 22.531 16.125 -14.93 1 91.25 306 CYS B N 1
ATOM 5426 C CA . CYS B 1 306 ? 22.562 17.578 -14.852 1 91.25 306 CYS B CA 1
ATOM 5427 C C . CYS B 1 306 ? 21.641 18.203 -15.883 1 91.25 306 CYS B C 1
ATOM 5429 O O . CYS B 1 306 ? 21.062 19.266 -15.648 1 91.25 306 CYS B O 1
ATOM 5431 N N . GLY B 1 307 ? 21.422 17.516 -16.969 1 89.75 307 GLY B N 1
ATOM 5432 C CA . GLY B 1 307 ? 20.516 18 -18 1 89.75 307 GLY B CA 1
ATOM 5433 C C . GLY B 1 307 ? 19.078 18.109 -17.531 1 89.75 307 GLY B C 1
ATOM 5434 O O . GLY B 1 307 ? 18.328 18.938 -18.047 1 89.75 307 GLY B O 1
ATOM 5435 N N . ILE B 1 308 ? 18.734 17.406 -16.562 1 91.19 308 ILE B N 1
ATOM 5436 C CA . ILE B 1 308 ? 17.375 17.422 -16.016 1 91.19 308 ILE B CA 1
ATOM 5437 C C . ILE B 1 308 ? 17.109 18.75 -15.328 1 91.19 308 ILE B C 1
ATOM 5439 O O . ILE B 1 308 ? 15.992 19.281 -15.406 1 91.19 308 ILE B O 1
ATOM 5443 N N . PHE B 1 309 ? 18.141 19.312 -14.711 1 91.31 309 PHE B N 1
ATOM 5444 C CA . PHE B 1 309 ? 18 20.531 -13.922 1 91.31 309 PHE B CA 1
ATOM 5445 C C . PHE B 1 309 ? 17.938 21.766 -14.828 1 91.31 309 PHE B C 1
ATOM 5447 O O . PHE B 1 309 ? 17.422 22.812 -14.438 1 91.31 309 PHE B O 1
ATOM 5454 N N . SER B 1 310 ? 18.5 21.609 -15.984 1 83.25 310 SER B N 1
ATOM 5455 C CA . SER B 1 310 ? 18.578 22.75 -16.891 1 83.25 310 SER B CA 1
ATOM 5456 C C . SER B 1 310 ? 17.5 22.688 -17.969 1 83.25 310 SER B C 1
ATOM 5458 O O . SER B 1 310 ? 17.469 23.516 -18.875 1 83.25 310 SER B O 1
ATOM 5460 N N . ASP B 1 311 ? 16.703 21.688 -17.859 1 76.56 311 ASP B N 1
ATOM 5461 C CA . ASP B 1 311 ? 15.656 21.516 -18.859 1 76.56 311 ASP B CA 1
ATOM 5462 C C . ASP B 1 311 ? 14.656 22.656 -18.812 1 76.56 311 ASP B C 1
ATOM 5464 O O . ASP B 1 311 ? 13.922 22.812 -17.828 1 76.56 311 ASP B O 1
ATOM 5468 N N . GLN B 1 312 ? 14.711 23.469 -19.844 1 69.62 312 GLN B N 1
ATOM 5469 C CA . GLN B 1 312 ? 13.852 24.641 -19.875 1 69.62 312 GLN B CA 1
ATOM 5470 C C . GLN B 1 312 ? 12.586 24.375 -20.688 1 69.62 312 GLN B C 1
ATOM 5472 O O . GLN B 1 312 ? 11.844 25.297 -21.016 1 69.62 312 GLN B O 1
ATOM 5477 N N . THR B 1 313 ? 12.461 23.094 -21 1 71.12 313 THR B N 1
ATOM 5478 C CA . THR B 1 313 ? 11.289 22.766 -21.812 1 71.12 313 THR B CA 1
ATOM 5479 C C . THR B 1 313 ? 10 23.125 -21.078 1 71.12 313 THR B C 1
ATOM 5481 O O . THR B 1 313 ? 9.07 23.672 -21.688 1 71.12 313 THR B O 1
ATOM 5484 N N . LYS B 1 314 ? 10.031 22.906 -19.891 1 71.94 314 LYS B N 1
ATOM 5485 C CA . LYS B 1 314 ? 8.836 23.234 -19.109 1 71.94 314 LYS B CA 1
ATOM 5486 C C . LYS B 1 314 ? 8.602 24.734 -19.047 1 71.94 314 LYS B C 1
ATOM 5488 O O . LYS B 1 314 ? 7.469 25.203 -19.203 1 71.94 314 LYS B O 1
ATOM 5493 N N . ALA B 1 315 ? 9.695 25.438 -18.875 1 71.5 315 ALA B N 1
ATOM 5494 C CA . ALA B 1 315 ? 9.586 26.891 -18.781 1 71.5 315 ALA B CA 1
ATOM 5495 C C . ALA B 1 315 ? 9.07 27.484 -20.094 1 71.5 315 ALA B C 1
ATOM 5497 O O . ALA B 1 315 ? 8.297 28.453 -20.078 1 71.5 315 ALA B O 1
ATOM 5498 N N . SER B 1 316 ? 9.469 26.812 -21.078 1 74.75 316 SER B N 1
ATOM 5499 C CA . SER B 1 316 ? 9.086 27.328 -22.391 1 74.75 316 SER B CA 1
ATOM 5500 C C . SER B 1 316 ? 7.641 26.969 -22.719 1 74.75 316 SER B C 1
ATOM 5502 O O . SER B 1 316 ? 7 27.641 -23.531 1 74.75 316 SER B O 1
ATOM 5504 N N . ASN B 1 317 ? 7.152 26.016 -22.109 1 79.31 317 ASN B N 1
ATOM 5505 C CA . ASN B 1 317 ? 5.82 25.516 -22.453 1 79.31 317 ASN B CA 1
ATOM 5506 C C . ASN B 1 317 ? 4.793 25.922 -21.391 1 79.31 317 ASN B C 1
ATOM 5508 O O . ASN B 1 317 ? 3.707 25.344 -21.328 1 79.31 317 ASN B O 1
ATOM 5512 N N . THR B 1 318 ? 5.25 26.812 -20.594 1 81.38 318 THR B N 1
ATOM 5513 C CA . THR B 1 318 ? 4.336 27.219 -19.531 1 81.38 318 THR B CA 1
ATOM 5514 C C . THR B 1 318 ? 4.062 28.719 -19.609 1 81.38 318 THR B C 1
ATOM 5516 O O . THR B 1 318 ? 4.848 29.469 -20.188 1 81.38 318 THR B O 1
ATOM 5519 N N . VAL B 1 319 ? 2.895 29.125 -19.188 1 84 319 VAL B N 1
ATOM 5520 C CA . VAL B 1 319 ? 2.496 30.531 -19.188 1 84 319 VAL B CA 1
ATOM 5521 C C . VAL B 1 319 ? 2.115 30.953 -17.766 1 84 319 VAL B C 1
ATOM 5523 O O . VAL B 1 319 ? 1.521 30.188 -17.016 1 84 319 VAL B O 1
ATOM 5526 N N . LEU B 1 320 ? 2.596 32.125 -17.406 1 88.62 320 LEU B N 1
ATOM 5527 C CA . LEU B 1 320 ? 2.178 32.719 -16.141 1 88.62 320 LEU B CA 1
ATOM 5528 C C . LEU B 1 320 ? 0.757 33.25 -16.25 1 88.62 320 LEU B C 1
ATOM 5530 O O . LEU B 1 320 ? 0.432 33.969 -17.188 1 88.62 320 LEU B O 1
ATOM 5534 N N . LYS B 1 321 ? -0.07 32.812 -15.328 1 89.81 321 LYS B N 1
ATOM 5535 C CA . LYS B 1 321 ? -1.467 33.25 -15.312 1 89.81 321 LYS B CA 1
ATOM 5536 C C . LYS B 1 321 ? -1.926 33.562 -13.891 1 89.81 321 LYS B C 1
ATOM 5538 O O . LYS B 1 321 ? -1.365 33.062 -12.922 1 89.81 321 LYS B O 1
ATOM 5543 N N . GLU B 1 322 ? -2.768 34.469 -13.812 1 92.31 322 GLU B N 1
ATOM 5544 C CA . GLU B 1 322 ? -3.473 34.719 -12.562 1 92.31 322 GLU B CA 1
ATOM 5545 C C . GLU B 1 322 ? -4.895 34.156 -12.609 1 92.31 322 GLU B C 1
ATOM 5547 O O . GLU B 1 322 ? -5.676 34.531 -13.492 1 92.31 322 GLU B O 1
ATOM 5552 N N . VAL B 1 323 ? -5.156 33.281 -11.75 1 90.44 323 VAL B N 1
ATOM 5553 C CA . VAL B 1 323 ? -6.457 32.625 -11.773 1 90.44 323 VAL B CA 1
ATOM 5554 C C . VAL B 1 323 ? -7.059 32.625 -10.367 1 90.44 323 VAL B C 1
ATOM 5556 O O . VAL B 1 323 ? -6.332 32.75 -9.375 1 90.44 323 VAL B O 1
ATOM 5559 N N . GLU B 1 324 ? -8.383 32.594 -10.352 1 88.12 324 GLU B N 1
ATOM 5560 C CA . GLU B 1 324 ? -9.039 32.344 -9.07 1 88.12 324 GLU B CA 1
ATOM 5561 C C . GLU B 1 324 ? -8.75 30.922 -8.57 1 88.12 324 GLU B C 1
ATOM 5563 O O . GLU B 1 324 ? -8.688 29.984 -9.359 1 88.12 324 GLU B O 1
ATOM 5568 N N . ALA B 1 325 ? -8.602 30.797 -7.238 1 86.12 325 ALA B N 1
ATOM 5569 C CA . ALA B 1 325 ? -8.211 29.531 -6.625 1 86.12 325 ALA B CA 1
ATOM 5570 C C . ALA B 1 325 ? -9.141 28.406 -7.062 1 86.12 325 ALA B C 1
ATOM 5572 O O . ALA B 1 325 ? -8.703 27.266 -7.23 1 86.12 325 ALA B O 1
ATOM 5573 N N . VAL B 1 326 ? -10.375 28.703 -7.371 1 83.81 326 VAL B N 1
ATOM 5574 C CA . VAL B 1 326 ? -11.383 27.688 -7.695 1 83.81 326 VAL B CA 1
ATOM 5575 C C . VAL B 1 326 ? -11.18 27.203 -9.125 1 83.81 326 VAL B C 1
ATOM 5577 O O . VAL B 1 326 ? -11.695 26.141 -9.508 1 83.81 326 VAL B O 1
ATOM 5580 N N . TYR B 1 327 ? -10.328 27.875 -9.891 1 84.75 327 TYR B N 1
ATOM 5581 C CA . TYR B 1 327 ? -10.125 27.516 -11.289 1 84.75 327 TYR B CA 1
ATOM 5582 C C . TYR B 1 327 ? -8.758 26.891 -11.5 1 84.75 327 TYR B C 1
ATOM 5584 O O . TYR B 1 327 ? -8.289 26.766 -12.633 1 84.75 327 TYR B O 1
ATOM 5592 N N . LEU B 1 328 ? -8.203 26.547 -10.406 1 88.5 328 LEU B N 1
ATOM 5593 C CA . LEU B 1 328 ? -6.938 25.828 -10.508 1 88.5 328 LEU B CA 1
ATOM 5594 C C . LEU B 1 328 ? -7.137 24.469 -11.172 1 88.5 328 LEU B C 1
ATOM 5596 O O . LEU B 1 328 ? -8.156 23.812 -10.961 1 88.5 328 LEU B O 1
ATOM 5600 N N . LEU B 1 329 ? -6.207 24.078 -12.039 1 87.75 329 LEU B N 1
ATOM 5601 C CA . LEU B 1 329 ? -6.238 22.812 -12.75 1 87.75 329 LEU B CA 1
ATOM 5602 C C . LEU B 1 329 ? -5.082 21.922 -12.312 1 87.75 329 LEU B C 1
ATOM 5604 O O . LEU B 1 329 ? -4.082 22.406 -11.781 1 87.75 329 LEU B O 1
ATOM 5608 N N . GLU B 1 330 ? -5.324 20.609 -12.539 1 87.06 330 GLU B N 1
ATOM 5609 C CA . GLU B 1 330 ? -4.246 19.672 -12.266 1 87.06 330 GLU B CA 1
ATOM 5610 C C . GLU B 1 330 ? -2.967 20.062 -13 1 87.06 330 GLU B C 1
ATOM 5612 O O . GLU B 1 330 ? -3.012 20.469 -14.164 1 87.06 330 GLU B O 1
ATOM 5617 N N . ASP B 1 331 ? -1.869 20.078 -12.305 1 85.19 331 ASP B N 1
ATOM 5618 C CA . ASP B 1 331 ? -0.524 20.312 -12.828 1 85.19 331 ASP B CA 1
ATOM 5619 C C . ASP B 1 331 ? -0.179 21.797 -12.82 1 85.19 331 ASP B C 1
ATOM 5621 O O . ASP B 1 331 ? 0.932 22.188 -13.188 1 85.19 331 ASP B O 1
ATOM 5625 N N . ASP B 1 332 ? -1.165 22.656 -12.445 1 88.56 332 ASP B N 1
ATOM 5626 C CA . ASP B 1 332 ? -0.796 24.031 -12.172 1 88.56 332 ASP B CA 1
ATOM 5627 C C . ASP B 1 332 ? 0.275 24.109 -11.086 1 88.56 332 ASP B C 1
ATOM 5629 O O . ASP B 1 332 ? 0.329 23.25 -10.195 1 88.56 332 ASP B O 1
ATOM 5633 N N . VAL B 1 333 ? 1.151 25.062 -11.219 1 87.81 333 VAL B N 1
ATOM 5634 C CA . VAL B 1 333 ? 2.148 25.297 -10.18 1 87.81 333 VAL B CA 1
ATOM 5635 C C . VAL B 1 333 ? 1.971 26.703 -9.602 1 87.81 333 VAL B C 1
ATOM 5637 O O . VAL B 1 333 ? 1.938 27.688 -10.344 1 87.81 333 VAL B O 1
ATOM 5640 N N . LEU B 1 334 ? 1.897 26.781 -8.305 1 88.25 334 LEU B N 1
ATOM 5641 C CA . LEU B 1 334 ? 1.687 28.078 -7.668 1 88.25 334 LEU B CA 1
ATOM 5642 C C . LEU B 1 334 ? 2.973 28.906 -7.66 1 88.25 334 LEU B C 1
ATOM 5644 O O . LEU B 1 334 ? 4.047 28.375 -7.371 1 88.25 334 LEU B O 1
ATOM 5648 N N . VAL B 1 335 ? 2.787 30.172 -7.992 1 87.5 335 VAL B N 1
ATOM 5649 C CA . VAL B 1 335 ? 3.916 31.094 -7.969 1 87.5 335 VAL B CA 1
ATOM 5650 C C . VAL B 1 335 ? 3.996 31.781 -6.602 1 87.5 335 VAL B C 1
ATOM 5652 O O . VAL B 1 335 ? 5.062 32.25 -6.203 1 87.5 335 VAL B O 1
ATOM 5655 N N . GLU B 1 336 ? 2.871 31.844 -5.91 1 88.06 336 GLU B N 1
ATOM 5656 C CA . GLU B 1 336 ? 2.787 32.469 -4.59 1 88.06 336 GLU B CA 1
ATOM 5657 C C . GLU B 1 336 ? 1.941 31.625 -3.639 1 88.06 336 GLU B C 1
ATOM 5659 O O . GLU B 1 336 ? 1.256 30.703 -4.066 1 88.06 336 GLU B O 1
ATOM 5664 N N . ASP B 1 337 ? 2.145 31.922 -2.375 1 87 337 ASP B N 1
ATOM 5665 C CA . ASP B 1 337 ? 1.368 31.234 -1.354 1 87 337 ASP B CA 1
ATOM 5666 C C . ASP B 1 337 ? -0.123 31.531 -1.501 1 87 337 ASP B C 1
ATOM 5668 O O . ASP B 1 337 ? -0.508 32.625 -1.868 1 87 337 ASP B O 1
ATOM 5672 N N . LEU B 1 338 ? -0.882 30.516 -1.331 1 87.62 338 LEU B N 1
ATOM 5673 C CA . LEU B 1 338 ? -2.334 30.656 -1.296 1 87.62 338 LEU B CA 1
ATOM 5674 C C . LEU B 1 338 ? -2.857 30.531 0.131 1 87.62 338 LEU B C 1
ATOM 5676 O O . LEU B 1 338 ? -2.58 29.547 0.815 1 87.62 338 LEU B O 1
ATOM 5680 N N . HIS B 1 339 ? -3.516 31.5 0.588 1 84.19 339 HIS B N 1
ATOM 5681 C CA . HIS B 1 339 ? -4.078 31.531 1.934 1 84.19 339 HIS B CA 1
ATOM 5682 C C . HIS B 1 339 ? -5.605 31.531 1.893 1 84.19 339 HIS B C 1
ATOM 5684 O O . HIS B 1 339 ? -6.203 31.953 0.898 1 84.19 339 HIS B O 1
ATOM 5690 N N . ASP B 1 340 ? -6.145 31 2.932 1 76.56 340 ASP B N 1
ATOM 5691 C CA . ASP B 1 340 ? -7.594 31.125 3.045 1 76.56 340 ASP B CA 1
ATOM 5692 C C . ASP B 1 340 ? -7.984 32.5 3.615 1 76.56 340 ASP B C 1
ATOM 5694 O O . ASP B 1 340 ? -7.137 33.375 3.781 1 76.56 340 ASP B O 1
ATOM 5698 N N . SER B 1 341 ? -9.328 32.688 3.746 1 72.31 341 SER B N 1
ATOM 5699 C CA . SER B 1 341 ? -9.844 33.969 4.215 1 72.31 341 SER B CA 1
ATOM 5700 C C . SER B 1 341 ? -9.375 34.281 5.633 1 72.31 341 SER B C 1
ATOM 5702 O O . SER B 1 341 ? -9.297 35.438 6.035 1 72.31 341 SER B O 1
ATOM 5704 N N . ASN B 1 342 ? -8.93 33.281 6.355 1 71.75 342 ASN B N 1
ATOM 5705 C CA . ASN B 1 342 ? -8.477 33.469 7.734 1 71.75 342 ASN B CA 1
ATOM 5706 C C . ASN B 1 342 ? -6.957 33.562 7.816 1 71.75 342 ASN B C 1
ATOM 5708 O O . ASN B 1 342 ? -6.391 33.625 8.906 1 71.75 342 ASN B O 1
ATOM 5712 N N . GLY B 1 343 ? -6.328 33.562 6.684 1 74.06 343 GLY B N 1
ATOM 5713 C CA . GLY B 1 343 ? -4.883 33.719 6.645 1 74.06 343 GLY B CA 1
ATOM 5714 C C . GLY B 1 343 ? -4.133 32.406 6.742 1 74.06 343 GLY B C 1
ATOM 5715 O O . GLY B 1 343 ? -2.902 32.406 6.801 1 74.06 343 GLY B O 1
ATOM 5716 N N . ARG B 1 344 ? -4.84 31.422 6.852 1 74.62 344 ARG B N 1
ATOM 5717 C CA . ARG B 1 344 ? -4.195 30.109 6.902 1 74.62 344 ARG B CA 1
ATOM 5718 C C . ARG B 1 344 ? -3.627 29.719 5.539 1 74.62 344 ARG B C 1
ATOM 5720 O O . ARG B 1 344 ? -4.277 29.922 4.512 1 74.62 344 ARG B O 1
ATOM 5727 N N . LEU B 1 345 ? -2.377 29.266 5.609 1 79.25 345 LEU B N 1
ATOM 5728 C CA . LEU B 1 345 ? -1.718 28.828 4.383 1 79.25 345 LEU B CA 1
ATOM 5729 C C . LEU B 1 345 ? -2.359 27.547 3.85 1 79.25 345 LEU B C 1
ATOM 5731 O O . LEU B 1 345 ? -2.414 26.531 4.551 1 79.25 345 LEU B O 1
ATOM 5735 N N . LEU B 1 346 ? -2.945 27.609 2.674 1 79 346 LEU B N 1
ATOM 5736 C CA . LEU B 1 346 ? -3.578 26.453 2.043 1 79 346 LEU B CA 1
ATOM 5737 C C . LEU B 1 346 ? -2.584 25.688 1.169 1 79 346 LEU B C 1
ATOM 5739 O O . LEU B 1 346 ? -2.518 24.469 1.218 1 79 346 LEU B O 1
ATOM 5743 N N . LEU B 1 347 ? -1.903 26.453 0.375 1 84.12 347 LEU B N 1
ATOM 5744 C CA . LEU B 1 347 ? -0.878 25.938 -0.522 1 84.12 347 LEU B CA 1
ATOM 5745 C C . LEU B 1 347 ? 0.339 26.844 -0.549 1 84.12 347 LEU B C 1
ATOM 5747 O O . LEU B 1 347 ? 0.198 28.078 -0.525 1 84.12 347 LEU B O 1
ATOM 5751 N N . ALA B 1 348 ? 1.507 26.266 -0.597 1 83.75 348 ALA B N 1
ATOM 5752 C CA . ALA B 1 348 ? 2.738 27.047 -0.648 1 83.75 348 ALA B CA 1
ATOM 5753 C C . ALA B 1 348 ? 3.184 27.281 -2.09 1 83.75 348 ALA B C 1
ATOM 5755 O O . ALA B 1 348 ? 2.822 26.516 -2.986 1 83.75 348 ALA B O 1
ATOM 5756 N N . ALA B 1 349 ? 3.902 28.344 -2.213 1 85.12 349 ALA B N 1
ATOM 5757 C CA . ALA B 1 349 ? 4.52 28.594 -3.512 1 85.12 349 ALA B CA 1
ATOM 5758 C C . ALA B 1 349 ? 5.371 27.406 -3.955 1 85.12 349 ALA B C 1
ATOM 5760 O O . ALA B 1 349 ? 6.082 26.797 -3.145 1 85.12 349 ALA B O 1
ATOM 5761 N N . GLY B 1 350 ? 5.168 27.062 -5.297 1 79.88 350 GLY B N 1
ATOM 5762 C CA . GLY B 1 350 ? 5.961 25.969 -5.828 1 79.88 350 GLY B CA 1
ATOM 5763 C C . GLY B 1 350 ? 5.215 24.656 -5.848 1 79.88 350 GLY B C 1
ATOM 5764 O O . GLY B 1 350 ? 5.602 23.719 -6.566 1 79.88 350 GLY B O 1
ATOM 5765 N N . GLN B 1 351 ? 4.184 24.547 -5.086 1 82.5 351 GLN B N 1
ATOM 5766 C CA . GLN B 1 351 ? 3.439 23.281 -5.012 1 82.5 351 GLN B CA 1
ATOM 5767 C C . GLN B 1 351 ? 2.617 23.062 -6.277 1 82.5 351 GLN B C 1
ATOM 5769 O O . GLN B 1 351 ? 2.092 24.016 -6.859 1 82.5 351 GLN B O 1
ATOM 5774 N N . ASN B 1 352 ? 2.559 21.797 -6.609 1 85.38 352 ASN B N 1
ATOM 5775 C CA . ASN B 1 352 ? 1.715 21.375 -7.727 1 85.38 352 ASN B CA 1
ATOM 5776 C C . ASN B 1 352 ? 0.282 21.109 -7.277 1 85.38 352 ASN B C 1
ATOM 5778 O O . ASN B 1 352 ? 0.06 20.562 -6.195 1 85.38 352 ASN B O 1
ATOM 5782 N N . VAL B 1 353 ? -0.573 21.531 -8.188 1 85.44 353 VAL B N 1
ATOM 5783 C CA . VAL B 1 353 ? -1.982 21.281 -7.902 1 85.44 353 VAL B CA 1
ATOM 5784 C C . VAL B 1 353 ? -2.354 19.859 -8.328 1 85.44 353 VAL B C 1
ATOM 5786 O O . VAL B 1 353 ? -2.205 19.5 -9.5 1 85.44 353 VAL B O 1
ATOM 5789 N N . THR B 1 354 ? -2.736 19.078 -7.324 1 84.75 354 THR B N 1
ATOM 5790 C CA . THR B 1 354 ? -3.182 17.703 -7.578 1 84.75 354 THR B CA 1
ATOM 5791 C C . THR B 1 354 ? -4.703 17.609 -7.488 1 84.75 354 THR B C 1
ATOM 5793 O O . THR B 1 354 ? -5.375 18.594 -7.172 1 84.75 354 THR B O 1
ATOM 5796 N N . LYS B 1 355 ? -5.23 16.406 -7.801 1 81.62 355 LYS B N 1
ATOM 5797 C CA . LYS B 1 355 ? -6.664 16.156 -7.676 1 81.62 355 LYS B CA 1
ATOM 5798 C C . LYS B 1 355 ? -7.129 16.344 -6.234 1 81.62 355 LYS B C 1
ATOM 5800 O O . LYS B 1 355 ? -8.227 16.844 -5.992 1 81.62 355 LYS B O 1
ATOM 5805 N N . SER B 1 356 ? -6.309 15.969 -5.336 1 80.62 356 SER B N 1
ATOM 5806 C CA . SER B 1 356 ? -6.629 16.109 -3.92 1 80.62 356 SER B CA 1
ATOM 5807 C C . SER B 1 356 ? -6.734 17.578 -3.525 1 80.62 356 SER B C 1
ATOM 5809 O O . SER B 1 356 ? -7.633 17.969 -2.771 1 80.62 356 SER B O 1
ATOM 5811 N N . VAL B 1 357 ? -5.855 18.312 -4.031 1 81.94 357 VAL B N 1
ATOM 5812 C CA . VAL B 1 357 ? -5.848 19.75 -3.744 1 81.94 357 VAL B CA 1
ATOM 5813 C C . VAL B 1 357 ? -7.109 20.391 -4.309 1 81.94 357 VAL B C 1
ATOM 5815 O O . VAL B 1 357 ? -7.75 21.203 -3.639 1 81.94 357 VAL B O 1
ATOM 5818 N N . ILE B 1 358 ? -7.387 20.016 -5.52 1 85.31 358 ILE B N 1
ATOM 5819 C CA . ILE B 1 358 ? -8.578 20.547 -6.176 1 85.31 358 ILE B CA 1
ATOM 5820 C C . ILE B 1 358 ? -9.82 20.203 -5.359 1 85.31 358 ILE B C 1
ATOM 5822 O O . ILE B 1 358 ? -10.695 21.047 -5.16 1 85.31 358 ILE B O 1
ATOM 5826 N N . SER B 1 359 ? -9.891 19.016 -4.918 1 82 359 SER B N 1
ATOM 5827 C CA . SER B 1 359 ? -11.016 18.578 -4.105 1 82 359 SER B CA 1
ATOM 5828 C C . SER B 1 359 ? -11.117 19.375 -2.812 1 82 359 SER B C 1
ATOM 5830 O O . SER B 1 359 ? -12.211 19.766 -2.398 1 82 359 SER B O 1
ATOM 5832 N N . LYS B 1 360 ? -10.047 19.578 -2.197 1 81.06 360 LYS B N 1
ATOM 5833 C CA . LYS B 1 360 ? -10.023 20.328 -0.954 1 81.06 360 LYS B CA 1
ATOM 5834 C C . LYS B 1 360 ? -10.477 21.781 -1.186 1 81.06 360 LYS B C 1
ATOM 5836 O O . LYS B 1 360 ? -11.289 22.312 -0.425 1 81.06 360 LYS B O 1
ATOM 5841 N N . LEU B 1 361 ? -9.922 22.359 -2.203 1 82.06 361 LEU B N 1
ATOM 5842 C CA . LEU B 1 361 ? -10.289 23.734 -2.521 1 82.06 361 LEU B CA 1
ATOM 5843 C C . LEU B 1 361 ? -11.773 23.844 -2.836 1 82.06 361 LEU B C 1
ATOM 5845 O O . LEU B 1 361 ? -12.422 24.828 -2.467 1 82.06 361 LEU B O 1
ATOM 5849 N N . GLY B 1 362 ? -12.18 22.812 -3.529 1 81.19 362 GLY B N 1
ATOM 5850 C CA . GLY B 1 362 ? -13.602 22.781 -3.814 1 81.19 362 GLY B CA 1
ATOM 5851 C C . GLY B 1 362 ? -14.461 22.75 -2.564 1 81.19 362 GLY B C 1
ATOM 5852 O O . GLY B 1 362 ? -15.477 23.438 -2.488 1 81.19 362 GLY B O 1
ATOM 5853 N N . GLN B 1 363 ? -14.07 22.062 -1.657 1 78.31 363 GLN B N 1
ATOM 5854 C CA . GLN B 1 363 ? -14.805 21.938 -0.404 1 78.31 363 GLN B CA 1
ATOM 5855 C C . GLN B 1 363 ? -14.742 23.234 0.401 1 78.31 363 GLN B C 1
ATOM 5857 O O . GLN B 1 363 ? -15.742 23.672 0.97 1 78.31 363 GLN B O 1
ATOM 5862 N N . ILE B 1 364 ? -13.562 23.75 0.49 1 77.75 364 ILE B N 1
ATOM 5863 C CA . ILE B 1 364 ? -13.398 25 1.208 1 77.75 364 ILE B CA 1
ATOM 5864 C C . ILE B 1 364 ? -14.273 26.078 0.574 1 77.75 364 ILE B C 1
ATOM 5866 O O . ILE B 1 364 ? -14.938 26.844 1.28 1 77.75 364 ILE B O 1
ATOM 5870 N N . ASN B 1 365 ? -14.273 26 -0.727 1 79.56 365 ASN B N 1
ATOM 5871 C CA . ASN B 1 365 ? -15.047 27 -1.459 1 79.56 365 ASN B CA 1
ATOM 5872 C C . ASN B 1 365 ? -16.547 26.844 -1.186 1 79.56 365 ASN B C 1
ATOM 5874 O O . ASN B 1 365 ? -17.281 27.844 -1.187 1 79.56 365 ASN B O 1
ATOM 5878 N N . ARG B 1 366 ? -16.953 25.688 -1.044 1 78.06 366 ARG B N 1
ATOM 5879 C CA . ARG B 1 366 ? -18.359 25.422 -0.733 1 78.06 366 ARG B CA 1
ATOM 5880 C C . ARG B 1 366 ? -18.75 26.016 0.612 1 78.06 366 ARG B C 1
ATOM 5882 O O . ARG B 1 366 ? -19.875 26.469 0.798 1 78.06 366 ARG B O 1
ATOM 5889 N N . HIS B 1 367 ? -17.812 26.062 1.454 1 77 367 HIS B N 1
ATOM 5890 C CA . HIS B 1 367 ? -18.062 26.578 2.791 1 77 367 HIS B CA 1
ATOM 5891 C C . HIS B 1 367 ? -17.828 28.094 2.842 1 77 367 HIS B C 1
ATOM 5893 O O . HIS B 1 367 ? -18.578 28.812 3.506 1 77 367 HIS B O 1
ATOM 5899 N N . GLN B 1 368 ? -16.703 28.391 2.375 1 74.5 368 GLN B N 1
ATOM 5900 C CA . GLN B 1 368 ? -16.312 29.797 2.301 1 74.5 368 GLN B CA 1
ATOM 5901 C C . GLN B 1 368 ? -15.734 30.125 0.928 1 74.5 368 GLN B C 1
ATOM 5903 O O . GLN B 1 368 ? -14.664 29.625 0.557 1 74.5 368 GLN B O 1
ATOM 5908 N N . LYS B 1 369 ? -16.453 30.906 0.324 1 73.19 369 LYS B N 1
ATOM 5909 C CA . LYS B 1 369 ? -16.031 31.25 -1.031 1 73.19 369 LYS B CA 1
ATOM 5910 C C . LYS B 1 369 ? -14.578 31.734 -1.052 1 73.19 369 LYS B C 1
ATOM 5912 O O . LYS B 1 369 ? -14.211 32.625 -0.292 1 73.19 369 LYS B O 1
ATOM 5917 N N . ILE B 1 370 ? -13.797 31.062 -1.777 1 75.75 370 ILE B N 1
ATOM 5918 C CA . ILE B 1 370 ? -12.406 31.469 -1.978 1 75.75 370 ILE B CA 1
ATOM 5919 C C . ILE B 1 370 ? -12.312 32.406 -3.189 1 75.75 370 ILE B C 1
ATOM 5921 O O . ILE B 1 370 ? -12.547 31.969 -4.324 1 75.75 370 ILE B O 1
ATOM 5925 N N . THR B 1 371 ? -12.125 33.625 -2.914 1 74.75 371 THR B N 1
ATOM 5926 C CA . THR B 1 371 ? -12.109 34.594 -4.004 1 74.75 371 THR B CA 1
ATOM 5927 C C . THR B 1 371 ? -10.688 35.062 -4.285 1 74.75 371 THR B C 1
ATOM 5929 O O . THR B 1 371 ? -10.461 35.875 -5.188 1 74.75 371 THR B O 1
ATOM 5932 N N . ASN B 1 372 ? -9.805 34.469 -3.689 1 82.38 372 ASN B N 1
ATOM 5933 C CA . ASN B 1 372 ? -8.422 34.906 -3.855 1 82.38 372 ASN B CA 1
ATOM 5934 C C . ASN B 1 372 ? -7.852 34.469 -5.203 1 82.38 372 ASN B C 1
ATOM 5936 O O . ASN B 1 372 ? -8.133 33.375 -5.676 1 82.38 372 ASN B O 1
ATOM 5940 N N . LYS B 1 373 ? -7.266 35.469 -5.777 1 88.06 373 LYS B N 1
ATOM 5941 C CA . LYS B 1 373 ? -6.516 35.156 -6.992 1 88.06 373 LYS B CA 1
ATOM 5942 C C . LYS B 1 373 ? -5.078 34.75 -6.66 1 88.06 373 LYS B C 1
ATOM 5944 O O . LYS B 1 373 ? -4.527 35.188 -5.648 1 88.06 373 LYS B O 1
ATOM 5949 N N . VAL B 1 374 ? -4.629 33.781 -7.465 1 90.56 374 VAL B N 1
ATOM 5950 C CA . VAL B 1 374 ? -3.266 33.312 -7.246 1 90.56 374 VAL B CA 1
ATOM 5951 C C . VAL B 1 374 ? -2.531 33.219 -8.578 1 90.56 374 VAL B C 1
ATOM 5953 O O . VAL B 1 374 ? -3.129 32.875 -9.602 1 90.56 374 VAL B O 1
ATOM 5956 N N . LYS B 1 375 ? -1.326 33.656 -8.547 1 91.69 375 LYS B N 1
ATOM 5957 C CA . LYS B 1 375 ? -0.485 33.531 -9.727 1 91.69 375 LYS B CA 1
ATOM 5958 C C . LYS B 1 375 ? 0.042 32.094 -9.875 1 91.69 375 LYS B C 1
ATOM 5960 O O . LYS B 1 375 ? 0.534 31.516 -8.914 1 91.69 375 LYS B O 1
ATOM 5965 N N . ILE B 1 376 ? -0.158 31.531 -11.094 1 90.81 376 ILE B N 1
ATOM 5966 C CA . ILE B 1 376 ? 0.265 30.156 -11.328 1 90.81 376 ILE B CA 1
ATOM 5967 C C . ILE B 1 376 ? 0.997 30.062 -12.664 1 90.81 376 ILE B C 1
ATOM 5969 O O . ILE B 1 376 ? 0.932 30.984 -13.477 1 90.81 376 ILE B O 1
ATOM 5973 N N . VAL B 1 377 ? 1.757 29.047 -12.758 1 89.81 377 VAL B N 1
ATOM 5974 C CA . VAL B 1 377 ? 2.311 28.641 -14.039 1 89.81 377 VAL B CA 1
ATOM 5975 C C . VAL B 1 377 ? 1.542 27.438 -14.57 1 89.81 377 VAL B C 1
ATOM 5977 O O . VAL B 1 377 ? 1.354 26.438 -13.859 1 89.81 377 VAL B O 1
ATOM 5980 N N . ARG B 1 378 ? 1.026 27.516 -15.836 1 88.81 378 ARG B N 1
ATOM 5981 C CA . ARG B 1 378 ? 0.217 26.469 -16.453 1 88.81 378 ARG B CA 1
ATOM 5982 C C . ARG B 1 378 ? 0.781 26.062 -17.812 1 88.81 378 ARG B C 1
ATOM 5984 O O . ARG B 1 378 ? 1.27 26.922 -18.562 1 88.81 378 ARG B O 1
ATOM 5991 N N . GLY B 1 379 ? 0.747 24.719 -18 1 82.12 379 GLY B N 1
ATOM 5992 C CA . GLY B 1 379 ? 1.153 24.25 -19.328 1 82.12 379 GLY B CA 1
ATOM 5993 C C . GLY B 1 379 ? 0.301 24.812 -20.438 1 82.12 379 GLY B C 1
ATOM 5994 O O . GLY B 1 379 ? -0.916 24.953 -20.297 1 82.12 379 GLY B O 1
ATOM 5995 N N . MET B 1 380 ? 0.916 25.234 -21.5 1 75 380 MET B N 1
ATOM 5996 C CA . MET B 1 380 ? 0.233 25.859 -22.625 1 75 380 MET B CA 1
ATOM 5997 C C . MET B 1 380 ? -0.841 24.938 -23.188 1 75 380 MET B C 1
ATOM 5999 O O . MET B 1 380 ? -1.849 25.406 -23.719 1 75 380 MET B O 1
ATOM 6003 N N . GLY B 1 381 ? -0.708 23.656 -22.953 1 71.56 381 GLY B N 1
ATOM 6004 C CA . GLY B 1 381 ? -1.682 22.719 -23.484 1 71.56 381 GLY B CA 1
ATOM 6005 C C . GLY B 1 381 ? -2.801 22.406 -22.516 1 71.56 381 GLY B C 1
ATOM 6006 O O . GLY B 1 381 ? -3.777 21.734 -22.875 1 71.56 381 GLY B O 1
ATOM 6007 N N . ASN B 1 382 ? -2.629 22.828 -21.375 1 66.94 382 ASN B N 1
ATOM 6008 C CA . ASN B 1 382 ? -3.6 22.5 -20.344 1 66.94 382 ASN B CA 1
ATOM 6009 C C . ASN B 1 382 ? -4.711 23.531 -20.266 1 66.94 382 ASN B C 1
ATOM 6011 O O . ASN B 1 382 ? -4.723 24.375 -19.344 1 66.94 382 ASN B O 1
ATOM 6015 N N . ASN B 1 383 ? -5.52 23.75 -21.266 1 62.72 383 ASN B N 1
ATOM 6016 C CA . ASN B 1 383 ? -6.598 24.734 -21.266 1 62.72 383 ASN B CA 1
ATOM 6017 C C . ASN B 1 383 ? -7.953 24.078 -21 1 62.72 383 ASN B C 1
ATOM 6019 O O . ASN B 1 383 ? -8.984 24.578 -21.453 1 62.72 383 ASN B O 1
ATOM 6023 N N . VAL B 1 384 ? -7.879 22.984 -20.297 1 58.44 384 VAL B N 1
ATOM 6024 C CA . VAL B 1 384 ? -9.188 22.359 -20.141 1 58.44 384 VAL B CA 1
ATOM 6025 C C . VAL B 1 384 ? -10.141 23.328 -19.438 1 58.44 384 VAL B C 1
ATOM 6027 O O . VAL B 1 384 ? -9.773 23.969 -18.453 1 58.44 384 VAL B O 1
ATOM 6030 N N . SER B 1 385 ? -11.078 23.891 -20.125 1 52.22 385 SER B N 1
ATOM 6031 C CA . SER B 1 385 ? -12.18 24.703 -19.609 1 52.22 385 SER B CA 1
ATOM 6032 C C . SER B 1 385 ? -12.836 24.031 -18.406 1 52.22 385 SER B C 1
ATOM 6034 O O . SER B 1 385 ? -13.688 23.156 -18.562 1 52.22 385 SER B O 1
ATOM 6036 N N . ARG B 1 386 ? -12.148 23.516 -17.531 1 53.84 386 ARG B N 1
ATOM 6037 C CA . ARG B 1 386 ? -12.922 22.797 -16.531 1 53.84 386 ARG B CA 1
ATOM 6038 C C . ARG B 1 386 ? -13.75 23.75 -15.672 1 53.84 386 ARG B C 1
ATOM 6040 O O . ARG B 1 386 ? -13.367 24.906 -15.484 1 53.84 386 ARG B O 1
ATOM 6047 N N . GLU B 1 387 ? -14.922 23.359 -15.461 1 54.72 387 GLU B N 1
ATOM 6048 C CA . GLU B 1 387 ? -15.836 23.906 -14.461 1 54.72 387 GLU B CA 1
ATOM 6049 C C . GLU B 1 387 ? -15.133 24.094 -13.117 1 54.72 387 GLU B C 1
ATOM 6051 O O . GLU B 1 387 ? -14.227 23.328 -12.773 1 54.72 387 GLU B O 1
ATOM 6056 N N . PRO B 1 388 ? -15.359 25.156 -12.547 1 51.88 388 PRO B N 1
ATOM 6057 C CA . PRO B 1 388 ? -14.836 25.5 -11.227 1 51.88 388 PRO B CA 1
ATOM 6058 C C . PRO B 1 388 ? -14.859 24.312 -10.258 1 51.88 388 PRO B C 1
ATOM 6060 O O . PRO B 1 388 ? -15.688 23.406 -10.398 1 51.88 388 PRO B O 1
ATOM 6063 N N . ALA B 1 389 ? -13.805 24.078 -9.438 1 53.88 389 ALA B N 1
ATOM 6064 C CA . ALA B 1 389 ? -13.703 23.078 -8.383 1 53.88 389 ALA B CA 1
ATOM 6065 C C . ALA B 1 389 ? -15.016 22.938 -7.621 1 53.88 389 ALA B C 1
ATOM 6067 O O . ALA B 1 389 ? -15.188 22.016 -6.82 1 53.88 389 ALA B O 1
ATOM 6068 N N . THR B 1 390 ? -15.977 23.828 -7.68 1 49.41 390 THR B N 1
ATOM 6069 C CA . THR B 1 390 ? -17.266 23.828 -6.984 1 49.41 390 THR B CA 1
ATOM 6070 C C . THR B 1 390 ? -18.156 22.703 -7.5 1 49.41 390 THR B C 1
ATOM 6072 O O . THR B 1 390 ? -19.172 22.375 -6.879 1 49.41 390 THR B O 1
ATOM 6075 N N . ALA B 1 391 ? -18.172 22.531 -8.773 1 41.84 391 ALA B N 1
ATOM 6076 C CA . ALA B 1 391 ? -19.281 21.781 -9.359 1 41.84 391 ALA B CA 1
ATOM 6077 C C . ALA B 1 391 ? -19.203 20.297 -9 1 41.84 391 ALA B C 1
ATOM 6079 O O . ALA B 1 391 ? -20.016 19.5 -9.461 1 41.84 391 ALA B O 1
ATOM 6080 N N . ALA B 1 392 ? -18.125 19.719 -8.602 1 37.09 392 ALA B N 1
ATOM 6081 C CA . ALA B 1 392 ? -18.219 18.297 -8.289 1 37.09 392 ALA B CA 1
ATOM 6082 C C . ALA B 1 392 ? -18.859 18.078 -6.922 1 37.09 392 ALA B C 1
ATOM 6084 O O . ALA B 1 392 ? -18.641 18.859 -5.996 1 37.09 392 ALA B O 1
#

Nearest PDB structures (foldseek):
  3kcn-assembly1_A  TM=9.362E-01  e=5.009E-09  Rhodopirellula baltica
  3hv2-assembly1_A  TM=9.297E-01  e=5.849E-08  Pseudomonas protegens Pf-5
  3hv2-assembly1_B  TM=9.450E-01  e=8.667E-08  Pseudomonas protegens Pf-5
  2rjn-assembly1_A  TM=9.153E-01  e=1.359E-06  Neptuniibacter caesariensis
  8tef-assembly2_D  TM=5.798E-01  e=9.562E-08  Flavobacterium johnsoniae UW101

pLDDT: mean 84.3, std 10.06, range [32.97, 97.25]